Protein AF-0000000073372234 (afdb_homodimer)

Sequence (832 aa):
MKIIIKSAKIIDSKSPFHNQTVDLLIADGLIEKIGVSLPDDGAEIVRFDDLYVSQGWFDSSVSLGEPGYEDRETIANGLNVAAKSGFTAIGLQPNSLPVIDNQSQVSFVKNKANGFATEIFPIGALTKASEGKDMAELFDMKNAGAIAFGDYNKSIDNANILKIALQYVQDFDGLVIAYSQDPNIKGNGVANEGIVSTRLGLKGIPNLAEELQISRNLFLLEYTGGKLHIPTISTAKSVELIREAKAKGLNVTASASVHHLVLTDEKLDGFDTRFKVTPPLRTEVDRQALLNGIADGTIDMITSDHNPIDIEFKKMEFDTAKNGTIGLESAFGALLTVLPVETIVAKLTAARTVFGLENHTIQEGAKANITLFTTEGKSTFTKENILSKSKNSAFLGTELKGSVYGILNQNQLVTKMKIIIKSAKIIDSKSPFHNQTVDLLIADGLIEKIGVSLPDDGAEIVRFDDLYVSQGWFDSSVSLGEPGYEDRETIANGLNVAAKSGFTAIGLQPNSLPVIDNQSQVSFVKNKANGFATEIFPIGALTKASEGKDMAELFDMKNAGAIAFGDYNKSIDNANILKIALQYVQDFDGLVIAYSQDPNIKGNGVANEGIVSTRLGLKGIPNLAEELQISRNLFLLEYTGGKLHIPTISTAKSVELIREAKAKGLNVTASASVHHLVLTDEKLDGFDTRFKVTPPLRTEVDRQALLNGIADGTIDMITSDHNPIDIEFKKMEFDTAKNGTIGLESAFGALLTVLPVETIVAKLTAARTVFGLENHTIQEGAKANITLFTTEGKSTFTKENILSKSKNSAFLGTELKGSVYGILNQNQLVTK

Secondary structure (DSSP, 8-state):
-EEEEEEEEEE-TTSTTTT-EEEEEEETTEEEEEESS---TTPEEE--TT-EEEEPEEEEEE---TTT-TTT--HHHHHHHHHHTTEEEEEE-S-SSS-S-SHHHHHHHHHHTTT-SSEEEEEEPSBGGG-SSSB--HHHHHHHT--EEE-TT-----HHHHHHHHHHGGGGT--EE-----HHHHTT--EETTHHHHHHTPPEE-THHHHHHHHHHHHHHHHH-S-EEE-S---HHHHHHHHHHHHTT--EEEEEEHHHHH--GGGGGG--GGG--SSPP--HHHHHHHHHHHHHTSS-EEE--B----GGGTSS-TTTSPP----TTTHHHHHTTTS-HHHHHHHHHTHHHHTTPPP--SSTTSB--EEEEEEEEEEE--GGG--SS----TTTT-EEEEEEEEEEETTEEEE-/-EEEEEEEEEE-TTSTTTT-EEEEEEETTEEEEEESS---TTPEEE--TT-EEEEPEEEEEE---TTT-TTT--HHHHHHHHHHTTEEEEEE-S-SSS-S-SHHHHHHHHHHTTT-SSEEEEEEPSBGGG-SSSB--HHHHHHHT--EEE-TT-----HHHHHHHHHHHGGGT--EE-----HHHHTT--EETTHHHHHHTPPEE-THHHHHHHHHHHHHHHHH-S-EEE-S---HHHHHHHHHHHHTT--EEEEEEHHHHH--GGGGGG--GGG--SSPP--HHHHHHHHHHHHTTSS-EEE--B----HHHHSS-TTTSPP----TTTHHHHHTTTS-HHHHHHHHHTHHHHTTPPP--SSTTSB--EEEEEEEEEEE--GGG--SS----TTTT-EEEEEEEEEEETTEEEE-

Foldseek 3Di:
DWEKEAQAQEQFPPFPRHRHGWIFIDDPQFGADIGHPDDCVVHHYDYDPQKYKYFAFEFEAAEAQPPAPCLLHDLVLVLLLLQQLRHQEYEYEQPYVQGQQALVSLLVSQVVCPPGSRHYAYEHAQAHSLPLPHGGPVVRNVVSGHLAYHRPLDANPPLVSLLVSQQVCVVVQHEYEGEFFACVQQPLAQAAPDDLCVVVVGRHRYLCRRLVRLLSSLVSCVVRPHAYEYEARQFLNSLVSLVVSVVVVGRYAYEHELCSLQDARNLCNVVQLLQRAPVHGHHPNRNVSVVVSLVVCSHQAYHNNADGDDPVQRPDGNSRHDHHAGGSLQRQFSCLVRDPPSSNSRRRQRVCVSSVHDTFGDDRGTRFRMWMWRQADKDADAQVSDSGSGSSHPRHRHMTGIHTQGTQGPNDTRGD/DWEKEAQAQEQFPVFPRHRHGWIFIDDPQFGADIGHPDDCVVHHYHYDPQKYKYFAFEFEAAEAQPPAPCLLHDLVLVLLLLQQLRHQEYEYEQPYVQGQQALVSLLVSQVVCPPGSRHYAYEHAQAHSLPLPHGGPVVRNVVSGHLAYHRPLDANPPLVSLLVSQQVCVVVQHEYEGEFFACVQQPLAQAAPDDLCVVVVGRHRYLCRRLVRLLSSLVSCVVRPHAYEYEARQFLNSLVSLVVSVVVVGRYAYEHELCSLQDARNLCNVVQLLQRAPVHGHHPNRNVSVVVSLVVCSHQAYHNNADGDDPVQRPDGNSRHDHHAGGSLQRQQSCLVRDPPSSNSRRRQRVCVSSVHDTFGDDRGTRFRMWMWRQADKDADAQVSDSGSGSSHPRHRPMTGIHTQGTGGPNDTRGD

Organism: Flavobacterium johnsoniae (strain ATCC 17061 / DSM 2064 / JCM 8514 / BCRC 14874 / CCUG 350202 / NBRC 14942 / NCIMB 11054 / UW101) (NCBI:txid376686)

Solvent-accessible surface area (backbone atoms only — not comparable to full-atom values): 40544 Å² total; per-residue (Å²): 105,46,37,30,41,48,59,26,30,27,56,34,92,83,20,94,50,46,74,36,70,26,20,39,34,31,45,77,38,21,24,65,42,69,39,72,84,62,82,55,92,87,30,47,77,44,79,60,82,74,27,31,34,29,49,29,21,28,32,64,34,31,37,40,20,54,53,72,33,53,82,20,19,34,61,65,58,44,37,50,38,30,19,35,36,20,22,37,28,34,23,33,47,30,58,32,44,72,44,27,29,39,35,65,49,39,40,48,54,50,58,65,39,62,91,50,46,21,44,70,38,38,27,27,17,39,13,44,75,52,68,54,81,44,72,29,49,56,68,54,18,40,75,47,53,28,53,31,28,24,30,73,92,37,44,67,79,43,58,38,58,55,44,50,48,34,46,57,30,49,81,72,72,40,38,39,38,49,32,46,46,34,63,58,51,26,60,86,35,66,32,32,50,52,70,59,21,58,74,70,69,45,48,37,26,44,68,57,14,33,39,54,33,45,52,50,50,50,52,45,37,70,72,55,40,49,38,40,34,35,54,46,57,58,43,38,63,44,47,50,55,48,41,53,40,44,74,73,64,48,54,63,46,29,26,32,29,46,62,46,60,70,43,40,38,73,70,42,83,73,60,44,29,37,58,30,34,80,67,42,34,33,50,66,67,19,24,49,36,49,50,51,24,47,73,71,54,51,31,48,26,43,20,40,50,21,25,50,42,50,63,78,44,38,69,50,58,57,86,75,29,50,68,34,21,43,20,52,70,50,37,64,20,46,44,50,73,78,43,57,68,70,58,52,52,52,23,22,42,32,38,32,63,76,55,71,43,84,78,45,60,62,45,69,72,26,57,42,34,30,17,33,28,28,80,62,62,73,47,65,37,46,74,87,64,53,74,54,75,28,82,39,36,58,52,63,74,35,76,26,27,26,45,52,44,5,25,35,17,80,71,33,80,43,62,109,104,46,36,29,40,48,60,26,30,26,56,34,92,83,19,94,48,44,76,36,69,26,20,40,34,31,45,76,37,20,23,65,42,70,39,72,84,62,81,56,91,87,30,48,76,44,80,60,82,74,27,31,33,28,49,30,22,26,33,62,36,31,38,40,21,55,53,73,34,53,83,20,18,34,59,65,57,46,37,50,39,31,18,36,37,21,22,37,28,35,22,34,46,29,60,32,45,72,44,25,29,38,33,67,48,37,40,50,54,50,58,66,39,62,90,48,46,20,42,69,37,38,27,26,18,39,13,45,75,53,68,54,81,44,72,27,49,56,67,53,19,40,75,45,54,27,52,33,26,24,27,73,93,37,46,66,78,43,59,40,57,54,44,50,49,32,46,58,30,49,80,73,72,40,37,39,39,48,30,47,46,33,62,60,51,26,59,85,35,66,32,33,50,50,73,60,21,57,75,70,71,44,50,36,26,43,67,58,16,33,39,53,34,45,52,50,52,51,53,47,38,68,73,56,40,49,38,41,32,35,56,45,58,60,44,40,64,44,46,50,55,49,40,51,42,44,74,72,64,47,53,62,45,27,26,31,30,45,63,45,61,71,44,38,38,72,70,43,83,74,60,45,28,38,59,30,34,81,68,41,33,32,51,66,68,19,23,50,37,46,52,51,24,48,75,72,54,51,31,48,27,43,20,38,49,21,23,49,43,49,64,78,44,40,70,49,58,56,85,73,27,50,69,33,22,42,21,51,69,49,36,65,18,46,45,51,72,78,41,57,68,70,58,50,52,51,22,22,41,31,39,32,62,77,54,71,43,84,79,44,59,62,45,69,72,26,56,42,35,30,18,33,30,26,79,63,61,73,46,65,39,47,75,86,64,53,75,52,74,29,82,40,35,59,50,62,73,34,76,27,28,25,46,52,42,6,25,36,16,79,71,34,79,42,64,110

Radius of gyration: 33.68 Å; Cα contacts (8 Å, |Δi|>4): 2206; chains: 2; bounding box: 56×112×73 Å

pLDDT: mean 97.23, std 2.45, range [78.75, 98.94]

Structure (mmCIF, N/CA/C/O backbone):
data_AF-0000000073372234-model_v1
#
loop_
_entity.id
_entity.type
_entity.pdbx_description
1 polymer Amidohydrolase
#
loop_
_atom_site.group_PDB
_atom_site.id
_atom_site.type_symbol
_atom_site.label_atom_id
_atom_site.label_alt_id
_atom_site.label_comp_id
_atom_site.label_asym_id
_atom_site.label_entity_id
_atom_site.label_seq_id
_atom_site.pdbx_PDB_ins_code
_atom_site.Cartn_x
_atom_site.Cartn_y
_atom_site.Cartn_z
_atom_site.occupancy
_atom_site.B_iso_or_equiv
_atom_site.auth_seq_id
_atom_site.auth_comp_id
_atom_site.auth_asym_id
_atom_site.auth_atom_id
_atom_site.pdbx_PDB_model_num
ATOM 1 N N . MET A 1 1 ? -13.875 48.5 21.188 1 79.12 1 MET A N 1
ATOM 2 C CA . MET A 1 1 ? -12.539 48.906 20.75 1 79.12 1 MET A CA 1
ATOM 3 C C . MET A 1 1 ? -12.578 49.469 19.328 1 79.12 1 MET A C 1
ATOM 5 O O . MET A 1 1 ? -13.258 48.938 18.469 1 79.12 1 MET A O 1
ATOM 9 N N . LYS A 1 2 ? -12.234 50.75 19.141 1 92.38 2 LYS A N 1
ATOM 10 C CA . LYS A 1 2 ? -12.141 51.344 17.797 1 92.38 2 LYS A CA 1
ATOM 11 C C . LYS A 1 2 ? -10.68 51.531 17.406 1 92.38 2 LYS A C 1
ATOM 13 O O . LYS A 1 2 ? -9.914 52.188 18.125 1 92.38 2 LYS A O 1
ATOM 18 N N . ILE A 1 3 ? -10.297 50.844 16.359 1 95.5 3 ILE A N 1
ATOM 19 C CA . ILE A 1 3 ? -8.914 50.844 15.883 1 95.5 3 ILE A CA 1
ATOM 20 C C . ILE A 1 3 ? -8.875 51.281 14.414 1 95.5 3 ILE A C 1
ATOM 22 O O . ILE A 1 3 ? -9.75 50.906 13.633 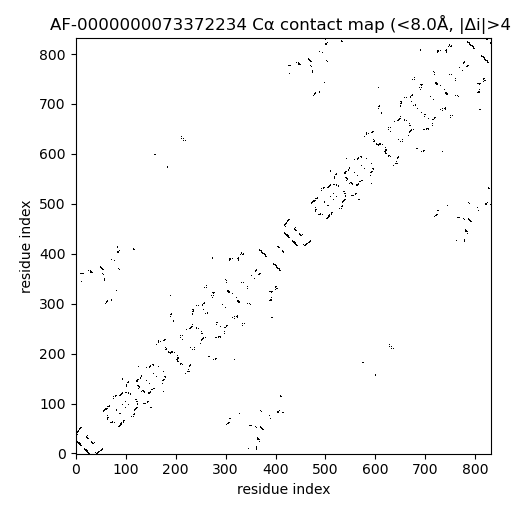1 95.5 3 ILE A O 1
ATOM 26 N N . ILE A 1 4 ? -7.965 52.188 14.117 1 97 4 ILE A N 1
ATOM 27 C CA . ILE A 1 4 ? -7.742 52.5 12.711 1 97 4 ILE A CA 1
ATOM 28 C C . ILE A 1 4 ? -6.332 52.094 12.305 1 97 4 ILE A C 1
ATOM 30 O O . ILE A 1 4 ? -5.348 52.531 12.891 1 97 4 ILE A O 1
ATOM 34 N N . ILE A 1 5 ? -6.168 51.156 11.367 1 97.31 5 ILE A N 1
ATOM 35 C CA . ILE A 1 5 ? -4.902 50.75 10.773 1 97.31 5 ILE A CA 1
ATOM 36 C C . ILE A 1 5 ? -4.586 51.625 9.57 1 97.31 5 ILE A C 1
ATOM 38 O O . ILE A 1 5 ? -5.344 51.656 8.594 1 97.31 5 ILE A O 1
ATOM 42 N N . LYS A 1 6 ? -3.523 52.281 9.656 1 97 6 LYS A N 1
ATOM 43 C CA . LYS A 1 6 ? -3.246 53.312 8.664 1 97 6 LYS A CA 1
ATOM 44 C C . LYS A 1 6 ? -2.316 52.781 7.57 1 97 6 LYS A C 1
ATOM 46 O O . LYS A 1 6 ? -1.344 52.094 7.859 1 97 6 LYS A O 1
ATOM 51 N N . SER A 1 7 ? -2.637 53.125 6.324 1 97.31 7 SER A N 1
ATOM 52 C CA . SER A 1 7 ? -1.773 53 5.156 1 97.31 7 SER A CA 1
ATOM 53 C C . SER A 1 7 ? -1.272 51.562 5.016 1 97.31 7 SER A C 1
ATOM 55 O O . SER A 1 7 ? -0.065 51.312 4.938 1 97.31 7 SER A O 1
ATOM 57 N N . ALA A 1 8 ? -2.129 50.625 5.055 1 98.12 8 ALA A N 1
ATOM 58 C CA . ALA A 1 8 ? -1.785 49.219 4.918 1 98.12 8 ALA A CA 1
ATOM 59 C C . ALA A 1 8 ? -2.023 48.719 3.494 1 98.12 8 ALA A C 1
ATOM 61 O O . ALA A 1 8 ? -3.053 49.031 2.889 1 98.12 8 ALA A O 1
ATOM 62 N N . LYS A 1 9 ? -1.051 48.031 2.885 1 98.38 9 LYS A N 1
ATOM 63 C CA . LYS A 1 9 ? -1.269 47.344 1.616 1 98.38 9 LYS A CA 1
ATOM 64 C C . LYS A 1 9 ? -1.995 46.031 1.827 1 98.38 9 LYS A C 1
ATOM 66 O O . LYS A 1 9 ? -1.514 45.156 2.559 1 98.38 9 LYS A O 1
ATOM 71 N N . ILE A 1 10 ? -3.125 45.812 1.19 1 98.38 10 ILE A N 1
ATOM 72 C CA . ILE A 1 10 ? -3.961 44.625 1.405 1 98.38 10 ILE A CA 1
ATOM 73 C C . ILE A 1 10 ? -3.504 43.5 0.487 1 98.38 10 ILE A C 1
ATOM 75 O O . ILE A 1 10 ? -3.4 43.688 -0.729 1 98.38 10 ILE A O 1
ATOM 79 N N . ILE A 1 11 ? -3.172 42.375 1.035 1 98.25 11 ILE A N 1
ATOM 80 C CA . ILE A 1 11 ? -2.926 41.125 0.286 1 98.25 11 ILE A CA 1
ATOM 81 C C . ILE A 1 11 ? -4.039 40.125 0.565 1 98.25 11 ILE A C 1
ATOM 83 O O . ILE A 1 11 ? -3.955 39.344 1.518 1 98.25 11 ILE A O 1
ATOM 87 N N . ASP A 1 12 ? -5.059 40.094 -0.198 1 97.69 12 ASP A N 1
ATOM 88 C CA . ASP A 1 12 ? -6.234 39.219 -0.18 1 97.69 12 ASP A CA 1
ATOM 89 C C . ASP A 1 12 ? -6.898 39.188 -1.553 1 97.69 12 ASP A C 1
ATOM 91 O O . ASP A 1 12 ? -7.648 40.094 -1.923 1 97.69 12 ASP A O 1
ATOM 95 N N . SER A 1 13 ? -6.641 38.094 -2.25 1 95.25 13 SER A N 1
ATOM 96 C CA . SER A 1 13 ? -7.066 38 -3.643 1 95.25 13 SER A CA 1
ATOM 97 C C . SER A 1 13 ? -8.586 38.062 -3.762 1 95.25 13 SER A C 1
ATOM 99 O O . SER A 1 13 ? -9.117 38.375 -4.824 1 95.25 13 SER A O 1
ATOM 101 N N . LYS A 1 14 ? -9.289 37.781 -2.713 1 94.94 14 LYS A N 1
ATOM 102 C CA . LYS A 1 14 ? -10.75 37.812 -2.752 1 94.94 14 LYS A CA 1
ATOM 103 C C . LYS A 1 14 ? -11.297 39.156 -2.332 1 94.94 14 LYS A C 1
ATOM 105 O O . LYS A 1 14 ? -12.492 39.406 -2.463 1 94.94 14 LYS A O 1
ATOM 110 N N . SER A 1 15 ? -10.453 40 -1.793 1 97.38 15 SER A N 1
ATOM 111 C CA . SER A 1 15 ? -10.852 41.312 -1.348 1 97.38 15 SER A CA 1
ATOM 112 C C . SER A 1 15 ? -10.961 42.281 -2.521 1 97.38 15 SER A C 1
ATOM 114 O O . SER A 1 15 ? -10.141 42.25 -3.438 1 97.38 15 SER A O 1
ATOM 116 N N . PRO A 1 16 ? -11.961 43.188 -2.525 1 96.75 16 PRO A N 1
ATOM 117 C CA . PRO A 1 16 ? -12.008 44.25 -3.531 1 96.75 16 PRO A CA 1
ATOM 118 C C . PRO A 1 16 ? -10.852 45.25 -3.396 1 96.75 16 PRO A C 1
ATOM 120 O O . PRO A 1 16 ? -10.625 46.062 -4.293 1 96.75 16 PRO A O 1
ATOM 123 N N . PHE A 1 17 ? -10.102 45.156 -2.35 1 97.38 17 PHE A N 1
ATOM 124 C CA . PHE A 1 17 ? -9.023 46.094 -2.084 1 97.38 17 PHE A CA 1
ATOM 125 C C . PHE A 1 17 ? -7.664 45.438 -2.234 1 97.38 17 PHE A C 1
ATOM 127 O O . PHE A 1 17 ? -6.652 45.969 -1.786 1 97.38 17 PHE A O 1
ATOM 134 N N . HIS A 1 18 ? -7.613 44.312 -2.895 1 97.5 18 HIS A N 1
ATOM 135 C CA . HIS A 1 18 ? -6.375 43.562 -3.094 1 97.5 18 HIS A CA 1
ATOM 136 C C . HIS A 1 18 ? -5.301 44.469 -3.725 1 97.5 18 HIS A C 1
ATOM 138 O O . HIS A 1 18 ? -5.551 45.125 -4.723 1 97.5 18 HIS A O 1
ATOM 144 N N . ASN A 1 19 ? -4.18 44.531 -3.129 1 97.44 19 ASN A N 1
ATOM 145 C CA . ASN A 1 19 ? -2.979 45.219 -3.588 1 97.44 19 ASN A CA 1
ATOM 146 C C . ASN A 1 19 ? -3.139 46.75 -3.516 1 97.44 19 ASN A C 1
ATOM 148 O O . ASN A 1 19 ? -2.344 47.5 -4.098 1 97.44 19 ASN A O 1
ATOM 152 N N . GLN A 1 20 ? -4.105 47.25 -2.814 1 97.69 20 GLN A N 1
ATOM 153 C CA . GLN A 1 20 ? -4.262 48.656 -2.564 1 97.69 20 GLN A CA 1
ATOM 154 C C . GLN A 1 20 ? -3.736 49.031 -1.183 1 97.69 20 GLN A C 1
ATOM 156 O O . GLN A 1 20 ? -3.754 48.219 -0.262 1 97.69 20 GLN A O 1
ATOM 161 N N . THR A 1 21 ? -3.25 50.281 -1.106 1 98.19 21 THR A N 1
ATOM 162 C CA . THR A 1 21 ? -2.854 50.812 0.183 1 98.19 21 THR A CA 1
ATOM 163 C C . THR A 1 21 ? -3.957 51.719 0.757 1 98.19 21 THR A C 1
ATOM 165 O O . THR A 1 21 ? -4.309 52.75 0.169 1 98.19 21 THR A O 1
ATOM 168 N N . VAL A 1 22 ? -4.516 51.25 1.877 1 98.12 22 VAL A N 1
ATOM 169 C CA . VAL A 1 22 ? -5.695 51.906 2.412 1 98.12 22 VAL A CA 1
ATOM 170 C C . VAL A 1 22 ? -5.652 51.906 3.938 1 98.12 22 VAL A C 1
ATOM 172 O O . VAL A 1 22 ? -4.77 51.281 4.535 1 98.12 22 VAL A O 1
ATOM 175 N N . ASP A 1 23 ? -6.512 52.688 4.52 1 97.81 23 ASP A N 1
ATOM 176 C CA . ASP A 1 23 ? -6.789 52.625 5.953 1 97.81 23 ASP A CA 1
ATOM 177 C C . ASP A 1 23 ? -7.949 51.688 6.25 1 97.81 23 ASP A C 1
ATOM 179 O O . ASP A 1 23 ? -8.875 51.562 5.445 1 97.81 23 ASP A O 1
ATOM 183 N N . LEU A 1 24 ? -7.895 51 7.32 1 97.75 24 LEU A N 1
ATOM 184 C CA . LEU A 1 24 ? -8.984 50.156 7.801 1 97.75 24 LEU A CA 1
ATOM 185 C C . LEU A 1 24 ? -9.484 50.625 9.156 1 97.75 24 LEU A C 1
ATOM 187 O O . LEU A 1 24 ? -8.719 50.719 10.117 1 97.75 24 LEU A O 1
ATOM 191 N N . LEU A 1 25 ? -10.672 51 9.211 1 97.19 25 LEU A N 1
ATOM 192 C CA . LEU A 1 25 ? -11.32 51.344 10.477 1 97.19 25 LEU A CA 1
ATOM 193 C C . LEU A 1 25 ? -12.07 50.125 11.039 1 97.19 25 LEU A C 1
ATOM 195 O O . LEU A 1 25 ? -12.969 49.594 10.383 1 97.19 25 LEU A O 1
ATOM 199 N N . ILE A 1 26 ? -11.625 49.656 12.188 1 96.56 26 ILE A N 1
ATOM 200 C CA . ILE A 1 26 ? -12.234 48.5 12.844 1 96.56 26 ILE A CA 1
ATOM 201 C C . ILE A 1 26 ? -13.008 48.969 14.07 1 96.56 26 ILE A C 1
ATOM 203 O O . ILE A 1 26 ? -12.469 49.688 14.93 1 96.56 26 ILE A O 1
ATOM 207 N N . ALA A 1 27 ? -14.227 48.594 14.172 1 94.5 27 ALA A N 1
ATOM 208 C CA . ALA A 1 27 ? -15.07 48.906 15.312 1 94.5 27 ALA A CA 1
ATOM 209 C C . ALA A 1 27 ? -15.812 47.656 15.797 1 94.5 27 ALA A C 1
ATOM 211 O O . ALA A 1 27 ? -16.5 47 15.008 1 94.5 27 ALA A O 1
ATOM 212 N N . ASP A 1 28 ? -15.664 47.312 17.109 1 93.31 28 ASP A N 1
ATOM 213 C CA . ASP A 1 28 ? -16.344 46.219 17.75 1 93.31 28 ASP A CA 1
ATOM 214 C C . ASP A 1 28 ? -16.109 44.906 17 1 93.31 28 ASP A C 1
ATOM 216 O O . ASP A 1 28 ? -17.047 44.156 16.719 1 93.31 28 ASP A O 1
ATOM 220 N N . GLY A 1 29 ? -14.875 44.781 16.5 1 94.19 29 GLY A N 1
ATOM 221 C CA . GLY A 1 29 ? -14.453 43.531 15.898 1 94.19 29 GLY A CA 1
ATOM 222 C C . GLY A 1 29 ? -14.789 43.438 14.422 1 94.19 29 GLY A C 1
ATOM 223 O O . GLY A 1 29 ? -14.453 42.438 13.773 1 94.19 29 GLY A O 1
ATOM 224 N N . LEU A 1 30 ? -15.367 44.469 13.812 1 96.75 30 LEU A N 1
ATOM 225 C CA . LEU A 1 30 ? -15.75 44.469 12.406 1 96.75 30 LEU A CA 1
ATOM 226 C C . LEU A 1 30 ? -14.977 45.562 11.641 1 96.75 30 LEU A C 1
ATOM 228 O O . LEU A 1 30 ? -14.688 46.625 12.18 1 96.75 30 LEU A O 1
ATOM 232 N N . ILE A 1 31 ? -14.695 45.156 10.422 1 97.31 31 ILE A N 1
ATOM 233 C CA . ILE A 1 31 ? -14.133 46.188 9.531 1 97.31 31 ILE A CA 1
ATOM 234 C C . ILE A 1 31 ? -15.227 47.156 9.094 1 97.31 31 ILE A C 1
ATOM 236 O O . ILE A 1 31 ? -15.984 46.844 8.164 1 97.31 31 ILE A O 1
ATOM 240 N N . GLU A 1 32 ? -15.242 48.281 9.664 1 96.38 32 GLU A N 1
ATOM 241 C CA . GLU A 1 32 ? -16.328 49.219 9.438 1 96.38 32 GLU A CA 1
ATOM 242 C C . GLU A 1 32 ? -16.156 49.938 8.109 1 96.38 32 GLU A C 1
ATOM 244 O O . GLU A 1 32 ? -17.125 50.125 7.363 1 96.38 32 GLU A O 1
ATOM 249 N N . LYS A 1 33 ? -14.953 50.406 7.941 1 96.38 33 LYS A N 1
ATOM 250 C CA . LYS A 1 33 ? -14.68 51.219 6.742 1 96.38 33 LYS A CA 1
ATOM 251 C C . LYS A 1 33 ? -13.266 50.969 6.23 1 96.38 33 LYS A C 1
ATOM 253 O O . LYS A 1 33 ? -12.328 50.781 7.02 1 96.38 33 LYS A O 1
ATOM 258 N N . ILE A 1 34 ? -13.156 50.906 4.941 1 97.56 34 ILE A N 1
ATOM 259 C CA . ILE A 1 34 ? -11.875 50.844 4.258 1 97.56 34 ILE A CA 1
ATOM 260 C C . ILE A 1 34 ? -11.766 52 3.268 1 97.56 34 ILE A C 1
ATOM 262 O O . ILE A 1 34 ? -12.688 52.25 2.484 1 97.56 34 ILE A O 1
ATOM 266 N N . GLY A 1 35 ? -10.719 52.75 3.328 1 95.81 35 GLY A N 1
ATOM 267 C CA . GLY A 1 35 ? -10.578 53.875 2.414 1 95.81 35 GLY A CA 1
ATOM 268 C C . GLY A 1 35 ? -9.266 54.594 2.568 1 95.81 35 GLY A C 1
ATOM 269 O O . GLY A 1 35 ? -8.422 54.219 3.375 1 95.81 35 GLY A O 1
ATOM 270 N N . VAL A 1 36 ? -9.102 55.531 1.728 1 95.12 36 VAL A N 1
ATOM 271 C CA . VAL A 1 36 ? -7.887 56.344 1.739 1 95.12 36 VAL A CA 1
ATOM 272 C C . VAL A 1 36 ? -8.047 57.5 2.717 1 95.12 36 VAL A C 1
ATOM 274 O O . VAL A 1 36 ? -9.078 58.188 2.715 1 95.12 36 VAL A O 1
ATOM 277 N N . SER A 1 37 ? -7.121 57.719 3.604 1 93.19 37 SER A N 1
ATOM 278 C CA . SER A 1 37 ? -7.043 58.844 4.523 1 93.19 37 SER A CA 1
ATOM 279 C C . SER A 1 37 ? -8.305 58.969 5.375 1 93.19 37 SER A C 1
ATOM 281 O O . SER A 1 37 ? -8.922 60.031 5.438 1 93.19 37 SER A O 1
ATOM 283 N N . LEU A 1 38 ? -8.641 57.875 5.984 1 94.19 38 LEU A N 1
ATOM 284 C CA . LEU A 1 38 ? -9.805 57.875 6.855 1 94.19 38 LEU A CA 1
ATOM 285 C C . LEU A 1 38 ? -9.562 58.719 8.109 1 94.19 38 LEU A C 1
ATOM 287 O O . LEU A 1 38 ? -8.453 58.719 8.648 1 94.19 38 LEU A O 1
ATOM 291 N N . PRO A 1 39 ? -10.562 59.375 8.594 1 90.75 39 PRO A N 1
ATOM 292 C CA . PRO A 1 39 ? -10.406 60.094 9.859 1 90.75 39 PRO A CA 1
ATOM 293 C C . PRO A 1 39 ? -10.234 59.156 11.055 1 90.75 39 PRO A C 1
ATOM 295 O O . PRO A 1 39 ? -10.727 58.031 11.039 1 90.75 39 PRO A O 1
ATOM 298 N N . ASP A 1 40 ? -9.461 59.531 12.109 1 83.62 40 ASP A N 1
ATOM 299 C CA . ASP A 1 40 ? -9.172 58.719 13.281 1 83.62 40 ASP A CA 1
ATOM 300 C C . ASP A 1 40 ? -10.289 58.812 14.32 1 83.62 40 ASP A C 1
ATOM 302 O O . ASP A 1 40 ? -10.375 58 15.234 1 83.62 40 ASP A O 1
ATOM 306 N N . ASP A 1 41 ? -11.273 59.594 14.125 1 78.88 41 ASP A N 1
ATOM 307 C CA . ASP A 1 41 ? -12.43 59.875 14.977 1 78.88 41 ASP A CA 1
ATOM 308 C C . ASP A 1 41 ? -12.281 59.188 16.344 1 78.88 41 ASP A C 1
ATOM 310 O O . ASP A 1 41 ? -13.164 58.438 16.766 1 78.88 41 ASP A O 1
ATOM 314 N N . GLY A 1 42 ? -11.125 59.344 17.094 1 87.81 42 GLY A N 1
ATOM 315 C CA . GLY A 1 42 ? -10.906 58.812 18.438 1 87.81 42 GLY A CA 1
ATOM 316 C C . GLY A 1 42 ? -10.469 57.375 18.469 1 87.81 42 GLY A C 1
ATOM 317 O O . GLY A 1 42 ? -10.312 56.781 19.547 1 87.81 42 GLY A O 1
ATOM 318 N N . ALA A 1 43 ? -10.258 56.875 17.297 1 92.19 43 ALA A N 1
ATOM 319 C CA . ALA A 1 43 ? -9.828 55.469 17.234 1 92.19 43 ALA A CA 1
ATOM 320 C C . ALA A 1 43 ? -8.344 55.344 17.578 1 92.19 43 ALA A C 1
ATOM 322 O O . ALA A 1 43 ? -7.578 56.312 17.438 1 92.19 43 ALA A O 1
ATOM 323 N N . GLU A 1 44 ? -8.039 54.219 18.234 1 94.06 44 GLU A N 1
ATOM 324 C CA . GLU A 1 44 ? -6.625 53.906 18.422 1 94.06 44 GLU A CA 1
ATOM 325 C C . GLU A 1 44 ? -5.914 53.781 17.078 1 94.06 44 GLU A C 1
ATOM 327 O O . GLU A 1 44 ? -6.359 53.031 16.203 1 94.06 44 GLU A O 1
ATOM 332 N N . ILE A 1 45 ? -4.871 54.562 16.953 1 95.62 45 ILE A N 1
ATOM 333 C CA . ILE A 1 45 ? -4.176 54.594 15.664 1 95.62 45 ILE A CA 1
ATOM 334 C C . ILE A 1 45 ? -3.062 53.531 15.656 1 95.62 45 ILE A C 1
ATOM 336 O O . ILE A 1 45 ? -2.234 53.5 16.578 1 95.62 45 ILE A O 1
ATOM 340 N N . VAL A 1 46 ? -3.045 52.688 14.688 1 95.75 46 VAL A N 1
ATOM 341 C CA . VAL A 1 46 ? -2.014 51.688 14.469 1 95.75 46 VAL A CA 1
ATOM 342 C C . VAL A 1 46 ? -1.245 52 13.188 1 95.75 46 VAL A C 1
ATOM 344 O O . VAL A 1 46 ? -1.833 52.062 12.102 1 95.75 46 VAL A O 1
ATOM 347 N N . ARG A 1 47 ? 0.081 52.219 13.344 1 95.75 47 ARG A N 1
ATOM 348 C CA . ARG A 1 47 ? 0.964 52.531 12.227 1 95.75 47 ARG A CA 1
ATOM 349 C C . ARG A 1 47 ? 2.221 51.656 12.273 1 95.75 47 ARG A C 1
ATOM 351 O O . ARG A 1 47 ? 2.812 51.469 13.336 1 95.75 47 ARG A O 1
ATOM 358 N N . PHE A 1 48 ? 2.516 51.062 11.203 1 97.12 48 PHE A N 1
ATOM 359 C CA . PHE A 1 48 ? 3.766 50.344 11.023 1 97.12 48 PHE A CA 1
ATOM 360 C C . PHE A 1 48 ? 4.406 50.688 9.68 1 97.12 48 PHE A C 1
ATOM 362 O O . PHE A 1 48 ? 3.721 51.125 8.75 1 97.12 48 PHE A O 1
ATOM 369 N N . ASP A 1 49 ? 5.715 50.625 9.594 1 96.5 49 ASP A N 1
ATOM 370 C CA . ASP A 1 49 ? 6.426 50.906 8.344 1 96.5 49 ASP A CA 1
ATOM 371 C C . ASP A 1 49 ? 6.156 49.781 7.324 1 96.5 49 ASP A C 1
ATOM 373 O O . ASP A 1 49 ? 6.207 48.594 7.652 1 96.5 49 ASP A O 1
ATOM 377 N N . ASP A 1 50 ? 5.895 50.188 6.066 1 97.56 50 ASP A N 1
ATOM 378 C CA . ASP A 1 50 ? 5.695 49.25 4.973 1 97.56 50 ASP A CA 1
ATOM 379 C C . ASP A 1 50 ? 4.719 48.125 5.375 1 97.56 50 ASP A C 1
ATOM 381 O O . ASP A 1 50 ? 5.008 46.938 5.207 1 97.56 50 ASP A O 1
ATOM 385 N N . LEU A 1 51 ? 3.582 48.562 5.895 1 98.31 51 LEU A N 1
ATOM 386 C CA . LEU A 1 51 ? 2.617 47.625 6.496 1 98.31 51 LEU A CA 1
ATOM 387 C C . LEU A 1 51 ? 1.805 46.938 5.422 1 98.31 51 LEU A C 1
ATOM 389 O O . LEU A 1 51 ? 1.242 47.562 4.531 1 98.31 51 LEU A O 1
ATOM 393 N N . TYR A 1 52 ? 1.802 45.562 5.473 1 98.62 52 TYR A N 1
ATOM 394 C CA . TYR A 1 52 ? 0.877 44.719 4.75 1 98.62 5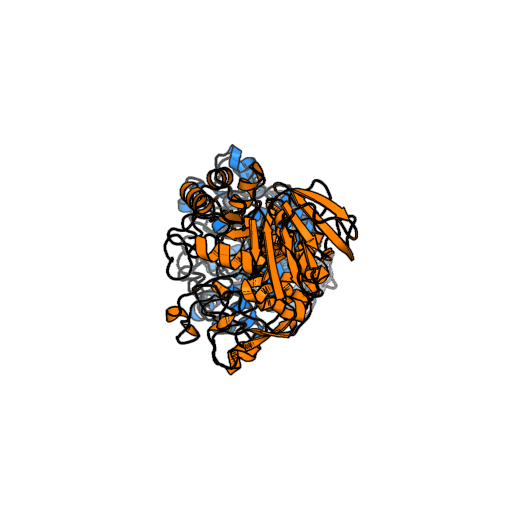2 TYR A CA 1
ATOM 395 C C . TYR A 1 52 ? -0.177 44.125 5.688 1 98.62 52 TYR A C 1
ATOM 397 O O . TYR A 1 52 ? 0.08 43.938 6.875 1 98.62 52 TYR A O 1
ATOM 405 N N . VAL A 1 53 ? -1.368 43.906 5.148 1 98.5 53 VAL A N 1
ATOM 406 C CA . VAL A 1 53 ? -2.443 43.25 5.879 1 98.5 53 VAL A CA 1
ATOM 407 C C . VAL A 1 53 ? -3.037 42.125 5.02 1 98.5 53 VAL A C 1
ATOM 409 O O . VAL A 1 53 ? -3.209 42.312 3.809 1 98.5 53 VAL A O 1
ATOM 412 N N . SER A 1 54 ? -3.273 41.031 5.562 1 98.56 54 SER A N 1
ATOM 413 C CA . SER A 1 54 ? -3.971 39.938 4.926 1 98.56 54 SER A CA 1
ATOM 414 C C . SER A 1 54 ? -5 39.312 5.863 1 98.56 54 SER A C 1
ATOM 416 O O . SER A 1 54 ? -5.16 39.75 7 1 98.56 54 SER A O 1
ATOM 418 N N . GLN A 1 55 ? -5.797 38.375 5.332 1 98.38 55 GLN A N 1
ATOM 419 C CA . GLN A 1 55 ? -6.582 37.531 6.23 1 98.38 55 GLN A CA 1
ATOM 420 C C . GLN A 1 55 ? -5.695 36.844 7.262 1 98.38 55 GLN A C 1
ATOM 422 O O . GLN A 1 55 ? -4.504 36.625 7.023 1 98.38 55 GLN A O 1
ATOM 427 N N . GLY A 1 56 ? -6.281 36.594 8.414 1 98.69 56 GLY A N 1
ATOM 428 C CA . GLY A 1 56 ? -5.52 35.938 9.461 1 98.69 56 GLY A CA 1
ATOM 429 C C . GLY A 1 56 ? -4.98 34.562 9.047 1 98.69 56 GLY A C 1
ATOM 430 O O . GLY A 1 56 ? -5.676 33.812 8.391 1 98.69 56 GLY A O 1
ATOM 431 N N . TRP A 1 57 ? -3.668 34.312 9.367 1 98.88 57 TRP A N 1
ATOM 432 C CA . TRP A 1 57 ? -3.018 33.062 8.977 1 98.88 57 TRP A CA 1
ATOM 433 C C . TRP A 1 57 ? -3.449 31.922 9.891 1 98.88 57 TRP A C 1
ATOM 435 O O . TRP A 1 57 ? -3.76 32.156 11.07 1 98.88 57 TRP A O 1
ATOM 445 N N . PHE A 1 58 ? -3.568 30.75 9.352 1 98.81 58 PHE A N 1
ATOM 446 C CA . PHE A 1 58 ? -3.928 29.531 10.07 1 98.81 58 PHE A CA 1
ATOM 447 C C . PHE A 1 58 ? -2.83 28.484 9.945 1 98.81 58 PHE A C 1
ATOM 449 O O . PHE A 1 58 ? -2.635 27.906 8.867 1 98.81 58 PHE A O 1
ATOM 456 N N . ASP A 1 59 ? -2.062 28.203 10.992 1 98.88 59 ASP A N 1
ATOM 457 C CA . ASP A 1 59 ? -1.12 27.094 11 1 98.88 59 ASP A CA 1
ATOM 458 C C . ASP A 1 59 ? -1.832 25.781 11.289 1 98.88 59 ASP A C 1
ATOM 460 O O . ASP A 1 59 ? -2.279 25.547 12.414 1 98.88 59 ASP A O 1
ATOM 464 N N . SER A 1 60 ? -1.791 24.891 10.359 1 98.62 60 SER A N 1
ATOM 465 C CA . SER A 1 60 ? -2.641 23.703 10.391 1 98.62 60 SER A CA 1
ATOM 466 C C . SER A 1 60 ? -2.02 22.609 11.242 1 98.62 60 SER A C 1
ATOM 468 O O . SER A 1 60 ? -2.639 21.562 11.469 1 98.62 60 SER A O 1
ATOM 470 N N . SER A 1 61 ? -0.834 22.766 11.75 1 98.75 61 SER A N 1
ATOM 471 C CA . SER A 1 61 ? -0.168 21.719 12.516 1 98.75 61 SER A CA 1
ATOM 472 C C . SER A 1 61 ? 0.74 22.297 13.586 1 98.75 61 SER A C 1
ATOM 474 O O . SER A 1 61 ? 1.892 22.641 13.312 1 98.75 61 SER A O 1
ATOM 476 N N . VAL A 1 62 ? 0.211 22.375 14.781 1 98.81 62 VAL A N 1
ATOM 477 C CA . VAL A 1 62 ? 0.949 22.938 15.906 1 98.81 62 VAL A CA 1
ATOM 478 C C . VAL A 1 62 ? 0.816 22.031 17.125 1 98.81 62 VAL A C 1
ATOM 480 O O . VAL A 1 62 ? -0.276 21.547 17.422 1 98.81 62 VAL A O 1
ATOM 483 N N . SER A 1 63 ? 1.955 21.75 17.781 1 98.5 63 SER A N 1
ATOM 484 C CA . SER A 1 63 ? 1.983 21.047 19.062 1 98.5 63 SER A CA 1
ATOM 485 C C . SER A 1 63 ? 2.377 21.984 20.203 1 98.5 63 SER A C 1
ATOM 487 O O . SER A 1 63 ? 3.32 22.766 20.062 1 98.5 63 SER A O 1
ATOM 489 N N . LEU A 1 64 ? 1.68 21.969 21.312 1 97.44 64 LEU A N 1
ATOM 490 C CA . LEU A 1 64 ? 2.008 22.844 22.453 1 97.44 64 LEU A CA 1
ATOM 491 C C . LEU A 1 64 ? 2.334 22.016 23.688 1 97.44 64 LEU A C 1
ATOM 493 O O . LEU A 1 64 ? 2.965 22.516 24.625 1 97.44 64 LEU A O 1
ATOM 497 N N . GLY A 1 65 ? 1.89 20.734 23.766 1 93.06 65 GLY A N 1
ATOM 498 C CA . GLY A 1 65 ? 2.285 19.828 24.828 1 93.06 65 GLY A CA 1
ATOM 499 C C . GLY A 1 65 ? 1.389 19.906 26.047 1 93.06 65 GLY A C 1
ATOM 500 O O . GLY A 1 65 ? 1.622 19.219 27.047 1 93.06 65 GLY A O 1
ATOM 501 N N . GLU A 1 66 ? 0.466 20.844 26.094 1 95.31 66 GLU A N 1
ATOM 502 C CA . GLU A 1 66 ? -0.509 20.938 27.188 1 95.31 66 GLU A CA 1
ATOM 503 C C . GLU A 1 66 ? -1.859 20.359 26.766 1 95.31 66 GLU A C 1
ATOM 505 O O . GLU A 1 66 ? -2.436 20.797 25.766 1 95.31 66 GLU A O 1
ATOM 510 N N . PRO A 1 67 ? -2.285 19.375 27.625 1 95.19 67 PRO A N 1
ATOM 511 C CA . PRO A 1 67 ? -1.827 18.969 28.953 1 95.19 67 PRO A CA 1
ATOM 512 C C . PRO A 1 67 ? -0.653 18 28.906 1 95.19 67 PRO A C 1
ATOM 514 O O . PRO A 1 67 ? -0.436 17.344 27.875 1 95.19 67 PRO A O 1
ATOM 517 N N . GLY A 1 68 ? 0.184 17.828 30.016 1 95.62 68 GLY A N 1
ATOM 518 C CA . GLY A 1 68 ? 1.112 16.734 30.25 1 95.62 68 GLY A CA 1
ATOM 519 C C . GLY A 1 68 ? 2.562 17.125 30.031 1 95.62 68 GLY A C 1
ATOM 520 O O . GLY A 1 68 ? 3.463 16.547 30.641 1 95.62 68 GLY A O 1
ATOM 521 N N . TYR A 1 69 ? 2.844 18.016 29.094 1 95.69 69 TYR A N 1
ATOM 522 C CA . TYR A 1 69 ? 4.199 18.469 28.797 1 95.69 69 TYR A CA 1
ATOM 523 C C . TYR A 1 69 ? 4.309 19.984 28.891 1 95.69 69 TYR A C 1
ATOM 525 O O . TYR A 1 69 ? 4.832 20.625 27.984 1 95.69 69 TYR A O 1
ATOM 533 N N . GLU A 1 70 ? 3.809 20.562 29.891 1 95.25 70 GLU A N 1
ATOM 534 C CA . GLU A 1 70 ? 3.754 22.016 30.078 1 95.25 70 GLU A CA 1
ATOM 535 C C . GLU A 1 70 ? 5.152 22.625 30.094 1 95.25 70 GLU A C 1
ATOM 537 O O . GLU A 1 70 ? 5.316 23.812 29.828 1 95.25 70 GLU A O 1
ATOM 542 N N . ASP A 1 71 ? 6.164 21.781 30.344 1 94.56 71 ASP A N 1
ATOM 543 C CA . ASP A 1 71 ? 7.543 22.25 30.297 1 94.56 71 ASP A CA 1
ATOM 544 C C . ASP A 1 71 ? 7.961 22.594 28.875 1 94.56 71 ASP A C 1
ATOM 546 O O . ASP A 1 71 ? 8.828 23.438 28.656 1 94.56 71 ASP A O 1
ATOM 550 N N . ARG A 1 72 ? 7.387 21.953 27.922 1 95.69 72 ARG A N 1
ATOM 551 C CA . ARG A 1 72 ? 7.664 22.219 26.516 1 95.69 72 ARG A CA 1
ATOM 552 C C . ARG A 1 72 ? 7.004 23.531 26.062 1 95.69 72 ARG A C 1
ATOM 554 O O . ARG A 1 72 ? 7.641 24.359 25.422 1 95.69 72 ARG A O 1
ATOM 561 N N . GLU A 1 73 ? 5.754 23.594 26.391 1 97 73 GLU A N 1
ATOM 562 C CA . GLU A 1 73 ? 4.938 24.766 26.062 1 97 73 GLU A CA 1
ATOM 563 C C . GLU A 1 73 ? 3.576 24.688 26.75 1 97 73 GLU A C 1
ATOM 565 O O . GLU A 1 73 ? 3.08 23.609 27.047 1 97 73 GLU A O 1
ATOM 570 N N . THR A 1 74 ? 2.994 25.797 27.078 1 97.5 74 THR A N 1
ATOM 571 C CA . THR A 1 74 ? 1.622 25.875 27.578 1 97.5 74 THR A CA 1
ATOM 572 C C . THR A 1 74 ? 0.696 26.438 26.5 1 97.5 74 THR A C 1
ATOM 574 O O . THR A 1 74 ? 1.156 27.047 25.531 1 97.5 74 THR A O 1
ATOM 577 N N . ILE A 1 75 ? -0.563 26.188 26.625 1 98.25 75 ILE A N 1
ATOM 578 C CA . ILE A 1 75 ? -1.54 26.719 25.688 1 98.25 75 ILE A CA 1
ATOM 579 C C . ILE A 1 75 ? -1.514 28.234 25.703 1 98.25 75 ILE A C 1
ATOM 581 O O . ILE A 1 75 ? -1.478 28.891 24.656 1 98.25 75 ILE A O 1
ATOM 585 N N . ALA A 1 76 ? -1.46 28.766 26.859 1 98.06 76 ALA A N 1
ATOM 586 C CA . ALA A 1 76 ? -1.454 30.219 27.031 1 98.06 76 ALA A CA 1
ATOM 587 C C . ALA A 1 76 ? -0.275 30.844 26.281 1 98.06 76 ALA A C 1
ATOM 589 O O . ALA A 1 76 ? -0.458 31.75 25.469 1 98.06 76 ALA A O 1
ATOM 590 N N . ASN A 1 77 ? 0.891 30.406 26.609 1 98.31 77 ASN A N 1
ATOM 591 C CA . ASN A 1 77 ? 2.07 30.969 25.953 1 98.31 77 ASN A CA 1
ATOM 592 C C . ASN A 1 77 ? 2.088 30.672 24.469 1 98.31 77 ASN A C 1
ATOM 594 O O . ASN A 1 77 ? 2.475 31.531 23.656 1 98.31 77 ASN A O 1
ATOM 598 N N . GLY A 1 78 ? 1.736 29.438 24.109 1 98.56 78 GLY A N 1
ATOM 599 C CA . GLY A 1 78 ? 1.694 29.062 22.703 1 98.56 78 GLY A CA 1
ATOM 600 C C . GLY A 1 78 ? 0.791 29.953 21.875 1 98.56 78 GLY A C 1
ATOM 601 O O . GLY A 1 78 ? 1.132 30.312 20.75 1 98.56 78 GLY A O 1
ATOM 602 N N . LEU A 1 79 ? -0.376 30.281 22.406 1 98.75 79 LEU A N 1
ATOM 603 C CA . LEU A 1 79 ? -1.31 31.156 21.703 1 98.75 79 LEU A CA 1
ATOM 604 C C . LEU A 1 79 ? -0.748 32.562 21.578 1 98.75 79 LEU A C 1
ATOM 606 O O . LEU A 1 79 ? -0.949 33.219 20.562 1 98.75 79 LEU A O 1
ATOM 610 N N . ASN A 1 80 ? -0.054 33 22.578 1 98.5 80 ASN A N 1
ATOM 611 C CA . ASN A 1 80 ? 0.609 34.281 22.5 1 98.5 80 ASN A CA 1
ATOM 612 C C . ASN A 1 80 ? 1.702 34.281 21.438 1 98.5 80 ASN A C 1
ATOM 614 O O . ASN A 1 80 ? 1.834 35.25 20.688 1 98.5 80 ASN A O 1
ATOM 618 N N . VAL A 1 81 ? 2.498 33.219 21.453 1 98.69 81 VAL A N 1
ATOM 619 C CA . VAL A 1 81 ? 3.555 33.062 20.453 1 98.69 81 VAL A CA 1
ATOM 620 C C . VAL A 1 81 ? 2.949 33.094 19.047 1 98.69 81 VAL A C 1
ATOM 622 O O . VAL A 1 81 ? 3.451 33.781 18.156 1 98.69 81 VAL A O 1
ATOM 625 N N . ALA A 1 82 ? 1.858 32.344 18.891 1 98.88 82 ALA A N 1
ATOM 626 C CA . ALA A 1 82 ? 1.19 32.281 17.594 1 98.88 82 ALA A CA 1
ATOM 627 C C . ALA A 1 82 ? 0.713 33.688 17.156 1 98.88 82 ALA A C 1
ATOM 629 O O . ALA A 1 82 ? 0.932 34.094 16.016 1 98.88 82 ALA A O 1
ATOM 630 N N . ALA A 1 83 ? 0.106 34.406 18.062 1 98.81 83 ALA A N 1
ATOM 631 C CA . ALA A 1 83 ? -0.406 35.719 17.766 1 98.81 83 ALA A CA 1
ATOM 632 C C . ALA A 1 83 ? 0.716 36.656 17.312 1 98.81 83 ALA A C 1
ATOM 634 O O . ALA A 1 83 ? 0.595 37.344 16.281 1 98.81 83 ALA A O 1
ATOM 635 N N . LYS A 1 84 ? 1.767 36.625 18.016 1 98.69 84 LYS A N 1
ATOM 636 C CA . LYS A 1 84 ? 2.889 37.5 17.734 1 98.69 84 LYS A CA 1
ATOM 637 C C . LYS A 1 84 ? 3.633 37.062 16.469 1 98.69 84 LYS A C 1
ATOM 639 O O . LYS A 1 84 ? 4.434 37.812 15.922 1 98.69 84 LYS A O 1
ATOM 644 N N . SER A 1 85 ? 3.375 35.812 16.078 1 98.81 85 SER A N 1
ATOM 645 C CA . SER A 1 85 ? 3.998 35.281 14.883 1 98.81 85 SER A CA 1
ATOM 646 C C . SER A 1 85 ? 3.082 35.438 13.672 1 98.81 85 SER A C 1
ATOM 648 O O . SER A 1 85 ? 3.402 34.938 12.586 1 98.81 85 SER A O 1
ATOM 650 N N . GLY A 1 86 ? 1.927 36.031 13.844 1 98.81 86 GLY A N 1
ATOM 651 C CA . GLY A 1 86 ? 1.064 36.375 12.727 1 98.81 86 GLY A CA 1
ATOM 652 C C . GLY A 1 86 ? -0.101 35.406 12.555 1 98.81 86 GLY A C 1
ATOM 653 O O . GLY A 1 86 ? -0.919 35.594 11.648 1 98.81 86 GLY A O 1
ATOM 654 N N . PHE A 1 87 ? -0.243 34.406 13.422 1 98.94 87 PHE A N 1
ATOM 655 C CA . PHE A 1 87 ? -1.271 33.406 13.266 1 98.94 87 PHE A CA 1
ATOM 656 C C . PHE A 1 87 ? -2.498 33.719 14.102 1 98.94 87 PHE A C 1
ATOM 658 O O . PHE A 1 87 ? -2.406 33.812 15.328 1 98.94 87 PHE A O 1
ATOM 665 N N . THR A 1 88 ? -3.654 33.906 13.445 1 98.75 88 THR A N 1
ATOM 666 C CA . THR A 1 88 ? -4.91 34.156 14.141 1 98.75 88 THR A CA 1
ATOM 667 C C . THR A 1 88 ? -5.57 32.844 14.555 1 98.75 88 THR A C 1
ATOM 669 O O . THR A 1 88 ? -6.5 32.844 15.367 1 98.75 88 THR A O 1
ATOM 672 N N . ALA A 1 89 ? -5.07 31.75 14.008 1 98.75 89 ALA A N 1
ATOM 673 C CA . ALA A 1 89 ? -5.602 30.422 14.328 1 98.75 89 ALA A CA 1
ATOM 674 C C . ALA A 1 89 ? -4.512 29.359 14.234 1 98.75 89 ALA A C 1
ATOM 676 O O . ALA A 1 89 ? -3.57 29.484 13.453 1 98.75 89 ALA A O 1
ATOM 677 N N . ILE A 1 90 ? -4.633 28.359 15.039 1 98.81 90 ILE A N 1
ATOM 678 C CA . ILE A 1 90 ? -3.74 27.203 14.938 1 98.81 90 ILE A CA 1
ATOM 679 C C . ILE A 1 90 ? -4.547 25.906 15.039 1 98.81 90 ILE A C 1
ATOM 681 O O . ILE A 1 90 ? -5.535 25.844 15.773 1 98.81 90 ILE A O 1
ATOM 685 N N . GLY A 1 91 ? -4.184 24.953 14.211 1 98.75 91 GLY A N 1
ATOM 686 C CA . GLY A 1 91 ? -4.617 23.578 14.422 1 98.75 91 GLY A CA 1
ATOM 687 C C . GLY A 1 91 ? -3.76 22.828 15.422 1 98.75 91 GLY A C 1
ATOM 688 O O . GLY A 1 91 ? -2.574 22.594 15.172 1 98.75 91 GLY A O 1
ATOM 689 N N . LEU A 1 92 ? -4.359 22.484 16.531 1 98.81 92 LEU A N 1
ATOM 690 C CA . LEU A 1 92 ? -3.602 21.844 17.609 1 98.81 92 LEU A CA 1
ATOM 691 C C . LEU A 1 92 ? -3.568 20.328 17.422 1 98.81 92 LEU A C 1
ATOM 693 O O . LEU A 1 92 ? -4.609 19.672 17.469 1 98.81 92 LEU A O 1
ATOM 697 N N . GLN A 1 93 ? -2.398 19.781 17.25 1 98.69 93 GLN A N 1
ATOM 698 C CA . GLN A 1 93 ? -2.217 18.344 17.109 1 98.69 93 GLN A CA 1
ATOM 699 C C . GLN A 1 93 ? -2.441 17.625 18.422 1 98.69 93 GLN A C 1
ATOM 701 O O . GLN A 1 93 ? -2.188 18.188 19.5 1 98.69 93 GLN A O 1
ATOM 706 N N . PRO A 1 94 ? -2.869 16.422 18.359 1 98.5 94 PRO A N 1
ATOM 707 C CA . PRO A 1 94 ? -3.064 15.633 19.578 1 98.5 94 PRO A CA 1
ATOM 708 C C . PRO A 1 94 ? -1.766 15.023 20.094 1 98.5 94 PRO A C 1
ATOM 710 O O . PRO A 1 94 ? -1.656 13.797 20.219 1 98.5 94 PRO A O 1
ATOM 713 N N . ASN A 1 95 ? -0.826 15.852 20.375 1 97.06 95 ASN A N 1
ATOM 714 C CA . ASN A 1 95 ? 0.513 15.469 20.812 1 97.06 95 ASN A CA 1
ATOM 715 C C . ASN A 1 95 ? 0.773 15.898 22.25 1 97.06 95 ASN A C 1
ATOM 717 O O . ASN A 1 95 ? 1.782 16.547 22.547 1 97.06 95 ASN A O 1
ATOM 721 N N . SER A 1 96 ? -0.239 15.633 23.109 1 96.5 96 SER A N 1
ATOM 722 C CA . SER A 1 96 ? -0.169 15.914 24.547 1 96.5 96 SER A CA 1
ATOM 723 C C . SER A 1 96 ? -0.197 14.633 25.359 1 96.5 96 SER A C 1
ATOM 725 O O . SER A 1 96 ? -0.169 13.531 24.797 1 96.5 96 SER A O 1
ATOM 727 N N . LEU A 1 97 ? -0.099 14.852 26.641 1 96.31 97 LEU A N 1
ATOM 728 C CA . LEU A 1 97 ? -0.229 13.742 27.578 1 96.31 97 LEU A CA 1
ATOM 729 C C . LEU A 1 97 ? -1.248 14.062 28.656 1 96.31 97 LEU A C 1
ATOM 731 O O . LEU A 1 97 ? -0.991 14.891 29.531 1 96.31 97 LEU A O 1
ATOM 735 N N . PRO A 1 98 ? -2.443 13.406 28.719 1 97 98 PRO A N 1
ATOM 736 C CA . PRO A 1 98 ? -2.861 12.375 27.781 1 97 98 PRO A CA 1
ATOM 737 C C . PRO A 1 98 ? -3.09 12.93 26.375 1 97 98 PRO A C 1
ATOM 739 O O . PRO A 1 98 ? -3.246 14.141 26.188 1 97 98 PRO A O 1
ATOM 742 N N . VAL A 1 99 ? -3.105 11.992 25.391 1 97.75 99 VAL A N 1
ATOM 743 C CA . VAL A 1 99 ? -3.408 12.312 24 1 97.75 99 VAL A CA 1
ATOM 744 C C . VAL A 1 99 ? -4.844 12.812 23.891 1 97.75 99 VAL A C 1
ATOM 746 O O . VAL A 1 99 ? -5.73 12.359 24.609 1 97.75 99 VAL A O 1
ATOM 749 N N . ILE A 1 100 ? -5.102 13.742 23 1 98.5 100 ILE A N 1
ATOM 750 C CA . ILE A 1 100 ? -6.441 14.266 22.781 1 98.5 100 ILE A CA 1
ATOM 751 C C . ILE A 1 100 ? -7.254 13.289 21.938 1 98.5 100 ILE A C 1
ATOM 753 O O . ILE A 1 100 ? -7.355 13.453 20.719 1 98.5 100 ILE A O 1
ATOM 757 N N . ASP A 1 101 ? -7.875 12.25 22.609 1 98.62 101 ASP A N 1
ATOM 758 C CA . ASP A 1 101 ? -8.562 11.211 21.859 1 98.62 101 ASP A CA 1
ATOM 759 C C . ASP A 1 101 ? -10.016 11.078 22.297 1 98.62 101 ASP A C 1
ATOM 761 O O . ASP A 1 101 ? -10.656 10.047 22.062 1 98.62 101 ASP A O 1
ATOM 765 N N . ASN A 1 102 ? -10.516 12.109 23.016 1 98.38 102 ASN A N 1
ATOM 766 C CA . ASN A 1 102 ? -11.914 12.109 23.422 1 98.38 102 ASN A CA 1
ATOM 767 C C . ASN A 1 102 ? -12.453 13.523 23.594 1 98.38 102 ASN A C 1
ATOM 769 O O . ASN A 1 102 ? -11.695 14.492 23.531 1 98.38 102 ASN A O 1
ATOM 773 N N . GLN A 1 103 ? -13.742 13.641 23.797 1 98.38 103 GLN A N 1
ATOM 774 C CA . GLN A 1 103 ? -14.438 14.922 23.828 1 98.38 103 GLN A CA 1
ATOM 775 C C . GLN A 1 103 ? -13.969 15.781 25 1 98.38 103 GLN A C 1
ATOM 777 O O . GLN A 1 103 ? -13.875 17 24.891 1 98.38 103 GLN A O 1
ATOM 782 N N . SER A 1 104 ? -13.656 15.156 26.109 1 98.31 104 SER A N 1
ATOM 783 C CA . SER A 1 104 ? -13.25 15.898 27.297 1 98.31 104 SER A CA 1
ATOM 784 C C . SER A 1 104 ? -11.945 16.656 27.062 1 98.31 104 SER A C 1
ATOM 786 O O . SER A 1 104 ? -11.812 17.812 27.469 1 98.31 104 SER A O 1
ATOM 788 N N . GLN A 1 105 ? -11.031 15.992 26.438 1 97.94 105 GLN A N 1
ATOM 789 C CA . GLN A 1 105 ? -9.742 16.609 26.141 1 97.94 105 GLN A CA 1
ATOM 790 C C . GLN A 1 105 ? -9.898 17.734 25.125 1 97.94 105 GLN A C 1
ATOM 792 O O . GLN A 1 105 ? -9.227 18.766 25.219 1 97.94 105 GLN A O 1
ATOM 797 N N . VAL A 1 106 ? -10.766 17.547 24.109 1 98.56 106 VAL A N 1
ATOM 798 C CA . VAL A 1 106 ? -11.047 18.594 23.125 1 98.56 106 VAL A CA 1
ATOM 799 C C . VAL A 1 106 ? -11.625 19.812 23.812 1 98.56 106 VAL A C 1
ATOM 801 O O . VAL A 1 106 ? -11.164 20.938 23.594 1 98.56 106 VAL A O 1
ATOM 804 N N . SER A 1 107 ? -12.539 19.594 24.688 1 98.31 107 SER A N 1
ATOM 805 C CA . SER A 1 107 ? -13.18 20.688 25.438 1 98.31 107 SER A CA 1
ATOM 806 C C . SER A 1 107 ? -12.188 21.391 26.344 1 98.31 107 SER A C 1
ATOM 808 O O . SER A 1 107 ? -12.234 22.625 26.484 1 98.31 107 SER A O 1
ATOM 810 N N . PHE A 1 108 ? -11.352 20.609 26.922 1 97.5 108 PHE A N 1
ATOM 811 C CA . PHE A 1 108 ? -10.344 21.172 27.812 1 97.5 108 PHE A CA 1
ATOM 812 C C . PHE A 1 108 ? -9.484 22.188 27.078 1 97.5 108 PHE A C 1
ATOM 814 O O . PHE A 1 108 ? -9.312 23.312 27.562 1 97.5 108 PHE A O 1
ATOM 821 N N . VAL A 1 109 ? -8.969 21.828 25.906 1 97.56 109 VAL A N 1
ATOM 822 C CA . VAL A 1 109 ? -8.047 22.703 25.188 1 97.56 109 VAL A CA 1
ATOM 823 C C . VAL A 1 109 ? -8.797 23.922 24.656 1 97.56 109 VAL A C 1
ATOM 825 O O . VAL A 1 109 ? -8.25 25.031 24.625 1 97.56 109 VAL A O 1
ATOM 828 N N . LYS A 1 110 ? -9.992 23.766 24.203 1 97.62 110 LYS A N 1
ATOM 829 C CA . LYS A 1 110 ? -10.789 24.891 23.719 1 97.62 110 LYS A CA 1
ATOM 830 C C . LYS A 1 110 ? -11.055 25.891 24.844 1 97.62 110 LYS A C 1
ATOM 832 O O . LYS A 1 110 ? -10.953 27.109 24.625 1 97.62 110 LYS A O 1
ATOM 837 N N . ASN A 1 111 ? -11.367 25.328 26 1 97.56 111 ASN A N 1
ATOM 838 C CA . ASN A 1 111 ? -11.656 26.188 27.141 1 97.56 111 ASN A CA 1
ATOM 839 C C . ASN A 1 111 ? -10.414 26.969 27.562 1 97.56 111 ASN A C 1
ATOM 841 O O . ASN A 1 111 ? -10.516 28.141 27.953 1 97.56 111 ASN A O 1
ATOM 845 N N . LYS A 1 112 ? -9.336 26.328 27.547 1 96.56 112 LYS A N 1
ATOM 846 C CA . LYS A 1 112 ? -8.078 26.969 27.938 1 96.56 112 LYS A CA 1
ATOM 847 C C . LYS A 1 112 ? -7.73 28.109 26.984 1 96.56 112 LYS A C 1
ATOM 849 O O . LYS A 1 112 ? -6.988 29.016 27.359 1 96.56 112 LYS A O 1
ATOM 854 N N . ALA A 1 113 ? -8.25 28.062 25.781 1 96.75 113 ALA A N 1
ATOM 855 C CA . ALA A 1 113 ? -7.898 29.031 24.75 1 96.75 113 ALA A CA 1
ATOM 856 C C . ALA A 1 113 ? -8.812 30.25 24.797 1 96.75 113 ALA A C 1
ATOM 858 O O . ALA A 1 113 ? -8.578 31.234 24.094 1 96.75 113 ALA A O 1
ATOM 859 N N . ASN A 1 114 ? -9.828 30.188 25.672 1 96.69 114 ASN A N 1
ATOM 860 C CA . ASN A 1 114 ? -10.766 31.297 25.766 1 96.69 114 ASN A CA 1
ATOM 861 C C . ASN A 1 114 ? -10.07 32.594 26.156 1 96.69 114 ASN A C 1
ATOM 863 O O . ASN A 1 114 ? -9.188 32.594 27.031 1 96.69 114 ASN A O 1
ATOM 867 N N . GLY A 1 115 ? -10.414 33.625 25.422 1 96.94 115 GLY A N 1
ATOM 868 C CA . GLY A 1 115 ? -9.922 34.938 25.781 1 96.94 115 GLY A CA 1
ATOM 869 C C . GLY A 1 115 ? -8.656 35.312 25.047 1 96.94 115 GLY A C 1
ATOM 870 O O . GLY A 1 115 ? -8.164 36.438 25.188 1 96.94 115 GLY A O 1
ATOM 871 N N . PHE A 1 116 ? -8.125 34.469 24.344 1 98.19 116 PHE A N 1
ATOM 872 C CA . PHE A 1 116 ? -6.926 34.781 23.578 1 98.19 116 PHE A CA 1
ATOM 873 C C . PHE A 1 116 ? -7.281 35.281 22.188 1 98.19 116 PHE A C 1
ATOM 875 O O . PHE A 1 116 ? -8.359 34.969 21.672 1 98.19 116 PHE A O 1
ATOM 882 N N . ALA A 1 117 ? -6.391 36.062 21.578 1 98.25 117 ALA A N 1
ATOM 883 C CA . ALA A 1 117 ? -6.59 36.594 20.234 1 98.25 117 ALA A CA 1
ATOM 884 C C . ALA A 1 117 ? -6.523 35.5 19.188 1 98.25 117 ALA A C 1
ATOM 886 O O . ALA A 1 117 ? -7.281 35.5 18.219 1 98.25 117 ALA A O 1
ATOM 887 N N . THR A 1 118 ? -5.562 34.562 19.375 1 98.75 118 THR A N 1
ATOM 888 C CA . THR A 1 118 ? -5.426 33.438 18.469 1 98.75 118 THR A CA 1
ATOM 889 C C . THR A 1 118 ? -6.414 32.312 18.828 1 98.75 118 THR A C 1
ATOM 891 O O . THR A 1 118 ? -6.539 31.953 19.984 1 98.75 118 THR A O 1
ATOM 894 N N . GLU A 1 119 ? -7.109 31.828 17.828 1 98.25 119 GLU A N 1
ATOM 895 C CA . GLU A 1 119 ? -8.047 30.734 18.016 1 98.25 119 GLU A CA 1
ATOM 896 C C . GLU A 1 119 ? -7.332 29.391 17.969 1 98.25 119 GLU A C 1
ATOM 898 O O . GLU A 1 119 ? -6.363 29.219 17.219 1 98.25 119 GLU A O 1
ATOM 903 N N . ILE A 1 120 ? -7.828 28.516 18.797 1 98.44 120 ILE A N 1
ATOM 904 C CA . ILE A 1 120 ? -7.301 27.156 18.781 1 98.44 120 ILE A CA 1
ATOM 905 C C . ILE A 1 120 ? -8.344 26.203 18.188 1 98.44 120 ILE A C 1
ATOM 907 O O . ILE A 1 120 ? -9.531 26.297 18.516 1 98.44 120 ILE A O 1
ATOM 911 N N . PHE A 1 121 ? -7.98 25.422 17.25 1 98.69 121 PHE A N 1
ATOM 912 C CA . PHE A 1 121 ? -8.812 24.375 16.656 1 98.69 121 PHE A CA 1
ATOM 913 C C . PHE A 1 121 ? -8.188 23 16.875 1 98.69 121 PHE A C 1
ATOM 915 O O . PHE A 1 121 ? -7.242 22.625 16.172 1 98.69 121 PHE A O 1
ATOM 922 N N . PRO A 1 122 ? -8.766 22.203 17.766 1 98.69 122 PRO A N 1
ATOM 923 C CA . PRO A 1 122 ? -8.148 20.922 18.094 1 98.69 122 PRO A CA 1
ATOM 924 C C . PRO A 1 122 ? -8.32 19.891 16.969 1 98.69 122 PRO A C 1
ATOM 926 O O . PRO A 1 122 ? -9.383 19.828 16.344 1 98.69 122 PRO A O 1
ATOM 929 N N . ILE A 1 123 ? -7.277 19.172 16.688 1 98.88 123 ILE A N 1
ATOM 930 C CA . ILE A 1 123 ? -7.312 17.938 15.922 1 98.88 123 ILE A CA 1
ATOM 931 C C . ILE A 1 123 ? -7.355 16.734 16.859 1 98.88 123 ILE A C 1
ATOM 933 O O . ILE A 1 123 ? -6.512 16.609 17.766 1 98.88 123 ILE A O 1
ATOM 937 N N . GLY A 1 124 ? -8.367 15.961 16.734 1 98.88 124 GLY A N 1
ATOM 938 C CA . GLY A 1 124 ? -8.461 14.781 17.562 1 98.88 124 GLY A CA 1
ATOM 939 C C . GLY A 1 124 ? -7.625 13.617 17.062 1 98.88 124 GLY A C 1
ATOM 940 O O . GLY A 1 124 ? -7.414 13.484 15.852 1 98.88 124 GLY A O 1
ATOM 941 N N . ALA A 1 125 ? -7.172 12.789 18 1 98.88 125 ALA A N 1
ATOM 942 C CA . ALA A 1 125 ? -6.516 11.555 17.594 1 98.88 125 ALA A CA 1
ATOM 943 C C . ALA A 1 125 ? -7.48 10.641 16.844 1 98.88 125 ALA A C 1
ATOM 945 O O . ALA A 1 125 ? -8.648 10.523 17.219 1 98.88 125 ALA A O 1
ATOM 946 N N . LEU A 1 126 ? -6.992 10.086 15.766 1 98.81 126 LEU A N 1
ATOM 947 C CA . LEU A 1 126 ? -7.816 9.156 15 1 98.81 126 LEU A CA 1
ATOM 948 C C . LEU A 1 126 ? -8.047 7.867 15.789 1 98.81 126 LEU A C 1
ATOM 950 O O . LEU A 1 126 ? -9.125 7.273 15.711 1 98.81 126 LEU A O 1
ATOM 954 N N . THR A 1 127 ? -7.016 7.418 16.469 1 98.75 127 THR A N 1
ATOM 955 C CA . THR A 1 127 ? -7.109 6.176 17.234 1 98.75 127 THR A CA 1
ATOM 956 C C . THR A 1 127 ? -6.918 6.438 18.719 1 98.75 127 THR A C 1
ATOM 958 O O . THR A 1 127 ? -6.328 7.449 19.109 1 98.75 127 THR A O 1
ATOM 961 N N . LYS A 1 128 ? -7.418 5.582 19.578 1 98.44 128 LYS A N 1
ATOM 962 C CA . LYS A 1 128 ? -7.262 5.695 21.031 1 98.44 128 LYS A CA 1
ATOM 963 C C . LYS A 1 128 ? -5.785 5.762 21.406 1 98.44 128 LYS A C 1
ATOM 965 O O . LYS A 1 128 ? -5 4.895 21.031 1 98.44 128 LYS A O 1
ATOM 970 N N . ALA A 1 129 ? -5.41 6.848 22.109 1 97.88 129 ALA A N 1
ATOM 971 C CA . ALA A 1 129 ? -4.051 7.074 22.578 1 97.88 129 ALA A CA 1
ATOM 972 C C . ALA A 1 129 ? -3.064 7.164 21.422 1 97.88 129 ALA A C 1
ATOM 974 O O . ALA A 1 129 ? -1.851 7.086 21.625 1 97.88 129 ALA A O 1
ATOM 975 N N . SER A 1 130 ? -3.598 7.242 20.172 1 97.81 130 SER A N 1
ATOM 976 C CA . SER A 1 130 ? -2.791 7.301 18.969 1 97.81 130 SER A CA 1
ATOM 977 C C . SER A 1 130 ? -1.972 6.023 18.781 1 97.81 130 SER A C 1
ATOM 979 O O . SER A 1 130 ? -0.814 6.078 18.359 1 97.81 130 SER A O 1
ATOM 981 N N . GLU A 1 131 ? -2.566 4.898 19.125 1 97.19 131 GLU A N 1
ATOM 982 C CA . GLU A 1 131 ? -1.841 3.633 19.109 1 97.19 131 GLU A CA 1
ATOM 983 C C . GLU A 1 131 ? -2.062 2.881 17.797 1 97.19 131 GLU A C 1
ATOM 985 O O . GLU A 1 131 ? -1.413 1.866 17.547 1 97.19 131 GLU A O 1
ATOM 990 N N . GLY A 1 132 ? -3.012 3.365 16.984 1 96.44 132 GLY A N 1
ATOM 991 C CA . GLY A 1 132 ? -3.238 2.771 15.672 1 96.44 132 GLY A CA 1
ATOM 992 C C . GLY A 1 132 ? -4.008 1.466 15.734 1 96.44 132 GLY A C 1
ATOM 993 O O . GLY A 1 132 ? -4.059 0.721 14.75 1 96.44 132 GLY A O 1
ATOM 994 N N . LYS A 1 133 ? -4.723 1.13 16.859 1 94.75 133 LYS A N 1
ATOM 995 C CA . LYS A 1 133 ? -5.367 -0.167 17.047 1 94.75 133 LYS A CA 1
ATOM 996 C C . LYS A 1 133 ? -6.887 -0.044 16.969 1 94.75 133 LYS A C 1
ATOM 998 O O . LYS A 1 133 ? -7.547 -0.862 16.328 1 94.75 133 LYS A O 1
ATOM 1003 N N . ASP A 1 134 ? -7.383 1.035 17.656 1 96.69 134 ASP A N 1
ATOM 1004 C CA . ASP A 1 134 ? -8.82 1.271 17.703 1 96.69 134 ASP A CA 1
ATOM 1005 C C . ASP A 1 134 ? -9.148 2.736 17.422 1 96.69 134 ASP A C 1
ATOM 1007 O O . ASP A 1 134 ? -8.422 3.633 17.875 1 96.69 134 ASP A O 1
ATOM 1011 N N . MET A 1 135 ? -10.211 2.881 16.766 1 97.75 135 MET A N 1
ATOM 1012 C CA . MET A 1 135 ? -10.648 4.246 16.5 1 97.75 135 MET A CA 1
ATOM 1013 C C . MET A 1 135 ? -11.039 4.961 17.781 1 97.75 135 MET A C 1
ATOM 1015 O O . MET A 1 135 ? -11.625 4.355 18.688 1 97.75 135 MET A O 1
ATOM 1019 N N . ALA A 1 136 ? -10.758 6.215 17.891 1 98.5 136 ALA A N 1
ATOM 1020 C CA . ALA A 1 136 ? -11.242 7.051 18.984 1 98.5 136 ALA A CA 1
ATOM 1021 C C . ALA A 1 136 ? -12.703 7.441 18.781 1 98.5 136 ALA A C 1
ATOM 1023 O O . ALA A 1 136 ? -13.375 6.906 17.891 1 98.5 136 ALA A O 1
ATOM 1024 N N . GLU A 1 137 ? -13.25 8.234 19.734 1 98 137 GLU A N 1
ATOM 1025 C CA . GLU A 1 137 ? -14.633 8.695 19.641 1 98 137 GLU A CA 1
ATOM 1026 C C . GLU A 1 137 ? -14.734 9.93 18.75 1 98 137 GLU A C 1
ATOM 1028 O O . GLU A 1 137 ? -15.031 11.023 19.25 1 98 137 GLU A O 1
ATOM 1033 N N . LEU A 1 138 ? -14.68 9.719 17.469 1 98.75 138 LEU A N 1
ATOM 1034 C CA . LEU A 1 138 ? -14.477 10.797 16.516 1 98.75 138 LEU A CA 1
ATOM 1035 C C . LEU A 1 138 ? -15.688 11.734 16.484 1 98.75 138 LEU A C 1
ATOM 1037 O O . LEU A 1 138 ? -15.531 12.961 16.484 1 98.75 138 LEU A O 1
ATOM 1041 N N . PHE A 1 139 ? -16.859 11.188 16.469 1 98.5 139 PHE A N 1
ATOM 1042 C CA . PHE A 1 139 ? -18.062 12.008 16.375 1 98.5 139 PHE A CA 1
ATOM 1043 C C . PHE A 1 139 ? -18.219 12.875 17.625 1 98.5 139 PHE A C 1
ATOM 1045 O O . PHE A 1 139 ? -18.578 14.055 17.516 1 98.5 139 PHE A O 1
ATOM 1052 N N . ASP A 1 140 ? -17.953 12.266 18.766 1 98.56 140 ASP A N 1
ATOM 1053 C CA . ASP A 1 140 ? -18 13.023 20.016 1 98.56 140 ASP A CA 1
ATOM 1054 C C . ASP A 1 140 ? -16.984 14.156 20.016 1 98.56 140 ASP A C 1
ATOM 1056 O O . ASP A 1 140 ? -17.281 15.258 20.484 1 98.56 140 ASP A O 1
ATOM 1060 N N . MET A 1 141 ? -15.875 13.875 19.516 1 98.81 141 MET A N 1
ATOM 1061 C CA . MET A 1 141 ? -14.844 14.906 19.453 1 98.81 141 MET A CA 1
ATOM 1062 C C . MET A 1 141 ? -15.242 16.016 18.484 1 98.81 141 MET A C 1
ATOM 1064 O O . MET A 1 141 ? -15 17.188 18.75 1 98.81 141 MET A O 1
ATOM 1068 N N . LYS A 1 142 ? -15.805 15.609 17.359 1 98.44 142 LYS A N 1
ATOM 1069 C CA . LYS A 1 142 ? -16.297 16.594 16.406 1 98.44 142 LYS A CA 1
ATOM 1070 C C . LYS A 1 142 ? -17.297 17.547 17.047 1 98.44 142 LYS A C 1
ATOM 1072 O O . LYS A 1 142 ? -17.203 18.766 16.891 1 98.44 142 LYS A O 1
ATOM 1077 N N . ASN A 1 143 ? -18.188 16.969 17.828 1 98.25 143 ASN A N 1
ATOM 1078 C CA . ASN A 1 143 ? -19.203 17.75 18.5 1 98.25 143 ASN A CA 1
ATOM 1079 C C . ASN A 1 143 ? -18.594 18.703 19.531 1 98.25 143 ASN A C 1
ATOM 1081 O O . ASN A 1 143 ? -19.156 19.766 19.812 1 98.25 143 ASN A O 1
ATOM 1085 N N . ALA A 1 144 ? -17.484 18.234 20.016 1 98.38 144 ALA A N 1
ATOM 1086 C CA . ALA A 1 144 ? -16.812 19.047 21.016 1 98.38 144 ALA A CA 1
ATOM 1087 C C . ALA A 1 144 ? -15.961 20.141 20.359 1 98.38 144 ALA A C 1
ATOM 1089 O O . ALA A 1 144 ? -15.523 21.078 21.031 1 98.38 144 ALA A O 1
ATOM 1090 N N . GLY A 1 145 ? -15.703 20.031 19.062 1 98.12 145 GLY A N 1
ATOM 1091 C CA . GLY A 1 145 ? -15.031 21.125 18.391 1 98.12 145 GLY A CA 1
ATOM 1092 C C . GLY A 1 145 ? -13.805 20.688 17.594 1 98.12 145 GLY A C 1
ATOM 1093 O O . GLY A 1 145 ? -13.125 21.516 17 1 98.12 145 GLY A O 1
ATOM 1094 N N . ALA A 1 146 ? -13.492 19.375 17.578 1 98.75 146 ALA A N 1
ATOM 1095 C CA . ALA A 1 146 ? -12.383 18.891 16.75 1 98.75 146 ALA A CA 1
ATOM 1096 C C . ALA A 1 146 ? -12.664 19.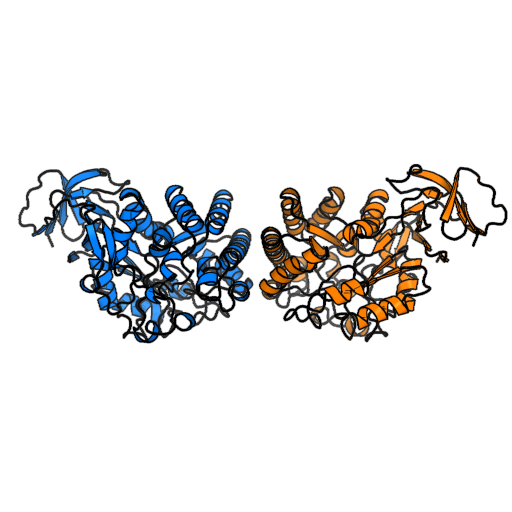109 15.266 1 98.75 146 ALA A C 1
ATOM 1098 O O . ALA A 1 146 ? -13.781 18.875 14.797 1 98.75 146 ALA A O 1
ATOM 1099 N N . ILE A 1 147 ? -11.633 19.469 14.523 1 98.69 147 ILE A N 1
ATOM 1100 C CA . ILE A 1 147 ? -11.891 19.875 13.141 1 98.69 147 ILE A CA 1
ATOM 1101 C C . ILE A 1 147 ? -11.391 18.781 12.188 1 98.69 147 ILE A C 1
ATOM 1103 O O . ILE A 1 147 ? -11.695 18.812 10.992 1 98.69 147 ILE A O 1
ATOM 1107 N N . ALA A 1 148 ? -10.641 17.859 12.695 1 98.88 148 ALA A N 1
ATOM 1108 C CA . ALA A 1 148 ? -10.094 16.734 11.938 1 98.88 148 ALA A CA 1
ATOM 1109 C C . ALA A 1 148 ? -9.562 15.648 12.875 1 98.88 148 ALA A C 1
ATOM 1111 O O . ALA A 1 148 ? -9.547 15.828 14.094 1 98.88 148 ALA A O 1
ATOM 1112 N N . PHE A 1 149 ? -9.148 14.516 12.328 1 98.88 149 PHE A N 1
ATOM 1113 C CA . PHE A 1 149 ? -8.719 13.383 13.141 1 98.88 149 PHE A CA 1
ATOM 1114 C C . PHE A 1 149 ? -7.465 12.742 12.555 1 98.88 149 PHE A C 1
ATOM 1116 O O . PHE A 1 149 ? -7.445 12.367 11.383 1 98.88 149 PHE A O 1
ATOM 1123 N N . GLY A 1 150 ? -6.438 12.688 13.297 1 98.69 150 GLY A N 1
ATOM 1124 C CA . GLY A 1 150 ? -5.188 12.078 12.867 1 98.69 150 GLY A CA 1
ATOM 1125 C C . GLY A 1 150 ? -4.246 11.781 14.023 1 98.69 150 GLY A C 1
ATOM 1126 O O . GLY A 1 150 ? -4.34 12.398 15.086 1 98.69 150 GLY A O 1
ATOM 1127 N N . ASP A 1 151 ? -3.348 10.852 13.828 1 98.5 151 ASP A N 1
ATOM 1128 C CA . ASP A 1 151 ? -2.297 10.531 14.797 1 98.5 151 ASP A CA 1
ATOM 1129 C C . ASP A 1 151 ? -0.987 11.227 14.43 1 98.5 151 ASP A C 1
ATOM 1131 O O . ASP A 1 151 ? -0.304 10.82 13.484 1 98.5 151 ASP A O 1
ATOM 1135 N N . TYR A 1 152 ? -0.683 12.227 15.164 1 98.19 152 TYR A N 1
ATOM 1136 C CA . TYR A 1 152 ? 0.433 13.109 14.836 1 98.19 152 TYR A CA 1
ATOM 1137 C C . TYR A 1 152 ? 1.738 12.328 14.758 1 98.19 152 TYR A C 1
ATOM 1139 O O . TYR A 1 152 ? 2.109 11.625 15.703 1 98.19 152 TYR A O 1
ATOM 1147 N N . ASN A 1 153 ? 2.414 12.328 13.609 1 97.06 153 ASN A N 1
ATOM 1148 C CA . ASN A 1 153 ? 3.721 11.758 13.305 1 97.06 153 ASN A CA 1
ATOM 1149 C C . ASN A 1 153 ? 3.703 10.234 13.406 1 97.06 153 ASN A C 1
ATOM 1151 O O . ASN A 1 153 ? 4.742 9.609 13.625 1 97.06 153 ASN A O 1
ATOM 1155 N N . LYS A 1 154 ? 2.553 9.695 13.367 1 97.19 154 LYS A N 1
ATOM 1156 C CA . LYS A 1 154 ? 2.396 8.242 13.367 1 97.19 154 LYS A CA 1
ATOM 1157 C C . LYS A 1 154 ? 1.544 7.777 12.188 1 97.19 154 LYS A C 1
ATOM 1159 O O . LYS A 1 154 ? 0.409 8.227 12.023 1 97.19 154 LYS A O 1
ATOM 1164 N N . SER A 1 155 ? 2.086 6.926 11.438 1 96.5 155 SER A N 1
ATOM 1165 C CA . SER A 1 155 ? 1.321 6.363 10.328 1 96.5 155 SER A CA 1
ATOM 1166 C C . SER A 1 155 ? 0.288 5.355 10.82 1 96.5 155 SER A C 1
ATOM 1168 O O . SER A 1 155 ? 0.448 4.77 11.898 1 96.5 155 SER A O 1
ATOM 1170 N N . ILE A 1 156 ? -0.761 5.223 10.102 1 95.44 156 ILE A N 1
ATOM 1171 C CA . ILE A 1 156 ? -1.761 4.195 10.375 1 95.44 156 ILE A CA 1
ATOM 1172 C C . ILE A 1 156 ? -1.4 2.914 9.625 1 95.44 156 ILE A C 1
ATOM 1174 O O . ILE A 1 156 ? -1.789 2.734 8.469 1 95.44 156 ILE A O 1
ATOM 1178 N N . ASP A 1 157 ? -0.83 1.987 1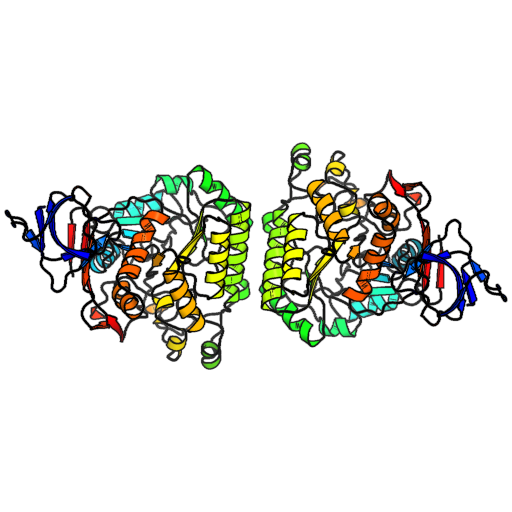0.281 1 92.94 157 ASP A N 1
ATOM 1179 C CA . ASP A 1 157 ? -0.281 0.804 9.625 1 92.94 157 ASP A CA 1
ATOM 1180 C C . ASP A 1 157 ? -1.386 -0.188 9.266 1 92.94 157 ASP A C 1
ATOM 1182 O O . ASP A 1 157 ? -1.31 -0.867 8.242 1 92.94 157 ASP A O 1
ATOM 1186 N N . ASN A 1 158 ? -2.381 -0.278 10.148 1 95.94 158 ASN A N 1
ATOM 1187 C CA . ASN A 1 158 ? -3.529 -1.135 9.875 1 95.94 158 ASN A CA 1
ATOM 1188 C C . ASN A 1 158 ? -4.441 -0.527 8.812 1 95.94 158 ASN A C 1
ATOM 1190 O O . ASN A 1 158 ? -5.223 0.382 9.102 1 95.94 158 ASN A O 1
ATOM 1194 N N . ALA A 1 159 ? -4.422 -1.068 7.648 1 97 159 ALA A N 1
ATOM 1195 C CA . ALA A 1 159 ? -5.172 -0.521 6.52 1 97 159 ALA A CA 1
ATOM 1196 C C . ALA A 1 159 ? -6.668 -0.52 6.805 1 97 159 ALA A C 1
ATOM 1198 O O . ALA A 1 159 ? -7.395 0.361 6.336 1 97 159 ALA A O 1
ATOM 1199 N N . ASN A 1 160 ? -7.141 -1.515 7.543 1 97.69 160 ASN A N 1
ATOM 1200 C CA . ASN A 1 160 ? -8.562 -1.612 7.836 1 97.69 160 ASN A CA 1
ATOM 1201 C C . ASN A 1 160 ? -9.039 -0.453 8.711 1 97.69 160 ASN A C 1
ATOM 1203 O O . ASN A 1 160 ? -10.172 0.002 8.586 1 97.69 160 ASN A O 1
ATOM 1207 N N . ILE A 1 161 ? -8.188 0.048 9.57 1 98.12 161 ILE A N 1
ATOM 1208 C CA . ILE A 1 161 ? -8.531 1.17 10.438 1 98.12 161 ILE A CA 1
ATOM 1209 C C . ILE A 1 161 ? -8.727 2.43 9.594 1 98.12 161 ILE A C 1
ATOM 1211 O O . ILE A 1 161 ? -9.703 3.156 9.773 1 98.12 161 ILE A O 1
ATOM 1215 N N . LEU A 1 162 ? -7.82 2.693 8.703 1 98.38 162 LEU A N 1
ATOM 1216 C CA . LEU A 1 162 ? -7.953 3.861 7.836 1 98.38 162 LEU A CA 1
ATOM 1217 C C . LEU A 1 162 ? -9.188 3.75 6.953 1 98.38 162 LEU A C 1
ATOM 1219 O O . LEU A 1 162 ? -9.906 4.73 6.758 1 98.38 162 LEU A O 1
ATOM 1223 N N . LYS A 1 163 ? -9.398 2.508 6.438 1 98.38 163 LYS A N 1
ATOM 1224 C CA . LYS A 1 163 ? -10.586 2.254 5.621 1 98.38 163 LYS A CA 1
ATOM 1225 C C . LYS A 1 163 ? -11.859 2.609 6.379 1 98.38 163 LYS A C 1
ATOM 1227 O O . LYS A 1 163 ? -12.688 3.375 5.887 1 98.38 163 LYS A O 1
ATOM 1232 N N . ILE A 1 164 ? -11.977 2.102 7.574 1 98.12 164 ILE A N 1
ATOM 1233 C CA . ILE A 1 164 ? -13.172 2.305 8.391 1 98.12 164 ILE A CA 1
ATOM 1234 C C . ILE A 1 164 ? -13.289 3.781 8.766 1 98.12 164 ILE A C 1
ATOM 1236 O O . ILE A 1 164 ? -14.391 4.344 8.734 1 98.12 164 ILE A O 1
ATOM 1240 N N . ALA A 1 165 ? -12.219 4.406 9.102 1 98.69 165 ALA A N 1
ATOM 1241 C CA . ALA A 1 165 ? -12.211 5.816 9.484 1 98.69 165 ALA A CA 1
ATOM 1242 C C . ALA A 1 165 ? -12.727 6.699 8.352 1 98.69 165 ALA A C 1
ATOM 1244 O O . ALA A 1 165 ? -13.594 7.555 8.562 1 98.69 165 ALA A O 1
ATOM 1245 N N . LEU A 1 166 ? -12.195 6.496 7.148 1 98.75 166 LEU A N 1
ATOM 1246 C CA . LEU A 1 166 ? -12.602 7.277 5.98 1 98.75 166 LEU A CA 1
ATOM 1247 C C . LEU A 1 166 ? -14.094 7.125 5.715 1 98.75 166 LEU A C 1
ATOM 1249 O O . LEU A 1 166 ? -14.766 8.094 5.355 1 98.75 166 LEU A O 1
ATOM 1253 N N . GLN A 1 167 ? -14.578 5.934 5.895 1 98.38 167 GLN A N 1
ATOM 1254 C CA . GLN A 1 167 ? -16 5.684 5.68 1 98.38 167 GLN A CA 1
ATOM 1255 C C . GLN A 1 167 ? -16.844 6.305 6.789 1 98.38 167 GLN A C 1
ATOM 1257 O O . GLN A 1 167 ? -17.875 6.926 6.52 1 98.38 167 GLN A O 1
ATOM 1262 N N . TYR A 1 168 ? -16.422 6.156 8.016 1 98.38 168 TYR A N 1
ATOM 1263 C CA . TYR A 1 168 ? -17.156 6.594 9.203 1 98.38 168 TYR A CA 1
ATOM 1264 C C . TYR A 1 168 ? -17.328 8.109 9.203 1 98.38 168 TYR A C 1
ATOM 1266 O O . TYR A 1 168 ? -18.422 8.609 9.484 1 98.38 168 TYR A O 1
ATOM 1274 N N . VAL A 1 169 ? -16.359 8.852 8.859 1 98.44 169 VAL A N 1
ATOM 1275 C CA . VAL A 1 169 ? -16.359 10.305 9.016 1 98.44 169 VAL A CA 1
ATOM 1276 C C . VAL A 1 169 ? -17.266 10.93 7.949 1 98.44 169 VAL A C 1
ATOM 1278 O O . VAL A 1 169 ? -17.641 12.102 8.062 1 98.44 169 VAL A O 1
ATOM 1281 N N . GLN A 1 170 ? -17.516 10.227 6.906 1 98.06 170 GLN A N 1
ATOM 1282 C CA . GLN A 1 170 ? -18.375 10.742 5.848 1 98.06 170 GLN A CA 1
ATOM 1283 C C . GLN A 1 170 ? -19.75 11.125 6.395 1 98.06 170 GLN A C 1
ATOM 1285 O O . GLN A 1 170 ? -20.391 12.055 5.895 1 98.06 170 GLN A O 1
ATOM 1290 N N . ASP A 1 171 ? -20.188 10.391 7.375 1 97.38 171 ASP A N 1
ATOM 1291 C CA . ASP A 1 171 ? -21.516 10.594 7.945 1 97.38 171 ASP A CA 1
ATOM 1292 C C . ASP A 1 171 ? -21.641 11.984 8.562 1 97.38 171 ASP A C 1
ATOM 1294 O O . ASP A 1 171 ? -22.75 12.484 8.758 1 97.38 171 ASP A O 1
ATOM 1298 N N . PHE A 1 172 ? -20.531 12.602 8.914 1 97.69 172 PHE A N 1
ATOM 1299 C CA . PHE A 1 172 ? -20.609 13.93 9.516 1 97.69 172 PHE A CA 1
ATOM 1300 C C . PHE A 1 172 ? -19.609 14.875 8.859 1 97.69 172 PHE A C 1
ATOM 1302 O O . PHE A 1 172 ? -19.078 15.781 9.516 1 97.69 172 PHE A O 1
ATOM 1309 N N . ASP A 1 173 ? -19.156 14.531 7.648 1 97.5 173 ASP A N 1
ATOM 1310 C CA . ASP A 1 173 ? -18.312 15.352 6.797 1 97.5 173 ASP A CA 1
ATOM 1311 C C . ASP A 1 173 ? -16.969 15.625 7.461 1 97.5 173 ASP A C 1
ATOM 1313 O O . ASP A 1 173 ? -16.453 16.75 7.406 1 97.5 173 ASP A O 1
ATOM 1317 N N . GLY A 1 174 ? -16.438 14.617 8.109 1 98.25 174 GLY A N 1
ATOM 1318 C CA . GLY A 1 174 ? -15.18 14.742 8.812 1 98.25 174 GLY A CA 1
ATOM 1319 C C . GLY A 1 174 ? -13.977 14.586 7.902 1 98.25 174 GLY A C 1
ATOM 1320 O O . GLY A 1 174 ? -14.102 14.109 6.773 1 98.25 174 GLY A O 1
ATOM 1321 N N . LEU A 1 175 ? -12.828 15.031 8.383 1 98.81 175 LEU A N 1
ATOM 1322 C CA . LEU A 1 175 ? -11.555 14.992 7.664 1 98.81 175 LEU A CA 1
ATOM 1323 C C . LEU A 1 175 ? -10.555 14.094 8.383 1 98.81 175 LEU A C 1
ATOM 1325 O O . LEU A 1 175 ? -10.297 14.273 9.578 1 98.81 175 LEU A O 1
ATOM 1329 N N . VAL A 1 176 ? -10.008 13.102 7.656 1 98.88 176 VAL A N 1
ATOM 1330 C CA . VAL A 1 176 ? -8.977 12.227 8.195 1 98.88 176 VAL A CA 1
ATOM 1331 C C . VAL A 1 176 ? -7.598 12.742 7.801 1 98.88 176 VAL A C 1
ATOM 1333 O O . VAL A 1 176 ? -7.371 13.102 6.645 1 98.88 176 VAL A O 1
ATOM 1336 N N . ILE A 1 177 ? -6.707 12.891 8.758 1 98.88 177 ILE A N 1
ATOM 1337 C CA . ILE A 1 177 ? -5.309 13.227 8.516 1 98.88 177 ILE A CA 1
ATOM 1338 C C . ILE A 1 177 ? -4.449 11.977 8.625 1 98.88 177 ILE A C 1
ATOM 1340 O O . ILE A 1 177 ? -4.457 11.297 9.648 1 98.88 177 ILE A O 1
ATOM 1344 N N . ALA A 1 178 ? -3.725 11.672 7.582 1 98.56 178 ALA A N 1
ATOM 1345 C CA . ALA A 1 178 ? -2.922 10.453 7.594 1 98.56 178 ALA A CA 1
ATOM 1346 C C . ALA A 1 178 ? -1.447 10.766 7.359 1 98.56 178 ALA A C 1
ATOM 1348 O O . ALA A 1 178 ? -1.004 10.867 6.211 1 98.56 178 ALA A O 1
ATOM 1349 N N . TYR A 1 179 ? -0.717 10.883 8.461 1 98.5 179 TYR A N 1
ATOM 1350 C CA . TYR A 1 179 ? 0.736 10.93 8.344 1 98.5 179 TYR A CA 1
ATOM 1351 C C . TYR A 1 179 ? 1.266 9.68 7.648 1 98.5 179 TYR A C 1
ATOM 1353 O O . TYR A 1 179 ? 0.792 8.57 7.906 1 98.5 179 TYR A O 1
ATOM 1361 N N . SER A 1 180 ? 2.221 9.844 6.727 1 98.12 180 SER A N 1
ATOM 1362 C CA . SER A 1 180 ? 2.562 8.734 5.844 1 98.12 180 SER A CA 1
ATOM 1363 C C . SER A 1 180 ? 4.051 8.406 5.914 1 98.12 180 SER A C 1
ATOM 1365 O O . SER A 1 180 ? 4.875 9.109 5.324 1 98.12 180 SER A O 1
ATOM 1367 N N . GLN A 1 181 ? 4.402 7.355 6.527 1 98.06 181 GLN A N 1
ATOM 1368 C CA . GLN A 1 181 ? 5.75 6.809 6.621 1 98.06 181 GLN A CA 1
ATOM 1369 C C . GLN A 1 181 ? 5.723 5.328 6.992 1 98.06 181 GLN A C 1
ATOM 1371 O O . GLN A 1 181 ? 5.465 4.977 8.148 1 98.06 181 GLN A O 1
ATOM 1376 N N . ASP A 1 182 ? 6.02 4.484 6.031 1 97.69 182 ASP A N 1
ATOM 1377 C CA . ASP A 1 182 ? 6.016 3.047 6.297 1 97.69 182 ASP A CA 1
ATOM 1378 C C . ASP A 1 182 ? 7.062 2.682 7.348 1 97.69 182 ASP A C 1
ATOM 1380 O O . ASP A 1 182 ? 8.258 2.92 7.152 1 97.69 182 ASP A O 1
ATOM 1384 N N . PRO A 1 183 ? 6.633 2.09 8.453 1 96.31 183 PRO A N 1
ATOM 1385 C CA . PRO A 1 183 ? 7.57 1.859 9.555 1 96.31 183 PRO A CA 1
ATOM 1386 C C . PRO A 1 183 ? 8.641 0.827 9.211 1 96.31 183 PRO A C 1
ATOM 1388 O O . PRO A 1 183 ? 9.758 0.891 9.742 1 96.31 183 PRO A O 1
ATOM 1391 N N . ASN A 1 184 ? 8.312 -0.101 8.359 1 95.69 184 ASN A N 1
ATOM 1392 C CA . ASN A 1 184 ? 9.266 -1.146 8.008 1 95.69 184 ASN A CA 1
ATOM 1393 C C . ASN A 1 184 ? 10.352 -0.621 7.074 1 95.69 184 ASN A C 1
ATOM 1395 O O . ASN A 1 184 ? 11.508 -1.032 7.168 1 95.69 184 ASN A O 1
ATOM 1399 N N . ILE A 1 185 ? 9.992 0.251 6.191 1 97.38 185 ILE A N 1
ATOM 1400 C CA . ILE A 1 185 ? 10.953 0.846 5.27 1 97.38 185 ILE A CA 1
ATOM 1401 C C . ILE A 1 185 ? 11.812 1.865 6.012 1 97.38 185 ILE A C 1
ATOM 1403 O O . ILE A 1 185 ? 13.023 1.96 5.773 1 97.38 185 ILE A O 1
ATOM 1407 N N . LYS A 1 186 ? 11.18 2.666 6.898 1 97.31 186 LYS A N 1
ATOM 1408 C CA . LYS A 1 186 ? 11.914 3.625 7.715 1 97.31 186 LYS A CA 1
ATOM 1409 C C . LYS A 1 186 ? 12.961 2.926 8.578 1 97.31 186 LYS A C 1
ATOM 1411 O O . LYS A 1 186 ? 14.086 3.4 8.703 1 97.31 186 LYS A O 1
ATOM 1416 N N . GLY A 1 187 ? 12.484 1.808 9.25 1 94.88 187 GLY A N 1
ATOM 1417 C CA . GLY A 1 187 ? 13.344 1.112 10.195 1 94.88 187 GLY A CA 1
ATOM 1418 C C . GLY A 1 187 ? 13.891 2.018 11.289 1 94.88 187 GLY A C 1
ATOM 1419 O O . GLY A 1 187 ? 13.133 2.74 11.938 1 94.88 187 GLY A O 1
ATOM 1420 N N . ASN A 1 188 ? 15.219 1.977 11.477 1 95.5 188 ASN A N 1
ATOM 1421 C CA . ASN A 1 188 ? 15.883 2.781 12.492 1 95.5 188 ASN A CA 1
ATOM 1422 C C . ASN A 1 188 ? 16.469 4.062 11.906 1 95.5 188 ASN A C 1
ATOM 1424 O O . ASN A 1 188 ? 17.344 4.68 12.508 1 95.5 188 ASN A O 1
ATOM 1428 N N . GLY A 1 189 ? 15.906 4.449 10.773 1 96.94 189 GLY A N 1
ATOM 1429 C CA . GLY A 1 189 ? 16.422 5.641 10.125 1 96.94 189 GLY A CA 1
ATOM 1430 C C . GLY A 1 189 ? 16.188 6.91 10.922 1 96.94 189 GLY A C 1
ATOM 1431 O O . GLY A 1 189 ? 15.156 7.043 11.594 1 96.94 189 GLY A O 1
ATOM 1432 N N . VAL A 1 190 ? 17.141 7.848 10.781 1 96.5 190 VAL A N 1
ATOM 1433 C CA . VAL A 1 190 ? 17.031 9.07 11.57 1 96.5 190 VAL A CA 1
ATOM 1434 C C . VAL A 1 190 ? 17.266 10.281 10.672 1 96.5 190 VAL A C 1
ATOM 1436 O O . VAL A 1 190 ? 17.094 11.43 11.109 1 96.5 190 VAL A O 1
ATOM 1439 N N . ALA A 1 191 ? 17.641 10.055 9.445 1 97.44 191 ALA A N 1
ATOM 1440 C CA . ALA A 1 191 ? 17.906 11.102 8.453 1 97.44 191 ALA A CA 1
ATOM 1441 C C . ALA A 1 191 ? 17.516 10.641 7.055 1 97.44 191 ALA A C 1
ATOM 1443 O O . ALA A 1 191 ? 17.219 9.461 6.844 1 97.44 191 ALA A O 1
ATOM 1444 N N . ASN A 1 192 ? 17.469 11.555 6.156 1 98.06 192 ASN A N 1
ATOM 1445 C CA . ASN A 1 192 ? 17.203 11.203 4.762 1 98.06 192 ASN A CA 1
ATOM 1446 C C . ASN A 1 192 ? 18.266 10.242 4.223 1 98.06 192 ASN A C 1
ATOM 1448 O O . ASN A 1 192 ? 19.453 10.445 4.422 1 98.06 192 ASN A O 1
ATOM 1452 N N . GLU A 1 193 ? 17.828 9.203 3.576 1 97.38 193 GLU A N 1
ATOM 1453 C CA . GLU A 1 193 ? 18.766 8.305 2.916 1 97.38 193 GLU A CA 1
ATOM 1454 C C . GLU A 1 193 ? 19.375 8.961 1.678 1 97.38 193 GLU A C 1
ATOM 1456 O O . GLU A 1 193 ? 18.656 9.367 0.766 1 97.38 193 GLU A O 1
ATOM 1461 N N . GLY A 1 194 ? 20.672 9.086 1.665 1 95.69 194 GLY A N 1
ATOM 1462 C CA . GLY A 1 194 ? 21.375 9.695 0.553 1 95.69 194 GLY A CA 1
ATOM 1463 C C . GLY A 1 194 ? 22.844 9.969 0.86 1 95.69 194 GLY A C 1
ATOM 1464 O O . GLY A 1 194 ? 23.422 9.352 1.761 1 95.69 194 GLY A O 1
ATOM 1465 N N . ILE A 1 195 ? 23.422 10.812 0.123 1 96.12 195 ILE A N 1
ATOM 1466 C CA . ILE A 1 195 ? 24.844 11.102 0.198 1 96.12 195 ILE A CA 1
ATOM 1467 C C . ILE A 1 195 ? 25.188 11.664 1.577 1 96.12 195 ILE A C 1
ATOM 1469 O O . ILE A 1 195 ? 26.172 11.25 2.195 1 96.12 195 ILE A O 1
ATOM 1473 N N . VAL A 1 196 ? 24.344 12.516 2.141 1 95.94 196 VAL A N 1
ATOM 1474 C CA . VAL A 1 196 ? 24.625 13.219 3.383 1 95.94 196 VAL A CA 1
ATOM 1475 C C . VAL A 1 196 ? 24.609 12.242 4.555 1 95.94 196 VAL A C 1
ATOM 1477 O O . VAL A 1 196 ? 25.547 12.203 5.352 1 95.94 196 VAL A O 1
ATOM 1480 N N . SER A 1 197 ? 23.531 11.461 4.676 1 95.75 197 SER A N 1
ATOM 1481 C CA . SER A 1 197 ? 23.453 10.5 5.773 1 95.75 197 SER A CA 1
ATOM 1482 C C . SER A 1 197 ? 24.609 9.492 5.711 1 95.75 197 SER A C 1
ATOM 1484 O O . SER A 1 197 ? 25.172 9.117 6.742 1 95.75 197 SER A O 1
ATOM 1486 N N . THR A 1 198 ? 24.953 9.086 4.492 1 94.56 198 THR A N 1
ATOM 1487 C CA . THR A 1 198 ? 26.062 8.164 4.312 1 94.56 198 THR A CA 1
ATOM 1488 C C . THR A 1 198 ? 27.359 8.789 4.797 1 94.56 198 THR A C 1
ATOM 1490 O O . THR A 1 198 ? 28.125 8.156 5.535 1 94.56 198 THR A O 1
ATOM 1493 N N . ARG A 1 199 ? 27.594 9.961 4.363 1 95.62 199 ARG A N 1
ATOM 1494 C CA . ARG A 1 199 ? 28.797 10.688 4.746 1 95.62 199 ARG A CA 1
ATOM 1495 C C . ARG A 1 199 ? 28.875 10.852 6.262 1 95.62 199 ARG A C 1
ATOM 1497 O O . ARG A 1 199 ? 29.953 10.766 6.84 1 95.62 199 ARG A O 1
ATOM 1504 N N . LEU A 1 200 ? 27.766 11 6.926 1 94.56 200 LEU A N 1
ATOM 1505 C CA . LEU A 1 200 ? 27.719 11.273 8.359 1 94.56 200 LEU A CA 1
ATOM 1506 C C . LEU A 1 200 ? 27.609 9.977 9.156 1 94.56 200 LEU A C 1
ATOM 1508 O O . LEU A 1 200 ? 27.656 9.992 10.383 1 94.56 200 LEU A O 1
ATOM 1512 N N . GLY A 1 201 ? 27.406 8.859 8.453 1 94.5 201 GLY A N 1
ATOM 1513 C CA . GLY A 1 201 ? 27.266 7.57 9.117 1 94.5 201 GLY A CA 1
ATOM 1514 C C . GLY A 1 201 ? 25.922 7.406 9.812 1 94.5 201 GLY A C 1
ATOM 1515 O O . GLY A 1 201 ? 25.812 6.656 10.781 1 94.5 201 GLY A O 1
ATOM 1516 N N . LEU A 1 202 ? 24.984 8.156 9.422 1 95.56 202 LEU A N 1
ATOM 1517 C CA . LEU A 1 202 ? 23.641 8.078 9.992 1 95.56 202 LEU A CA 1
ATOM 1518 C C . LEU A 1 202 ? 22.781 7.082 9.227 1 95.56 202 LEU A C 1
ATOM 1520 O O . LEU A 1 202 ? 22.891 6.969 8 1 95.56 202 LEU A O 1
ATOM 1524 N N . LYS A 1 203 ? 21.922 6.387 9.938 1 96.44 203 LYS A N 1
ATOM 1525 C CA . LYS A 1 203 ? 20.938 5.523 9.273 1 96.44 203 LYS A CA 1
ATOM 1526 C C . LYS A 1 203 ? 19.906 6.352 8.516 1 96.44 203 LYS A C 1
ATOM 1528 O O . LYS A 1 203 ? 19.328 7.289 9.062 1 96.44 203 LYS A O 1
ATOM 1533 N N . GLY A 1 204 ? 19.656 5.996 7.27 1 97.5 204 GLY A N 1
ATOM 1534 C CA . GLY A 1 204 ? 18.828 6.805 6.402 1 97.5 204 GLY A CA 1
ATOM 1535 C C . GLY A 1 204 ? 17.391 6.305 6.316 1 97.5 204 GLY A C 1
ATOM 1536 O O . GLY A 1 204 ? 17.141 5.105 6.434 1 97.5 204 GLY A O 1
ATOM 1537 N N . ILE A 1 205 ? 16.469 7.152 6.133 1 98.25 205 ILE A N 1
ATOM 1538 C CA . ILE A 1 205 ? 15.078 6.871 5.785 1 98.25 205 ILE A CA 1
ATOM 1539 C C . ILE A 1 205 ? 14.875 7.062 4.281 1 98.25 205 ILE A C 1
ATOM 1541 O O . ILE A 1 205 ? 14.961 8.188 3.775 1 98.25 205 ILE A O 1
ATOM 1545 N N . PRO A 1 206 ? 14.609 6.027 3.566 1 97.81 206 PRO A N 1
ATOM 1546 C CA . PRO A 1 206 ? 14.375 6.176 2.129 1 97.81 206 PRO A CA 1
ATOM 1547 C C . PRO A 1 206 ? 13.117 6.988 1.818 1 97.81 206 PRO A C 1
ATOM 1549 O O . PRO A 1 206 ? 12.125 6.891 2.541 1 97.81 206 PRO A O 1
ATOM 1552 N N . ASN A 1 207 ? 13.141 7.754 0.644 1 98.44 207 ASN A N 1
ATOM 1553 C CA . ASN A 1 207 ? 11.93 8.422 0.17 1 98.44 207 ASN A CA 1
ATOM 1554 C C . ASN A 1 207 ? 10.758 7.453 0.079 1 98.44 207 ASN A C 1
ATOM 1556 O O . ASN A 1 207 ? 9.609 7.84 0.304 1 98.44 207 ASN A O 1
ATOM 1560 N N . LEU A 1 208 ? 11.133 6.219 -0.163 1 98.44 208 LEU A N 1
ATOM 1561 C CA . LEU A 1 208 ? 10.156 5.156 -0.373 1 98.44 208 LEU A CA 1
ATOM 1562 C C . LEU A 1 208 ? 9.242 5.012 0.837 1 98.44 208 LEU A C 1
ATOM 1564 O O . LEU A 1 208 ? 8.062 4.684 0.691 1 98.44 208 LEU A O 1
ATOM 1568 N N . ALA A 1 209 ? 9.758 5.27 2.033 1 98.44 209 ALA A N 1
ATOM 1569 C CA . ALA A 1 209 ? 8.977 5.125 3.256 1 98.44 209 ALA A CA 1
ATOM 1570 C C . ALA A 1 209 ? 7.73 6.012 3.217 1 98.44 209 ALA A C 1
ATOM 1572 O O . ALA A 1 209 ? 6.656 5.602 3.664 1 98.44 209 ALA A O 1
ATOM 1573 N N . GLU A 1 210 ? 7.84 7.207 2.725 1 98.75 210 GLU A N 1
ATOM 1574 C CA . GLU A 1 210 ? 6.727 8.141 2.59 1 98.75 210 GLU A CA 1
ATOM 1575 C C . GLU A 1 210 ? 5.863 7.805 1.379 1 98.75 210 GLU A C 1
ATOM 1577 O O . GLU A 1 210 ? 4.641 7.707 1.491 1 98.75 210 GLU A O 1
ATOM 1582 N N . GLU A 1 211 ? 6.516 7.578 0.25 1 98.75 211 GLU A N 1
ATOM 1583 C CA . GLU A 1 211 ? 5.844 7.434 -1.038 1 98.75 211 GLU A CA 1
ATOM 1584 C C . GLU A 1 211 ? 4.957 6.191 -1.061 1 98.75 211 GLU A C 1
ATOM 1586 O O . GLU A 1 211 ? 3.83 6.238 -1.559 1 98.75 211 GLU A O 1
ATOM 1591 N N . LEU A 1 212 ? 5.48 5.109 -0.5 1 98.44 212 LEU A N 1
ATOM 1592 C CA . LEU A 1 212 ? 4.734 3.859 -0.44 1 98.44 212 LEU A CA 1
ATOM 1593 C C . LEU A 1 212 ? 3.473 4.02 0.404 1 98.44 212 LEU A C 1
ATOM 1595 O O . LEU A 1 212 ? 2.398 3.555 0.016 1 98.44 212 LEU A O 1
ATOM 1599 N N . GLN A 1 213 ? 3.596 4.66 1.562 1 98.19 213 GLN A N 1
ATOM 1600 C CA . GLN A 1 213 ? 2.469 4.879 2.463 1 98.19 213 GLN A CA 1
ATOM 1601 C C . GLN A 1 213 ? 1.424 5.789 1.828 1 98.19 213 GLN A C 1
ATOM 1603 O O . GLN A 1 213 ? 0.221 5.57 1.989 1 98.19 213 GLN A O 1
ATOM 1608 N N . ILE A 1 214 ? 1.867 6.797 1.136 1 98.75 214 ILE A N 1
ATOM 1609 C CA . ILE A 1 214 ? 0.947 7.707 0.46 1 98.75 214 ILE A CA 1
ATOM 1610 C C . ILE A 1 214 ? 0.19 6.953 -0.633 1 98.75 214 ILE A C 1
ATOM 1612 O O . ILE A 1 214 ? -1.029 7.09 -0.758 1 98.75 214 ILE A O 1
ATOM 1616 N N . SER A 1 215 ? 0.893 6.16 -1.411 1 98.38 215 SER A N 1
ATOM 1617 C CA . SER A 1 215 ? 0.251 5.367 -2.455 1 98.38 215 SER A CA 1
ATOM 1618 C C . SER A 1 215 ? -0.844 4.477 -1.879 1 98.38 215 SER A C 1
ATOM 1620 O O . SER A 1 215 ? -1.953 4.422 -2.414 1 98.38 215 SER A O 1
ATOM 1622 N N . ARG A 1 216 ? -0.502 3.785 -0.84 1 97.69 216 ARG A N 1
ATOM 1623 C CA . ARG A 1 216 ? -1.448 2.91 -0.157 1 97.69 216 ARG A CA 1
ATOM 1624 C C . ARG A 1 216 ? -2.656 3.693 0.345 1 97.69 216 ARG A C 1
ATOM 1626 O O . ARG A 1 216 ? -3.799 3.264 0.171 1 97.69 216 ARG A O 1
ATOM 1633 N N . ASN A 1 217 ? -2.43 4.824 0.982 1 98.69 217 ASN A N 1
ATOM 1634 C CA . ASN A 1 217 ? -3.506 5.637 1.543 1 98.69 217 ASN A CA 1
ATOM 1635 C C . ASN A 1 217 ? -4.414 6.199 0.452 1 98.69 217 ASN A C 1
ATOM 1637 O O . ASN A 1 217 ? -5.629 6.273 0.627 1 98.69 217 ASN A O 1
ATOM 1641 N N . LEU A 1 218 ? -3.82 6.617 -0.642 1 98.75 218 LEU A N 1
ATOM 1642 C CA . LEU A 1 218 ? -4.605 7.141 -1.755 1 98.75 218 LEU A CA 1
ATOM 1643 C C . LEU A 1 218 ? -5.469 6.047 -2.375 1 98.75 218 LEU A C 1
ATOM 1645 O O . LEU A 1 218 ? -6.59 6.309 -2.811 1 98.75 218 LEU A O 1
ATOM 1649 N N . PHE A 1 219 ? -4.926 4.793 -2.416 1 98.44 219 PHE A N 1
ATOM 1650 C CA . PHE A 1 219 ? -5.703 3.666 -2.914 1 98.44 219 PHE A CA 1
ATOM 1651 C C . PHE A 1 219 ? -6.93 3.428 -2.041 1 98.44 219 PHE A C 1
ATOM 1653 O O . PHE A 1 219 ? -8.031 3.203 -2.553 1 98.44 219 PHE A O 1
ATOM 1660 N N . LEU A 1 220 ? -6.781 3.48 -0.777 1 98.56 220 LEU A N 1
ATOM 1661 C CA . LEU A 1 220 ? -7.883 3.324 0.166 1 98.56 220 LEU A CA 1
ATOM 1662 C C . LEU A 1 220 ? -8.906 4.438 -0.008 1 98.56 220 LEU A C 1
ATOM 1664 O O . LEU A 1 220 ? -10.117 4.191 0.048 1 98.56 220 LEU A O 1
ATOM 1668 N N . LEU A 1 221 ? -8.391 5.688 -0.183 1 98.75 221 LEU A N 1
ATOM 1669 C CA . LEU A 1 221 ? -9.281 6.82 -0.4 1 98.75 221 LEU A CA 1
ATOM 1670 C C . LEU A 1 221 ? -10.141 6.609 -1.645 1 98.75 221 LEU A C 1
ATOM 1672 O O . LEU A 1 221 ? -11.336 6.883 -1.631 1 98.75 221 LEU A O 1
ATOM 1676 N N . GLU A 1 222 ? -9.516 6.18 -2.664 1 98.12 222 GLU A N 1
ATOM 1677 C CA . GLU A 1 222 ? -10.242 5.922 -3.904 1 98.12 222 GLU A CA 1
ATOM 1678 C C . GLU A 1 222 ? -11.352 4.898 -3.691 1 98.12 222 GLU A C 1
ATOM 1680 O O . GLU A 1 222 ? -12.438 5.023 -4.262 1 98.12 222 GLU A O 1
ATOM 1685 N N . TYR A 1 223 ? -11.117 3.912 -2.883 1 97 223 TYR A N 1
ATOM 1686 C CA . TYR A 1 223 ? -12.047 2.826 -2.604 1 97 223 TYR A CA 1
ATOM 1687 C C . TYR A 1 223 ? -13.195 3.307 -1.728 1 97 223 TYR A C 1
ATOM 1689 O O . TYR A 1 223 ? -14.359 2.959 -1.968 1 97 223 TYR A O 1
ATOM 1697 N N . THR A 1 224 ? -12.938 4.121 -0.724 1 97.94 224 THR A N 1
ATOM 1698 C CA . THR A 1 224 ? -13.898 4.414 0.33 1 97.94 224 THR A CA 1
ATOM 1699 C C . THR A 1 224 ? -14.609 5.738 0.056 1 97.94 224 THR A C 1
ATOM 1701 O O . THR A 1 224 ? -15.711 5.973 0.564 1 97.94 224 THR A O 1
ATOM 1704 N N . GLY A 1 225 ? -13.906 6.57 -0.672 1 98.06 225 GLY A N 1
ATOM 1705 C CA . GLY A 1 225 ? -14.312 7.965 -0.641 1 98.06 225 GLY A CA 1
ATOM 1706 C C . GLY A 1 225 ? -13.945 8.664 0.652 1 98.06 225 GLY A C 1
ATOM 1707 O O . GLY A 1 225 ? -13.109 8.172 1.413 1 98.06 225 GLY A O 1
ATOM 1708 N N . GLY A 1 226 ? -14.508 9.82 0.815 1 98.12 226 GLY A N 1
ATOM 1709 C CA . GLY A 1 226 ? -14.203 10.641 1.98 1 98.12 226 GLY A CA 1
ATOM 1710 C C . GLY A 1 226 ? -13.188 11.727 1.694 1 98.12 226 GLY A C 1
ATOM 1711 O O . GLY A 1 226 ? -12.938 12.062 0.534 1 98.12 226 GLY A O 1
ATOM 1712 N N . LYS A 1 227 ? -12.719 12.297 2.811 1 98.75 227 LYS A N 1
ATOM 1713 C CA . LYS A 1 227 ? -11.742 13.383 2.719 1 98.75 227 LYS A CA 1
ATOM 1714 C C . LYS A 1 227 ? -10.453 13.016 3.443 1 98.75 227 LYS A C 1
ATOM 1716 O O . LYS A 1 227 ? -10.477 12.602 4.605 1 98.75 227 LYS A O 1
ATOM 1721 N N . LEU A 1 228 ? -9.352 13.125 2.736 1 98.88 228 LEU A N 1
ATOM 1722 C CA . LEU A 1 228 ? -8.055 12.766 3.283 1 98.88 228 LEU A CA 1
ATOM 1723 C C . LEU A 1 228 ? -7.078 13.938 3.186 1 98.88 228 LEU A C 1
ATOM 1725 O O . LEU A 1 228 ? -6.996 14.594 2.148 1 98.88 228 LEU A O 1
ATOM 1729 N N . HIS A 1 229 ? -6.469 14.266 4.25 1 98.94 229 HIS A N 1
ATOM 1730 C CA . HIS A 1 229 ? -5.352 15.203 4.254 1 98.94 229 HIS A CA 1
ATOM 1731 C C . HIS A 1 229 ? -4.035 14.492 4.559 1 98.94 229 HIS A C 1
ATOM 1733 O O . HIS A 1 229 ? -3.945 13.742 5.531 1 98.94 229 HIS A O 1
ATOM 1739 N N . ILE A 1 230 ? -3.037 14.656 3.766 1 98.88 230 ILE A N 1
ATOM 1740 C CA . ILE A 1 230 ? -1.698 14.117 3.977 1 98.88 230 ILE A CA 1
ATOM 1741 C C . ILE A 1 230 ? -0.749 15.234 4.395 1 98.88 230 ILE A C 1
ATOM 1743 O O . ILE A 1 230 ? -0.358 16.062 3.574 1 98.88 230 ILE A O 1
ATOM 1747 N N . PRO A 1 231 ? -0.391 15.234 5.629 1 98.69 231 PRO A N 1
ATOM 1748 C CA . PRO A 1 231 ? 0.38 16.359 6.156 1 98.69 231 PRO A CA 1
ATOM 1749 C C . PRO A 1 231 ? 1.876 16.234 5.871 1 98.69 231 PRO A C 1
ATOM 1751 O O . PRO A 1 231 ? 2.406 15.125 5.812 1 98.69 231 PRO A O 1
ATOM 1754 N N . THR A 1 232 ? 2.572 17.281 5.703 1 98.75 232 THR A N 1
ATOM 1755 C CA . THR A 1 232 ? 4.016 17.469 5.77 1 98.75 232 THR A CA 1
ATOM 1756 C C . THR A 1 232 ? 4.734 16.531 4.805 1 98.75 232 THR A C 1
ATOM 1758 O O . THR A 1 232 ? 5.684 15.844 5.188 1 98.75 232 THR A O 1
ATOM 1761 N N . ILE A 1 233 ? 4.211 16.469 3.584 1 98.81 233 ILE A N 1
ATOM 1762 C CA . ILE A 1 233 ? 4.902 15.641 2.6 1 98.81 233 ILE A CA 1
ATOM 1763 C C . ILE A 1 233 ? 6.285 16.219 2.32 1 98.81 233 ILE A C 1
ATOM 1765 O O . ILE A 1 233 ? 6.492 17.438 2.436 1 98.81 233 ILE A O 1
ATOM 1769 N N . SER A 1 234 ? 7.23 15.375 1.92 1 98.81 234 SER A N 1
ATOM 1770 C CA . SER A 1 234 ? 8.617 15.836 1.875 1 98.81 234 SER A CA 1
ATOM 1771 C C . SER A 1 234 ? 9.32 15.344 0.62 1 98.81 234 SER A C 1
ATOM 1773 O O . SER A 1 234 ? 10.484 15.68 0.379 1 98.81 234 SER A O 1
ATOM 1775 N N . THR A 1 235 ? 8.703 14.461 -0.25 1 98.81 235 THR A N 1
ATOM 1776 C CA . THR A 1 235 ? 9.406 13.867 -1.379 1 98.81 235 THR A CA 1
ATOM 1777 C C . THR A 1 235 ? 8.797 14.32 -2.701 1 98.81 235 THR A C 1
ATOM 1779 O O . THR A 1 235 ? 7.605 14.625 -2.768 1 98.81 235 THR A O 1
ATOM 1782 N N . ALA A 1 236 ? 9.609 14.367 -3.74 1 98.81 236 ALA A N 1
ATOM 1783 C CA . ALA A 1 236 ? 9.156 14.734 -5.082 1 98.81 236 ALA A CA 1
ATOM 1784 C C . ALA A 1 236 ? 8.062 13.789 -5.57 1 98.81 236 ALA A C 1
ATOM 1786 O O . ALA A 1 236 ? 7.043 14.227 -6.102 1 98.81 236 ALA A O 1
ATOM 1787 N N . LYS A 1 237 ? 8.234 12.531 -5.355 1 98.75 237 LYS A N 1
ATOM 1788 C CA . LYS A 1 237 ? 7.266 11.547 -5.824 1 98.75 237 LYS A CA 1
ATOM 1789 C C . LYS A 1 237 ? 5.938 11.68 -5.082 1 98.75 237 LYS A C 1
ATOM 1791 O O . LYS A 1 237 ? 4.875 11.445 -5.656 1 98.75 237 LYS A O 1
ATOM 1796 N N . SER A 1 238 ? 5.98 12.016 -3.811 1 98.88 238 SER A N 1
ATOM 1797 C CA . SER A 1 238 ? 4.746 12.266 -3.074 1 98.88 238 SER A CA 1
ATOM 1798 C C . SER A 1 238 ? 3.924 13.367 -3.729 1 98.88 238 SER A C 1
ATOM 1800 O O . SER A 1 238 ? 2.699 13.266 -3.828 1 98.88 238 SER A O 1
ATOM 1802 N N . VAL A 1 239 ? 4.586 14.445 -4.16 1 98.94 239 VAL A N 1
ATOM 1803 C CA . VAL A 1 239 ? 3.904 15.539 -4.852 1 98.94 239 VAL A CA 1
ATOM 1804 C C . VAL A 1 239 ? 3.225 15 -6.113 1 98.94 239 VAL A C 1
ATOM 1806 O O . VAL A 1 239 ? 2.064 15.32 -6.379 1 98.94 239 VAL A O 1
ATOM 1809 N N . GLU A 1 240 ? 3.939 14.18 -6.809 1 98.81 240 GLU A N 1
ATOM 1810 C CA . GLU A 1 240 ? 3.41 13.594 -8.039 1 98.81 240 GLU A CA 1
ATOM 1811 C C . GLU A 1 240 ? 2.191 12.727 -7.758 1 98.81 240 GLU A C 1
ATOM 1813 O O . GLU A 1 240 ? 1.181 12.812 -8.461 1 98.81 240 GLU A O 1
ATOM 1818 N N . LEU A 1 241 ? 2.301 11.859 -6.773 1 98.75 241 LEU A N 1
ATOM 1819 C CA . LEU A 1 241 ? 1.207 10.961 -6.41 1 98.75 241 LEU A CA 1
ATOM 1820 C C . LEU A 1 241 ? -0.048 11.758 -6.055 1 98.75 241 LEU A C 1
ATOM 1822 O O . LEU A 1 241 ? -1.152 11.391 -6.469 1 98.75 241 LEU A O 1
ATOM 1826 N N . ILE A 1 242 ? 0.097 12.805 -5.312 1 98.88 242 ILE A N 1
ATOM 1827 C CA . ILE A 1 242 ? -1.032 13.625 -4.883 1 98.88 242 ILE A CA 1
ATOM 1828 C C . ILE A 1 242 ? -1.629 14.352 -6.086 1 98.88 242 ILE A C 1
ATOM 1830 O O . ILE A 1 242 ? -2.852 14.445 -6.219 1 98.88 242 ILE A O 1
ATOM 1834 N N . ARG A 1 243 ? -0.757 14.891 -6.938 1 98.81 243 ARG A N 1
ATOM 1835 C CA . ARG A 1 243 ? -1.214 15.539 -8.164 1 98.81 243 ARG A CA 1
ATOM 1836 C C . ARG A 1 243 ? -2.092 14.602 -8.984 1 98.81 243 ARG A C 1
ATOM 1838 O O . ARG A 1 243 ? -3.166 14.992 -9.445 1 98.81 243 ARG A O 1
ATOM 1845 N N . GLU A 1 244 ? -1.624 13.391 -9.148 1 98.31 244 GLU A N 1
ATOM 1846 C CA . GLU A 1 244 ? -2.367 12.383 -9.906 1 98.31 244 GLU A CA 1
ATOM 1847 C C . GLU A 1 244 ? -3.697 12.055 -9.234 1 98.31 244 GLU A C 1
ATOM 1849 O O . GLU A 1 244 ? -4.711 11.875 -9.906 1 98.31 244 GLU A O 1
ATOM 1854 N N . ALA A 1 245 ? -3.699 11.914 -7.93 1 98.75 245 ALA A N 1
ATOM 1855 C CA . ALA A 1 245 ? -4.918 11.609 -7.18 1 98.75 245 ALA A CA 1
ATOM 1856 C C . ALA A 1 245 ? -5.953 12.719 -7.352 1 98.75 245 ALA A C 1
ATOM 1858 O O . ALA A 1 245 ? -7.141 12.445 -7.527 1 98.75 245 ALA A O 1
ATOM 1859 N N . LYS A 1 246 ? -5.504 13.969 -7.297 1 98.75 246 LYS A N 1
ATOM 1860 C CA . LYS A 1 246 ? -6.395 15.102 -7.508 1 98.75 246 LYS A CA 1
ATOM 1861 C C . LYS A 1 246 ? -6.965 15.102 -8.922 1 98.75 246 LYS A C 1
ATOM 1863 O O . LYS A 1 246 ? -8.141 15.398 -9.125 1 98.75 246 LYS A O 1
ATOM 1868 N N . ALA A 1 247 ? -6.121 14.789 -9.859 1 98.38 247 ALA A N 1
ATOM 1869 C CA . ALA A 1 247 ? -6.562 14.719 -11.25 1 98.38 247 ALA A CA 1
ATOM 1870 C C . ALA A 1 247 ? -7.648 13.664 -11.43 1 98.38 247 ALA A C 1
ATOM 1872 O O . ALA A 1 247 ? -8.539 13.812 -12.273 1 98.38 247 ALA A O 1
ATOM 1873 N N . LYS A 1 248 ? -7.594 12.617 -10.609 1 97.44 248 LYS A N 1
ATOM 1874 C CA . LYS A 1 248 ? -8.586 11.555 -10.656 1 97.44 248 LYS A CA 1
ATOM 1875 C C . LYS A 1 248 ? -9.867 11.961 -9.922 1 97.44 248 LYS A C 1
ATOM 1877 O O . LYS A 1 248 ? -10.844 11.211 -9.906 1 97.44 248 LYS A O 1
ATOM 1882 N N . GLY A 1 249 ? -9.852 13.062 -9.258 1 98.44 249 GLY A N 1
ATOM 1883 C CA . GLY A 1 249 ? -11.039 13.586 -8.602 1 98.44 249 GLY A CA 1
ATOM 1884 C C . GLY A 1 249 ? -11.125 13.195 -7.137 1 98.44 249 GLY A C 1
ATOM 1885 O O . GLY A 1 249 ? -12.164 13.391 -6.496 1 98.44 249 GLY A O 1
ATOM 1886 N N . LEU A 1 250 ? -10.07 12.586 -6.609 1 98.62 250 LEU A N 1
ATOM 1887 C CA . LEU A 1 250 ? -10.086 12.211 -5.199 1 98.62 250 LEU A CA 1
ATOM 1888 C C . LEU A 1 250 ? -10.07 13.445 -4.309 1 98.62 250 LEU A C 1
ATOM 1890 O O . LEU A 1 250 ? -9.406 14.438 -4.625 1 98.62 250 LEU A O 1
ATOM 1894 N N . ASN A 1 251 ? -10.789 13.414 -3.205 1 98.56 251 ASN A N 1
ATOM 1895 C CA . ASN A 1 251 ? -10.805 14.492 -2.227 1 98.56 251 ASN A CA 1
ATOM 1896 C C . ASN A 1 251 ? -9.609 14.406 -1.281 1 98.56 251 ASN A C 1
ATOM 1898 O O . ASN A 1 251 ? -9.758 14.031 -0.117 1 98.56 251 ASN A O 1
ATOM 1902 N N . VAL A 1 252 ? -8.43 14.773 -1.771 1 98.81 252 VAL A N 1
ATOM 1903 C CA . VAL A 1 252 ? -7.191 14.703 -1.004 1 98.81 252 VAL A CA 1
ATOM 1904 C C . VAL A 1 2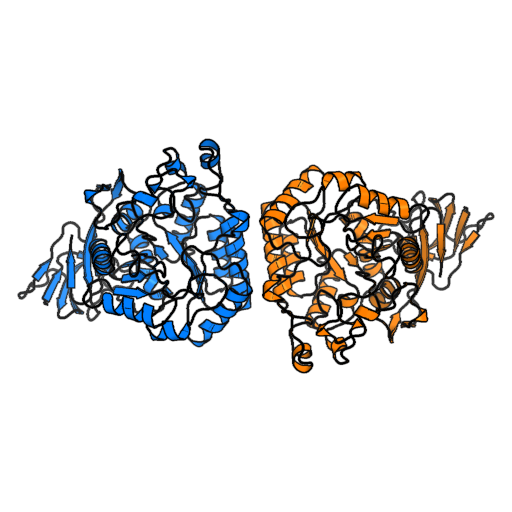52 ? -6.523 16.078 -0.983 1 98.81 252 VAL A C 1
ATOM 1906 O O . VAL A 1 252 ? -6.539 16.797 -1.985 1 98.81 252 VAL A O 1
ATOM 1909 N N . THR A 1 253 ? -6.094 16.5 0.129 1 98.88 253 THR A N 1
ATOM 1910 C CA . THR A 1 253 ? -5.273 17.703 0.292 1 98.88 253 THR A CA 1
ATOM 1911 C C . THR A 1 253 ? -3.926 17.344 0.92 1 98.88 253 THR A C 1
ATOM 1913 O O . THR A 1 253 ? -3.762 16.25 1.479 1 98.88 253 THR A O 1
ATOM 1916 N N . ALA A 1 254 ? -2.957 18.203 0.779 1 98.88 254 ALA A N 1
ATOM 1917 C CA . ALA A 1 254 ? -1.631 17.984 1.35 1 98.88 254 ALA A CA 1
ATOM 1918 C C . ALA A 1 254 ? -1.034 19.281 1.871 1 98.88 254 ALA A C 1
ATOM 1920 O O . ALA A 1 254 ? -1.454 20.375 1.468 1 98.88 254 ALA A O 1
ATOM 1921 N N . SER A 1 255 ? -0.155 19.141 2.762 1 98.88 255 SER A N 1
ATOM 1922 C CA . SER A 1 255 ? 0.608 20.281 3.262 1 98.88 255 SER A CA 1
ATOM 1923 C C . SER A 1 255 ? 2.104 19.984 3.279 1 98.88 255 SER A C 1
ATOM 1925 O O . SER A 1 255 ? 2.508 18.828 3.217 1 98.88 255 SER A O 1
ATOM 1927 N N . ALA A 1 256 ? 2.885 20.969 3.271 1 98.88 256 ALA A N 1
ATOM 1928 C CA . ALA A 1 256 ? 4.332 20.922 3.475 1 98.88 256 ALA A CA 1
ATOM 1929 C C . ALA A 1 256 ? 4.758 21.828 4.617 1 98.88 256 ALA A C 1
ATOM 1931 O O . ALA A 1 256 ? 4.098 22.828 4.902 1 98.88 256 ALA A O 1
ATOM 1932 N N . SER A 1 257 ? 5.801 21.469 5.242 1 98.88 257 SER A N 1
ATOM 1933 C CA . SER A 1 257 ? 6.273 22.297 6.344 1 98.88 257 SER A CA 1
ATOM 1934 C C . SER A 1 257 ? 7.293 23.328 5.863 1 98.88 257 SER A C 1
ATOM 1936 O O . SER A 1 257 ? 7.996 23.094 4.879 1 98.88 257 SER A O 1
ATOM 1938 N N . VAL A 1 258 ? 7.398 24.375 6.578 1 98.88 258 VAL A N 1
ATOM 1939 C CA . VAL A 1 258 ? 8.281 25.484 6.25 1 98.88 258 VAL A CA 1
ATOM 1940 C C . VAL A 1 258 ? 9.719 24.984 6.129 1 98.88 258 VAL A C 1
ATOM 1942 O O . VAL A 1 258 ? 10.422 25.312 5.168 1 98.88 258 VAL A O 1
ATOM 1945 N N . HIS A 1 259 ? 10.172 24.203 7.082 1 98.81 259 HIS A N 1
ATOM 1946 C CA . HIS A 1 259 ? 11.562 23.766 7.082 1 98.81 259 HIS A CA 1
ATOM 1947 C C . HIS A 1 259 ? 11.844 22.828 5.918 1 98.81 259 HIS A C 1
ATOM 1949 O O . HIS A 1 259 ? 12.969 22.766 5.418 1 98.81 259 HIS A O 1
ATOM 1955 N N . HIS A 1 260 ? 10.867 22.109 5.398 1 98.81 260 HIS A N 1
ATOM 1956 C CA . HIS A 1 260 ? 11.078 21.266 4.23 1 98.81 260 HIS A CA 1
ATOM 1957 C C . HIS A 1 260 ? 11.102 22.094 2.947 1 98.81 260 HIS A C 1
ATOM 1959 O O . HIS A 1 260 ? 11.594 21.641 1.915 1 98.81 260 HIS A O 1
ATOM 1965 N N . LEU A 1 261 ? 10.484 23.266 2.992 1 98.88 261 LEU A N 1
ATOM 1966 C CA . LEU A 1 261 ? 10.461 24.156 1.836 1 98.88 261 LEU A CA 1
ATOM 1967 C C . LEU A 1 261 ? 11.734 24.984 1.761 1 98.88 261 LEU A C 1
ATOM 1969 O O . LEU A 1 261 ? 12.102 25.469 0.69 1 98.88 261 LEU A O 1
ATOM 1973 N N . VAL A 1 262 ? 12.453 25.141 2.885 1 98.75 262 VAL A N 1
ATOM 1974 C CA . VAL A 1 262 ? 13.531 26.109 2.953 1 98.75 262 VAL A CA 1
ATOM 1975 C C . VAL A 1 262 ? 14.867 25.391 3.102 1 98.75 262 VAL A C 1
ATOM 1977 O O . VAL A 1 262 ? 15.891 25.844 2.574 1 98.75 262 VAL A O 1
ATOM 1980 N N . LEU A 1 263 ? 14.883 24.266 3.846 1 98.5 263 LEU A N 1
ATOM 1981 C CA . LEU A 1 263 ? 16.125 23.594 4.211 1 98.5 263 LEU A CA 1
ATOM 1982 C C . LEU A 1 263 ? 16.25 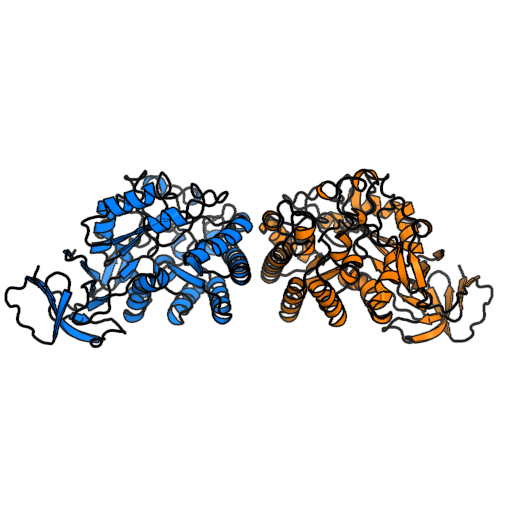22.266 3.484 1 98.5 263 LEU A C 1
ATOM 1984 O O . LEU A 1 263 ? 15.258 21.703 3.023 1 98.5 263 LEU A O 1
ATOM 1988 N N . THR A 1 264 ? 17.453 21.797 3.332 1 98.25 264 THR A N 1
ATOM 1989 C CA . THR A 1 264 ? 17.766 20.469 2.791 1 98.25 264 THR A CA 1
ATOM 1990 C C . THR A 1 264 ? 18.578 19.656 3.791 1 98.25 264 THR A C 1
ATOM 1992 O O . THR A 1 264 ? 18.953 20.156 4.852 1 98.25 264 THR A O 1
ATOM 1995 N N . ASP A 1 265 ? 18.781 18.422 3.451 1 97.75 265 ASP A N 1
ATOM 1996 C CA . ASP A 1 265 ? 19.5 17.516 4.348 1 97.75 265 ASP A CA 1
ATOM 1997 C C . ASP A 1 265 ? 20.953 17.938 4.488 1 97.75 265 ASP A C 1
ATOM 1999 O O . ASP A 1 265 ? 21.656 17.469 5.387 1 97.75 265 ASP A O 1
ATOM 2003 N N . GLU A 1 266 ? 21.438 18.891 3.717 1 96.88 266 GLU A N 1
ATOM 2004 C CA . GLU A 1 266 ? 22.797 19.406 3.832 1 96.88 266 GLU A CA 1
ATOM 2005 C C . GLU A 1 266 ? 23.016 20.078 5.184 1 96.88 266 GLU A C 1
ATOM 2007 O O . GLU A 1 266 ? 24.156 20.188 5.645 1 96.88 266 GLU A O 1
ATOM 2012 N N . LYS A 1 267 ? 21.969 20.5 5.793 1 96.44 267 LYS A N 1
ATOM 2013 C CA . LYS A 1 267 ? 22.062 21.203 7.074 1 96.44 267 LYS A CA 1
ATOM 2014 C C . LYS A 1 267 ? 22.484 20.234 8.188 1 96.44 267 LYS A C 1
ATOM 2016 O O . LYS A 1 267 ? 22.891 20.672 9.266 1 96.44 267 LYS A O 1
ATOM 2021 N N . LEU A 1 268 ? 22.516 18.938 7.887 1 95.44 268 LEU A N 1
ATOM 2022 C CA . LEU A 1 268 ? 22.828 17.938 8.906 1 95.44 268 LEU A CA 1
ATOM 2023 C C . LEU A 1 268 ? 24.328 17.859 9.148 1 95.44 268 LEU A C 1
ATOM 2025 O O . LEU A 1 268 ? 24.766 17.266 10.133 1 95.44 268 LEU A O 1
ATOM 2029 N N . ASP A 1 269 ? 25.266 18.281 8.305 1 90.25 269 ASP A N 1
ATOM 2030 C CA . ASP A 1 269 ? 26.719 18.141 8.336 1 90.25 269 ASP A CA 1
ATOM 2031 C C . ASP A 1 269 ? 27.281 18.469 9.711 1 90.25 269 ASP A C 1
ATOM 2033 O O . ASP A 1 269 ? 28.234 17.844 10.172 1 90.25 269 ASP A O 1
ATOM 2037 N N . GLY A 1 270 ? 26.734 19.094 10.664 1 86.62 270 GLY A N 1
ATOM 2038 C CA . GLY A 1 270 ? 27.203 19.469 11.992 1 86.62 270 GLY A CA 1
ATOM 2039 C C . GLY A 1 270 ? 26.5 18.703 13.102 1 86.62 270 GLY A C 1
ATOM 2040 O O . GLY A 1 270 ? 26.75 18.969 14.281 1 86.62 270 GLY A O 1
ATOM 2041 N N . PHE A 1 271 ? 25.797 17.688 12.742 1 90.12 271 PHE A N 1
ATOM 2042 C CA . PHE A 1 271 ? 25.062 16.844 13.672 1 90.12 271 PHE A CA 1
ATOM 2043 C C . PHE A 1 271 ? 24.219 17.672 14.617 1 90.12 271 PHE A C 1
ATOM 2045 O O . PHE A 1 271 ? 24.047 17.328 15.789 1 90.12 271 PHE A O 1
ATOM 2052 N N . ASP A 1 272 ? 23.969 18.828 14.094 1 92.75 272 ASP A N 1
ATOM 2053 C CA . ASP A 1 272 ? 23.078 19.672 14.883 1 92.75 272 ASP A CA 1
ATOM 2054 C C . ASP A 1 272 ? 21.672 19.062 14.977 1 92.75 272 ASP A C 1
ATOM 2056 O O . ASP A 1 272 ? 20.969 18.984 13.977 1 92.75 272 ASP A O 1
ATOM 2060 N N . THR A 1 273 ? 21.25 18.688 16.156 1 95.31 273 THR A N 1
ATOM 2061 C CA . THR A 1 273 ? 20.016 17.953 16.375 1 95.31 273 THR A CA 1
ATOM 2062 C C . THR A 1 273 ? 18.797 18.844 16.156 1 95.31 273 THR A C 1
ATOM 2064 O O . THR A 1 273 ? 17.672 18.359 16.078 1 95.31 273 THR A O 1
ATOM 2067 N N . ARG A 1 274 ? 19.047 20.141 15.984 1 94.94 274 ARG A N 1
ATOM 2068 C CA . ARG A 1 274 ? 17.938 21.047 15.672 1 94.94 274 ARG A CA 1
ATOM 2069 C C . ARG A 1 274 ? 17.344 20.719 14.312 1 94.94 274 ARG A C 1
ATOM 2071 O O . ARG A 1 274 ? 16.172 21.047 14.047 1 94.94 274 ARG A O 1
ATOM 2078 N N . PHE A 1 275 ? 18.109 20.047 13.547 1 97.12 275 PHE A N 1
ATOM 2079 C CA . PHE A 1 275 ? 17.672 19.734 12.188 1 97.12 275 PHE A CA 1
ATOM 2080 C C . PHE A 1 275 ? 17.047 18.344 12.125 1 97.12 275 PHE A C 1
ATOM 2082 O O . PHE A 1 275 ? 16.672 17.875 11.055 1 97.12 275 PHE A O 1
ATOM 2089 N N . LYS A 1 276 ? 17.016 17.641 13.258 1 96.94 276 LYS A N 1
ATOM 2090 C CA . LYS A 1 276 ? 16.328 16.359 13.297 1 96.94 276 LYS A CA 1
ATOM 2091 C C . LYS A 1 276 ? 14.812 16.562 13.391 1 96.94 276 LYS A C 1
ATOM 2093 O O . LYS A 1 276 ? 14.273 16.797 14.469 1 96.94 276 LYS A O 1
ATOM 2098 N N . VAL A 1 277 ? 14.18 16.406 12.266 1 97.69 277 VAL A N 1
ATOM 2099 C CA . VAL A 1 277 ? 12.734 16.578 12.133 1 97.69 277 VAL A CA 1
ATOM 2100 C C . VAL A 1 277 ? 12.133 15.383 11.406 1 97.69 277 VAL A C 1
ATOM 2102 O O . VAL A 1 277 ? 12.859 14.531 10.883 1 97.69 277 VAL A O 1
ATOM 2105 N N . THR A 1 278 ? 10.844 15.258 11.461 1 97 278 THR A N 1
ATOM 2106 C CA . THR A 1 278 ? 10.109 14.211 10.766 1 97 278 THR A CA 1
ATOM 2107 C C . THR A 1 278 ? 8.945 14.797 9.977 1 97 278 THR A C 1
ATOM 2109 O O . THR A 1 278 ? 8.188 15.617 10.5 1 97 278 THR A O 1
ATOM 2112 N N . PRO A 1 279 ? 8.875 14.359 8.633 1 98.12 279 PRO A N 1
ATOM 2113 C CA . PRO A 1 279 ? 9.875 13.633 7.848 1 98.12 279 PRO A CA 1
ATOM 2114 C C . PRO A 1 279 ? 11.234 14.32 7.824 1 98.12 279 PRO A C 1
ATOM 2116 O O . PRO A 1 279 ? 11.328 15.508 8.156 1 98.12 279 PRO A O 1
ATOM 2119 N N . PRO A 1 280 ? 12.281 13.562 7.547 1 98.44 280 PRO A N 1
ATOM 2120 C CA . PRO A 1 280 ? 13.602 14.203 7.566 1 98.44 280 PRO A CA 1
ATOM 2121 C C . PRO A 1 280 ? 13.781 15.227 6.449 1 98.44 280 PRO A C 1
ATOM 2123 O O . PRO A 1 280 ? 13.055 15.195 5.453 1 98.44 280 PRO A O 1
ATOM 2126 N N . LEU A 1 281 ? 14.672 16.156 6.691 1 98.56 281 LEU A N 1
ATOM 2127 C CA . LEU A 1 281 ? 15.047 17.047 5.598 1 98.56 281 LEU A CA 1
ATOM 2128 C C . LEU A 1 281 ? 15.578 16.25 4.41 1 98.56 281 LEU A C 1
ATOM 2130 O O . LEU A 1 281 ? 16.328 15.297 4.586 1 98.56 281 LEU A O 1
ATOM 2134 N N . ARG A 1 282 ? 15.148 16.641 3.24 1 98.5 282 ARG A N 1
ATOM 2135 C CA . ARG A 1 282 ? 15.469 15.859 2.047 1 98.5 282 ARG A CA 1
ATOM 2136 C C . ARG A 1 282 ? 16.422 16.625 1.135 1 98.5 282 ARG A C 1
ATOM 2138 O O . ARG A 1 282 ? 17.078 17.578 1.57 1 98.5 282 ARG A O 1
ATOM 2145 N N . THR A 1 283 ? 16.578 16.125 -0.123 1 98.31 283 THR A N 1
ATOM 2146 C CA . THR A 1 283 ? 17.531 16.703 -1.073 1 98.31 283 THR A CA 1
ATOM 2147 C C . THR A 1 283 ? 16.922 17.938 -1.744 1 98.31 283 THR A C 1
ATOM 2149 O O . THR A 1 283 ? 15.734 18.219 -1.598 1 98.31 283 THR A O 1
ATOM 2152 N N . GLU A 1 284 ? 17.766 18.641 -2.43 1 98.62 284 GLU A N 1
ATOM 2153 C CA . GLU A 1 284 ? 17.344 19.812 -3.189 1 98.62 284 GLU A CA 1
ATOM 2154 C C . GLU A 1 284 ? 16.281 19.453 -4.227 1 98.62 284 GLU A C 1
ATOM 2156 O O . GLU A 1 284 ? 15.383 20.234 -4.504 1 98.62 284 GLU A O 1
ATOM 2161 N N . VAL A 1 285 ? 16.391 18.266 -4.793 1 98.56 285 VAL A N 1
ATOM 2162 C CA . VAL A 1 285 ? 15.406 17.797 -5.766 1 98.56 285 VAL A CA 1
ATOM 2163 C C . VAL A 1 285 ? 14.031 17.734 -5.117 1 98.56 285 VAL A C 1
ATOM 2165 O O . VAL A 1 285 ? 13.039 18.188 -5.699 1 98.56 285 VAL A O 1
ATOM 2168 N N . ASP A 1 286 ? 13.984 17.219 -3.949 1 98.75 286 ASP A N 1
ATOM 2169 C CA . ASP A 1 286 ? 12.727 17.125 -3.211 1 98.75 286 ASP A CA 1
ATOM 2170 C C . ASP A 1 286 ? 12.211 18.5 -2.826 1 98.75 286 ASP A C 1
ATOM 2172 O O . ASP A 1 286 ? 11.023 18.797 -2.965 1 98.75 286 ASP A O 1
ATOM 2176 N N . ARG A 1 287 ? 13.102 19.328 -2.322 1 98.81 287 ARG A N 1
ATOM 2177 C CA . ARG A 1 287 ? 12.719 20.688 -1.92 1 98.81 287 ARG A CA 1
ATOM 2178 C C . ARG A 1 287 ? 12.109 21.453 -3.09 1 98.81 287 ARG A C 1
ATOM 2180 O O . ARG A 1 287 ? 11.078 22.109 -2.943 1 98.81 287 ARG A O 1
ATOM 2187 N N . GLN A 1 288 ? 12.727 21.344 -4.227 1 98.88 288 GLN A N 1
ATOM 2188 C CA . GLN A 1 288 ? 12.234 22.031 -5.414 1 98.88 288 GLN A CA 1
ATOM 2189 C C . GLN A 1 288 ? 10.875 21.484 -5.844 1 98.88 288 GLN A C 1
ATOM 2191 O O . GLN A 1 288 ? 10.008 22.234 -6.289 1 98.88 288 GLN A O 1
ATOM 2196 N N . ALA A 1 289 ? 10.719 20.172 -5.742 1 98.88 289 ALA A N 1
ATOM 2197 C CA . ALA A 1 289 ? 9.438 19.547 -6.066 1 98.88 289 ALA A CA 1
ATOM 2198 C C . ALA A 1 289 ? 8.328 20.078 -5.16 1 98.88 289 ALA A C 1
ATOM 2200 O O . ALA A 1 289 ? 7.199 20.297 -5.609 1 98.88 289 ALA A O 1
ATOM 2201 N N . LEU A 1 290 ? 8.648 20.281 -3.938 1 98.94 290 LEU A N 1
ATOM 2202 C CA . LEU A 1 290 ? 7.676 20.844 -3.002 1 98.94 290 LEU A CA 1
ATOM 2203 C C . LEU A 1 290 ? 7.309 22.281 -3.391 1 98.94 290 LEU A C 1
ATOM 2205 O O . LEU A 1 290 ? 6.129 22.641 -3.396 1 98.94 290 LEU A O 1
ATOM 2209 N N . LEU A 1 291 ? 8.32 23.062 -3.67 1 98.94 291 LEU A N 1
ATOM 2210 C CA . LEU A 1 291 ? 8.07 24.453 -4.07 1 98.94 291 LEU A CA 1
ATOM 2211 C C . LEU A 1 291 ? 7.207 24.5 -5.324 1 98.94 291 LEU A C 1
ATOM 2213 O O . LEU A 1 291 ? 6.273 25.312 -5.406 1 98.94 291 LEU A O 1
ATOM 2217 N N . ASN A 1 292 ? 7.516 23.641 -6.273 1 98.81 292 ASN A N 1
ATOM 2218 C CA . ASN A 1 292 ? 6.703 23.562 -7.48 1 98.81 292 ASN A CA 1
ATOM 2219 C C . ASN A 1 292 ? 5.281 23.109 -7.172 1 98.81 292 ASN A C 1
ATOM 2221 O O . ASN A 1 292 ? 4.324 23.578 -7.789 1 98.81 292 ASN A O 1
ATOM 2225 N N . GLY A 1 293 ? 5.16 22.125 -6.211 1 98.88 293 GLY A N 1
ATOM 2226 C CA . GLY A 1 293 ? 3.846 21.672 -5.789 1 98.88 293 GLY A CA 1
ATOM 2227 C C . GLY A 1 293 ? 3.014 22.766 -5.141 1 98.88 293 GLY A C 1
ATOM 2228 O O . GLY A 1 293 ? 1.792 22.797 -5.301 1 98.88 293 GLY A O 1
ATOM 2229 N N . ILE A 1 294 ? 3.654 23.656 -4.434 1 98.81 294 ILE A N 1
ATOM 2230 C CA . ILE A 1 294 ? 2.992 24.828 -3.863 1 98.81 294 ILE A CA 1
ATOM 2231 C C . ILE A 1 294 ? 2.502 25.734 -4.984 1 98.81 294 ILE A C 1
ATOM 2233 O O . ILE A 1 294 ? 1.35 26.172 -4.98 1 98.81 294 ILE A O 1
ATOM 2237 N N . ALA A 1 295 ? 3.322 25.953 -5.898 1 98.19 295 ALA A N 1
ATOM 2238 C CA . ALA A 1 295 ? 3.049 26.906 -6.98 1 98.19 295 ALA A CA 1
ATOM 2239 C C . ALA A 1 295 ? 1.903 26.406 -7.859 1 98.19 295 ALA A C 1
ATOM 2241 O O . ALA A 1 295 ? 1.086 27.203 -8.328 1 98.19 295 ALA A O 1
ATOM 2242 N N . ASP A 1 296 ? 1.812 25.078 -8.062 1 98.12 296 ASP A N 1
ATOM 2243 C CA . ASP A 1 296 ? 0.824 24.578 -9.016 1 98.12 296 ASP A CA 1
ATOM 2244 C C . ASP A 1 296 ? -0.445 24.109 -8.305 1 98.12 296 ASP A C 1
ATOM 2246 O O . ASP A 1 296 ? -1.372 23.609 -8.938 1 98.12 296 ASP A O 1
ATOM 2250 N N . GLY A 1 297 ? -0.45 24.234 -7.004 1 98.06 297 GLY A N 1
ATOM 2251 C CA . GLY A 1 297 ? -1.671 23.969 -6.258 1 98.06 297 GLY A CA 1
ATOM 2252 C C . GLY A 1 297 ? -1.782 22.531 -5.773 1 98.06 297 GLY A C 1
ATOM 2253 O O . GLY A 1 297 ? -2.729 22.188 -5.066 1 98.06 297 GLY A O 1
ATOM 2254 N N . THR A 1 298 ? -0.815 21.656 -6.121 1 98.81 298 THR A N 1
ATOM 2255 C CA . THR A 1 298 ? -0.816 20.281 -5.621 1 98.81 298 THR A CA 1
ATOM 2256 C C . THR A 1 298 ? -0.779 20.266 -4.098 1 98.81 298 THR A C 1
ATOM 2258 O O . THR A 1 298 ? -1.482 19.469 -3.465 1 98.81 298 THR A O 1
ATOM 2261 N N . ILE A 1 299 ? 0.024 21.109 -3.551 1 98.88 299 ILE A N 1
ATOM 2262 C CA . ILE A 1 299 ? 0.086 21.281 -2.104 1 98.88 299 ILE A CA 1
ATOM 2263 C C . ILE A 1 299 ? -0.836 22.422 -1.673 1 98.88 299 ILE A C 1
ATOM 2265 O O . ILE A 1 299 ? -0.707 23.547 -2.152 1 98.88 299 ILE A O 1
ATOM 2269 N N . ASP A 1 300 ? -1.694 22.141 -0.767 1 98.81 300 ASP A N 1
ATOM 2270 C CA . ASP A 1 300 ? -2.828 23.016 -0.481 1 98.81 300 ASP A CA 1
ATOM 2271 C C . ASP A 1 300 ? -2.465 24.062 0.57 1 98.81 300 ASP A C 1
ATOM 2273 O O . ASP A 1 300 ? -2.994 25.172 0.555 1 98.81 300 ASP A O 1
ATOM 2277 N N . MET A 1 301 ? -1.585 23.688 1.471 1 98.56 301 MET A N 1
ATOM 2278 C CA . MET A 1 301 ? -1.292 24.609 2.559 1 98.56 301 MET A CA 1
ATOM 2279 C C . MET A 1 301 ? 0.125 24.406 3.082 1 98.56 301 MET A C 1
ATOM 2281 O O . MET A 1 301 ? 0.769 23.406 2.768 1 98.56 301 MET A O 1
ATOM 2285 N N . ILE A 1 302 ? 0.621 25.391 3.779 1 98.88 302 ILE A N 1
ATOM 2286 C CA . ILE A 1 302 ? 1.931 25.375 4.422 1 98.88 302 ILE A CA 1
ATOM 2287 C C . ILE A 1 302 ? 1.765 25.453 5.938 1 98.88 302 ILE A C 1
ATOM 2289 O O . ILE A 1 302 ? 0.9 26.188 6.434 1 98.88 302 ILE A O 1
ATOM 2293 N N . THR A 1 303 ? 2.533 24.672 6.648 1 98.88 303 THR A N 1
ATOM 2294 C CA . THR A 1 303 ? 2.494 24.688 8.109 1 98.88 303 THR A CA 1
ATOM 2295 C C . THR A 1 303 ? 3.9 24.828 8.68 1 98.88 303 THR A C 1
ATOM 2297 O O . THR A 1 303 ? 4.883 24.453 8.039 1 98.88 303 THR A O 1
ATOM 2300 N N . SER A 1 304 ? 3.965 25.406 9.812 1 98.69 304 SER A N 1
ATOM 2301 C CA . SER A 1 304 ? 5.246 25.453 10.516 1 98.69 304 SER A CA 1
ATOM 2302 C C . SER A 1 304 ? 5.582 24.109 11.141 1 98.69 304 SER A C 1
ATOM 2304 O O . SER A 1 304 ? 6.746 23.828 11.43 1 98.69 304 SER A O 1
ATOM 2306 N N . ASP A 1 305 ? 4.57 23.297 11.336 1 98.62 305 ASP A N 1
ATOM 2307 C CA . ASP A 1 305 ? 4.688 22.062 12.102 1 98.62 305 ASP A CA 1
ATOM 2308 C C . ASP A 1 305 ? 5.414 22.297 13.422 1 98.62 305 ASP A C 1
ATOM 2310 O O . ASP A 1 305 ? 6.32 21.531 13.781 1 98.62 305 ASP A O 1
ATOM 2314 N N . HIS A 1 306 ? 5.004 23.344 14.117 1 98.81 306 HIS A N 1
ATOM 2315 C CA . HIS A 1 306 ? 5.586 23.797 15.375 1 98.81 306 HIS A CA 1
ATOM 2316 C C . HIS A 1 306 ? 5.523 22.703 16.438 1 98.81 306 HIS A C 1
ATOM 2318 O O . HIS A 1 306 ? 4.438 22.234 16.797 1 98.81 306 HIS A O 1
ATOM 2324 N N . ASN A 1 307 ? 6.688 22.25 16.891 1 98.38 307 ASN A N 1
ATOM 2325 C CA . ASN A 1 307 ? 6.781 21.172 17.891 1 98.38 307 ASN A CA 1
ATOM 2326 C C . ASN A 1 307 ? 7.883 21.453 18.906 1 98.38 307 ASN A C 1
ATOM 2328 O O . ASN A 1 307 ? 9.023 21.031 18.734 1 98.38 307 ASN A O 1
ATOM 2332 N N . PRO A 1 308 ? 7.508 22.109 20 1 97.88 308 PRO A N 1
ATOM 2333 C CA . PRO A 1 308 ? 8.484 22.375 21.062 1 97.88 308 PRO A CA 1
ATOM 2334 C C . PRO A 1 308 ? 8.969 21.109 21.75 1 97.88 308 PRO A C 1
ATOM 2336 O O . PRO A 1 308 ? 8.156 20.25 22.109 1 97.88 308 PRO A O 1
ATOM 2339 N N . ILE A 1 309 ? 10.234 20.969 21.906 1 96.5 309 ILE A N 1
ATOM 2340 C CA . ILE A 1 309 ? 10.875 19.828 22.562 1 96.5 309 ILE A CA 1
ATOM 2341 C C . ILE A 1 309 ? 11.812 20.328 23.672 1 96.5 309 ILE A C 1
ATOM 2343 O O . ILE A 1 309 ? 12.516 21.328 23.484 1 96.5 309 ILE A O 1
ATOM 2347 N N . ASP A 1 310 ? 11.828 19.656 24.734 1 92.88 310 ASP A N 1
ATOM 2348 C CA . ASP A 1 310 ? 12.734 20.016 25.828 1 92.88 310 ASP A CA 1
ATOM 2349 C C . ASP A 1 310 ? 14.195 19.891 25.375 1 92.88 310 ASP A C 1
ATOM 2351 O O . ASP A 1 310 ? 14.547 18.969 24.641 1 92.88 310 ASP A O 1
ATOM 2355 N N . ILE A 1 311 ? 14.93 20.734 25.953 1 88.5 311 ILE A N 1
ATOM 2356 C CA . ILE A 1 311 ? 16.328 20.844 25.562 1 88.5 311 ILE A CA 1
ATOM 2357 C C . ILE A 1 311 ? 17.047 19.516 25.828 1 88.5 311 ILE A C 1
ATOM 2359 O O . ILE A 1 311 ? 17.938 19.141 25.078 1 88.5 311 ILE A O 1
ATOM 2363 N N . GLU A 1 312 ? 16.641 18.812 26.844 1 91 312 GLU A N 1
ATOM 2364 C CA . GLU A 1 312 ? 17.281 17.562 27.234 1 91 312 GLU A CA 1
ATOM 2365 C C . GLU A 1 312 ? 17.125 16.5 26.156 1 91 312 GLU A C 1
ATOM 2367 O O . GLU A 1 312 ? 17.969 15.602 26.031 1 91 312 GLU A O 1
ATOM 2372 N N . PHE A 1 313 ? 16.109 16.688 25.359 1 91.88 313 PHE A N 1
ATOM 2373 C CA . PHE A 1 313 ? 15.836 15.688 24.328 1 91.88 313 PHE A CA 1
ATOM 2374 C C . PHE A 1 313 ? 16.453 16.109 23 1 91.88 313 PHE A C 1
ATOM 2376 O O . PHE A 1 313 ? 16.422 15.336 22.031 1 91.88 313 PHE A O 1
ATOM 2383 N N . LYS A 1 314 ? 17.031 17.297 22.969 1 92 314 LYS A N 1
ATOM 2384 C CA . LYS A 1 314 ? 17.672 17.766 21.75 1 92 314 LYS A CA 1
ATOM 2385 C C . LYS A 1 314 ? 19.188 17.875 21.938 1 92 314 LYS A C 1
ATOM 2387 O O . LYS A 1 314 ? 19.938 17.859 20.953 1 92 314 LYS A O 1
ATOM 2392 N N . LYS A 1 315 ? 19.578 18.016 23.156 1 89.69 315 LYS A N 1
ATOM 2393 C CA . LYS A 1 315 ? 21 18.078 23.469 1 89.69 315 LYS A CA 1
ATOM 2394 C C . LYS A 1 315 ? 21.578 16.688 23.719 1 89.69 315 LYS A C 1
ATOM 2396 O O . LYS A 1 315 ? 21.953 16.359 24.828 1 89.69 315 LYS A O 1
ATOM 2401 N N . MET A 1 316 ? 21.625 15.961 22.75 1 91.44 316 MET A N 1
ATOM 2402 C CA . MET A 1 316 ? 22.156 14.594 22.781 1 91.44 316 MET A CA 1
ATOM 2403 C C . MET A 1 316 ? 22.609 14.156 21.391 1 91.44 316 MET A C 1
ATOM 2405 O O . MET A 1 316 ? 22.625 14.953 20.453 1 91.44 316 MET A O 1
ATOM 2409 N N . GLU A 1 317 ? 23.047 12.906 21.344 1 90.75 317 GLU A N 1
ATOM 2410 C CA . GLU A 1 317 ? 23.469 12.375 20.047 1 90.75 317 GLU A CA 1
ATOM 2411 C C . GLU A 1 317 ? 22.312 12.383 19.047 1 90.75 317 GLU A C 1
ATOM 2413 O O . GLU A 1 317 ? 21.156 12.172 19.422 1 90.75 317 GLU A O 1
ATOM 2418 N N . PHE A 1 318 ? 22.625 12.703 17.844 1 91.56 318 PHE A N 1
ATOM 2419 C CA . PHE A 1 318 ? 21.641 12.867 16.797 1 91.56 318 PHE A CA 1
ATOM 2420 C C . PHE A 1 318 ? 20.703 11.664 16.734 1 91.56 318 PHE A C 1
ATOM 2422 O O . PHE A 1 318 ? 19.484 11.828 16.594 1 91.56 318 PHE A O 1
ATOM 2429 N N . ASP A 1 319 ? 21.203 10.492 16.953 1 88.88 319 ASP A N 1
ATOM 2430 C CA . ASP A 1 319 ? 20.438 9.258 16.812 1 88.88 319 ASP A CA 1
ATOM 2431 C C . ASP A 1 319 ? 19.391 9.148 17.922 1 88.88 319 ASP A C 1
ATOM 2433 O O . ASP A 1 319 ? 18.328 8.562 17.719 1 88.88 319 ASP A O 1
ATOM 2437 N N . THR A 1 320 ? 19.656 9.75 19 1 91.25 320 THR A N 1
ATOM 2438 C CA . THR A 1 320 ? 18.781 9.555 20.156 1 91.25 320 THR A CA 1
ATOM 2439 C C . THR A 1 320 ? 17.906 10.789 20.391 1 91.25 320 THR A C 1
ATOM 2441 O O . THR A 1 320 ? 16.938 10.742 21.141 1 91.25 320 THR A O 1
ATOM 2444 N N . ALA A 1 321 ? 18.281 11.836 19.719 1 94.31 321 ALA A N 1
ATOM 2445 C CA . ALA A 1 321 ? 17.516 13.07 19.891 1 94.31 321 ALA A CA 1
ATOM 2446 C C . ALA A 1 321 ? 16.094 12.914 19.359 1 94.31 321 ALA A C 1
ATOM 2448 O O . ALA A 1 321 ? 15.844 12.109 18.453 1 94.31 321 ALA A O 1
ATOM 2449 N N . LYS A 1 322 ? 15.172 13.625 19.922 1 95.31 322 LYS A N 1
ATOM 2450 C CA . LYS A 1 322 ? 13.781 13.609 19.484 1 95.31 322 LYS A CA 1
ATOM 2451 C C . LYS A 1 322 ? 13.602 14.453 18.219 1 95.31 322 LYS A C 1
ATOM 2453 O O . LYS A 1 322 ? 14.352 15.406 18 1 95.31 322 LYS A O 1
ATOM 2458 N N . ASN A 1 323 ? 12.641 14.062 17.484 1 96.06 323 ASN A N 1
ATOM 2459 C CA . ASN A 1 323 ? 12.25 14.859 16.328 1 96.06 323 ASN A CA 1
ATOM 2460 C C . ASN A 1 323 ? 11.43 16.078 16.75 1 96.06 323 ASN A C 1
ATOM 2462 O O . ASN A 1 323 ? 10.602 15.992 17.656 1 96.06 323 ASN A O 1
ATOM 2466 N N . GLY A 1 324 ? 11.695 17.219 16.078 1 96.75 324 GLY A N 1
ATOM 2467 C CA . GLY A 1 324 ? 10.828 18.375 16.297 1 96.75 324 GLY A CA 1
ATOM 2468 C C . GLY A 1 324 ? 11.555 19.688 16.172 1 96.75 324 GLY A C 1
ATOM 2469 O O . GLY A 1 324 ? 12.758 19.781 16.438 1 96.75 324 GLY A O 1
ATOM 2470 N N . THR A 1 325 ? 10.93 20.688 15.812 1 98 325 THR A N 1
ATOM 2471 C CA . THR A 1 325 ? 11.414 22.062 15.742 1 98 325 THR A CA 1
ATOM 2472 C C . THR A 1 325 ? 10.273 23.047 15.984 1 98 325 THR A C 1
ATOM 2474 O O . THR A 1 325 ? 9.117 22.75 15.695 1 98 325 THR A O 1
ATOM 2477 N N . ILE A 1 326 ? 10.562 24.109 16.641 1 98.38 326 ILE A N 1
ATOM 2478 C CA . ILE A 1 326 ? 9.586 25.188 16.688 1 98.38 326 ILE A CA 1
ATOM 2479 C C . ILE A 1 326 ? 9.656 25.984 15.383 1 98.38 326 ILE A C 1
ATOM 2481 O O . ILE A 1 326 ? 10.703 26.047 14.734 1 98.38 326 ILE A O 1
ATOM 2485 N N . GLY A 1 327 ? 8.484 26.484 14.977 1 98.5 327 GLY A N 1
ATOM 2486 C CA . GLY A 1 327 ? 8.516 27.094 13.656 1 98.5 327 GLY A CA 1
ATOM 2487 C C . GLY A 1 327 ? 7.582 28.281 13.531 1 98.5 327 GLY A C 1
ATOM 2488 O O . GLY A 1 327 ? 7.586 28.969 12.508 1 98.5 327 GLY A O 1
ATOM 2489 N N . LEU A 1 328 ? 6.789 28.656 14.562 1 98.75 328 LEU A N 1
ATOM 2490 C CA . LEU A 1 328 ? 5.828 29.75 14.477 1 98.75 328 LEU A CA 1
ATOM 2491 C C . LEU A 1 328 ? 6.531 31.078 14.211 1 98.75 328 LEU A C 1
ATOM 2493 O O . LEU A 1 328 ? 6.199 31.781 13.258 1 98.75 328 LEU A O 1
ATOM 2497 N N . GLU A 1 329 ? 7.578 31.344 14.945 1 98.56 329 GLU A N 1
ATOM 2498 C CA . GLU A 1 329 ? 8.227 32.656 14.953 1 98.56 329 GLU A CA 1
ATOM 2499 C C . GLU A 1 329 ? 9.023 32.875 13.672 1 98.56 329 GLU A C 1
ATOM 2501 O O . GLU A 1 329 ? 9.164 34.031 13.219 1 98.56 329 GLU A O 1
ATOM 2506 N N . SER A 1 330 ? 9.5 31.797 13.094 1 98.5 330 SER A N 1
ATOM 2507 C CA . SER A 1 330 ? 10.383 31.922 11.938 1 98.5 330 SER A CA 1
ATOM 2508 C C . SER A 1 330 ? 9.633 31.703 10.633 1 98.5 330 SER A C 1
ATOM 2510 O O . SER A 1 330 ? 10.148 32 9.555 1 98.5 330 SER A O 1
ATOM 2512 N N . ALA A 1 331 ? 8.375 31.297 10.648 1 98.81 331 ALA A N 1
ATOM 2513 C CA . ALA A 1 331 ? 7.66 30.75 9.5 1 98.81 331 ALA A CA 1
ATOM 2514 C C . ALA A 1 331 ? 7.613 31.766 8.352 1 98.81 331 ALA A C 1
ATOM 2516 O O . ALA A 1 331 ? 8.078 31.484 7.246 1 98.81 331 ALA A O 1
ATOM 2517 N N . PHE A 1 332 ? 7.102 33 8.562 1 98.75 332 PHE A N 1
ATOM 2518 C CA . PHE A 1 332 ? 6.879 33.969 7.516 1 98.75 332 PHE A CA 1
ATOM 2519 C C . PHE A 1 332 ? 8.203 34.406 6.898 1 98.75 332 PHE A C 1
ATOM 2521 O O . PHE A 1 332 ? 8.367 34.375 5.676 1 98.75 332 PHE A O 1
ATOM 2528 N N . GLY A 1 333 ? 9.148 34.781 7.746 1 98.75 333 GLY A N 1
ATOM 2529 C CA . GLY A 1 333 ? 10.438 35.25 7.258 1 98.75 333 GLY A CA 1
ATOM 2530 C C . GLY A 1 333 ? 11.188 34.219 6.449 1 98.75 333 GLY A C 1
ATOM 2531 O O . GLY A 1 333 ? 11.82 34.531 5.445 1 98.75 333 GLY A O 1
ATOM 2532 N N . ALA A 1 334 ? 11.125 32.969 6.941 1 98.81 334 ALA A N 1
ATOM 2533 C CA . ALA A 1 334 ? 11.773 31.875 6.215 1 98.81 334 ALA A CA 1
ATOM 2534 C C . ALA A 1 334 ? 11.117 31.656 4.852 1 98.81 334 ALA A C 1
ATOM 2536 O O . ALA A 1 334 ? 11.812 31.484 3.846 1 98.81 334 ALA A O 1
ATOM 2537 N N . LEU A 1 335 ? 9.805 31.703 4.801 1 98.88 335 LEU A N 1
ATOM 2538 C CA . LEU A 1 335 ? 9.062 31.469 3.568 1 98.88 335 LEU A CA 1
ATOM 2539 C C . LEU A 1 335 ? 9.359 32.562 2.539 1 98.88 335 LEU A C 1
ATOM 2541 O O . LEU A 1 335 ? 9.43 32.281 1.339 1 98.88 335 LEU A O 1
ATOM 2545 N N . LEU A 1 336 ? 9.547 33.812 2.975 1 98.75 336 LEU A N 1
ATOM 2546 C CA . LEU A 1 336 ? 9.773 34.938 2.066 1 98.75 336 LEU A CA 1
ATOM 2547 C C . LEU A 1 336 ? 11.086 34.75 1.309 1 98.75 336 LEU A C 1
ATOM 2549 O O . LEU A 1 336 ? 11.305 35.406 0.283 1 98.75 336 LEU A O 1
ATOM 2553 N N . THR A 1 337 ? 11.945 33.906 1.824 1 98.5 337 THR A N 1
ATOM 2554 C CA . THR A 1 337 ? 13.219 33.688 1.141 1 98.5 337 THR A CA 1
ATOM 2555 C C . THR A 1 337 ? 13.023 32.781 -0.076 1 98.5 337 THR A C 1
ATOM 2557 O O . THR A 1 337 ? 13.891 32.719 -0.951 1 98.5 337 THR A O 1
ATOM 2560 N N . VAL A 1 338 ? 11.844 32.094 -0.179 1 98.44 338 VAL A N 1
ATOM 2561 C CA . VAL A 1 338 ? 11.758 31.078 -1.225 1 98.44 338 VAL A CA 1
ATOM 2562 C C . VAL A 1 338 ? 10.445 31.219 -1.987 1 98.44 338 VAL A C 1
ATOM 2564 O O . VAL A 1 338 ? 10.266 30.625 -3.055 1 98.44 338 VAL A O 1
ATOM 2567 N N . LEU A 1 339 ? 9.508 32 -1.468 1 98.69 339 LEU A N 1
ATOM 2568 C CA . LEU A 1 339 ? 8.195 32.156 -2.092 1 98.69 339 LEU A CA 1
ATOM 2569 C C . LEU A 1 339 ? 7.781 33.625 -2.141 1 98.69 339 LEU A C 1
ATOM 2571 O O . LEU A 1 339 ? 8.148 34.406 -1.261 1 98.69 339 LEU A O 1
ATOM 2575 N N . PRO A 1 340 ? 6.965 34 -3.121 1 98.12 340 PRO A N 1
ATOM 2576 C CA . PRO A 1 340 ? 6.387 35.344 -3.107 1 98.12 340 PRO A CA 1
ATOM 2577 C C . PRO A 1 340 ? 5.324 35.531 -2.025 1 98.12 340 PRO A C 1
ATOM 2579 O O . PRO A 1 340 ? 4.664 34.562 -1.642 1 98.12 340 PRO A O 1
ATOM 2582 N N . VAL A 1 341 ? 5.125 36.719 -1.595 1 98.25 341 VAL A N 1
ATOM 2583 C CA . VAL A 1 341 ? 4.277 37.031 -0.448 1 98.25 341 VAL A CA 1
ATOM 2584 C C . VAL A 1 341 ? 2.84 36.594 -0.74 1 98.25 341 VAL A C 1
ATOM 2586 O O . VAL A 1 341 ? 2.141 36.094 0.146 1 98.25 341 VAL A O 1
ATOM 2589 N N . GLU A 1 342 ? 2.385 36.719 -1.96 1 98.12 342 GLU A N 1
ATOM 2590 C CA . GLU A 1 342 ? 1.013 36.375 -2.303 1 98.12 342 GLU A CA 1
ATOM 2591 C C . GLU A 1 342 ? 0.776 34.875 -2.137 1 98.12 342 GLU A C 1
ATOM 2593 O O . GLU A 1 342 ? -0.276 34.438 -1.646 1 98.12 342 GLU A O 1
ATOM 2598 N N . THR A 1 343 ? 1.79 34.062 -2.545 1 98.56 343 THR A N 1
ATOM 2599 C CA . THR A 1 343 ? 1.704 32.625 -2.395 1 98.56 343 THR A CA 1
ATOM 2600 C C . THR A 1 343 ? 1.706 32.219 -0.919 1 98.56 343 THR A C 1
ATOM 2602 O O . THR A 1 343 ? 0.938 31.359 -0.502 1 98.56 343 THR A O 1
ATOM 2605 N N . ILE A 1 344 ? 2.529 32.875 -0.181 1 98.75 344 ILE A N 1
ATOM 2606 C CA . ILE A 1 344 ? 2.643 32.594 1.245 1 98.75 344 ILE A CA 1
ATOM 2607 C C . ILE A 1 344 ? 1.302 32.875 1.93 1 98.75 344 ILE A C 1
ATOM 2609 O O . ILE A 1 344 ? 0.787 32 2.646 1 98.75 344 ILE A O 1
ATOM 2613 N N . VAL A 1 345 ? 0.731 34.031 1.673 1 98.56 345 VAL A N 1
ATOM 2614 C CA . VAL A 1 345 ? -0.535 34.406 2.295 1 98.56 345 VAL A CA 1
ATOM 2615 C C . VAL A 1 345 ? -1.628 33.406 1.874 1 98.56 345 VAL A C 1
ATOM 2617 O O . VAL A 1 345 ? -2.406 32.938 2.709 1 98.56 345 VAL A O 1
ATOM 2620 N N . ALA A 1 346 ? -1.648 33.062 0.621 1 98.38 346 ALA A N 1
ATOM 2621 C CA . ALA A 1 346 ? -2.656 32.125 0.114 1 98.38 346 ALA A CA 1
ATOM 2622 C C . ALA A 1 346 ? -2.562 30.781 0.818 1 98.38 346 ALA A C 1
ATOM 2624 O O . ALA A 1 346 ? -3.58 30.203 1.194 1 98.38 346 ALA A O 1
ATOM 2625 N N . LYS A 1 347 ? -1.381 30.281 1 1 98.69 347 LYS A N 1
ATOM 2626 C CA . LYS A 1 347 ? -1.185 28.938 1.548 1 98.69 347 LYS A CA 1
ATOM 2627 C C . LYS A 1 347 ? -1.333 28.938 3.066 1 98.69 347 LYS A C 1
ATOM 2629 O O . LYS A 1 347 ? -1.735 27.938 3.658 1 98.69 347 LYS A O 1
ATOM 2634 N N . LEU A 1 348 ? -1.105 30.109 3.721 1 98.62 348 LEU A N 1
ATOM 2635 C CA . LEU A 1 348 ? -1.243 30.203 5.168 1 98.62 348 LEU A CA 1
ATOM 2636 C C . LEU A 1 348 ? -2.684 30.516 5.559 1 98.62 348 LEU A C 1
ATOM 2638 O O . LEU A 1 348 ? -3.027 30.516 6.742 1 98.62 348 LEU A O 1
ATOM 2642 N N . THR A 1 349 ? -3.531 30.797 4.609 1 98.12 349 THR A N 1
ATOM 2643 C CA . THR A 1 349 ? -4.934 31.062 4.914 1 98.12 349 THR A CA 1
ATOM 2644 C C . THR A 1 349 ? -5.824 29.953 4.363 1 98.12 349 THR A C 1
ATOM 2646 O O . THR A 1 349 ? -7.023 29.922 4.629 1 98.12 349 THR A O 1
ATOM 2649 N N . ALA A 1 350 ? -5.219 28.969 3.676 1 97.5 350 ALA A N 1
ATOM 2650 C CA . ALA A 1 350 ? -5.957 27.938 2.959 1 97.5 350 ALA A CA 1
ATOM 2651 C C . ALA A 1 350 ? -6.562 26.922 3.928 1 97.5 350 ALA A C 1
ATOM 2653 O O . ALA A 1 350 ? -7.555 26.266 3.607 1 97.5 350 ALA A O 1
ATOM 2654 N N . ALA A 1 351 ? -5.977 26.812 5.105 1 97.44 351 ALA A N 1
ATOM 2655 C CA . ALA A 1 351 ? -6.387 25.797 6.059 1 97.44 351 ALA A CA 1
ATOM 2656 C C . ALA A 1 351 ? -7.855 25.953 6.441 1 97.44 351 ALA A C 1
ATOM 2658 O O . ALA A 1 351 ? -8.547 24.953 6.688 1 97.44 351 ALA A O 1
ATOM 2659 N N . ARG A 1 352 ? -8.352 27.203 6.523 1 96.88 352 ARG A N 1
ATOM 2660 C CA . ARG A 1 352 ? -9.75 27.438 6.887 1 96.88 352 ARG A CA 1
ATOM 2661 C C . ARG A 1 352 ? -10.688 26.719 5.922 1 96.88 352 ARG A C 1
ATOM 2663 O O . ARG A 1 352 ? -11.648 26.062 6.348 1 96.88 352 ARG A O 1
ATOM 2670 N N . THR A 1 353 ? -10.344 26.812 4.641 1 96.62 353 THR A N 1
ATOM 2671 C CA . THR A 1 353 ? -11.156 26.141 3.627 1 96.62 353 THR A CA 1
ATOM 2672 C C . THR A 1 353 ? -11.031 24.625 3.746 1 96.62 353 THR A C 1
ATOM 2674 O O . THR A 1 353 ? -12.039 23.906 3.693 1 96.62 353 THR A O 1
ATOM 2677 N N . VAL A 1 354 ? -9.852 24.109 3.945 1 97.31 354 VAL A N 1
ATOM 2678 C CA . VAL A 1 354 ? -9.594 22.688 4.004 1 97.31 354 VAL A CA 1
ATOM 2679 C C . VAL A 1 354 ? -10.32 22.078 5.195 1 97.31 354 VAL A C 1
ATOM 2681 O O . VAL A 1 354 ? -10.891 20.984 5.094 1 97.31 354 VAL A O 1
ATOM 2684 N N . PHE A 1 355 ? -10.375 22.797 6.328 1 97.81 355 PHE A N 1
ATOM 2685 C CA . PHE A 1 355 ? -10.961 22.266 7.555 1 97.81 355 PHE A CA 1
ATOM 2686 C C . PHE A 1 355 ? -12.43 22.656 7.668 1 97.81 355 PHE A C 1
ATOM 2688 O O . PHE A 1 355 ? -13.07 22.406 8.688 1 97.81 355 PHE A O 1
ATOM 2695 N N . GLY A 1 356 ? -12.992 23.344 6.66 1 95.88 356 GLY A N 1
ATOM 2696 C CA . GLY A 1 356 ? -14.398 23.688 6.629 1 95.88 356 GLY A CA 1
ATOM 2697 C C . GLY A 1 356 ? -14.758 24.844 7.547 1 95.88 356 GLY A C 1
ATOM 2698 O O . GLY A 1 356 ? -15.844 24.859 8.125 1 95.88 356 GLY A O 1
ATOM 2699 N N . LEU A 1 357 ? -13.867 25.719 7.73 1 96.69 357 LEU A N 1
ATOM 2700 C CA . LEU A 1 357 ? -14.078 26.859 8.602 1 96.69 357 LEU A CA 1
ATOM 2701 C C . LEU A 1 357 ? -14.383 28.109 7.781 1 96.69 357 LEU A C 1
ATOM 2703 O O . LEU A 1 357 ? -14.109 28.156 6.582 1 96.69 357 LEU A O 1
ATOM 2707 N N . GLU A 1 358 ? -14.891 29.062 8.422 1 95 358 GLU A N 1
ATOM 2708 C CA . GLU A 1 358 ? -15.266 30.312 7.766 1 95 358 GLU A CA 1
ATOM 2709 C C . GLU A 1 358 ? -14.039 31.141 7.406 1 95 358 GLU A C 1
ATOM 2711 O O . GLU A 1 358 ? -13.102 31.266 8.203 1 95 358 GLU A O 1
ATOM 2716 N N . ASN A 1 359 ? -14.055 31.656 6.211 1 94.69 359 ASN A N 1
ATOM 2717 C CA . ASN A 1 359 ? -13.039 32.625 5.797 1 94.69 359 ASN A CA 1
ATOM 2718 C C . ASN A 1 359 ? -13.461 34.031 6.098 1 94.69 359 ASN A C 1
ATOM 2720 O O . ASN A 1 359 ? -14.656 34.344 6.188 1 94.69 359 ASN A O 1
ATOM 2724 N N . HIS A 1 360 ? -12.484 34.906 6.254 1 94.31 360 HIS A N 1
ATOM 2725 C CA . HIS A 1 360 ? -12.758 36.281 6.59 1 94.31 360 HIS A CA 1
ATOM 2726 C C . HIS A 1 360 ? -12.086 37.25 5.598 1 94.31 360 HIS A C 1
ATOM 2728 O O . HIS A 1 360 ? -11.18 38 5.965 1 94.31 360 HIS A O 1
ATOM 2734 N N . THR A 1 361 ? -12.633 37.312 4.453 1 96.75 361 THR A N 1
ATOM 2735 C CA . THR A 1 361 ? -12.094 38.188 3.428 1 96.75 361 THR A CA 1
ATOM 2736 C C . THR A 1 361 ? -12.078 39.625 3.922 1 96.75 361 THR A C 1
ATOM 2738 O O . THR A 1 361 ? -13.016 40.062 4.598 1 96.75 361 THR A O 1
ATOM 2741 N N . ILE A 1 362 ? -11.062 40.375 3.561 1 98 362 ILE A N 1
ATOM 2742 C CA . ILE A 1 362 ? -10.938 41.75 3.979 1 98 362 ILE A CA 1
ATOM 2743 C C . ILE A 1 362 ? -11.898 42.625 3.164 1 98 362 ILE A C 1
ATOM 2745 O O . ILE A 1 362 ? -11.594 43 2.027 1 98 362 ILE A O 1
ATOM 2749 N N . GLN A 1 363 ? -12.922 42.969 3.793 1 97.81 363 GLN A N 1
ATOM 2750 C CA . GLN A 1 363 ? -13.945 43.844 3.197 1 97.81 363 GLN A CA 1
ATOM 2751 C C . GLN A 1 363 ? -14.797 44.5 4.273 1 97.81 363 GLN A C 1
ATOM 2753 O O . GLN A 1 363 ? -14.82 44.062 5.422 1 97.81 363 GLN A O 1
ATOM 2758 N N . GLU A 1 364 ? -15.398 45.531 3.857 1 97.62 364 GLU A N 1
ATOM 2759 C CA . GLU A 1 364 ? -16.266 46.25 4.801 1 97.62 364 GLU A CA 1
ATOM 2760 C C . GLU A 1 364 ? -17.406 45.344 5.281 1 97.62 364 GLU A C 1
ATOM 2762 O O . GLU A 1 364 ? -18 44.625 4.492 1 97.62 364 GLU A O 1
ATOM 2767 N N . GLY A 1 365 ? -17.609 45.406 6.582 1 96.81 365 GLY A N 1
ATOM 2768 C CA . GLY A 1 365 ? -18.672 44.594 7.18 1 96.81 365 GLY A CA 1
ATOM 2769 C C . GLY A 1 365 ? -18.188 43.25 7.684 1 96.81 365 GLY A C 1
ATOM 2770 O O . GLY A 1 365 ? -18.844 42.594 8.5 1 96.81 365 GLY A O 1
ATOM 2771 N N . ALA A 1 366 ? -17.031 42.812 7.285 1 97.25 366 ALA A N 1
ATOM 2772 C CA . ALA A 1 366 ? -16.5 41.531 7.664 1 97.25 366 ALA A CA 1
ATOM 2773 C C . ALA A 1 366 ? -15.875 41.562 9.055 1 97.25 366 ALA A C 1
ATOM 2775 O O . ALA A 1 366 ? -15.523 42.625 9.555 1 97.25 366 ALA A O 1
ATOM 2776 N N . LYS A 1 367 ? -15.836 40.375 9.719 1 97.31 367 LYS A N 1
ATOM 2777 C CA . LYS A 1 367 ? -15.094 40.25 10.969 1 97.31 367 LYS A CA 1
ATOM 2778 C C . LYS A 1 367 ? -13.609 40.531 10.758 1 97.31 367 LYS A C 1
ATOM 2780 O O . LYS A 1 367 ? -13.023 40.125 9.758 1 97.31 367 LYS A O 1
ATOM 2785 N N . ALA A 1 368 ? -13.078 41.312 11.672 1 97.56 368 ALA A N 1
ATOM 2786 C CA . ALA A 1 368 ? -11.648 41.594 11.594 1 97.56 368 ALA A CA 1
ATOM 2787 C C . ALA A 1 368 ? -10.836 40.375 12.047 1 97.56 368 ALA A C 1
ATOM 2789 O O . ALA A 1 368 ? -10.82 40.062 13.234 1 97.56 368 ALA A O 1
ATOM 2790 N N . ASN A 1 369 ? -10.328 39.656 11.242 1 98.38 369 ASN A N 1
ATOM 2791 C CA . ASN A 1 369 ? -9.367 38.562 11.391 1 98.38 369 ASN A CA 1
ATOM 2792 C C . ASN A 1 369 ? -8.172 38.75 10.461 1 98.38 369 ASN A C 1
ATOM 2794 O O . ASN A 1 369 ? -8.164 38.25 9.336 1 98.38 369 ASN A O 1
ATOM 2798 N N . ILE A 1 370 ? -7.117 39.469 10.984 1 97.88 370 ILE A N 1
ATOM 2799 C CA . ILE A 1 370 ? -6.109 40.031 10.078 1 97.88 370 ILE A CA 1
ATOM 2800 C C . ILE A 1 370 ? -4.715 39.781 10.641 1 97.88 370 ILE A C 1
ATOM 2802 O O . ILE A 1 370 ? -4.527 39.719 11.859 1 97.88 370 ILE A O 1
ATOM 2806 N N . THR A 1 371 ? -3.818 39.531 9.797 1 98.81 371 THR A N 1
ATOM 2807 C CA . THR A 1 371 ? -2.395 39.5 10.109 1 98.81 371 THR A CA 1
ATOM 2808 C C . THR A 1 371 ? -1.686 40.75 9.594 1 98.81 371 THR A C 1
ATOM 2810 O O . THR A 1 371 ? -1.955 41.188 8.477 1 98.81 371 THR A O 1
ATOM 2813 N N . LEU A 1 372 ? -0.838 41.375 10.43 1 98.81 372 LEU A N 1
ATOM 2814 C CA . LEU A 1 372 ? -0.045 42.562 10.102 1 98.81 372 LEU A CA 1
ATOM 2815 C C . LEU A 1 372 ? 1.426 42.219 9.93 1 98.81 372 LEU A C 1
ATOM 2817 O O . LEU A 1 372 ? 2.041 41.625 10.828 1 98.81 372 LEU A O 1
ATOM 2821 N N . PHE A 1 373 ? 2.012 42.531 8.773 1 98.81 373 PHE A N 1
ATOM 2822 C CA . PHE A 1 373 ? 3.381 42.125 8.508 1 98.81 373 PHE A CA 1
ATOM 2823 C C . PHE A 1 373 ? 4.039 43.031 7.484 1 98.81 373 PHE A C 1
ATOM 2825 O O . PHE A 1 373 ? 3.395 43.938 6.961 1 98.81 373 PHE A O 1
ATOM 2832 N N . THR A 1 374 ? 5.348 42.906 7.301 1 98.69 374 THR A N 1
ATOM 2833 C CA . THR A 1 374 ? 6.102 43.594 6.266 1 98.69 374 THR A CA 1
ATOM 2834 C C . THR A 1 374 ? 7.023 42.625 5.527 1 98.69 374 THR A C 1
ATOM 2836 O O . THR A 1 374 ? 7.473 41.625 6.098 1 98.69 374 THR A O 1
ATOM 2839 N N . THR A 1 375 ? 7.184 42.906 4.258 1 98.25 375 THR A N 1
ATOM 2840 C CA . THR A 1 375 ? 8.086 42.062 3.455 1 98.25 375 THR A CA 1
ATOM 2841 C C . THR A 1 375 ? 9.477 42.688 3.4 1 98.25 375 THR A C 1
ATOM 2843 O O . THR A 1 375 ? 10.391 42.156 2.775 1 98.25 375 THR A O 1
ATOM 2846 N N . GLU A 1 376 ? 9.633 43.781 4.094 1 97.69 376 GLU A N 1
ATOM 2847 C CA . GLU A 1 376 ? 10.883 44.531 4.016 1 97.69 376 GLU A CA 1
ATOM 2848 C C . GLU A 1 376 ? 11.82 44.156 5.16 1 97.69 376 GLU A C 1
ATOM 2850 O O . GLU A 1 376 ? 11.375 43.781 6.246 1 97.69 376 GLU A O 1
ATOM 2855 N N . GLY A 1 377 ? 13.102 44.188 4.77 1 96.75 377 GLY A N 1
ATOM 2856 C CA . GLY A 1 377 ? 14.125 43.938 5.777 1 96.75 377 GLY A CA 1
ATOM 2857 C C . GLY A 1 377 ? 14.664 42.531 5.754 1 96.75 377 GLY A C 1
ATOM 2858 O O . GLY A 1 377 ? 14.039 41.625 5.18 1 96.75 377 GLY A O 1
ATOM 2859 N N . LYS A 1 378 ? 15.859 42.469 6.312 1 97.31 378 LYS A N 1
ATOM 2860 C CA . LYS A 1 378 ? 16.531 41.188 6.523 1 97.31 378 LYS A CA 1
ATOM 2861 C C . LYS A 1 378 ? 17.109 41.094 7.934 1 97.31 378 LYS A C 1
ATOM 2863 O O . LYS A 1 378 ? 17.5 42.094 8.516 1 97.31 378 LYS A O 1
ATOM 2868 N N . SER A 1 379 ? 17 39.938 8.453 1 96.56 379 SER A N 1
ATOM 2869 C CA . SER A 1 379 ? 17.562 39.75 9.789 1 96.56 379 SER A CA 1
ATOM 2870 C C . SER A 1 379 ? 17.984 38.281 10 1 96.56 379 SER A C 1
ATOM 2872 O O . SER A 1 379 ? 17.547 37.406 9.273 1 96.56 379 SER A O 1
ATOM 2874 N N . THR A 1 380 ? 18.844 38.094 10.945 1 97.88 380 THR A N 1
ATOM 2875 C CA . THR A 1 380 ? 19.219 36.75 11.359 1 97.88 380 THR A CA 1
ATOM 2876 C C . THR A 1 380 ? 18.344 36.281 12.516 1 97.88 380 THR A C 1
ATOM 2878 O O . THR A 1 380 ? 18.188 37 13.508 1 97.88 380 THR A O 1
ATOM 2881 N N . PHE A 1 381 ? 17.812 35.156 12.352 1 98.19 381 PHE A N 1
ATOM 2882 C CA . PHE A 1 381 ? 16.969 34.594 13.398 1 98.19 381 PHE A CA 1
ATOM 2883 C C . PHE A 1 381 ? 17.812 34.094 14.57 1 98.19 381 PHE A C 1
ATOM 2885 O O . PHE A 1 381 ? 18.656 33.219 14.406 1 98.19 381 PHE A O 1
ATOM 2892 N N . THR A 1 382 ? 17.594 34.656 15.758 1 97.81 382 THR A N 1
ATOM 2893 C CA . THR A 1 382 ? 18.375 34.312 16.938 1 97.81 382 THR A CA 1
ATOM 2894 C C . THR A 1 382 ? 17.469 33.875 18.078 1 97.81 382 THR A C 1
ATOM 2896 O O . THR A 1 382 ? 16.25 33.875 17.953 1 97.81 382 THR A O 1
ATOM 2899 N N . LYS A 1 383 ? 18.047 33.5 19.188 1 97.06 383 LYS A N 1
ATOM 2900 C CA . LYS A 1 383 ? 17.312 33.062 20.375 1 97.06 383 LYS A CA 1
ATOM 2901 C C . LYS A 1 383 ? 16.422 34.156 20.922 1 97.06 383 LYS A C 1
ATOM 2903 O O . LYS A 1 383 ? 15.375 33.906 21.5 1 97.06 383 LYS A O 1
ATOM 2908 N N . GLU A 1 384 ? 16.812 35.344 20.641 1 96.88 384 GLU A N 1
ATOM 2909 C CA . GLU A 1 384 ? 16.047 36.5 21.125 1 96.88 384 GLU A CA 1
ATOM 2910 C C . GLU A 1 384 ? 14.703 36.625 20.406 1 96.88 384 GLU A C 1
ATOM 2912 O O . GLU A 1 384 ? 13.766 37.219 20.922 1 96.88 384 GLU A O 1
ATOM 2917 N N . ASN A 1 385 ? 14.648 36.031 19.234 1 97.25 385 ASN A N 1
ATOM 2918 C CA . ASN A 1 385 ? 13.422 36.062 18.453 1 97.25 385 ASN A CA 1
ATOM 2919 C C . ASN A 1 385 ? 12.438 34.969 18.906 1 97.25 385 ASN A C 1
ATOM 2921 O O . ASN A 1 385 ? 11.281 34.969 18.484 1 97.25 385 ASN A O 1
ATOM 2925 N N . ILE A 1 386 ? 12.898 34.125 19.781 1 98.06 386 ILE A N 1
ATOM 2926 C CA . ILE A 1 386 ? 12.094 32.969 20.172 1 98.06 386 ILE A CA 1
ATOM 2927 C C . ILE A 1 386 ? 11.297 33.281 21.438 1 98.06 386 ILE A C 1
ATOM 2929 O O . ILE A 1 386 ? 11.883 33.531 22.5 1 98.06 386 ILE A O 1
ATOM 2933 N N . LEU A 1 387 ? 10.031 33.344 21.281 1 97.94 387 LEU A N 1
ATOM 2934 C CA . LEU A 1 387 ? 9.109 33.562 22.391 1 97.94 387 LEU A CA 1
ATOM 2935 C C . LEU A 1 387 ? 8.641 32.25 23 1 97.94 387 LEU A C 1
ATOM 2937 O O . LEU A 1 387 ? 8.211 32.219 24.156 1 97.94 387 LEU A O 1
ATOM 2941 N N . SER A 1 388 ? 8.703 31.203 22.234 1 97.75 388 SER A N 1
ATOM 2942 C CA . SER A 1 388 ? 8.344 29.875 22.703 1 97.75 388 SER A CA 1
ATOM 2943 C C . SER A 1 388 ? 9.188 29.469 23.922 1 97.75 388 SER A C 1
ATOM 2945 O O . SER A 1 388 ? 10.312 29.953 24.078 1 97.75 388 SER A O 1
ATOM 2947 N N . LYS A 1 389 ? 8.602 28.656 24.719 1 96.38 389 LYS A N 1
ATOM 2948 C CA . LYS A 1 389 ? 9.352 28.156 25.875 1 96.38 389 LYS A CA 1
ATOM 2949 C C . LYS A 1 389 ? 10.57 27.344 25.438 1 96.38 389 LYS A C 1
ATOM 2951 O O . LYS A 1 389 ? 11.664 27.516 25.953 1 96.38 389 LYS A O 1
ATOM 2956 N N . SER A 1 390 ? 10.305 26.453 24.516 1 95.25 390 SER A N 1
ATOM 2957 C CA . SER A 1 390 ? 11.391 25.688 23.922 1 95.25 390 SER A CA 1
ATOM 2958 C C . SER A 1 390 ? 12.195 26.531 22.953 1 95.25 390 SER A C 1
ATOM 2960 O O . SER A 1 390 ? 11.664 27.453 22.328 1 95.25 390 SER A O 1
ATOM 2962 N N . LYS A 1 391 ? 13.523 26.219 22.75 1 94.81 391 LYS A N 1
ATOM 2963 C CA . LYS A 1 391 ? 14.391 26.984 21.859 1 94.81 391 LYS A CA 1
ATOM 2964 C C . LYS A 1 391 ? 14.93 26.125 20.734 1 94.81 391 LYS A C 1
ATOM 2966 O O . LYS A 1 391 ? 15.922 26.469 20.078 1 94.81 391 LYS A O 1
ATOM 2971 N N . ASN A 1 392 ? 14.297 24.969 20.469 1 95.25 392 ASN A N 1
ATOM 2972 C CA . ASN A 1 392 ? 14.766 23.984 19.516 1 95.25 392 ASN A CA 1
ATOM 2973 C C . ASN A 1 392 ? 14.406 24.359 18.078 1 95.25 392 ASN A C 1
ATOM 2975 O O . ASN A 1 392 ? 13.797 23.578 17.359 1 95.25 392 ASN A O 1
ATOM 2979 N N . SER A 1 393 ? 14.875 25.5 17.531 1 97.62 393 SER A N 1
ATOM 2980 C CA . SER A 1 393 ? 14.516 25.953 16.188 1 97.62 393 SER A CA 1
ATOM 2981 C C . SER A 1 393 ? 15.578 25.562 15.172 1 97.62 393 SER A C 1
ATOM 2983 O O . SER A 1 393 ? 16.75 25.906 15.336 1 97.62 393 SER A O 1
ATOM 2985 N N . ALA A 1 394 ? 15.156 24.984 14.102 1 97.56 394 ALA A N 1
ATOM 2986 C CA . ALA A 1 394 ? 16.031 24.641 12.984 1 97.56 394 ALA A CA 1
ATOM 2987 C C . ALA A 1 394 ? 16.484 25.891 12.234 1 97.56 394 ALA A C 1
ATOM 2989 O O . ALA A 1 394 ? 17.406 25.844 11.422 1 97.56 394 ALA A O 1
ATOM 2990 N N . PHE A 1 395 ? 15.938 27.078 12.555 1 98.12 395 PHE A N 1
ATOM 2991 C CA . PHE A 1 395 ? 16.219 28.281 11.766 1 98.12 395 PHE A CA 1
ATOM 2992 C C . PHE A 1 395 ? 17.172 29.203 12.5 1 98.12 395 PHE A C 1
ATOM 2994 O O . PHE A 1 395 ? 17.484 30.297 12.016 1 98.12 395 PHE A O 1
ATOM 3001 N N . LEU A 1 396 ? 17.594 28.781 13.703 1 97.5 396 LEU A N 1
ATOM 3002 C CA . LEU A 1 396 ? 18.562 29.594 14.422 1 97.5 396 LEU A CA 1
ATOM 3003 C C . LEU A 1 396 ? 19.797 29.859 13.562 1 97.5 396 LEU A C 1
ATOM 3005 O O . LEU A 1 396 ? 20.391 28.938 13 1 97.5 396 LEU A O 1
ATOM 3009 N N . GLY A 1 397 ? 20.094 31.125 13.438 1 96.81 397 GLY A N 1
ATOM 3010 C CA . GLY A 1 397 ? 21.266 31.531 12.688 1 96.81 397 GLY A CA 1
ATOM 3011 C C . GLY A 1 397 ? 20.984 31.75 11.211 1 96.81 397 GLY A C 1
ATOM 3012 O O . GLY A 1 397 ? 21.875 32.156 10.453 1 96.81 397 GLY A O 1
ATOM 3013 N N . THR A 1 398 ? 19.75 31.547 10.805 1 96.12 398 THR A N 1
ATOM 3014 C CA . THR A 1 398 ? 19.391 31.672 9.398 1 96.12 398 THR A CA 1
ATOM 3015 C C . THR A 1 398 ? 18.906 33.094 9.094 1 96.12 398 THR A C 1
ATOM 3017 O O . THR A 1 398 ? 18.312 33.75 9.945 1 96.12 398 THR A O 1
ATOM 3020 N N . GLU A 1 399 ? 19.219 33.5 7.953 1 96.88 399 GLU A N 1
ATOM 3021 C CA . GLU A 1 399 ? 18.734 34.781 7.504 1 96.88 399 GLU A CA 1
ATOM 3022 C C . GLU A 1 399 ? 17.266 34.719 7.082 1 96.88 399 GLU A C 1
ATOM 3024 O O . GLU A 1 399 ? 16.875 33.812 6.34 1 96.88 399 GLU A O 1
ATOM 3029 N N . LEU A 1 400 ? 16.438 35.625 7.586 1 98.12 400 LEU A N 1
ATOM 3030 C CA . LEU A 1 400 ? 15.023 35.719 7.254 1 98.12 400 LEU A CA 1
ATOM 3031 C C . LEU A 1 400 ? 14.734 37.062 6.551 1 98.12 400 LEU A C 1
ATOM 3033 O O . LEU A 1 400 ? 15.555 37.969 6.574 1 98.12 400 LEU A O 1
ATOM 3037 N N . LYS A 1 401 ? 13.703 37.094 5.859 1 98.5 401 LYS A N 1
ATOM 3038 C CA . LYS A 1 401 ? 13.203 38.312 5.215 1 98.5 401 LYS A CA 1
ATOM 3039 C C . LYS A 1 401 ? 11.859 38.75 5.805 1 98.5 401 LYS A C 1
ATOM 3041 O O . LYS A 1 401 ? 11.031 37.906 6.137 1 98.5 401 LYS A O 1
ATOM 3046 N N . GLY A 1 402 ? 11.688 40.094 5.883 1 98.25 402 GLY A N 1
ATOM 3047 C CA . GLY A 1 402 ? 10.43 40.594 6.391 1 98.25 402 GLY A CA 1
ATOM 3048 C C . GLY A 1 402 ? 10.219 40.312 7.867 1 98.25 402 GLY A C 1
ATOM 3049 O O . GLY A 1 402 ? 11.156 39.906 8.562 1 98.25 402 GLY A O 1
ATOM 3050 N N . SER A 1 403 ? 9.078 40.688 8.359 1 97.44 403 SER A N 1
ATOM 3051 C CA . SER A 1 403 ? 8.734 40.469 9.766 1 97.44 403 SER A CA 1
ATOM 3052 C C . SER A 1 403 ? 7.234 40.594 9.992 1 97.44 403 SER A C 1
ATOM 3054 O O . SER A 1 403 ? 6.52 41.188 9.188 1 97.44 403 SER A O 1
ATOM 3056 N N . VAL A 1 404 ? 6.824 39.969 11.023 1 98.56 404 VAL A N 1
ATOM 3057 C CA . VAL A 1 404 ? 5.43 40.031 11.445 1 98.56 404 VAL A CA 1
ATOM 3058 C C . VAL A 1 404 ? 5.27 41.094 12.539 1 98.56 404 VAL A C 1
ATOM 3060 O O . VAL A 1 404 ? 6.07 41.125 13.477 1 98.56 404 VAL A O 1
ATOM 3063 N N . TYR A 1 405 ? 4.262 41.938 12.391 1 98.56 405 TYR A N 1
ATOM 3064 C CA . TYR A 1 405 ? 3.973 42.906 13.43 1 98.56 405 TYR A CA 1
ATOM 3065 C C . TYR A 1 405 ? 3 42.344 14.461 1 98.56 405 TYR A C 1
ATOM 3067 O O . TYR A 1 405 ? 3.066 42.688 15.641 1 98.56 405 TYR A O 1
ATOM 3075 N N . GLY A 1 406 ? 2.102 41.531 14.016 1 98.31 406 GLY A N 1
ATOM 3076 C CA . GLY A 1 406 ? 1.111 40.969 14.906 1 98.31 406 GLY A CA 1
ATOM 3077 C C . GLY A 1 406 ? -0.203 40.656 14.219 1 98.31 406 GLY A C 1
ATOM 3078 O O . GLY A 1 406 ? -0.232 40.375 13.016 1 98.31 406 GLY A O 1
ATOM 3079 N N . ILE A 1 407 ? -1.264 40.562 15.07 1 98.75 407 ILE A N 1
ATOM 3080 C CA . ILE A 1 407 ? -2.568 40.219 14.516 1 98.75 407 ILE A CA 1
ATOM 3081 C C . ILE A 1 407 ? -3.652 41.062 15.18 1 98.75 407 ILE A C 1
ATOM 3083 O O . ILE A 1 407 ? -3.426 41.656 16.234 1 98.75 407 ILE A O 1
ATOM 3087 N N . LEU A 1 408 ? -4.711 41.188 14.492 1 98.19 408 LEU A N 1
ATOM 3088 C CA . LEU A 1 408 ? -5.98 41.656 15.047 1 98.19 408 LEU A CA 1
ATOM 3089 C C . LEU A 1 408 ? -7.066 40.594 14.859 1 98.19 408 LEU A C 1
ATOM 3091 O O . LEU A 1 408 ? -7.422 40.25 13.727 1 98.19 408 LEU A O 1
ATOM 3095 N N . ASN A 1 409 ? -7.531 40.062 15.938 1 97.94 409 ASN A N 1
ATOM 3096 C CA . ASN A 1 409 ? -8.523 39 15.945 1 97.94 409 ASN A CA 1
ATOM 3097 C C . ASN A 1 409 ? -9.258 38.906 17.281 1 97.94 409 ASN A C 1
ATOM 3099 O O . ASN A 1 409 ? -8.703 39.281 18.328 1 97.94 409 ASN A O 1
ATOM 3103 N N . GLN A 1 410 ? -10.5 38.562 17.219 1 96.56 410 GLN A N 1
ATOM 3104 C CA . GLN A 1 410 ? -11.32 38.438 18.422 1 96.56 410 GLN A CA 1
ATOM 3105 C C . GLN A 1 410 ? -11.297 39.75 19.219 1 96.56 410 GLN A C 1
ATOM 3107 O O . GLN A 1 410 ? -11.164 39.719 20.453 1 96.56 410 GLN A O 1
ATOM 3112 N N . ASN A 1 411 ? -11.312 40.781 18.516 1 95.5 411 ASN A N 1
ATOM 3113 C CA . ASN A 1 411 ? -11.359 42.125 19.062 1 95.5 411 ASN A CA 1
ATOM 3114 C C . ASN A 1 411 ? -10.141 42.406 19.922 1 95.5 411 ASN A C 1
ATOM 3116 O O . ASN A 1 411 ? -10.227 43.188 20.891 1 95.5 411 ASN A O 1
ATOM 3120 N N . GLN A 1 412 ? -9.055 41.781 19.625 1 96.81 412 GLN A N 1
ATOM 3121 C CA . GLN A 1 412 ? -7.797 42.031 20.312 1 96.81 412 GLN A CA 1
ATOM 3122 C C . GLN A 1 412 ? -6.668 42.312 19.328 1 96.81 412 GLN A C 1
ATOM 3124 O O . GLN A 1 412 ? -6.504 41.625 18.328 1 96.81 412 GLN A O 1
ATOM 3129 N N . LEU A 1 413 ? -5.98 43.375 19.531 1 97.12 413 LEU A N 1
ATOM 3130 C CA . LEU A 1 413 ? -4.75 43.688 18.812 1 97.12 413 LEU A CA 1
ATOM 3131 C C . LEU A 1 413 ? -3.531 43.188 19.578 1 97.12 413 LEU A C 1
ATOM 3133 O O . LEU A 1 413 ? -3.32 43.562 20.734 1 97.12 413 LEU A O 1
ATOM 3137 N N . VAL A 1 414 ? -2.836 42.25 19.047 1 97.81 414 VAL A N 1
ATOM 3138 C CA . VAL A 1 414 ? -1.605 41.719 19.625 1 97.81 414 VAL A CA 1
ATOM 3139 C C . VAL A 1 414 ? -0.423 42.031 18.719 1 97.81 414 VAL A C 1
ATOM 3141 O O . VAL A 1 414 ? -0.416 41.656 17.547 1 97.81 414 VAL A O 1
ATOM 3144 N N . THR A 1 415 ? 0.57 42.75 19.219 1 96.25 415 THR A N 1
ATOM 3145 C CA . THR A 1 415 ? 1.744 43.125 18.438 1 96.25 415 THR A CA 1
ATOM 3146 C C . THR A 1 415 ? 3.025 42.719 19.156 1 96.25 415 THR A C 1
ATOM 3148 O O . THR A 1 415 ? 2.996 42.375 20.344 1 96.25 415 THR A O 1
ATOM 3151 N N . LYS A 1 416 ? 4.152 42.656 18.422 1 90.5 416 LYS A N 1
ATOM 3152 C CA . LYS A 1 416 ? 5.457 42.312 19 1 90.5 416 LYS A CA 1
ATOM 3153 C C . LYS A 1 416 ? 5.98 43.469 19.859 1 90.5 416 LYS A C 1
ATOM 3155 O O . LYS A 1 416 ? 5.703 44.625 19.594 1 90.5 416 LYS A O 1
ATOM 3160 N N . MET B 1 1 ? 13.523 -46.188 -26.812 1 78.75 1 MET B N 1
ATOM 3161 C CA . MET B 1 1 ? 12.086 -46.312 -27.031 1 78.75 1 MET B CA 1
ATOM 3162 C C . MET B 1 1 ? 11.656 -45.656 -28.328 1 78.75 1 MET B C 1
ATOM 3164 O O . MET B 1 1 ? 12.133 -44.562 -28.641 1 78.75 1 MET B O 1
ATOM 3168 N N . LYS B 1 2 ? 11.133 -46.375 -29.281 1 92.38 2 LYS B N 1
ATOM 3169 C CA . LYS B 1 2 ? 10.602 -45.812 -30.516 1 92.38 2 LYS B CA 1
ATOM 3170 C C . LYS B 1 2 ? 9.078 -45.844 -30.531 1 92.38 2 LYS B C 1
ATOM 3172 O O . LYS B 1 2 ? 8.469 -46.906 -30.344 1 92.38 2 LYS B O 1
ATOM 3177 N N . ILE B 1 3 ? 8.508 -44.656 -30.531 1 95.44 3 ILE B N 1
ATOM 3178 C CA . ILE B 1 3 ? 7.059 -44.469 -30.469 1 95.44 3 ILE B CA 1
ATOM 3179 C C . ILE B 1 3 ? 6.566 -43.688 -31.672 1 95.44 3 ILE B C 1
ATOM 3181 O O . ILE B 1 3 ? 7.234 -42.75 -32.125 1 95.44 3 ILE B O 1
ATOM 3185 N N . ILE B 1 4 ? 5.504 -44.156 -32.25 1 96.94 4 ILE B N 1
ATOM 3186 C CA . ILE B 1 4 ? 4.863 -43.375 -33.281 1 96.94 4 ILE B CA 1
ATOM 3187 C C . ILE B 1 4 ? 3.459 -42.969 -32.844 1 96.94 4 ILE B C 1
ATOM 3189 O O . ILE B 1 4 ? 2.629 -43.844 -32.562 1 96.94 4 ILE B O 1
ATOM 3193 N N . ILE B 1 5 ? 3.16 -41.688 -32.688 1 97.25 5 ILE B N 1
ATOM 3194 C CA . ILE B 1 5 ? 1.841 -41.156 -32.406 1 97.25 5 ILE B CA 1
ATOM 3195 C C . ILE B 1 5 ? 1.1 -40.875 -33.719 1 97.25 5 ILE B C 1
ATOM 3197 O O . ILE B 1 5 ? 1.549 -40.062 -34.531 1 97.25 5 ILE B O 1
ATOM 3201 N N . LYS B 1 6 ? 0.034 -41.5 -33.844 1 97 6 LYS B N 1
ATOM 3202 C CA . LYS B 1 6 ? -0.633 -41.5 -35.156 1 97 6 LYS B CA 1
ATOM 3203 C C . LYS B 1 6 ? -1.753 -40.438 -35.188 1 97 6 LYS B C 1
ATOM 3205 O O . LYS B 1 6 ? -2.51 -40.312 -34.219 1 97 6 LYS B O 1
ATOM 3210 N N . SER B 1 7 ? -1.831 -39.719 -36.312 1 97.25 7 SER B N 1
ATOM 3211 C CA . SER B 1 7 ? -2.955 -38.875 -36.656 1 97.25 7 SER B CA 1
ATOM 3212 C C . SER B 1 7 ? -3.291 -37.906 -35.562 1 97.25 7 SER B C 1
ATOM 3214 O O . SER B 1 7 ? -4.434 -37.844 -35.094 1 97.25 7 SER B O 1
ATOM 3216 N N . ALA B 1 8 ? -2.352 -37.188 -35.094 1 98.06 8 ALA B N 1
ATOM 3217 C CA . ALA B 1 8 ? -2.537 -36.188 -34.031 1 98.06 8 ALA B CA 1
ATOM 3218 C C . ALA B 1 8 ? -2.641 -34.781 -34.625 1 98.06 8 ALA B C 1
ATOM 3220 O O . ALA B 1 8 ? -1.863 -34.406 -35.5 1 98.06 8 ALA B O 1
ATOM 3221 N N . LYS B 1 9 ? -3.65 -34 -34.188 1 98.38 9 LYS B N 1
ATOM 3222 C CA . LYS B 1 9 ? -3.705 -32.594 -34.531 1 98.38 9 LYS B CA 1
ATOM 3223 C C . LYS B 1 9 ? -2.789 -31.781 -33.625 1 98.38 9 LYS B C 1
ATOM 3225 O O . LYS B 1 9 ? -2.941 -31.797 -32.406 1 98.38 9 LYS B O 1
ATOM 3230 N N . ILE B 1 10 ? -1.855 -31.031 -34.156 1 98.38 10 ILE B N 1
ATOM 3231 C CA . ILE B 1 10 ? -0.854 -30.297 -33.406 1 98.38 10 ILE B CA 1
ATOM 3232 C C . ILE B 1 10 ? -1.397 -28.938 -33 1 98.38 10 ILE B C 1
ATOM 3234 O O . ILE B 1 10 ? -1.85 -28.172 -33.844 1 98.38 10 ILE B O 1
ATOM 3238 N N . ILE B 1 11 ? -1.427 -28.625 -31.719 1 98.25 11 ILE B N 1
ATOM 3239 C CA . ILE B 1 11 ? -1.715 -27.297 -31.219 1 98.25 11 ILE B CA 1
ATOM 3240 C C . ILE B 1 11 ? -0.452 -26.688 -30.594 1 98.25 11 ILE B C 1
ATOM 3242 O O . ILE B 1 11 ? -0.177 -26.875 -29.406 1 98.25 11 ILE B O 1
ATOM 3246 N N . ASP B 1 12 ? 0.31 -25.984 -31.344 1 97.69 12 ASP B N 1
ATOM 3247 C CA . ASP B 1 12 ? 1.54 -25.266 -31.016 1 97.69 12 ASP B CA 1
ATOM 3248 C C . ASP B 1 12 ? 1.8 -24.141 -32 1 97.69 12 ASP B C 1
ATOM 3250 O O . ASP B 1 12 ? 2.297 -24.375 -33.094 1 97.69 12 ASP B O 1
ATOM 3254 N N . SER B 1 13 ? 1.491 -22.938 -31.547 1 95.25 13 SER B N 1
ATOM 3255 C CA . SER B 1 13 ? 1.523 -21.797 -32.469 1 95.25 13 SER B CA 1
ATOM 3256 C C . SER B 1 13 ? 2.932 -21.547 -33 1 95.25 13 SER B C 1
ATOM 3258 O O . SER B 1 13 ? 3.104 -20.906 -34.031 1 95.25 13 SER B O 1
ATOM 3260 N N . LYS B 1 14 ? 3.906 -22.062 -32.312 1 95.31 14 LYS B N 1
ATOM 3261 C CA . LYS B 1 14 ? 5.285 -21.859 -32.75 1 95.31 14 LYS B CA 1
ATOM 3262 C C . LYS B 1 14 ? 5.762 -23 -33.656 1 95.31 14 LYS B C 1
ATOM 3264 O O . LYS B 1 14 ? 6.84 -22.922 -34.25 1 95.31 14 LYS B O 1
ATOM 3269 N N . SER B 1 15 ? 5.023 -24.047 -33.719 1 97.31 15 SER B N 1
ATOM 3270 C CA . SER B 1 15 ? 5.359 -25.203 -34.531 1 97.31 15 SER B CA 1
ATOM 3271 C C . SER B 1 15 ? 5.023 -24.969 -36 1 97.31 15 SER B C 1
ATOM 3273 O O . SER B 1 15 ? 3.988 -24.375 -36.312 1 97.31 15 SER B O 1
ATOM 3275 N N . PRO B 1 16 ? 5.859 -25.422 -36.938 1 96.69 16 PRO B N 1
ATOM 3276 C CA . PRO B 1 16 ? 5.492 -25.375 -38.375 1 96.69 16 PRO B CA 1
ATOM 3277 C C . PRO B 1 16 ? 4.309 -26.281 -38.688 1 96.69 16 PRO B C 1
ATOM 3279 O O . PRO B 1 16 ? 3.742 -26.188 -39.781 1 96.69 16 PRO B O 1
ATOM 3282 N N . PHE B 1 17 ? 3.898 -27.078 -37.75 1 97.31 17 PHE B N 1
ATOM 3283 C CA . PHE B 1 17 ? 2.828 -28.047 -38 1 97.31 17 PHE B CA 1
ATOM 3284 C C . PHE B 1 17 ? 1.571 -27.672 -37.25 1 97.31 17 PHE B C 1
ATOM 3286 O O . PHE B 1 17 ? 0.659 -28.484 -37.094 1 97.31 17 PHE B O 1
ATOM 3293 N N . HIS B 1 18 ? 1.488 -26.453 -36.812 1 97.44 18 HIS B N 1
ATOM 3294 C CA . HIS B 1 18 ? 0.345 -25.969 -36.062 1 97.44 18 HIS B CA 1
ATOM 3295 C C . HIS B 1 18 ? -0.962 -26.219 -36.781 1 97.44 18 HIS B C 1
ATOM 3297 O O . HIS B 1 18 ? -1.08 -25.906 -37.969 1 97.44 18 HIS B O 1
ATOM 3303 N N . ASN B 1 19 ? -1.885 -26.859 -36.188 1 97.44 19 ASN B N 1
ATOM 3304 C CA . ASN B 1 19 ? -3.242 -27.125 -36.625 1 97.44 19 ASN B CA 1
ATOM 3305 C C . ASN B 1 19 ? -3.258 -28.172 -37.75 1 97.44 19 ASN B C 1
ATOM 3307 O O . ASN B 1 19 ? -4.27 -28.328 -38.438 1 97.44 19 ASN B O 1
ATOM 3311 N N . GLN B 1 20 ? -2.203 -28.891 -37.969 1 97.69 20 GLN B N 1
ATOM 3312 C CA . GLN B 1 20 ? -2.164 -30 -38.906 1 97.69 20 GLN B CA 1
ATOM 3313 C C . GLN B 1 20 ? -2.328 -31.328 -38.188 1 97.69 20 GLN B C 1
ATOM 3315 O O . GLN B 1 20 ? -1.949 -31.469 -37.031 1 97.69 20 GLN B O 1
ATOM 3320 N N . THR B 1 21 ? -2.936 -32.281 -38.906 1 98.19 21 THR B N 1
ATOM 3321 C CA . THR B 1 21 ? -3.027 -33.656 -38.406 1 98.19 21 THR B CA 1
ATOM 3322 C C . THR B 1 21 ? -1.923 -34.5 -39.031 1 98.19 21 THR B C 1
ATOM 3324 O O . THR B 1 21 ? -1.875 -34.719 -40.25 1 98.19 21 THR B O 1
ATOM 3327 N N . VAL B 1 22 ? -1.029 -34.938 -38.156 1 98.12 22 VAL B N 1
ATOM 3328 C CA . VAL B 1 22 ? 0.163 -35.625 -38.625 1 98.12 22 VAL B CA 1
ATOM 3329 C C . VAL B 1 22 ? 0.54 -36.75 -37.688 1 98.12 22 VAL B C 1
ATOM 3331 O O . VAL B 1 22 ? -0.055 -36.906 -36.594 1 98.12 22 VAL B O 1
ATOM 3334 N N . ASP B 1 23 ? 1.419 -37.625 -38.156 1 97.81 23 ASP B N 1
ATOM 3335 C CA . ASP B 1 23 ? 2.084 -38.594 -37.281 1 97.81 23 ASP B CA 1
ATOM 3336 C C . ASP B 1 23 ? 3.389 -38.031 -36.719 1 97.81 23 ASP B C 1
ATOM 3338 O O . ASP B 1 23 ? 4.07 -37.25 -37.375 1 97.81 23 ASP B O 1
ATOM 3342 N N . LEU B 1 24 ? 3.713 -38.375 -35.562 1 97.75 24 LEU B N 1
ATOM 3343 C CA . LEU B 1 24 ? 4.988 -38.031 -34.938 1 97.75 24 LEU B CA 1
ATOM 3344 C C . LEU B 1 24 ? 5.781 -39.312 -34.594 1 97.75 24 LEU B C 1
ATOM 3346 O O . LEU B 1 24 ? 5.309 -40.156 -33.844 1 97.75 24 LEU B O 1
ATOM 3350 N N . LEU B 1 25 ? 6.891 -39.438 -35.156 1 97.19 25 LEU B N 1
ATOM 3351 C CA . LEU B 1 25 ? 7.812 -40.5 -34.781 1 97.19 25 LEU B CA 1
ATOM 3352 C C . LEU B 1 25 ? 8.836 -40.031 -33.781 1 97.19 25 LEU B C 1
ATOM 3354 O O . LEU B 1 25 ? 9.57 -39.062 -34.031 1 97.19 25 LEU B O 1
ATOM 3358 N N . ILE B 1 26 ? 8.773 -40.625 -32.594 1 96.56 26 ILE B N 1
ATOM 3359 C CA . ILE B 1 26 ? 9.68 -40.25 -31.516 1 96.56 26 ILE B CA 1
ATOM 3360 C C . ILE B 1 26 ? 10.703 -41.375 -31.312 1 96.56 26 ILE B C 1
ATOM 3362 O O . ILE B 1 26 ? 10.336 -42.562 -31.156 1 96.56 26 ILE B O 1
ATOM 3366 N N . ALA B 1 27 ? 11.938 -41.062 -31.297 1 94.44 27 ALA B N 1
ATOM 3367 C CA . ALA B 1 27 ? 13.023 -42 -31.047 1 94.44 27 ALA B CA 1
ATOM 3368 C C . ALA B 1 27 ? 14.023 -41.438 -30.047 1 94.44 27 ALA B C 1
ATOM 3370 O O . ALA B 1 27 ? 14.531 -40.312 -30.219 1 94.44 27 ALA B O 1
ATOM 3371 N N . ASP B 1 28 ? 14.273 -42.188 -28.938 1 93.19 28 ASP B N 1
ATOM 3372 C CA . ASP B 1 28 ? 15.242 -41.844 -27.906 1 93.19 28 ASP B CA 1
ATOM 3373 C C . ASP B 1 28 ? 14.969 -40.469 -27.344 1 93.19 28 ASP B C 1
ATOM 3375 O O . ASP B 1 28 ? 15.883 -39.625 -27.219 1 93.19 28 ASP B O 1
ATOM 3379 N N . GLY B 1 29 ? 13.672 -40.156 -27.234 1 94.06 29 GLY B N 1
ATOM 3380 C CA . GLY B 1 29 ? 13.266 -38.938 -26.547 1 94.06 29 GLY B CA 1
ATOM 3381 C C . GLY B 1 29 ? 13.195 -37.75 -27.469 1 94.06 29 GLY B C 1
ATOM 3382 O O . GLY B 1 29 ? 12.812 -36.656 -27.047 1 94.06 29 GLY B O 1
ATOM 3383 N N . LEU B 1 30 ? 13.438 -37.906 -28.781 1 96.75 30 LEU B N 1
ATOM 3384 C CA . LEU B 1 30 ? 13.414 -36.844 -29.766 1 96.75 30 LEU B CA 1
ATOM 3385 C C . LEU B 1 30 ? 12.336 -37.062 -30.812 1 96.75 30 LEU B C 1
ATOM 3387 O O . LEU B 1 30 ? 12.078 -38.219 -31.188 1 96.75 30 LEU B O 1
ATOM 3391 N N . ILE B 1 31 ? 11.781 -35.969 -31.188 1 97.25 31 ILE B N 1
ATOM 3392 C CA . ILE B 1 31 ? 10.875 -36.031 -32.344 1 97.25 31 ILE B CA 1
ATOM 3393 C C . ILE B 1 31 ? 11.68 -36.219 -33.625 1 97.25 31 ILE B C 1
ATOM 3395 O O . ILE B 1 31 ? 12.195 -35.25 -34.188 1 97.25 31 ILE B O 1
ATOM 3399 N N . GLU B 1 32 ? 11.711 -37.375 -34.094 1 96.38 32 GLU B N 1
ATOM 3400 C CA . GLU B 1 32 ? 12.57 -37.719 -35.25 1 96.38 32 GLU B CA 1
ATOM 3401 C C . GLU B 1 32 ? 11.945 -37.25 -36.562 1 96.38 32 GLU B C 1
ATOM 3403 O O . GLU B 1 32 ? 12.633 -36.688 -37.406 1 96.38 32 GLU B O 1
ATOM 3408 N N . LYS B 1 33 ? 10.68 -37.562 -36.688 1 96.38 33 LYS B N 1
ATOM 3409 C CA . LYS B 1 33 ? 9.992 -37.25 -37.906 1 96.38 33 LYS B CA 1
ATOM 3410 C C . LYS B 1 33 ? 8.531 -36.875 -37.656 1 96.38 33 LYS B C 1
ATOM 3412 O O . LYS B 1 33 ? 7.887 -37.469 -36.781 1 96.38 33 LYS B O 1
ATOM 3417 N N . ILE B 1 34 ? 8.094 -35.906 -38.375 1 97.56 34 ILE B N 1
ATOM 3418 C CA . ILE B 1 34 ? 6.688 -35.5 -38.406 1 97.56 34 ILE B CA 1
ATOM 3419 C C . ILE B 1 34 ? 6.168 -35.562 -39.844 1 97.56 34 ILE B C 1
ATOM 3421 O O . ILE B 1 34 ? 6.801 -35.031 -40.75 1 97.56 34 ILE B O 1
ATOM 3425 N N . GLY B 1 35 ? 5.086 -36.219 -40.062 1 95.81 35 GLY B N 1
ATOM 3426 C CA . GLY B 1 35 ? 4.562 -36.312 -41.406 1 95.81 35 GLY B CA 1
ATOM 3427 C C . GLY B 1 35 ? 3.262 -37.094 -41.5 1 95.81 35 GLY B C 1
ATOM 3428 O O . GLY B 1 35 ? 2.723 -37.531 -40.5 1 95.81 35 GLY B O 1
ATOM 3429 N N . VAL B 1 36 ? 2.752 -37.094 -42.688 1 95 36 VAL B N 1
ATOM 3430 C CA . VAL B 1 36 ? 1.497 -37.812 -42.938 1 95 36 VAL B CA 1
ATOM 3431 C C . VAL B 1 36 ? 1.776 -39.281 -43.25 1 95 36 VAL B C 1
ATOM 3433 O O . VAL B 1 36 ? 2.67 -39.594 -44.031 1 95 36 VAL B O 1
ATOM 3436 N N . SER B 1 37 ? 1.119 -40.188 -42.594 1 93.19 37 SER B N 1
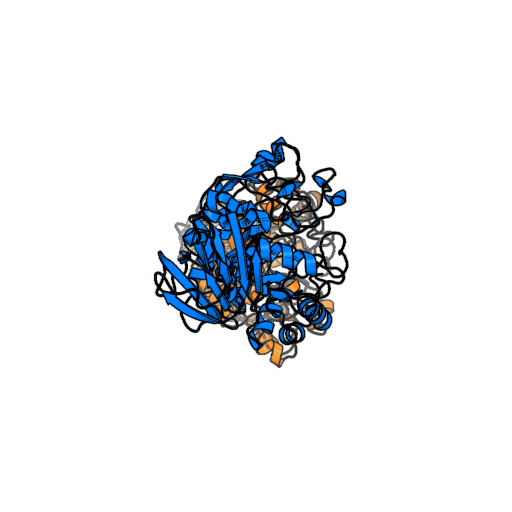ATOM 3437 C CA . SER B 1 37 ? 1.155 -41.625 -42.844 1 93.19 37 SER B CA 1
ATOM 3438 C C . SER B 1 37 ? 2.578 -42.156 -42.75 1 93.19 37 SER B C 1
ATOM 3440 O O . SER B 1 37 ? 3.057 -42.844 -43.656 1 93.19 37 SER B O 1
ATOM 3442 N N . LEU B 1 38 ? 3.195 -41.844 -41.656 1 94.25 38 LEU B N 1
ATOM 3443 C CA . LEU B 1 38 ? 4.551 -42.344 -41.438 1 94.25 38 LEU B CA 1
ATOM 3444 C C . LEU B 1 38 ? 4.559 -43.844 -41.219 1 94.25 38 LEU B C 1
ATOM 3446 O O . LEU B 1 38 ? 3.65 -44.375 -40.562 1 94.25 38 LEU B O 1
ATOM 3450 N N . PRO B 1 39 ? 5.566 -44.531 -41.688 1 90.69 39 PRO B N 1
ATOM 3451 C CA . PRO B 1 39 ? 5.672 -45.938 -41.406 1 90.69 39 PRO B CA 1
ATOM 3452 C C . PRO B 1 39 ? 5.953 -46.25 -39.938 1 90.69 39 PRO B C 1
ATOM 3454 O O . PRO B 1 39 ? 6.566 -45.406 -39.25 1 90.69 39 PRO B O 1
ATOM 3457 N N . ASP B 1 40 ? 5.465 -47.375 -39.344 1 83.69 40 ASP B N 1
ATOM 3458 C CA . ASP B 1 40 ? 5.617 -47.719 -37.938 1 83.69 40 ASP B CA 1
ATOM 3459 C C . ASP B 1 40 ? 6.961 -48.406 -37.688 1 83.69 40 ASP B C 1
ATOM 3461 O O . ASP B 1 40 ? 7.422 -48.5 -36.562 1 83.69 40 ASP B O 1
ATOM 3465 N N . ASP B 1 41 ? 7.738 -48.656 -38.656 1 79.06 41 ASP B N 1
ATOM 3466 C CA . ASP B 1 41 ? 9.031 -49.344 -38.656 1 79.06 41 ASP B CA 1
ATOM 3467 C C . ASP B 1 41 ? 9.359 -49.906 -37.281 1 79.06 41 ASP B C 1
ATOM 3469 O O . ASP B 1 41 ? 10.422 -49.625 -36.719 1 79.06 41 ASP B O 1
ATOM 3473 N N . GLY B 1 42 ? 8.461 -50.688 -36.594 1 88 42 GLY B N 1
ATOM 3474 C CA . GLY B 1 42 ? 8.703 -51.375 -35.312 1 88 42 GLY B CA 1
ATOM 3475 C C . GLY B 1 42 ? 8.469 -50.5 -34.125 1 88 42 GLY B C 1
ATOM 3476 O O . GLY B 1 42 ? 8.695 -50.938 -32.969 1 88 42 GLY B O 1
ATOM 3477 N N . ALA B 1 43 ? 7.996 -49.344 -34.406 1 92.19 43 ALA B N 1
ATOM 3478 C CA . ALA B 1 43 ? 7.734 -48.406 -33.312 1 92.19 43 ALA B CA 1
ATOM 3479 C C . ALA B 1 43 ? 6.438 -48.781 -32.594 1 92.19 43 ALA B C 1
ATOM 3481 O O . ALA B 1 43 ? 5.543 -49.406 -33.188 1 92.19 43 ALA B O 1
ATOM 3482 N N . GLU B 1 44 ? 6.453 -48.562 -31.266 1 94 44 GLU B N 1
ATOM 3483 C CA . GLU B 1 44 ? 5.199 -48.656 -30.531 1 94 44 GLU B CA 1
ATOM 3484 C C . GLU B 1 44 ? 4.164 -47.656 -31.047 1 94 44 GLU B C 1
ATOM 3486 O O . GLU B 1 44 ? 4.445 -46.469 -31.156 1 94 44 GLU B O 1
ATOM 3491 N N . ILE B 1 45 ? 3.037 -48.219 -31.438 1 95.62 45 ILE B N 1
ATOM 3492 C CA . ILE B 1 45 ? 2.016 -47.406 -32.062 1 95.62 45 ILE B CA 1
ATOM 3493 C C . ILE B 1 45 ? 1.087 -46.844 -30.984 1 95.62 45 ILE B C 1
ATOM 3495 O O . ILE B 1 45 ? 0.556 -47.594 -30.156 1 95.62 45 ILE B O 1
ATOM 3499 N N . VAL B 1 46 ? 0.909 -45.562 -30.938 1 95.75 46 VAL B N 1
ATOM 3500 C CA . VAL B 1 46 ? -0.009 -44.844 -30.047 1 95.75 46 VAL B CA 1
ATOM 3501 C C . VAL B 1 46 ? -1.131 -44.219 -30.859 1 95.75 46 VAL B C 1
ATOM 3503 O O . VAL B 1 46 ? -0.876 -43.375 -31.734 1 95.75 46 VAL B O 1
ATOM 3506 N N . ARG B 1 47 ? -2.379 -44.625 -30.547 1 95.75 47 ARG B N 1
ATOM 3507 C CA . ARG B 1 47 ? -3.566 -44.125 -31.219 1 95.75 47 ARG B CA 1
ATOM 3508 C C . ARG B 1 47 ? -4.645 -43.719 -30.219 1 95.75 47 ARG B C 1
ATOM 3510 O O . ARG B 1 47 ? -4.891 -44.469 -29.25 1 95.75 47 ARG B O 1
ATOM 3517 N N . PHE B 1 48 ? -5.164 -42.594 -30.359 1 97.12 48 PHE B N 1
ATOM 3518 C CA . PHE B 1 48 ? -6.312 -42.156 -29.594 1 97.12 48 PHE B CA 1
ATOM 3519 C C . PHE B 1 48 ? -7.332 -41.469 -30.484 1 97.12 48 PHE B C 1
ATOM 3521 O O . PHE B 1 48 ? -6.988 -40.969 -31.562 1 97.12 48 PHE B O 1
ATOM 3528 N N . ASP B 1 49 ? -8.586 -41.531 -30.141 1 96.56 49 ASP B N 1
ATOM 3529 C CA . ASP B 1 49 ? -9.641 -40.875 -30.906 1 96.56 49 ASP B CA 1
ATOM 3530 C C . ASP B 1 49 ? -9.523 -39.344 -30.797 1 96.56 49 ASP B C 1
ATOM 3532 O O . ASP B 1 49 ? -9.328 -38.812 -29.703 1 96.56 49 ASP B O 1
ATOM 3536 N N . ASP B 1 50 ? -9.672 -38.656 -31.938 1 97.62 50 ASP B N 1
ATOM 3537 C CA . ASP B 1 50 ? -9.656 -37.188 -31.969 1 97.62 50 ASP B CA 1
ATOM 3538 C C . ASP B 1 50 ? -8.484 -36.625 -31.172 1 97.62 50 ASP B C 1
ATOM 3540 O O . ASP B 1 50 ? -8.656 -35.75 -30.328 1 97.62 50 ASP B O 1
ATOM 3544 N N . LEU B 1 51 ? -7.316 -37.156 -31.469 1 98.31 51 LEU B N 1
ATOM 3545 C CA . LEU B 1 51 ? -6.117 -36.875 -30.688 1 98.31 51 LEU B CA 1
ATOM 3546 C C . LEU B 1 51 ? -5.547 -35.5 -31.047 1 98.31 51 LEU B C 1
ATOM 3548 O O . LEU B 1 51 ? -5.332 -35.188 -32.219 1 98.31 51 LEU B O 1
ATOM 3552 N N . TYR B 1 52 ? -5.367 -34.656 -30 1 98.62 52 TYR B N 1
ATOM 3553 C CA . TYR B 1 52 ? -4.574 -33.438 -30.062 1 98.62 52 TYR B CA 1
ATOM 3554 C C . TYR B 1 52 ? -3.238 -33.625 -29.359 1 98.62 52 TYR B C 1
ATOM 3556 O O . TYR B 1 52 ? -3.133 -34.406 -28.406 1 98.62 52 TYR B O 1
ATOM 3564 N N . VAL B 1 53 ? -2.211 -32.906 -29.844 1 98.5 53 VAL B N 1
ATOM 3565 C CA . VAL B 1 53 ? -0.901 -32.875 -29.203 1 98.5 53 VAL B CA 1
ATOM 3566 C C . VAL B 1 53 ? -0.431 -31.438 -29.078 1 98.5 53 VAL B C 1
ATOM 3568 O O . VAL B 1 53 ? -0.624 -30.625 -29.984 1 98.5 53 VAL B O 1
ATOM 3571 N N . SER B 1 54 ? 0.076 -31.094 -28 1 98.56 54 SER B N 1
ATOM 3572 C CA . SER B 1 54 ? 0.704 -29.797 -27.766 1 98.56 54 SER B CA 1
ATOM 3573 C C . SER B 1 54 ? 2.02 -29.938 -27.016 1 98.56 54 SER B C 1
ATOM 3575 O O . SER B 1 54 ? 2.424 -31.062 -26.672 1 98.56 54 SER B O 1
ATOM 3577 N N . GLN B 1 55 ? 2.75 -28.812 -26.859 1 98.31 55 GLN B N 1
ATOM 3578 C CA . GLN B 1 55 ? 3.852 -28.828 -25.891 1 98.31 55 GLN B CA 1
ATOM 3579 C C . GLN B 1 55 ? 3.371 -29.25 -24.516 1 98.31 55 GLN B C 1
ATOM 3581 O O . GLN B 1 55 ? 2.197 -29.078 -24.172 1 98.31 55 GLN B O 1
ATOM 3586 N N . GLY B 1 56 ? 4.285 -29.859 -23.781 1 98.69 56 GLY B N 1
ATOM 3587 C CA . GLY B 1 56 ? 3.928 -30.297 -22.453 1 98.69 56 GLY B CA 1
ATOM 3588 C C . GLY B 1 56 ? 3.463 -29.156 -21.547 1 98.69 56 GLY B C 1
ATOM 3589 O O . GLY B 1 56 ? 4.039 -28.062 -21.578 1 98.69 56 GLY B O 1
ATOM 3590 N N . TRP B 1 57 ? 2.332 -29.391 -20.812 1 98.88 57 TRP B N 1
ATOM 3591 C CA . TRP B 1 57 ? 1.763 -28.359 -19.938 1 98.88 57 TRP B CA 1
ATOM 3592 C C . TRP B 1 57 ? 2.568 -28.234 -18.656 1 98.88 57 TRP B C 1
ATOM 3594 O O . TRP B 1 57 ? 3.156 -29.203 -18.172 1 98.88 57 TRP B O 1
ATOM 3604 N N . PHE B 1 58 ? 2.676 -27.031 -18.141 1 98.81 58 PHE B N 1
ATOM 3605 C CA . PHE B 1 58 ? 3.369 -26.719 -16.906 1 98.81 58 PHE B CA 1
ATOM 3606 C C . PHE B 1 58 ? 2.42 -26.062 -15.898 1 98.81 58 PHE B C 1
ATOM 3608 O O . PHE B 1 58 ? 2.008 -24.922 -16.078 1 98.81 58 PHE B O 1
ATOM 3615 N N . ASP B 1 59 ? 2.01 -26.766 -14.844 1 98.88 59 ASP B N 1
ATOM 3616 C CA . ASP B 1 59 ? 1.252 -26.156 -13.758 1 98.88 59 ASP B CA 1
ATOM 3617 C C . ASP B 1 59 ? 2.176 -25.406 -12.805 1 98.88 59 ASP B C 1
ATOM 3619 O O . ASP B 1 59 ? 2.939 -26.016 -12.055 1 98.88 59 ASP B O 1
ATOM 3623 N N . SER B 1 60 ? 2 -24.141 -12.711 1 98.62 60 SER B N 1
ATOM 3624 C CA . SER B 1 60 ? 2.967 -23.266 -12.055 1 98.62 60 SER B CA 1
ATOM 3625 C C . SER B 1 60 ? 2.754 -23.234 -10.547 1 98.62 60 SER B C 1
ATOM 3627 O O . SER B 1 60 ? 3.543 -22.641 -9.812 1 98.62 60 SER B O 1
ATOM 3629 N N . SER B 1 61 ? 1.734 -23.859 -10.023 1 98.75 61 SER B N 1
ATOM 3630 C CA . SER B 1 61 ? 1.443 -23.812 -8.594 1 98.75 61 SER B CA 1
ATOM 3631 C C . SER B 1 61 ? 0.798 -25.109 -8.117 1 98.75 61 SER B C 1
ATOM 3633 O O . SER B 1 61 ? -0.417 -25.281 -8.234 1 98.75 61 SER B O 1
ATOM 3635 N N . VAL B 1 62 ? 1.623 -25.969 -7.566 1 98.81 62 VAL B N 1
ATOM 3636 C CA . VAL B 1 62 ? 1.157 -27.266 -7.09 1 98.81 62 VAL B CA 1
ATOM 3637 C C . VAL B 1 62 ? 1.729 -27.547 -5.699 1 98.81 62 VAL B C 1
ATOM 3639 O O . VAL B 1 62 ? 2.91 -27.297 -5.449 1 98.81 62 VAL B O 1
ATOM 3642 N N . SER B 1 63 ? 0.86 -27.984 -4.781 1 98.56 63 SER B N 1
ATOM 3643 C CA . SER B 1 63 ? 1.267 -28.469 -3.465 1 98.56 63 SER B CA 1
ATOM 3644 C C . SER B 1 63 ? 1.082 -29.984 -3.354 1 98.56 63 SER B C 1
ATOM 3646 O O . SER B 1 63 ? 0.054 -30.516 -3.77 1 98.56 63 SER B O 1
ATOM 3648 N N . LEU B 1 64 ? 2.051 -30.688 -2.828 1 97.5 64 LEU B N 1
ATOM 3649 C CA . LEU B 1 64 ? 1.94 -32.125 -2.691 1 97.5 64 LEU B CA 1
ATOM 3650 C C . LEU B 1 64 ? 2.051 -32.562 -1.229 1 97.5 64 LEU B C 1
ATOM 3652 O O . LEU B 1 64 ? 1.588 -33.625 -0.85 1 97.5 64 LEU B O 1
ATOM 3656 N N . GLY B 1 65 ? 2.691 -31.75 -0.37 1 93.56 65 GLY B N 1
ATOM 3657 C CA . GLY B 1 65 ? 2.713 -32 1.062 1 93.56 65 GLY B CA 1
ATOM 3658 C C . GLY B 1 65 ? 3.887 -32.875 1.499 1 93.56 65 GLY B C 1
ATOM 3659 O O . GLY B 1 65 ? 4.012 -33.188 2.678 1 93.56 65 GLY B O 1
ATOM 3660 N N . GLU B 1 66 ? 4.691 -33.375 0.598 1 95.44 66 GLU B N 1
ATOM 3661 C CA . GLU B 1 66 ? 5.91 -34.094 0.924 1 95.44 66 GLU B CA 1
ATOM 3662 C C . GLU B 1 66 ? 7.148 -33.219 0.712 1 95.44 66 GLU B C 1
ATOM 3664 O O . GLU B 1 66 ? 7.371 -32.719 -0.385 1 95.44 66 GLU B O 1
ATOM 3669 N N . PRO B 1 67 ? 7.918 -33.156 1.859 1 95.25 67 PRO B N 1
ATOM 3670 C CA . PRO B 1 67 ? 7.898 -33.906 3.105 1 95.25 67 PRO B CA 1
ATOM 3671 C C . PRO B 1 67 ? 6.883 -33.375 4.113 1 95.25 67 PRO B C 1
ATOM 3673 O O . PRO B 1 67 ? 6.465 -32.219 4.023 1 95.25 67 PRO B O 1
ATOM 3676 N N . GLY B 1 68 ? 6.41 -34.219 5.145 1 95.62 68 GLY B N 1
ATOM 3677 C CA . GLY B 1 68 ? 5.727 -33.781 6.355 1 95.62 68 GLY B CA 1
ATOM 3678 C C . GLY B 1 68 ? 4.238 -34.062 6.332 1 95.62 68 GLY B C 1
ATOM 3679 O O . GLY B 1 68 ? 3.619 -34.25 7.379 1 95.62 68 GLY B O 1
ATOM 3680 N N . TYR B 1 69 ? 3.596 -34 5.18 1 95.62 69 TYR B N 1
ATOM 3681 C CA . TYR B 1 69 ? 2.164 -34.219 5.035 1 95.62 69 TYR B CA 1
ATOM 3682 C C . TYR B 1 69 ? 1.894 -35.312 4.004 1 95.62 69 TYR B C 1
ATOM 3684 O O . TYR B 1 69 ? 1.063 -35.156 3.107 1 95.62 69 TYR B O 1
ATOM 3692 N N . GLU B 1 70 ? 2.568 -36.375 4.047 1 95.25 70 GLU B N 1
ATOM 3693 C CA . GLU B 1 70 ? 2.49 -37.469 3.072 1 95.25 70 GLU B CA 1
ATOM 3694 C C . GLU B 1 70 ? 1.079 -38.062 3 1 95.25 70 GLU B C 1
ATOM 3696 O O . GLU B 1 70 ? 0.703 -38.656 1.999 1 95.25 70 GLU B O 1
ATOM 3701 N N . ASP B 1 71 ? 0.296 -37.812 4.051 1 94.56 71 ASP B N 1
ATOM 3702 C CA . ASP B 1 71 ? -1.093 -38.281 4.047 1 94.56 71 ASP B CA 1
ATOM 3703 C C . ASP B 1 71 ? -1.923 -37.469 3.039 1 94.56 71 ASP B C 1
ATOM 3705 O O . ASP B 1 71 ? -2.914 -38 2.51 1 94.56 71 ASP B O 1
ATOM 3709 N N . ARG B 1 72 ? -1.552 -36.281 2.775 1 95.69 72 ARG B N 1
ATOM 3710 C CA . ARG B 1 72 ? -2.23 -35.469 1.783 1 95.69 72 ARG B CA 1
ATOM 3711 C C . ARG B 1 72 ? -1.888 -35.906 0.368 1 95.69 72 ARG B C 1
ATOM 3713 O O . ARG B 1 72 ? -2.779 -36.094 -0.464 1 95.69 72 ARG B O 1
ATOM 3720 N N . GLU B 1 73 ? -0.606 -36.031 0.17 1 97.06 73 GLU B N 1
ATOM 3721 C CA . GLU B 1 73 ? -0.074 -36.438 -1.121 1 97.06 73 GLU B CA 1
ATOM 3722 C C . GLU B 1 73 ? 1.426 -36.719 -1.039 1 97.06 73 GLU B C 1
ATOM 3724 O O . GLU B 1 73 ? 2.135 -36.062 -0.26 1 97.06 73 GLU B O 1
ATOM 3729 N N . THR B 1 74 ? 1.921 -37.688 -1.764 1 97.56 74 THR B N 1
ATOM 3730 C CA . THR B 1 74 ? 3.354 -37.906 -1.903 1 97.56 74 THR B CA 1
ATOM 3731 C C . THR B 1 74 ? 3.867 -37.375 -3.23 1 97.56 74 THR B C 1
ATOM 3733 O O . THR B 1 74 ? 3.084 -37.094 -4.145 1 97.56 74 THR B O 1
ATOM 3736 N N . ILE B 1 75 ? 5.141 -37.156 -3.311 1 98.31 75 ILE B N 1
ATOM 3737 C CA . ILE B 1 75 ? 5.746 -36.688 -4.551 1 98.31 75 ILE B CA 1
ATOM 3738 C C . ILE B 1 75 ? 5.535 -37.719 -5.656 1 98.31 75 ILE B C 1
ATOM 3740 O O . ILE B 1 75 ? 5.129 -37.375 -6.77 1 98.31 75 ILE B O 1
ATOM 3744 N N . ALA B 1 76 ? 5.734 -38.906 -5.328 1 98.06 76 ALA B N 1
ATOM 3745 C CA . ALA B 1 76 ? 5.59 -40 -6.301 1 98.06 76 ALA B CA 1
ATOM 3746 C C . ALA B 1 76 ? 4.184 -40 -6.895 1 98.06 76 ALA B C 1
ATOM 3748 O O . ALA B 1 76 ? 4.02 -40 -8.117 1 98.06 76 ALA B O 1
ATOM 3749 N N . ASN B 1 77 ? 3.219 -40.094 -6.055 1 98.38 77 ASN B N 1
ATOM 3750 C CA . ASN B 1 77 ? 1.846 -40.156 -6.547 1 98.38 77 ASN B CA 1
ATOM 3751 C C . ASN B 1 77 ? 1.456 -38.844 -7.242 1 98.38 77 ASN B C 1
ATOM 3753 O O . ASN B 1 77 ? 0.763 -38.875 -8.258 1 98.38 77 ASN B O 1
ATOM 3757 N N . GLY B 1 78 ? 1.85 -37.719 -6.633 1 98.62 78 GLY B N 1
ATOM 3758 C CA . GLY B 1 78 ? 1.551 -36.438 -7.23 1 98.62 78 GLY B CA 1
ATOM 3759 C C . GLY B 1 78 ? 2.072 -36.312 -8.648 1 98.62 78 GLY B C 1
ATOM 3760 O O . GLY B 1 78 ? 1.39 -35.75 -9.516 1 98.62 78 GLY B O 1
ATOM 3761 N N . LEU B 1 79 ? 3.287 -36.75 -8.891 1 98.75 79 LEU B N 1
ATOM 3762 C CA . LEU B 1 79 ? 3.873 -36.688 -10.227 1 98.75 79 LEU B CA 1
ATOM 3763 C C . LEU B 1 79 ? 3.123 -37.625 -11.188 1 98.75 79 LEU B C 1
ATOM 3765 O O . LEU B 1 79 ? 2.947 -37.281 -12.359 1 98.75 79 LEU B O 1
ATOM 3769 N N . ASN B 1 80 ? 2.684 -38.719 -10.695 1 98.56 80 ASN B N 1
ATOM 3770 C CA . ASN B 1 80 ? 1.867 -39.594 -11.516 1 98.56 80 ASN B CA 1
ATOM 3771 C C . ASN B 1 80 ? 0.531 -38.969 -11.875 1 98.56 80 ASN B C 1
ATOM 3773 O O . ASN B 1 80 ? 0.079 -39.062 -13.023 1 98.56 80 ASN B O 1
ATOM 3777 N N . VAL B 1 81 ? -0.086 -38.344 -10.867 1 98.75 81 VAL B N 1
ATOM 3778 C CA . VAL B 1 81 ? -1.35 -37.656 -11.086 1 98.75 81 VAL B CA 1
ATOM 3779 C C . VAL B 1 81 ? -1.159 -36.562 -12.125 1 98.75 81 VAL B C 1
ATOM 3781 O O . VAL B 1 81 ? -1.967 -36.438 -13.047 1 98.75 81 VAL B O 1
ATOM 3784 N N . ALA B 1 82 ? -0.069 -35.812 -11.969 1 98.88 82 ALA B N 1
ATOM 3785 C CA . ALA B 1 82 ? 0.217 -34.75 -12.914 1 98.88 82 ALA B CA 1
ATOM 3786 C C . ALA B 1 82 ? 0.381 -35.281 -14.328 1 98.88 82 ALA B C 1
ATOM 3788 O O . ALA B 1 82 ? -0.192 -34.75 -15.281 1 98.88 82 ALA B O 1
ATOM 3789 N N . ALA B 1 83 ? 1.108 -36.344 -14.477 1 98.81 83 ALA B N 1
ATOM 3790 C CA . ALA B 1 83 ? 1.349 -36.938 -15.789 1 98.81 83 ALA B CA 1
ATOM 3791 C C . ALA B 1 83 ? 0.038 -37.375 -16.438 1 98.81 83 ALA B C 1
ATOM 3793 O O . ALA B 1 83 ? -0.214 -37.031 -17.609 1 98.81 83 ALA B O 1
ATOM 3794 N N . LYS B 1 84 ? -0.763 -38 -15.688 1 98.75 84 LYS B N 1
ATOM 3795 C CA . LYS B 1 84 ? -2.025 -38.5 -16.219 1 98.75 84 LYS B CA 1
ATOM 3796 C C . LYS B 1 84 ? -3.02 -37.375 -16.453 1 98.75 84 LYS B C 1
ATOM 3798 O O . LYS B 1 84 ? -4.031 -37.562 -17.125 1 98.75 84 LYS B O 1
ATOM 3803 N N . SER B 1 85 ? -2.729 -36.25 -15.852 1 98.81 85 SER B N 1
ATOM 3804 C CA . SER B 1 85 ? -3.582 -35.062 -16.016 1 98.81 85 SER B CA 1
ATOM 3805 C C . SER B 1 85 ? -3.059 -34.156 -17.125 1 98.81 85 SER B C 1
ATOM 3807 O O . SER B 1 85 ? -3.602 -33.062 -17.344 1 98.81 85 SER B O 1
ATOM 3809 N N . GLY B 1 86 ? -1.98 -34.531 -17.781 1 98.81 86 GLY B N 1
ATOM 3810 C CA . GLY B 1 86 ? -1.509 -33.844 -18.953 1 98.81 86 GLY B CA 1
ATOM 3811 C C . GLY B 1 86 ? -0.322 -32.938 -18.672 1 98.81 86 GLY B C 1
ATOM 3812 O O . GLY B 1 86 ? 0.193 -32.281 -19.578 1 98.81 86 GLY B O 1
ATOM 3813 N N . PHE B 1 87 ? 0.166 -32.906 -17.438 1 98.94 87 PHE B N 1
ATOM 3814 C CA . PHE B 1 87 ? 1.231 -31.969 -17.062 1 98.94 87 PHE B CA 1
ATOM 3815 C C . PHE B 1 87 ? 2.59 -32.656 -17.125 1 98.94 87 PHE B C 1
ATOM 3817 O O . PHE B 1 87 ? 2.826 -33.656 -16.422 1 98.94 87 PHE B O 1
ATOM 3824 N N . THR B 1 88 ? 3.492 -32.125 -17.984 1 98.75 88 THR B N 1
ATOM 3825 C CA . THR B 1 88 ? 4.852 -32.656 -18.078 1 98.75 88 THR B CA 1
ATOM 3826 C C . THR B 1 88 ? 5.758 -32 -17.047 1 98.75 88 THR B C 1
ATOM 3828 O O . THR B 1 88 ? 6.871 -32.469 -16.797 1 98.75 88 THR B O 1
ATOM 3831 N N . ALA B 1 89 ? 5.266 -30.953 -16.422 1 98.75 89 ALA B N 1
ATOM 3832 C CA . ALA B 1 89 ? 6.027 -30.234 -15.398 1 98.75 89 ALA B CA 1
ATOM 3833 C C . ALA B 1 89 ? 5.098 -29.609 -14.367 1 98.75 89 ALA B C 1
ATOM 3835 O O . ALA B 1 89 ? 3.969 -29.234 -14.688 1 98.75 89 ALA B O 1
ATOM 3836 N N . ILE B 1 90 ? 5.562 -29.516 -13.156 1 98.81 90 ILE B N 1
ATOM 3837 C CA . ILE B 1 90 ? 4.824 -28.797 -12.133 1 98.81 90 ILE B CA 1
ATOM 3838 C C . ILE B 1 90 ? 5.785 -27.906 -11.328 1 98.81 90 ILE B C 1
ATOM 3840 O O . ILE B 1 90 ? 6.938 -28.281 -11.102 1 98.81 90 ILE B O 1
ATOM 3844 N N . GLY B 1 91 ? 5.328 -26.719 -11.031 1 98.75 91 GLY B N 1
ATOM 3845 C CA . GLY B 1 91 ? 5.973 -25.906 -10.016 1 98.75 91 GLY B CA 1
ATOM 3846 C C . GLY B 1 91 ? 5.527 -26.25 -8.609 1 98.75 91 GLY B C 1
ATOM 3847 O O . GLY B 1 91 ? 4.355 -26.062 -8.258 1 98.75 91 GLY B O 1
ATOM 3848 N N . LEU B 1 92 ? 6.441 -26.75 -7.82 1 98.81 92 LEU B N 1
ATOM 3849 C CA . LEU B 1 92 ? 6.098 -27.219 -6.48 1 98.81 92 LEU B CA 1
ATOM 3850 C C . LEU B 1 92 ? 6.203 -26.094 -5.465 1 98.81 92 LEU B C 1
ATOM 3852 O O . LEU B 1 92 ? 7.289 -25.547 -5.242 1 98.81 92 LEU B O 1
ATOM 3856 N N . GLN B 1 93 ? 5.098 -25.75 -4.863 1 98.75 93 GLN B N 1
ATOM 3857 C CA . GLN B 1 93 ? 5.062 -24.719 -3.84 1 98.75 93 GLN B CA 1
ATOM 3858 C C . GLN B 1 93 ? 5.727 -25.188 -2.549 1 98.75 93 GLN B C 1
ATOM 3860 O O . GLN B 1 93 ? 5.707 -26.375 -2.234 1 98.75 93 GLN B O 1
ATOM 3865 N N . PRO B 1 94 ? 6.277 -24.266 -1.812 1 98.5 94 PRO B N 1
ATOM 3866 C CA . PRO B 1 94 ? 6.895 -24.625 -0.533 1 98.5 94 PRO B CA 1
ATOM 3867 C C . PRO B 1 94 ? 5.875 -24.766 0.595 1 98.5 94 PRO B C 1
ATOM 3869 O O . PRO B 1 94 ? 5.945 -24.047 1.59 1 98.5 94 PRO B O 1
ATOM 3872 N N . ASN B 1 95 ? 4.965 -25.656 0.417 1 96.94 95 ASN B N 1
ATOM 3873 C CA . ASN B 1 95 ? 3.859 -25.891 1.34 1 96.94 95 ASN B CA 1
ATOM 3874 C C . ASN B 1 95 ? 3.953 -27.266 2.004 1 96.94 95 ASN B C 1
ATOM 3876 O O . ASN B 1 95 ? 2.963 -27.984 2.076 1 96.94 95 ASN B O 1
ATOM 3880 N N . SER B 1 96 ? 5.191 -27.625 2.377 1 96.44 96 SER B N 1
ATOM 3881 C CA . SER B 1 96 ? 5.473 -28.875 3.078 1 96.44 96 SER B CA 1
ATOM 3882 C C . SER B 1 96 ? 5.879 -28.609 4.523 1 96.44 96 SER B C 1
ATOM 3884 O O . SER B 1 96 ? 5.82 -27.484 5 1 96.44 96 SER B O 1
ATOM 3886 N N . LEU B 1 97 ? 6.109 -29.703 5.184 1 96.31 97 LEU B N 1
ATOM 3887 C CA . LEU B 1 97 ? 6.625 -29.641 6.547 1 96.31 97 LEU B CA 1
ATOM 3888 C C . LEU B 1 97 ? 7.852 -30.531 6.711 1 96.31 97 LEU B C 1
ATOM 3890 O O . LEU B 1 97 ? 7.738 -31.766 6.719 1 96.31 97 LEU B O 1
ATOM 3894 N N . PRO B 1 98 ? 9.094 -30 6.887 1 97.06 98 PRO B N 1
ATOM 3895 C CA . PRO B 1 98 ? 9.367 -28.562 6.949 1 97.06 98 PRO B CA 1
ATOM 3896 C C . PRO B 1 98 ? 9.133 -27.859 5.617 1 97.06 98 PRO B C 1
ATOM 3898 O O . PRO B 1 98 ? 9.078 -28.516 4.57 1 97.06 98 PRO B O 1
ATOM 3901 N N . VAL B 1 99 ? 8.992 -26.516 5.699 1 97.75 99 VAL B N 1
ATOM 3902 C CA . VAL B 1 99 ? 8.859 -25.672 4.523 1 97.75 99 VAL B CA 1
ATOM 3903 C C . VAL B 1 99 ? 10.133 -25.734 3.688 1 97.75 99 VAL B C 1
ATOM 3905 O O . VAL B 1 99 ? 11.234 -25.859 4.23 1 97.75 99 VAL B O 1
ATOM 3908 N N . ILE B 1 100 ? 10.023 -25.656 2.395 1 98.5 100 ILE B N 1
ATOM 3909 C CA . ILE B 1 100 ? 11.18 -25.672 1.503 1 98.5 100 ILE B CA 1
ATOM 3910 C C . ILE B 1 100 ? 11.836 -24.297 1.482 1 98.5 100 ILE B C 1
ATOM 3912 O O . ILE B 1 100 ? 11.578 -23.5 0.588 1 98.5 100 ILE B O 1
ATOM 3916 N N . ASP B 1 101 ? 12.75 -24.047 2.492 1 98.69 101 ASP B N 1
ATOM 3917 C CA . ASP B 1 101 ? 13.328 -22.703 2.607 1 98.69 101 ASP B CA 1
ATOM 3918 C C . ASP B 1 101 ? 14.852 -22.766 2.584 1 98.69 101 ASP B C 1
ATOM 3920 O O . ASP B 1 101 ? 15.531 -21.844 3.021 1 98.69 101 ASP B O 1
ATOM 3924 N N . ASN B 1 102 ? 15.398 -23.906 2.119 1 98.44 102 ASN B N 1
ATOM 3925 C CA . ASN B 1 102 ? 16.844 -24.047 1.997 1 98.44 102 ASN B CA 1
ATOM 3926 C C . ASN B 1 102 ? 17.234 -25.031 0.905 1 98.44 102 ASN B C 1
ATOM 3928 O O . ASN B 1 102 ? 16.375 -25.734 0.364 1 98.44 102 ASN B O 1
ATOM 3932 N N . GLN B 1 103 ? 18.484 -25.094 0.59 1 98.38 103 GLN B N 1
ATOM 3933 C CA . GLN B 1 103 ? 19 -25.875 -0.535 1 98.38 103 GLN B CA 1
ATOM 3934 C C . GLN B 1 103 ? 18.766 -27.375 -0.318 1 98.38 103 GLN B C 1
ATOM 3936 O O . GLN B 1 103 ? 18.5 -28.109 -1.269 1 98.38 103 GLN B O 1
ATOM 3941 N N . SER B 1 104 ? 18.859 -27.828 0.923 1 98.31 104 SER B N 1
ATOM 3942 C CA . SER B 1 104 ? 18.703 -29.234 1.221 1 98.31 104 SER B CA 1
ATOM 3943 C C . SER B 1 104 ? 17.297 -29.734 0.876 1 98.31 104 SER B C 1
ATOM 3945 O O . SER B 1 104 ? 17.141 -30.812 0.305 1 98.31 104 SER B O 1
ATOM 3947 N N . GLN B 1 105 ? 16.359 -28.953 1.226 1 97.94 105 GLN B N 1
ATOM 3948 C CA . GLN B 1 105 ? 14.969 -29.312 0.94 1 97.94 105 GLN B CA 1
ATOM 3949 C C . GLN B 1 105 ? 14.688 -29.281 -0.56 1 97.94 105 GLN B C 1
ATOM 3951 O O . GLN B 1 105 ? 13.953 -30.125 -1.076 1 97.94 105 GLN B O 1
ATOM 3956 N N . VAL B 1 106 ? 15.25 -28.297 -1.28 1 98.56 106 VAL B N 1
ATOM 3957 C CA . VAL B 1 106 ? 15.117 -28.219 -2.73 1 98.56 106 VAL B CA 1
ATOM 3958 C C . VAL B 1 106 ? 15.703 -29.469 -3.375 1 98.56 106 VAL B C 1
ATOM 3960 O O . VAL B 1 106 ? 15.062 -30.109 -4.211 1 98.56 106 VAL B O 1
ATOM 3963 N N . SER B 1 107 ? 16.844 -29.844 -2.924 1 98.31 107 SER B N 1
ATOM 3964 C CA . SER B 1 107 ? 17.531 -31.031 -3.453 1 98.31 107 SER B CA 1
ATOM 3965 C C . SER B 1 107 ? 16.734 -32.312 -3.148 1 98.31 107 SER B C 1
ATOM 3967 O O . SER B 1 107 ? 16.672 -33.219 -3.98 1 98.31 107 SER B O 1
ATOM 3969 N N . PHE B 1 108 ? 16.203 -32.312 -1.979 1 97.5 108 PHE B N 1
ATOM 3970 C CA . PHE B 1 108 ? 15.422 -33.469 -1.57 1 97.5 108 PHE B CA 1
ATOM 3971 C C . PHE B 1 108 ? 14.273 -33.719 -2.543 1 97.5 108 PHE B C 1
ATOM 3973 O O . PHE B 1 108 ? 14.102 -34.844 -3.039 1 97.5 108 PHE B O 1
ATOM 3980 N N . VAL B 1 109 ? 13.508 -32.656 -2.859 1 97.56 109 VAL B N 1
ATOM 3981 C CA . VAL B 1 109 ? 12.32 -32.812 -3.691 1 97.56 109 VAL B CA 1
ATOM 3982 C C . VAL B 1 109 ? 12.734 -33.156 -5.125 1 97.56 109 VAL B C 1
ATOM 3984 O O . VAL B 1 109 ? 12.07 -33.938 -5.805 1 97.56 109 VAL B O 1
ATOM 3987 N N . LYS B 1 110 ? 13.773 -32.562 -5.605 1 97.69 110 LYS B N 1
ATOM 3988 C CA . LYS B 1 110 ? 14.266 -32.844 -6.949 1 97.69 110 LYS B CA 1
ATOM 3989 C C . LYS B 1 110 ? 14.703 -34.312 -7.082 1 97.69 110 LYS B C 1
ATOM 3991 O O . LYS B 1 110 ? 14.391 -34.969 -8.078 1 97.69 110 LYS B O 1
ATOM 3996 N N . ASN B 1 111 ? 15.383 -34.75 -6.039 1 97.62 111 ASN B N 1
ATOM 3997 C CA . ASN B 1 111 ? 15.859 -36.125 -6.062 1 97.62 111 ASN B CA 1
ATOM 3998 C C . ASN B 1 111 ? 14.703 -37.125 -6.031 1 97.62 111 ASN B C 1
ATOM 4000 O O . ASN B 1 111 ? 14.75 -38.156 -6.691 1 97.62 111 ASN B O 1
ATOM 4004 N N . LYS B 1 112 ? 13.75 -36.812 -5.273 1 96.62 112 LYS B N 1
ATOM 4005 C CA . LYS B 1 112 ? 12.578 -37.688 -5.16 1 96.62 112 LYS B CA 1
ATOM 4006 C C . LYS B 1 112 ? 11.836 -37.781 -6.488 1 96.62 112 LYS B C 1
ATOM 4008 O O . LYS B 1 112 ? 11.117 -38.75 -6.734 1 96.62 112 LYS B O 1
ATOM 4013 N N . ALA B 1 113 ? 12 -36.812 -7.344 1 96.75 113 ALA B N 1
ATOM 4014 C CA . ALA B 1 113 ? 11.258 -36.719 -8.594 1 96.75 113 ALA B CA 1
ATOM 4015 C C . ALA B 1 113 ? 11.984 -37.438 -9.719 1 96.75 113 ALA B C 1
ATOM 4017 O O . ALA B 1 113 ? 11.445 -37.594 -10.82 1 96.75 113 ALA B O 1
ATOM 4018 N N . ASN B 1 114 ? 13.203 -37.938 -9.414 1 96.69 114 ASN B N 1
ATOM 4019 C CA . ASN B 1 114 ? 13.984 -38.625 -10.438 1 96.69 114 ASN B CA 1
ATOM 4020 C C . ASN B 1 114 ? 13.266 -39.844 -10.961 1 96.69 114 ASN B C 1
ATOM 4022 O O . ASN B 1 114 ? 12.664 -40.594 -10.188 1 96.69 114 ASN B O 1
ATOM 4026 N N . GLY B 1 115 ? 13.266 -39.938 -12.266 1 96.88 115 GLY B N 1
ATOM 4027 C CA . GLY B 1 115 ? 12.734 -41.125 -12.875 1 96.88 115 GLY B CA 1
ATOM 4028 C C . GLY B 1 115 ? 11.273 -41 -13.273 1 96.88 115 GLY B C 1
ATOM 4029 O O . GLY B 1 115 ? 10.703 -41.906 -13.867 1 96.88 115 GLY B O 1
ATOM 4030 N N . PHE B 1 116 ? 10.688 -40 -12.93 1 98.19 116 PHE B N 1
ATOM 4031 C CA . PHE B 1 116 ? 9.289 -39.781 -13.305 1 98.19 116 PHE B CA 1
ATOM 4032 C C . PHE B 1 116 ? 9.18 -39.062 -14.625 1 98.19 116 PHE B C 1
ATOM 4034 O O . PHE B 1 116 ? 10.102 -38.344 -15.016 1 98.19 116 PHE B O 1
ATOM 4041 N N . ALA B 1 117 ? 8.062 -39.219 -15.32 1 98.25 117 ALA B N 1
ATOM 4042 C CA . ALA B 1 117 ? 7.816 -38.562 -16.609 1 98.25 117 ALA B CA 1
ATOM 4043 C C . ALA B 1 117 ? 7.602 -37.062 -16.422 1 98.25 117 ALA B C 1
ATOM 4045 O O . ALA B 1 117 ? 8.047 -36.25 -17.234 1 98.25 117 ALA B O 1
ATOM 4046 N N . THR B 1 118 ? 6.855 -36.719 -15.352 1 98.75 118 THR B N 1
ATOM 4047 C CA . THR B 1 118 ? 6.621 -35.312 -15.031 1 98.75 118 THR B CA 1
ATOM 4048 C C . THR B 1 118 ? 7.801 -34.719 -14.266 1 98.75 118 THR B C 1
ATOM 4050 O O . THR B 1 118 ? 8.281 -35.312 -13.305 1 98.75 118 THR B O 1
ATOM 4053 N N . GLU B 1 119 ? 8.258 -33.562 -14.703 1 98.25 119 GLU B N 1
ATOM 4054 C CA . GLU B 1 119 ? 9.336 -32.875 -14.023 1 98.25 119 GLU B CA 1
ATOM 4055 C C . GLU B 1 119 ? 8.812 -32.031 -12.867 1 98.25 119 GLU B C 1
ATOM 4057 O O . GLU B 1 119 ? 7.699 -31.5 -12.938 1 98.25 119 GLU B O 1
ATOM 4062 N N . ILE B 1 120 ? 9.625 -32 -11.844 1 98.44 120 ILE B N 1
ATOM 4063 C CA . ILE B 1 120 ? 9.281 -31.156 -10.703 1 98.44 120 ILE B CA 1
ATOM 4064 C C . ILE B 1 120 ? 10.234 -29.953 -10.656 1 98.44 120 ILE B C 1
ATOM 4066 O O . ILE B 1 120 ? 11.438 -30.109 -10.844 1 98.44 120 ILE B O 1
ATOM 4070 N N . PHE B 1 121 ? 9.727 -28.781 -10.547 1 98.69 121 PHE B N 1
ATOM 4071 C CA . PHE B 1 121 ? 10.484 -27.547 -10.375 1 98.69 121 PHE B CA 1
ATOM 4072 C C . PHE B 1 121 ? 10.125 -26.875 -9.055 1 98.69 121 PHE B C 1
ATOM 4074 O O . PHE B 1 121 ? 9.07 -26.25 -8.938 1 98.69 121 PHE B O 1
ATOM 4081 N N . PRO B 1 122 ? 11.023 -26.938 -8.07 1 98.69 122 PRO B N 1
ATOM 4082 C CA . PRO B 1 122 ? 10.68 -26.406 -6.754 1 98.69 122 PRO B CA 1
ATOM 4083 C C . PRO B 1 122 ? 10.672 -24.875 -6.727 1 98.69 122 PRO B C 1
ATOM 4085 O O . PRO B 1 122 ? 11.508 -24.234 -7.363 1 98.69 122 PRO B O 1
ATOM 4088 N N . ILE B 1 123 ? 9.68 -24.328 -6.09 1 98.88 123 ILE B N 1
ATOM 4089 C CA . ILE B 1 123 ? 9.656 -22.938 -5.664 1 98.88 123 ILE B CA 1
ATOM 4090 C C . ILE B 1 123 ? 10.102 -22.828 -4.207 1 98.88 123 ILE B C 1
ATOM 4092 O O . ILE B 1 123 ? 9.562 -23.516 -3.334 1 98.88 123 ILE B O 1
ATOM 4096 N N . GLY B 1 124 ? 11.141 -22.094 -3.992 1 98.88 124 GLY B N 1
ATOM 4097 C CA . GLY B 1 124 ? 11.609 -21.906 -2.627 1 98.88 124 GLY B CA 1
ATOM 4098 C C . GLY B 1 124 ? 10.812 -20.875 -1.857 1 98.88 124 GLY B C 1
ATOM 4099 O O . GLY B 1 124 ? 10.305 -19.906 -2.441 1 98.88 124 GLY B O 1
ATOM 4100 N N . ALA B 1 125 ? 10.742 -21.094 -0.538 1 98.88 125 ALA B N 1
ATOM 4101 C CA . ALA B 1 125 ? 10.156 -20.047 0.304 1 98.88 125 ALA B CA 1
ATOM 4102 C C . ALA B 1 125 ? 10.984 -18.766 0.243 1 98.88 125 ALA B C 1
ATOM 4104 O O . ALA B 1 125 ? 12.219 -18.812 0.235 1 98.88 125 ALA B O 1
ATOM 4105 N N . LEU B 1 126 ? 10.297 -17.656 0.133 1 98.81 126 LEU B N 1
ATOM 4106 C CA . LEU B 1 126 ? 10.992 -16.375 0.127 1 98.81 126 LEU B CA 1
ATOM 4107 C C . LEU B 1 126 ? 11.586 -16.078 1.497 1 98.81 126 LEU B C 1
ATOM 4109 O O . LEU B 1 126 ? 12.672 -15.492 1.59 1 98.81 126 LEU B O 1
ATOM 4113 N N . THR B 1 127 ? 10.852 -16.406 2.527 1 98.75 127 THR B N 1
ATOM 4114 C CA . THR B 1 127 ? 11.305 -16.141 3.885 1 98.75 127 THR B CA 1
ATOM 4115 C C . THR B 1 127 ? 11.5 -17.438 4.664 1 98.75 127 THR B C 1
ATOM 4117 O O . THR B 1 127 ? 10.914 -18.469 4.32 1 98.75 127 THR B O 1
ATOM 4120 N N . LYS B 1 128 ? 12.32 -17.438 5.684 1 98.44 128 LYS B N 1
ATOM 4121 C CA . LYS B 1 128 ? 12.555 -18.609 6.535 1 98.44 128 LYS B CA 1
ATOM 4122 C C . LYS B 1 128 ? 11.25 -19.125 7.133 1 98.44 128 LYS B C 1
ATOM 4124 O O . LYS B 1 128 ? 10.5 -18.359 7.746 1 98.44 128 LYS B O 1
ATOM 4129 N N . ALA B 1 129 ? 10.945 -20.391 6.848 1 97.88 129 ALA B N 1
ATOM 4130 C CA . ALA B 1 129 ? 9.75 -21.078 7.352 1 97.88 129 ALA B CA 1
ATOM 4131 C C . ALA B 1 129 ? 8.484 -20.391 6.84 1 97.88 129 ALA B C 1
ATOM 4133 O O . ALA B 1 129 ? 7.387 -20.656 7.352 1 97.88 129 ALA B O 1
ATOM 4134 N N . SER B 1 130 ? 8.633 -19.469 5.879 1 97.75 130 SER B N 1
ATOM 4135 C CA . SER B 1 130 ? 7.52 -18.703 5.316 1 97.75 130 SER B CA 1
ATOM 4136 C C . SER B 1 130 ? 6.852 -17.844 6.375 1 97.75 130 SER B C 1
ATOM 4138 O O . SER B 1 130 ? 5.625 -17.703 6.398 1 97.75 130 SER B O 1
ATOM 4140 N N . GLU B 1 131 ? 7.652 -17.266 7.242 1 97.19 131 GLU B N 1
ATOM 4141 C CA . GLU B 1 131 ? 7.117 -16.5 8.375 1 97.19 131 GLU B CA 1
ATOM 4142 C C . GLU B 1 131 ? 7.062 -15.008 8.055 1 97.19 131 GLU B C 1
ATOM 4144 O O . GLU B 1 131 ? 6.504 -14.227 8.828 1 97.19 131 GLU B O 1
ATOM 4149 N N . GLY B 1 132 ? 7.672 -14.609 6.938 1 96.44 132 GLY B N 1
ATOM 4150 C CA . GLY B 1 132 ? 7.602 -13.227 6.508 1 96.44 132 GLY B CA 1
ATOM 4151 C C . GLY B 1 132 ? 8.516 -12.312 7.297 1 96.44 132 GLY B C 1
ATOM 4152 O O . GLY B 1 132 ? 8.391 -11.086 7.227 1 96.44 132 GLY B O 1
ATOM 4153 N N . LYS B 1 133 ? 9.555 -12.82 8.039 1 94.75 133 LYS B N 1
ATOM 4154 C CA . LYS B 1 133 ? 10.383 -12.023 8.938 1 94.75 133 LYS B CA 1
ATOM 4155 C C . LYS B 1 133 ? 11.789 -11.852 8.383 1 94.75 133 LYS B C 1
ATOM 4157 O O . LYS B 1 133 ? 12.344 -10.75 8.414 1 94.75 133 LYS B O 1
ATOM 4162 N N . ASP B 1 134 ? 12.32 -13.016 7.875 1 96.69 134 ASP B N 1
ATOM 4163 C CA . ASP B 1 134 ? 13.672 -13.023 7.332 1 96.69 134 ASP B CA 1
ATOM 4164 C C . ASP B 1 134 ? 13.727 -13.742 5.992 1 96.69 134 ASP B C 1
ATOM 4166 O O . ASP B 1 134 ? 13.047 -14.758 5.801 1 96.69 134 ASP B O 1
ATOM 4170 N N . MET B 1 135 ? 14.539 -13.234 5.188 1 97.75 135 MET B N 1
ATOM 4171 C CA . MET B 1 135 ? 14.711 -13.875 3.891 1 97.75 135 MET B CA 1
ATOM 4172 C C . MET B 1 135 ? 15.352 -15.25 4.043 1 97.75 135 MET B C 1
ATOM 4174 O O . MET B 1 135 ? 16.234 -15.438 4.887 1 97.75 135 MET B O 1
ATOM 4178 N N . ALA B 1 136 ? 14.953 -16.188 3.264 1 98.5 136 ALA B N 1
ATOM 4179 C CA . ALA B 1 136 ? 15.609 -17.484 3.188 1 98.5 136 ALA B CA 1
ATOM 4180 C C . ALA B 1 136 ? 16.891 -17.406 2.369 1 98.5 136 ALA B C 1
ATOM 4182 O O . ALA B 1 136 ? 17.359 -16.312 2.027 1 98.5 136 ALA B O 1
ATOM 4183 N N . GLU B 1 137 ? 17.578 -18.562 2.225 1 98 137 GLU B N 1
ATOM 4184 C CA . GLU B 1 137 ? 18.812 -18.625 1.442 1 98 137 GLU B CA 1
ATOM 4185 C C . GLU B 1 137 ? 18.516 -18.781 -0.046 1 98 137 GLU B C 1
ATOM 4187 O O . GLU B 1 137 ? 18.781 -19.844 -0.628 1 98 137 GLU B O 1
ATOM 4192 N N . LEU B 1 138 ? 18.141 -17.703 -0.665 1 98.75 138 LEU B N 1
ATOM 4193 C CA . LEU B 1 138 ? 17.547 -17.734 -1.998 1 98.75 138 LEU B CA 1
ATOM 4194 C C . LEU B 1 138 ? 18.578 -18.188 -3.035 1 98.75 138 LEU B C 1
ATOM 4196 O O . LEU B 1 138 ? 18.266 -19.016 -3.891 1 98.75 138 LEU B O 1
ATOM 4200 N N . PHE B 1 139 ? 19.75 -17.656 -2.965 1 98.44 139 PHE B N 1
ATOM 4201 C CA . PHE B 1 139 ? 20.766 -17.984 -3.961 1 98.44 139 PHE B CA 1
ATOM 4202 C C . PHE B 1 139 ? 21.156 -19.469 -3.875 1 98.44 139 PHE B C 1
ATOM 4204 O O . PHE B 1 139 ? 21.312 -20.125 -4.902 1 98.44 139 PHE B O 1
ATOM 4211 N N . ASP B 1 140 ? 21.297 -19.938 -2.641 1 98.56 140 ASP B N 1
ATOM 4212 C CA . ASP B 1 140 ? 21.594 -21.359 -2.443 1 98.56 140 ASP B CA 1
ATOM 4213 C C . ASP B 1 140 ? 20.484 -22.234 -3.008 1 98.56 140 ASP B C 1
ATOM 4215 O O . ASP B 1 140 ? 20.75 -23.266 -3.613 1 98.56 140 ASP B O 1
ATOM 4219 N N . MET B 1 141 ? 19.328 -21.828 -2.795 1 98.81 141 MET B N 1
ATOM 4220 C CA . MET B 1 141 ? 18.188 -22.578 -3.314 1 98.81 141 MET B CA 1
ATOM 4221 C C . MET B 1 141 ? 18.172 -22.547 -4.84 1 98.81 141 MET B C 1
ATOM 4223 O O . MET B 1 141 ? 17.859 -23.562 -5.48 1 98.81 141 MET B O 1
ATOM 4227 N N . LYS B 1 142 ? 18.438 -21.391 -5.391 1 98.44 142 LYS B N 1
ATOM 4228 C CA . LYS B 1 142 ? 18.516 -21.266 -6.84 1 98.44 142 LYS B CA 1
ATOM 4229 C C . LYS B 1 142 ? 19.531 -22.25 -7.414 1 98.44 142 LYS B C 1
ATOM 4231 O O . LYS B 1 142 ? 19.25 -22.953 -8.383 1 98.44 142 LYS B O 1
ATOM 4236 N N . ASN B 1 143 ? 20.656 -22.328 -6.75 1 98.25 143 ASN B N 1
ATOM 4237 C CA . ASN B 1 143 ? 21.734 -23.219 -7.195 1 98.25 143 ASN B CA 1
ATOM 4238 C C . ASN B 1 143 ? 21.312 -24.688 -7.09 1 98.25 143 ASN B C 1
ATOM 4240 O O . ASN B 1 143 ? 21.797 -25.516 -7.855 1 98.25 143 ASN B O 1
ATOM 4244 N N . ALA B 1 144 ? 20.453 -24.875 -6.16 1 98.38 144 ALA B N 1
ATOM 4245 C CA . ALA B 1 144 ? 19.969 -26.234 -5.961 1 98.38 144 ALA B CA 1
ATOM 4246 C C . ALA B 1 144 ? 18.844 -26.578 -6.93 1 98.38 144 ALA B C 1
ATOM 4248 O O . ALA B 1 144 ? 18.484 -27.75 -7.09 1 98.38 144 ALA B O 1
ATOM 4249 N N . GLY B 1 145 ? 18.25 -25.594 -7.578 1 98.12 145 GLY B N 1
ATOM 4250 C CA . GLY B 1 145 ? 17.297 -25.906 -8.625 1 98.12 145 GLY B CA 1
ATOM 4251 C C . GLY B 1 145 ? 15.969 -25.188 -8.445 1 98.12 145 GLY B C 1
ATOM 4252 O O . GLY B 1 145 ? 15.039 -25.375 -9.242 1 98.12 145 GLY B O 1
ATOM 4253 N N . ALA B 1 146 ? 15.82 -24.328 -7.402 1 98.75 146 ALA B N 1
ATOM 4254 C CA . ALA B 1 146 ? 14.602 -23.547 -7.25 1 98.75 146 ALA B CA 1
ATOM 4255 C C . ALA B 1 146 ? 14.43 -22.562 -8.406 1 98.75 146 ALA B C 1
ATOM 4257 O O . ALA B 1 146 ? 15.398 -21.938 -8.836 1 98.75 146 ALA B O 1
ATOM 4258 N N . ILE B 1 147 ? 13.203 -22.375 -8.836 1 98.69 147 ILE B N 1
ATOM 4259 C CA . ILE B 1 147 ? 13.008 -21.594 -10.055 1 98.69 147 ILE B CA 1
ATOM 4260 C C . ILE B 1 147 ? 12.414 -20.234 -9.703 1 98.69 147 ILE B C 1
ATOM 4262 O O . ILE B 1 147 ? 12.375 -19.328 -10.547 1 98.69 147 ILE B O 1
ATOM 4266 N N . ALA B 1 148 ? 11.945 -20.078 -8.5 1 98.88 148 ALA B N 1
ATOM 4267 C CA . ALA B 1 148 ? 11.359 -18.844 -7.984 1 98.88 148 ALA B CA 1
ATOM 4268 C C . ALA B 1 148 ? 11.25 -18.891 -6.461 1 98.88 148 ALA B C 1
ATOM 4270 O O . ALA B 1 148 ? 11.555 -19.906 -5.84 1 98.88 148 ALA B O 1
ATOM 4271 N N . PHE B 1 149 ? 10.859 -17.781 -5.852 1 98.94 149 PHE B N 1
ATOM 4272 C CA . PHE B 1 149 ? 10.805 -17.703 -4.395 1 98.94 149 PHE B CA 1
ATOM 4273 C C . PHE B 1 149 ? 9.531 -17 -3.939 1 98.94 149 PHE B C 1
ATOM 4275 O O . PHE B 1 149 ? 9.242 -15.883 -4.375 1 98.94 149 PHE B O 1
ATOM 4282 N N . GLY B 1 150 ? 8.758 -17.625 -3.158 1 98.69 150 GLY B N 1
ATOM 4283 C CA . GLY B 1 150 ? 7.527 -17.062 -2.625 1 98.69 150 GLY B CA 1
ATOM 4284 C C . GLY B 1 150 ? 6.984 -17.844 -1.439 1 98.69 150 GLY B C 1
ATOM 4285 O O . GLY B 1 150 ? 7.293 -19.016 -1.266 1 98.69 150 GLY B O 1
ATOM 4286 N N . ASP B 1 151 ? 6.188 -17.188 -0.628 1 98.5 151 ASP B N 1
ATOM 4287 C CA . ASP B 1 151 ? 5.492 -17.828 0.489 1 98.5 151 ASP B CA 1
ATOM 4288 C C . ASP B 1 151 ? 4.055 -18.172 0.112 1 98.5 151 ASP B C 1
ATOM 4290 O O . ASP B 1 151 ? 3.197 -17.297 0.023 1 98.5 151 ASP B O 1
ATOM 4294 N N . TYR B 1 152 ? 3.834 -19.422 -0.094 1 98.19 152 TYR B N 1
ATOM 4295 C CA . TYR B 1 152 ? 2.57 -19.906 -0.642 1 98.19 152 TYR B CA 1
ATOM 4296 C C . TYR B 1 152 ? 1.401 -19.5 0.248 1 98.19 152 TYR B C 1
ATOM 4298 O O . TYR B 1 152 ? 1.395 -19.781 1.446 1 98.19 152 TYR B O 1
ATOM 4306 N N . ASN B 1 153 ? 0.448 -18.719 -0.271 1 97.12 153 ASN B N 1
ATOM 4307 C CA . ASN B 1 153 ? -0.809 -18.281 0.321 1 97.12 153 ASN B CA 1
ATOM 4308 C C . ASN B 1 153 ? -0.572 -17.344 1.5 1 97.12 153 ASN B C 1
ATOM 4310 O O . ASN B 1 153 ? -1.43 -17.203 2.375 1 97.12 153 ASN B O 1
ATOM 4314 N N . LYS B 1 154 ? 0.584 -16.828 1.566 1 97.19 154 LYS B N 1
ATOM 4315 C CA . LYS B 1 154 ? 0.916 -15.836 2.594 1 97.19 154 LYS B CA 1
ATOM 4316 C C . LYS B 1 154 ? 1.466 -14.555 1.972 1 97.19 154 LYS B C 1
ATOM 4318 O O . LYS B 1 154 ? 2.439 -14.594 1.217 1 97.19 154 LYS B O 1
ATOM 4323 N N . SER B 1 155 ? 0.856 -13.508 2.295 1 96.5 155 SER B N 1
ATOM 4324 C CA . SER B 1 155 ? 1.352 -12.227 1.812 1 96.5 155 SER B CA 1
ATOM 4325 C C . SER B 1 155 ? 2.605 -11.797 2.568 1 96.5 155 SER B C 1
ATOM 4327 O O . SER B 1 155 ? 2.824 -12.219 3.705 1 96.5 155 SER B O 1
ATOM 4329 N N . ILE B 1 156 ? 3.416 -11.039 1.935 1 95.56 156 ILE B N 1
ATOM 4330 C CA . ILE B 1 156 ? 4.578 -10.438 2.578 1 95.56 156 ILE B CA 1
ATOM 4331 C C . ILE B 1 156 ? 4.195 -9.078 3.164 1 95.56 156 ILE B C 1
ATOM 4333 O O . ILE B 1 156 ? 4.277 -8.055 2.479 1 95.56 156 ILE B O 1
ATOM 4337 N N . ASP B 1 157 ? 3.943 -9.023 4.406 1 92.94 157 ASP B N 1
ATOM 4338 C CA . ASP B 1 157 ? 3.385 -7.824 5.027 1 92.94 157 ASP B CA 1
ATOM 4339 C C . ASP B 1 157 ? 4.461 -6.766 5.246 1 92.94 157 ASP B C 1
ATOM 4341 O O . ASP B 1 157 ? 4.191 -5.566 5.145 1 92.94 157 ASP B O 1
ATOM 4345 N N . ASN B 1 158 ? 5.664 -7.23 5.578 1 95.94 158 ASN B N 1
ATOM 4346 C CA . ASN B 1 158 ? 6.789 -6.316 5.73 1 95.94 158 ASN B CA 1
ATOM 4347 C C . ASN B 1 158 ? 7.293 -5.816 4.379 1 95.94 158 ASN B C 1
ATOM 4349 O O . ASN B 1 158 ? 8 -6.539 3.674 1 95.94 158 ASN B O 1
ATOM 4353 N N . ALA B 1 159 ? 7.027 -4.598 4.07 1 97 159 ALA B N 1
ATOM 4354 C CA . ALA B 1 159 ? 7.363 -4.031 2.766 1 97 159 ALA B CA 1
ATOM 4355 C C . ALA B 1 159 ? 8.867 -4.055 2.529 1 97 159 ALA B C 1
ATOM 4357 O O . ALA B 1 159 ? 9.32 -4.203 1.392 1 97 159 ALA B O 1
ATOM 4358 N N . ASN B 1 160 ? 9.648 -3.881 3.6 1 97.69 160 ASN B N 1
ATOM 4359 C CA . ASN B 1 160 ? 11.102 -3.857 3.463 1 97.69 160 ASN B CA 1
ATOM 4360 C C . ASN B 1 160 ? 11.641 -5.211 3.016 1 97.69 160 ASN B C 1
ATOM 4362 O O . ASN B 1 160 ? 12.633 -5.277 2.289 1 97.69 160 ASN B O 1
ATOM 4366 N N . ILE B 1 161 ? 11 -6.285 3.4 1 98.12 161 ILE B N 1
ATOM 4367 C CA . ILE B 1 161 ? 11.422 -7.625 3.008 1 98.12 161 ILE B CA 1
ATOM 4368 C C . ILE B 1 161 ? 11.219 -7.812 1.506 1 98.12 161 ILE B C 1
ATOM 4370 O O . ILE B 1 161 ? 12.109 -8.305 0.81 1 98.12 161 ILE B O 1
ATOM 4374 N N . LEU B 1 162 ? 10.086 -7.438 1.009 1 98.44 162 LEU B N 1
ATOM 4375 C CA . LEU B 1 162 ? 9.82 -7.555 -0.422 1 98.44 162 LEU B CA 1
ATOM 4376 C C . LEU B 1 162 ? 10.781 -6.676 -1.223 1 98.44 162 LEU B C 1
ATOM 4378 O O . LEU B 1 162 ? 11.289 -7.094 -2.262 1 98.44 162 LEU B O 1
ATOM 4382 N N . LYS B 1 163 ? 11 -5.445 -0.681 1 98.38 163 LYS B N 1
ATOM 4383 C CA . LYS B 1 163 ? 11.938 -4.527 -1.319 1 98.38 163 LYS B CA 1
ATOM 4384 C C . LYS B 1 163 ? 13.312 -5.168 -1.463 1 98.38 163 LYS B C 1
ATOM 4386 O O . LYS B 1 163 ? 13.875 -5.207 -2.561 1 98.38 163 LYS B O 1
ATOM 4391 N N . ILE B 1 164 ? 13.812 -5.703 -0.381 1 98.19 164 ILE B N 1
ATOM 4392 C CA . ILE B 1 164 ? 15.148 -6.293 -0.354 1 98.19 164 ILE B CA 1
ATOM 4393 C C . ILE B 1 164 ? 15.18 -7.531 -1.25 1 98.19 164 ILE B C 1
ATOM 4395 O O . ILE B 1 164 ? 16.156 -7.746 -1.982 1 98.19 164 ILE B O 1
ATOM 4399 N N . ALA B 1 165 ? 14.164 -8.328 -1.221 1 98.69 165 ALA B N 1
ATOM 4400 C CA . ALA B 1 165 ? 14.094 -9.547 -2.021 1 98.69 165 ALA B CA 1
ATOM 4401 C C . ALA B 1 165 ? 14.164 -9.227 -3.512 1 98.69 165 ALA B C 1
ATOM 4403 O O . ALA B 1 165 ? 14.938 -9.844 -4.25 1 98.69 165 ALA B O 1
ATOM 4404 N N . LEU B 1 166 ? 13.352 -8.266 -3.955 1 98.75 166 LEU B N 1
ATOM 4405 C CA . LEU B 1 166 ? 13.32 -7.875 -5.359 1 98.75 166 LEU B CA 1
ATOM 4406 C C . LEU B 1 166 ? 14.688 -7.391 -5.82 1 98.75 166 LEU B C 1
ATOM 4408 O O . LEU B 1 166 ? 15.109 -7.684 -6.941 1 98.75 166 LEU B O 1
ATOM 4412 N N . GLN B 1 167 ? 15.344 -6.672 -4.961 1 98.38 167 GLN B N 1
ATOM 4413 C CA . GLN B 1 167 ? 16.672 -6.168 -5.297 1 98.38 167 GLN B CA 1
ATOM 4414 C C . GLN B 1 167 ? 17.703 -7.297 -5.305 1 98.38 167 GLN B C 1
ATOM 4416 O O . GLN B 1 167 ? 18.531 -7.379 -6.211 1 98.38 167 GLN B O 1
ATOM 4421 N N . TYR B 1 168 ? 17.656 -8.156 -4.328 1 98.38 168 TYR B N 1
ATOM 4422 C CA . TYR B 1 168 ? 18.625 -9.234 -4.121 1 98.38 168 TYR B CA 1
ATOM 4423 C C . TYR B 1 168 ? 18.594 -10.219 -5.285 1 98.38 168 TYR B C 1
ATOM 4425 O O . TYR B 1 168 ? 19.641 -10.625 -5.785 1 98.38 168 TYR B O 1
ATOM 4433 N N . VAL B 1 169 ? 17.484 -10.57 -5.785 1 98.44 169 VAL B N 1
ATOM 4434 C CA . VAL B 1 169 ? 17.344 -11.648 -6.766 1 98.44 169 VAL B CA 1
ATOM 4435 C C . VAL B 1 169 ? 17.828 -11.164 -8.133 1 98.44 169 VAL B C 1
ATOM 4437 O O . VAL B 1 169 ? 18.078 -11.969 -9.031 1 98.44 169 VAL B O 1
ATOM 4440 N N . GLN B 1 170 ? 17.891 -9.898 -8.328 1 98.06 170 GLN B N 1
ATOM 4441 C CA . GLN B 1 170 ? 18.344 -9.352 -9.594 1 98.06 170 GLN B CA 1
ATOM 4442 C C . GLN B 1 170 ? 19.766 -9.836 -9.922 1 98.06 170 GLN B C 1
ATOM 4444 O O . GLN B 1 170 ? 20.109 -10.008 -11.094 1 98.06 170 GLN B O 1
ATOM 4449 N N . ASP B 1 171 ? 20.531 -10.016 -8.891 1 97.31 171 ASP B N 1
ATOM 4450 C CA . ASP B 1 171 ? 21.938 -10.406 -9.055 1 97.31 171 ASP B CA 1
ATOM 4451 C C . ASP B 1 171 ? 22.047 -11.766 -9.742 1 97.31 171 ASP B C 1
ATOM 4453 O O . ASP B 1 171 ? 23.094 -12.109 -10.289 1 97.31 171 ASP B O 1
ATOM 4457 N N . PHE B 1 172 ? 21.016 -12.57 -9.672 1 97.69 172 PHE B N 1
ATOM 4458 C CA . PHE B 1 172 ? 21.078 -13.891 -10.297 1 97.69 172 PHE B CA 1
ATOM 4459 C C . PHE B 1 172 ? 19.812 -14.156 -11.117 1 97.69 172 PHE B C 1
ATOM 4461 O O . PHE B 1 172 ? 19.375 -15.297 -11.242 1 97.69 172 PHE B O 1
ATOM 4468 N N . ASP B 1 173 ? 19.109 -13.086 -11.5 1 97.5 173 ASP B N 1
ATOM 4469 C CA . ASP B 1 173 ? 17.953 -13.109 -12.398 1 97.5 173 ASP B CA 1
ATOM 4470 C C . ASP B 1 173 ? 16.828 -13.945 -11.82 1 97.5 173 ASP B C 1
ATOM 4472 O O . ASP B 1 173 ? 16.172 -14.711 -12.539 1 97.5 173 ASP B O 1
ATOM 4476 N N . GLY B 1 174 ? 16.625 -13.82 -10.531 1 98.25 174 GLY B N 1
ATOM 4477 C CA . GLY B 1 174 ? 15.602 -14.578 -9.844 1 98.25 174 GLY B CA 1
ATOM 4478 C C . GLY B 1 174 ? 14.219 -13.953 -9.953 1 98.25 174 GLY B C 1
ATOM 4479 O O . GLY B 1 174 ? 14.094 -12.789 -10.336 1 98.25 174 GLY B O 1
ATOM 4480 N N . LEU B 1 175 ? 13.211 -14.75 -9.672 1 98.81 175 LEU B N 1
ATOM 4481 C CA . LEU B 1 175 ? 11.805 -14.344 -9.727 1 98.81 175 LEU B CA 1
ATOM 4482 C C . LEU B 1 175 ? 11.164 -14.414 -8.352 1 98.81 175 LEU B C 1
ATOM 4484 O O . LEU B 1 175 ? 11.227 -15.445 -7.68 1 98.81 175 LEU B O 1
ATOM 4488 N N . VAL B 1 176 ? 10.57 -13.289 -7.918 1 98.88 176 VAL B N 1
ATOM 4489 C CA . VAL B 1 176 ? 9.844 -13.242 -6.652 1 98.88 176 VAL B CA 1
ATOM 4490 C C . VAL B 1 176 ? 8.352 -13.469 -6.902 1 98.88 176 VAL B C 1
ATOM 4492 O O . VAL B 1 176 ? 7.777 -12.883 -7.82 1 98.88 176 VAL B O 1
ATOM 4495 N N . ILE B 1 177 ? 7.746 -14.375 -6.168 1 98.88 177 ILE B N 1
ATOM 4496 C CA . ILE B 1 177 ? 6.305 -14.602 -6.184 1 98.88 177 ILE B CA 1
ATOM 4497 C C . ILE B 1 177 ? 5.668 -13.953 -4.957 1 98.88 177 ILE B C 1
ATOM 4499 O O . ILE B 1 177 ? 6.035 -14.266 -3.822 1 98.88 177 ILE B O 1
ATOM 4503 N N . ALA B 1 178 ? 4.734 -13.078 -5.18 1 98.56 178 ALA B N 1
ATOM 4504 C CA . ALA B 1 178 ? 4.125 -12.383 -4.051 1 98.56 178 ALA B CA 1
ATOM 4505 C C . ALA B 1 178 ? 2.615 -12.594 -4.023 1 98.56 178 ALA B C 1
ATOM 4507 O O . ALA B 1 178 ? 1.866 -11.875 -4.688 1 98.56 178 ALA B O 1
ATOM 4508 N N . TYR B 1 179 ? 2.209 -13.578 -3.236 1 98.56 179 TYR B N 1
ATOM 4509 C CA . TYR B 1 179 ? 0.785 -13.703 -2.947 1 98.56 179 TYR B CA 1
ATOM 4510 C C . TYR B 1 179 ? 0.245 -12.43 -2.303 1 98.56 179 TYR B C 1
ATOM 4512 O O . TYR B 1 179 ? 0.908 -11.828 -1.457 1 98.56 179 TYR B O 1
ATOM 4520 N N . SER B 1 180 ? -0.936 -11.984 -2.717 1 98.19 180 SER B N 1
ATOM 4521 C CA . SER B 1 180 ? -1.366 -10.648 -2.34 1 98.19 180 SER B CA 1
ATOM 4522 C C . SER B 1 180 ? -2.725 -10.672 -1.647 1 98.19 180 SER B C 1
ATOM 4524 O O . SER B 1 180 ? -3.758 -10.82 -2.303 1 98.19 180 SER B O 1
ATOM 4526 N N . GLN B 1 181 ? -2.76 -10.461 -0.395 1 98.06 181 GLN B N 1
ATOM 4527 C CA . GLN B 1 181 ? -3.953 -10.344 0.436 1 98.06 181 GLN B CA 1
ATOM 4528 C C . GLN B 1 181 ? -3.641 -9.633 1.75 1 98.06 181 GLN B C 1
ATOM 4530 O O . GLN B 1 181 ? -3.045 -10.219 2.654 1 98.06 181 GLN B O 1
ATOM 4535 N N . ASP B 1 182 ? -4.074 -8.398 1.86 1 97.69 182 ASP B N 1
ATOM 4536 C CA . ASP B 1 182 ? -3.82 -7.645 3.082 1 97.69 182 ASP B CA 1
ATOM 4537 C C . ASP B 1 182 ? -4.48 -8.312 4.289 1 97.69 182 ASP B C 1
ATOM 4539 O O . ASP B 1 182 ? -5.703 -8.477 4.32 1 97.69 182 ASP B O 1
ATOM 4543 N N . PRO B 1 183 ? -3.695 -8.68 5.293 1 96.31 183 PRO B N 1
ATOM 4544 C CA . PRO B 1 183 ? -4.258 -9.461 6.395 1 96.31 183 PRO B CA 1
ATOM 4545 C C . PRO B 1 183 ? -5.242 -8.656 7.242 1 96.31 183 PRO B C 1
ATOM 4547 O O . PRO B 1 183 ? -6.168 -9.227 7.828 1 96.31 183 PRO B O 1
ATOM 4550 N N . ASN B 1 184 ? -5.047 -7.371 7.32 1 95.69 184 ASN B N 1
ATOM 4551 C CA . ASN B 1 184 ? -5.922 -6.543 8.141 1 95.69 184 ASN B CA 1
ATOM 4552 C C . ASN B 1 184 ? -7.281 -6.332 7.477 1 95.69 184 ASN B C 1
ATOM 4554 O O . ASN B 1 184 ? -8.305 -6.266 8.156 1 95.69 184 ASN B O 1
ATOM 4558 N N . ILE B 1 185 ? -7.285 -6.215 6.188 1 97.44 185 ILE B N 1
ATOM 4559 C CA . ILE B 1 185 ? -8.531 -6.047 5.445 1 97.44 185 ILE B CA 1
ATOM 4560 C C . ILE B 1 185 ? -9.273 -7.375 5.387 1 97.44 185 ILE B C 1
ATOM 4562 O O . ILE B 1 185 ? -10.508 -7.414 5.504 1 97.44 185 ILE B O 1
ATOM 4566 N N . LYS B 1 186 ? -8.523 -8.484 5.164 1 97.38 186 LYS B N 1
ATOM 4567 C CA . LYS B 1 186 ? -9.125 -9.812 5.156 1 97.38 186 LYS B CA 1
ATOM 4568 C C . LYS B 1 186 ? -9.789 -10.125 6.492 1 97.38 186 LYS B C 1
ATOM 4570 O O . LYS B 1 186 ? -10.898 -10.672 6.531 1 97.38 186 LYS B O 1
ATOM 4575 N N . GLY B 1 187 ? -9.016 -9.828 7.598 1 94.94 187 GLY B N 1
ATOM 4576 C CA . GLY B 1 187 ? -9.484 -10.172 8.93 1 94.94 187 GLY B CA 1
ATOM 4577 C C . GLY B 1 187 ? -9.82 -11.648 9.078 1 94.94 187 GLY B C 1
ATOM 4578 O O . GLY B 1 187 ? -9.016 -12.508 8.734 1 94.94 187 GLY B O 1
ATOM 4579 N N . ASN B 1 188 ? -11.039 -11.922 9.586 1 95.62 188 ASN B N 1
ATOM 4580 C CA . ASN B 1 188 ? -11.492 -13.289 9.797 1 95.62 188 ASN B CA 1
ATOM 4581 C C . ASN B 1 188 ? -12.375 -13.773 8.648 1 95.62 188 ASN B C 1
ATOM 4583 O O . ASN B 1 188 ? -13.133 -14.734 8.797 1 95.62 188 ASN B O 1
ATOM 4587 N N . GLY B 1 189 ? -12.203 -13.117 7.516 1 97 189 GLY B N 1
ATOM 4588 C CA . GLY B 1 189 ? -13.016 -13.492 6.375 1 97 189 GLY B CA 1
ATOM 4589 C C . GLY B 1 189 ? -12.727 -14.891 5.859 1 97 189 GLY B C 1
ATOM 4590 O O . GLY B 1 189 ? -11.586 -15.344 5.895 1 97 189 GLY B O 1
ATOM 4591 N N . VAL B 1 190 ? -13.797 -15.516 5.344 1 96.5 190 VAL B N 1
ATOM 4592 C CA . VAL B 1 190 ? -13.633 -16.891 4.898 1 96.5 190 VAL B CA 1
ATOM 4593 C C . VAL B 1 190 ? -14.25 -17.062 3.51 1 96.5 190 VAL B C 1
ATOM 4595 O O . VAL B 1 190 ? -14.109 -18.125 2.891 1 96.5 190 VAL B O 1
ATOM 4598 N N . ALA B 1 191 ? -14.922 -16.062 3.023 1 97.44 191 ALA B N 1
ATOM 4599 C CA . ALA B 1 191 ? -15.57 -16.047 1.717 1 97.44 191 ALA B CA 1
ATOM 4600 C C . ALA B 1 191 ? -15.531 -14.664 1.093 1 97.44 191 ALA B C 1
ATOM 4602 O O . ALA B 1 191 ? -15.148 -13.688 1.75 1 97.44 191 ALA B O 1
ATOM 4603 N N . ASN B 1 192 ? -15.836 -14.609 -0.156 1 98.06 192 ASN B N 1
ATOM 4604 C CA . ASN B 1 192 ? -15.922 -13.312 -0.825 1 98.06 192 ASN B CA 1
ATOM 4605 C C . ASN B 1 192 ? -16.953 -12.406 -0.156 1 98.06 192 ASN B C 1
ATOM 4607 O O . ASN B 1 192 ? -18.062 -12.836 0.141 1 98.06 192 ASN B O 1
ATOM 4611 N N . GLU B 1 193 ? -16.594 -11.18 0.096 1 97.44 193 GLU B N 1
ATOM 4612 C CA . GLU B 1 193 ? -17.547 -10.219 0.612 1 97.44 193 GLU B CA 1
ATOM 4613 C C . GLU B 1 193 ? -18.562 -9.812 -0.465 1 97.44 193 GLU B C 1
ATOM 4615 O O . GLU B 1 193 ? -18.172 -9.32 -1.526 1 97.44 193 GLU B O 1
ATOM 4620 N N . GLY B 1 194 ? -19.797 -10.047 -0.214 1 95.69 194 GLY B N 1
ATOM 4621 C CA . GLY B 1 194 ? -20.859 -9.719 -1.151 1 95.69 194 GLY B CA 1
ATOM 4622 C C . GLY B 1 194 ? -22.203 -10.305 -0.76 1 95.69 194 GLY B C 1
ATOM 4623 O O . GLY B 1 194 ? -22.438 -10.625 0.408 1 95.69 194 GLY B O 1
ATOM 4624 N N . ILE B 1 195 ? -23.078 -10.391 -1.679 1 96.12 195 ILE B N 1
ATOM 4625 C CA . ILE B 1 195 ? -24.453 -10.82 -1.452 1 96.12 195 ILE B CA 1
ATOM 4626 C C . ILE B 1 195 ? -24.469 -12.25 -0.927 1 96.12 195 ILE B C 1
ATOM 4628 O O . ILE B 1 195 ? -25.188 -12.562 0.028 1 96.12 195 ILE B O 1
ATOM 4632 N N . VAL B 1 196 ? -23.609 -13.125 -1.448 1 95.94 196 VAL B N 1
ATOM 4633 C CA . VAL B 1 196 ? -23.625 -14.547 -1.131 1 95.94 196 VAL B CA 1
ATOM 4634 C C . VAL B 1 196 ? -23.172 -14.758 0.309 1 95.94 196 VAL B C 1
ATOM 4636 O O . VAL B 1 196 ? -23.844 -15.438 1.087 1 95.94 196 VAL B O 1
ATOM 4639 N N . SER B 1 197 ? -22.016 -14.203 0.666 1 95.75 197 SER B N 1
ATOM 4640 C CA . SER B 1 197 ? -21.531 -14.375 2.029 1 95.75 197 SER B CA 1
ATOM 4641 C C . SER B 1 197 ? -22.516 -13.805 3.047 1 95.75 197 SER B C 1
ATOM 4643 O O . SER B 1 197 ? -22.719 -14.391 4.113 1 95.75 197 SER B O 1
ATOM 4645 N N . THR B 1 198 ? -23.109 -12.672 2.703 1 94.62 198 THR B N 1
ATOM 4646 C CA . THR B 1 198 ? -24.109 -12.062 3.58 1 94.62 198 THR B CA 1
ATOM 4647 C C . THR B 1 198 ? -25.297 -13 3.777 1 94.62 198 THR B C 1
ATOM 4649 O O . THR B 1 198 ? -25.75 -13.227 4.906 1 94.62 198 THR B O 1
ATOM 4652 N N . ARG B 1 199 ? -25.781 -13.492 2.699 1 95.56 199 ARG B N 1
ATOM 4653 C CA . ARG B 1 199 ? -26.922 -14.414 2.727 1 95.56 199 ARG B CA 1
ATOM 4654 C C . ARG B 1 199 ? -26.609 -15.648 3.561 1 95.56 199 ARG B C 1
ATOM 4656 O O . ARG B 1 199 ? -27.469 -16.156 4.277 1 95.56 199 ARG B O 1
ATOM 4663 N N . LEU B 1 200 ? -25.391 -16.094 3.553 1 94.62 200 LEU B N 1
ATOM 4664 C CA . LEU B 1 200 ? -24.984 -17.328 4.215 1 94.62 200 LEU B CA 1
ATOM 4665 C C . LEU B 1 200 ? -24.484 -17.047 5.633 1 94.62 200 LEU B C 1
ATOM 4667 O O . LEU B 1 200 ? -24.203 -17.984 6.387 1 94.62 200 LEU B O 1
ATOM 4671 N N . GLY B 1 201 ? -24.344 -15.773 5.969 1 94.56 201 GLY B N 1
ATOM 4672 C CA . GLY B 1 201 ? -23.859 -15.398 7.289 1 94.56 201 GLY B CA 1
ATOM 4673 C C . GLY B 1 201 ? -22.375 -15.641 7.469 1 94.56 201 GLY B C 1
ATOM 4674 O O . GLY B 1 201 ? -21.906 -15.852 8.586 1 94.56 201 GLY B O 1
ATOM 4675 N N . LEU B 1 202 ? -21.672 -15.727 6.414 1 95.62 202 LEU B N 1
ATOM 4676 C CA . LEU B 1 202 ? -20.234 -15.93 6.453 1 95.62 202 LEU B CA 1
ATOM 4677 C C . LEU B 1 202 ? -19.484 -14.594 6.484 1 95.62 202 LEU B C 1
ATOM 4679 O O . LEU B 1 202 ? -19.922 -13.633 5.848 1 95.62 202 LEU B O 1
ATOM 4683 N N . LYS B 1 203 ? -18.391 -14.555 7.211 1 96.44 203 LYS B N 1
ATOM 4684 C CA . LYS B 1 203 ? -17.547 -13.375 7.176 1 96.44 203 LYS B CA 1
ATOM 4685 C C . LYS B 1 203 ? -16.875 -13.219 5.812 1 96.44 203 LYS B C 1
ATOM 4687 O O . LYS B 1 203 ? -16.281 -14.172 5.301 1 96.44 203 LYS B O 1
ATOM 4692 N N . GLY B 1 204 ? -16.938 -12.031 5.246 1 97.5 204 GLY B N 1
ATOM 4693 C CA . GLY B 1 204 ? -16.469 -11.812 3.883 1 97.5 204 GLY B CA 1
ATOM 4694 C C . GLY B 1 204 ? -15.07 -11.242 3.812 1 97.5 204 GLY B C 1
ATOM 4695 O O . GLY B 1 204 ? -14.648 -10.508 4.707 1 97.5 204 GLY B O 1
ATOM 4696 N N . ILE B 1 205 ? -14.344 -11.555 2.818 1 98.25 205 ILE B N 1
ATOM 4697 C CA . ILE B 1 205 ? -13.086 -10.93 2.434 1 98.25 205 ILE B CA 1
ATOM 4698 C C . ILE B 1 205 ? -13.32 -9.922 1.312 1 98.25 205 ILE B C 1
ATOM 4700 O O . ILE B 1 205 ? -13.68 -10.297 0.195 1 98.25 205 ILE B O 1
ATOM 4704 N N . PRO B 1 206 ? -13.133 -8.68 1.562 1 97.81 206 PRO B N 1
ATOM 4705 C CA . PRO B 1 206 ? -13.32 -7.68 0.505 1 97.81 206 PRO B CA 1
ATOM 4706 C C . PRO B 1 206 ? -12.312 -7.832 -0.632 1 97.81 206 PRO B C 1
ATOM 4708 O O . PRO B 1 206 ? -11.156 -8.18 -0.392 1 97.81 206 PRO B O 1
ATOM 4711 N N . ASN B 1 207 ? -12.75 -7.469 -1.909 1 98.5 207 ASN B N 1
ATOM 4712 C CA . ASN B 1 207 ? -11.812 -7.406 -3.025 1 98.5 207 ASN B CA 1
ATOM 4713 C C . ASN B 1 207 ? -10.594 -6.551 -2.689 1 98.5 207 ASN B C 1
ATOM 4715 O O . ASN B 1 207 ? -9.484 -6.828 -3.154 1 98.5 207 ASN B O 1
ATOM 4719 N N . LEU B 1 208 ? -10.867 -5.605 -1.826 1 98.44 208 LEU B N 1
ATOM 4720 C CA . LEU B 1 208 ? -9.859 -4.625 -1.437 1 98.44 208 LEU B CA 1
ATOM 4721 C C . LEU B 1 208 ? -8.633 -5.312 -0.837 1 98.44 208 LEU B C 1
ATOM 4723 O O . LEU B 1 208 ? -7.508 -4.844 -1.008 1 98.44 208 LEU B O 1
ATOM 4727 N N . ALA B 1 209 ? -8.836 -6.426 -0.149 1 98.44 209 ALA B N 1
ATOM 4728 C CA . ALA B 1 209 ? -7.734 -7.137 0.494 1 98.44 209 ALA B CA 1
ATOM 4729 C C . ALA B 1 209 ? -6.672 -7.539 -0.524 1 98.44 209 ALA B C 1
ATOM 4731 O O . ALA B 1 209 ? -5.473 -7.469 -0.241 1 98.44 209 ALA B O 1
ATOM 4732 N N . GLU B 1 210 ? -7.059 -7.973 -1.688 1 98.75 210 GLU B N 1
ATOM 4733 C CA . GLU B 1 210 ? -6.156 -8.359 -2.77 1 98.75 210 GLU B CA 1
ATOM 4734 C C . GLU B 1 210 ? -5.617 -7.133 -3.5 1 98.75 210 GLU B C 1
ATOM 4736 O O . GLU B 1 210 ? -4.406 -7 -3.691 1 98.75 210 GLU B O 1
ATOM 4741 N N . GLU B 1 211 ? -6.516 -6.23 -3.848 1 98.75 211 GLU B N 1
ATOM 4742 C CA . GLU B 1 211 ? -6.211 -5.098 -4.715 1 98.75 211 GLU B CA 1
ATOM 4743 C C . GLU B 1 211 ? -5.211 -4.152 -4.055 1 98.75 211 GLU B C 1
ATOM 4745 O O . GLU B 1 211 ? -4.281 -3.67 -4.703 1 98.75 211 GLU B O 1
ATOM 4750 N N . LEU B 1 212 ? -5.418 -3.92 -2.766 1 98.44 212 LEU B N 1
ATOM 4751 C CA . LEU B 1 212 ? -4.535 -3.041 -2.008 1 98.44 212 LEU B CA 1
ATOM 4752 C C . LEU B 1 212 ? -3.119 -3.609 -1.955 1 98.44 212 LEU B C 1
ATOM 4754 O O . LEU B 1 212 ? -2.145 -2.881 -2.148 1 98.44 212 LEU B O 1
ATOM 4758 N N . GLN B 1 213 ? -3.002 -4.902 -1.688 1 98.19 213 GLN B N 1
ATOM 4759 C CA . GLN B 1 213 ? -1.708 -5.57 -1.604 1 98.19 213 GLN B CA 1
ATOM 4760 C C . GLN B 1 213 ? -1.002 -5.574 -2.957 1 98.19 213 GLN B C 1
ATOM 4762 O O . GLN B 1 213 ? 0.217 -5.398 -3.027 1 98.19 213 GLN B O 1
ATOM 4767 N N . ILE B 1 214 ? -1.742 -5.785 -4 1 98.75 214 ILE B N 1
ATOM 4768 C CA . ILE B 1 214 ? -1.168 -5.773 -5.34 1 98.75 214 ILE B CA 1
ATOM 4769 C C . ILE B 1 214 ? -0.65 -4.375 -5.668 1 98.75 214 ILE B C 1
ATOM 4771 O O . ILE B 1 214 ? 0.46 -4.223 -6.184 1 98.75 214 ILE B O 1
ATOM 4775 N N . SER B 1 215 ? -1.434 -3.363 -5.371 1 98.38 215 SER B N 1
ATOM 4776 C CA . SER B 1 215 ? -1.009 -1.986 -5.605 1 98.38 215 SER B CA 1
ATOM 4777 C C . SER B 1 215 ? 0.306 -1.685 -4.895 1 98.38 215 SER B C 1
ATOM 4779 O O . SER B 1 215 ? 1.223 -1.114 -5.488 1 98.38 215 SER B O 1
ATOM 4781 N N . ARG B 1 216 ? 0.35 -2.041 -3.641 1 97.69 216 ARG B N 1
ATOM 4782 C CA . ARG B 1 216 ? 1.551 -1.847 -2.834 1 97.69 216 ARG B CA 1
ATOM 4783 C C . ARG B 1 216 ? 2.74 -2.586 -3.438 1 97.69 216 ARG B C 1
ATOM 4785 O O . ARG B 1 216 ? 3.836 -2.031 -3.541 1 97.69 216 ARG B O 1
ATOM 4792 N N . ASN B 1 217 ? 2.559 -3.828 -3.82 1 98.62 217 ASN B N 1
ATOM 4793 C CA . ASN B 1 217 ? 3.635 -4.645 -4.371 1 98.62 217 ASN B CA 1
ATOM 4794 C C . ASN B 1 217 ? 4.125 -4.102 -5.707 1 98.62 217 ASN B C 1
ATOM 4796 O O . ASN B 1 217 ? 5.324 -4.129 -5.992 1 98.62 217 ASN B O 1
ATOM 4800 N N . LEU B 1 218 ? 3.205 -3.643 -6.531 1 98.75 218 LEU B N 1
ATOM 4801 C CA . LEU B 1 218 ? 3.578 -3.068 -7.82 1 98.75 218 LEU B CA 1
ATOM 4802 C C . LEU B 1 218 ? 4.371 -1.778 -7.633 1 98.75 218 LEU B C 1
ATOM 4804 O O . LEU B 1 218 ? 5.289 -1.491 -8.406 1 98.75 218 LEU B O 1
ATOM 4808 N N . PHE B 1 219 ? 4.008 -0.988 -6.582 1 98.44 219 PHE B N 1
ATOM 4809 C CA . PHE B 1 219 ? 4.758 0.223 -6.27 1 98.44 219 PHE B CA 1
ATOM 4810 C C . PHE B 1 219 ? 6.195 -0.111 -5.895 1 98.44 219 PHE B C 1
ATOM 4812 O O . PHE B 1 219 ? 7.129 0.553 -6.344 1 98.44 219 PHE B O 1
ATOM 4819 N N . LEU B 1 220 ? 6.383 -1.097 -5.113 1 98.56 220 LEU B N 1
ATOM 4820 C CA . LEU B 1 220 ? 7.715 -1.551 -4.723 1 98.56 220 LEU B CA 1
ATOM 4821 C C . LEU B 1 220 ? 8.5 -2.033 -5.934 1 98.56 220 LEU B C 1
ATOM 4823 O O . LEU B 1 220 ? 9.703 -1.761 -6.047 1 98.56 220 LEU B O 1
ATOM 4827 N N . LEU B 1 221 ? 7.805 -2.793 -6.82 1 98.75 221 LEU B N 1
ATOM 4828 C CA . LEU B 1 221 ? 8.453 -3.273 -8.039 1 98.75 221 LEU B CA 1
ATOM 4829 C C . LEU B 1 221 ? 8.953 -2.105 -8.883 1 98.75 221 LEU B C 1
ATOM 4831 O O . LEU B 1 221 ? 10.07 -2.146 -9.406 1 98.75 221 LEU B O 1
ATOM 4835 N N . GLU B 1 222 ? 8.133 -1.155 -9.023 1 98.12 222 GLU B N 1
ATOM 4836 C CA . GLU B 1 222 ? 8.516 0.021 -9.797 1 98.12 222 GLU B CA 1
ATOM 4837 C C . GLU B 1 222 ? 9.758 0.684 -9.211 1 98.12 222 GLU B C 1
ATOM 4839 O O . GLU B 1 222 ? 10.625 1.154 -9.953 1 98.12 222 GLU B O 1
ATOM 4844 N N . TYR B 1 223 ? 9.875 0.72 -7.918 1 97 223 TYR B N 1
ATOM 4845 C CA . TYR B 1 223 ? 10.977 1.351 -7.203 1 97 223 TYR B CA 1
ATOM 4846 C C . TYR B 1 223 ? 12.258 0.529 -7.332 1 97 223 TYR B C 1
ATOM 4848 O O . TYR B 1 223 ? 13.336 1.082 -7.547 1 97 223 TYR B O 1
ATOM 4856 N N . THR B 1 224 ? 12.188 -0.783 -7.246 1 97.94 224 THR B N 1
ATOM 4857 C CA . THR B 1 224 ? 13.359 -1.636 -7.082 1 97.94 224 THR B CA 1
ATOM 4858 C C . THR B 1 224 ? 13.797 -2.221 -8.422 1 97.94 224 THR B C 1
ATOM 4860 O O . THR B 1 224 ? 14.953 -2.613 -8.586 1 97.94 224 THR B O 1
ATOM 4863 N N . GLY B 1 225 ? 12.82 -2.322 -9.289 1 98.06 225 GLY B N 1
ATOM 4864 C CA . GLY B 1 225 ? 13.047 -3.221 -10.406 1 98.06 225 GLY B CA 1
ATOM 4865 C C . GLY B 1 225 ? 12.961 -4.688 -10.023 1 98.06 225 GLY B C 1
ATOM 4866 O O . GLY B 1 225 ? 12.445 -5.023 -8.961 1 98.06 225 GLY B O 1
ATOM 4867 N N . GLY B 1 226 ? 13.391 -5.512 -10.938 1 98.12 226 GLY B N 1
ATOM 4868 C CA . GLY B 1 226 ? 13.312 -6.949 -10.734 1 98.12 226 GLY B CA 1
ATOM 4869 C C . GLY B 1 226 ? 12.133 -7.59 -11.438 1 98.12 226 GLY B C 1
ATOM 4870 O O . GLY B 1 226 ? 11.539 -6.988 -12.344 1 98.12 226 GLY B O 1
ATOM 4871 N N . LYS B 1 227 ? 11.922 -8.844 -11.055 1 98.75 227 LYS B N 1
ATOM 4872 C CA . LYS B 1 227 ? 10.828 -9.617 -11.641 1 98.75 227 LYS B CA 1
ATOM 4873 C C . LYS B 1 227 ? 9.844 -10.07 -10.562 1 98.75 227 LYS B C 1
ATOM 4875 O O . LYS B 1 227 ? 10.242 -10.656 -9.555 1 98.75 227 LYS B O 1
ATOM 4880 N N . LEU B 1 228 ? 8.586 -9.758 -10.781 1 98.88 228 LEU B N 1
ATOM 4881 C CA . LEU B 1 228 ? 7.539 -10.078 -9.82 1 98.88 228 LEU B CA 1
ATOM 4882 C C . LEU B 1 228 ? 6.438 -10.906 -10.477 1 98.88 228 LEU B C 1
ATOM 4884 O O . LEU B 1 228 ? 5.996 -10.586 -11.586 1 98.88 228 LEU B O 1
ATOM 4888 N N . HIS B 1 229 ? 6.113 -11.992 -9.898 1 98.94 229 HIS B N 1
ATOM 4889 C CA . HIS B 1 229 ? 4.93 -12.75 -10.281 1 98.94 229 HIS B CA 1
ATOM 4890 C C . HIS B 1 229 ? 3.85 -12.672 -9.211 1 98.94 229 HIS B C 1
ATOM 4892 O O . HIS B 1 229 ? 4.121 -12.898 -8.031 1 98.94 229 HIS B O 1
ATOM 4898 N N . ILE B 1 230 ? 2.656 -12.312 -9.547 1 98.88 230 ILE B N 1
ATOM 4899 C CA . ILE B 1 230 ? 1.504 -12.273 -8.656 1 98.88 230 ILE B CA 1
ATOM 4900 C C . ILE B 1 230 ? 0.573 -13.445 -8.961 1 98.88 230 ILE B C 1
ATOM 4902 O O . ILE B 1 230 ? -0.123 -13.445 -9.977 1 98.88 230 ILE B O 1
ATOM 4906 N N . PRO B 1 231 ? 0.57 -14.398 -8.094 1 98.69 231 PRO B N 1
ATOM 4907 C CA . PRO B 1 231 ? -0.162 -15.633 -8.391 1 98.69 231 PRO B CA 1
ATOM 4908 C C . PRO B 1 231 ? -1.65 -15.531 -8.062 1 98.69 231 PRO B C 1
ATOM 4910 O O . PRO B 1 231 ? -2.035 -14.82 -7.133 1 98.69 231 PRO B O 1
ATOM 4913 N N . THR B 1 232 ? -2.484 -16.172 -8.75 1 98.75 232 THR B N 1
ATOM 4914 C CA . THR B 1 232 ? -3.869 -16.531 -8.453 1 98.75 232 THR B CA 1
ATOM 4915 C C . THR B 1 232 ? -4.699 -15.297 -8.156 1 98.75 232 THR B C 1
ATOM 4917 O O . THR B 1 232 ? -5.418 -15.25 -7.152 1 98.75 232 THR B O 1
ATOM 4920 N N . ILE B 1 233 ? -4.531 -14.289 -9 1 98.81 233 ILE B N 1
ATOM 4921 C CA . ILE B 1 233 ? -5.359 -13.102 -8.805 1 98.81 233 ILE B CA 1
ATOM 4922 C C . ILE B 1 233 ? -6.828 -13.453 -9.023 1 98.81 233 ILE B C 1
ATOM 4924 O O . ILE B 1 233 ? -7.145 -14.367 -9.789 1 98.81 233 ILE B O 1
ATOM 4928 N N . SER B 1 234 ? -7.73 -12.719 -8.383 1 98.81 234 SER B N 1
ATOM 4929 C CA . SER B 1 234 ? -9.125 -13.164 -8.375 1 98.81 234 SER B CA 1
ATOM 4930 C C . SER B 1 234 ? -10.078 -11.992 -8.586 1 98.81 234 SER B C 1
ATOM 4932 O O . SER B 1 234 ? -11.289 -12.18 -8.656 1 98.81 234 SER B O 1
ATOM 4934 N N . THR B 1 235 ? -9.609 -10.688 -8.648 1 98.81 235 THR B N 1
ATOM 4935 C CA . THR B 1 235 ? -10.516 -9.547 -8.711 1 98.81 235 THR B CA 1
ATOM 4936 C C . THR B 1 235 ? -10.359 -8.797 -10.031 1 98.81 235 THR B C 1
ATOM 4938 O O . THR B 1 235 ? -9.281 -8.805 -10.625 1 98.81 235 THR B O 1
ATOM 4941 N N . ALA B 1 236 ? -11.422 -8.164 -10.477 1 98.81 236 ALA B N 1
ATOM 4942 C CA . ALA B 1 236 ? -11.406 -7.355 -11.695 1 98.81 236 ALA B CA 1
ATOM 4943 C C . ALA B 1 236 ? -10.375 -6.23 -11.594 1 98.81 236 ALA B C 1
ATOM 4945 O O . ALA B 1 236 ? -9.602 -6.004 -12.531 1 98.81 236 ALA B O 1
ATOM 4946 N N . LYS B 1 237 ? -10.32 -5.582 -10.492 1 98.75 237 LYS B N 1
ATOM 4947 C CA . LYS B 1 237 ? -9.398 -4.461 -10.312 1 98.75 237 LYS B CA 1
ATOM 4948 C C . LYS B 1 237 ? -7.949 -4.934 -10.32 1 98.75 237 LYS B C 1
ATOM 4950 O O . LYS B 1 237 ? -7.062 -4.219 -10.797 1 98.75 237 LYS B O 1
ATOM 4955 N N . SER B 1 238 ? -7.68 -6.102 -9.773 1 98.88 238 SER B N 1
ATOM 4956 C CA . SER B 1 238 ? -6.332 -6.652 -9.844 1 98.88 238 SER B CA 1
ATOM 4957 C C . SER B 1 238 ? -5.867 -6.797 -11.289 1 98.88 238 SER B C 1
ATOM 4959 O O . SER B 1 238 ? -4.715 -6.496 -11.609 1 98.88 238 SER B O 1
ATOM 4961 N N . VAL B 1 239 ? -6.75 -7.273 -12.164 1 98.94 239 VAL B N 1
ATOM 4962 C CA . VAL B 1 239 ? -6.426 -7.395 -13.586 1 98.94 239 VAL B CA 1
ATOM 4963 C C . VAL B 1 239 ? -6.059 -6.027 -14.148 1 98.94 239 VAL B C 1
ATOM 4965 O O . VAL B 1 239 ? -5.066 -5.891 -14.867 1 98.94 239 VAL B O 1
ATOM 4968 N N . GLU B 1 240 ? -6.828 -5.059 -13.781 1 98.81 240 GLU B N 1
ATOM 4969 C CA . GLU B 1 240 ? -6.59 -3.699 -14.25 1 98.81 240 GLU B CA 1
ATOM 4970 C C . GLU B 1 240 ? -5.242 -3.172 -13.766 1 98.81 240 GLU B C 1
ATOM 4972 O O . GLU B 1 240 ? -4.484 -2.586 -14.547 1 98.81 240 GLU B O 1
ATOM 4977 N N . LEU B 1 241 ? -4.969 -3.342 -12.492 1 98.75 241 LEU B N 1
ATOM 4978 C CA . LEU B 1 241 ? -3.715 -2.881 -11.906 1 98.75 241 LEU B CA 1
ATOM 4979 C C . LEU B 1 241 ? -2.521 -3.506 -12.617 1 98.75 241 LEU B C 1
ATOM 4981 O O . LEU B 1 241 ? -1.537 -2.822 -12.906 1 98.75 241 LEU B O 1
ATOM 4985 N N . ILE B 1 242 ? -2.59 -4.77 -12.898 1 98.94 242 ILE B N 1
ATOM 4986 C CA . ILE B 1 242 ? -1.497 -5.484 -13.547 1 98.94 242 ILE B CA 1
ATOM 4987 C C . ILE B 1 242 ? -1.352 -5.008 -14.992 1 98.94 242 ILE B C 1
ATOM 4989 O O . ILE B 1 242 ? -0.235 -4.82 -15.477 1 98.94 242 ILE B O 1
ATOM 4993 N N . ARG B 1 243 ? -2.48 -4.84 -15.672 1 98.81 243 ARG B N 1
ATOM 4994 C CA . ARG B 1 243 ? -2.463 -4.309 -17.031 1 98.81 243 ARG B CA 1
ATOM 4995 C C . ARG B 1 243 ? -1.735 -2.971 -17.094 1 98.81 243 ARG B C 1
ATOM 4997 O O . ARG B 1 243 ? -0.887 -2.756 -17.953 1 98.81 243 ARG B O 1
ATOM 5004 N N . GLU B 1 244 ? -2.07 -2.113 -16.156 1 98.38 244 GLU B N 1
ATOM 5005 C CA . GLU B 1 244 ? -1.443 -0.796 -16.094 1 98.38 244 GLU B CA 1
ATOM 5006 C C . GLU B 1 244 ? 0.05 -0.911 -15.797 1 98.38 244 GLU B C 1
ATOM 5008 O O . GLU B 1 244 ? 0.857 -0.167 -16.359 1 98.38 244 GLU B O 1
ATOM 5013 N N . ALA B 1 245 ? 0.423 -1.772 -14.891 1 98.75 245 ALA B N 1
ATOM 5014 C CA . ALA B 1 245 ? 1.826 -1.977 -14.547 1 98.75 245 ALA B CA 1
ATOM 5015 C C . ALA B 1 245 ? 2.627 -2.453 -15.75 1 98.75 245 ALA B C 1
ATOM 5017 O O . ALA B 1 245 ? 3.746 -1.99 -15.984 1 98.75 245 ALA B O 1
ATOM 5018 N N . LYS B 1 246 ? 2.059 -3.371 -16.516 1 98.75 246 LYS B N 1
ATOM 5019 C CA . LYS B 1 246 ? 2.709 -3.857 -17.734 1 98.75 246 LYS B CA 1
ATOM 5020 C C . LYS B 1 246 ? 2.863 -2.738 -18.75 1 98.75 246 LYS B C 1
ATOM 5022 O O . LYS B 1 246 ? 3.893 -2.641 -19.422 1 98.75 246 LYS B O 1
ATOM 5027 N N . ALA B 1 247 ? 1.846 -1.954 -18.875 1 98.38 247 ALA B N 1
ATOM 5028 C CA . ALA B 1 247 ? 1.891 -0.826 -19.797 1 98.38 247 ALA B CA 1
ATOM 5029 C C . ALA B 1 247 ? 3.01 0.144 -19.438 1 98.38 247 ALA B C 1
ATOM 5031 O O . ALA B 1 247 ? 3.604 0.779 -20.312 1 98.38 247 ALA B O 1
ATOM 5032 N N . LYS B 1 248 ? 3.311 0.226 -18.141 1 97.44 248 LYS B N 1
ATOM 5033 C CA . LYS B 1 248 ? 4.383 1.088 -17.641 1 97.44 248 LYS B CA 1
ATOM 5034 C C . LYS B 1 248 ? 5.746 0.438 -17.859 1 97.44 248 LYS B C 1
ATOM 5036 O O . LYS B 1 248 ? 6.781 1.045 -17.562 1 97.44 248 LYS B O 1
ATOM 5041 N N . GLY B 1 249 ? 5.785 -0.778 -18.25 1 98.44 249 GLY B N 1
ATOM 5042 C CA . GLY B 1 249 ? 7.031 -1.465 -18.562 1 98.44 249 GLY B CA 1
ATOM 5043 C C . GLY B 1 249 ? 7.562 -2.275 -17.391 1 98.44 249 GLY B C 1
ATOM 5044 O O . GLY B 1 249 ? 8.695 -2.754 -17.422 1 98.44 249 GLY B O 1
ATOM 5045 N N . LEU B 1 250 ? 6.777 -2.393 -16.328 1 98.62 250 LEU B N 1
ATOM 5046 C CA . LEU B 1 250 ? 7.227 -3.182 -15.18 1 98.62 250 LEU B CA 1
ATOM 5047 C C . LEU B 1 250 ? 7.297 -4.664 -15.539 1 98.62 250 LEU B C 1
ATOM 5049 O O . LEU B 1 250 ? 6.457 -5.168 -16.281 1 98.62 250 LEU B O 1
ATOM 5053 N N . ASN B 1 251 ? 8.297 -5.363 -15.039 1 98.56 251 ASN B N 1
ATOM 5054 C CA . ASN B 1 251 ? 8.438 -6.801 -15.234 1 98.56 251 ASN B CA 1
ATOM 5055 C C . ASN B 1 251 ? 7.57 -7.59 -14.266 1 98.56 251 ASN B C 1
ATOM 5057 O O . ASN B 1 251 ? 8.078 -8.188 -13.312 1 98.56 251 ASN B O 1
ATOM 5061 N N . VAL B 1 252 ? 6.266 -7.625 -14.516 1 98.81 252 VAL B N 1
ATOM 5062 C CA . VAL B 1 252 ? 5.305 -8.305 -13.656 1 98.81 252 VAL B CA 1
ATOM 5063 C C . VAL B 1 252 ? 4.5 -9.312 -14.477 1 98.81 252 VAL B C 1
ATOM 5065 O O . VAL B 1 252 ? 4.145 -9.039 -15.625 1 98.81 252 VAL B O 1
ATOM 5068 N N . THR B 1 253 ? 4.352 -10.469 -13.992 1 98.88 253 THR B N 1
ATOM 5069 C CA . THR B 1 253 ? 3.461 -11.477 -14.547 1 98.88 253 THR B CA 1
ATOM 5070 C C . THR B 1 253 ? 2.396 -11.883 -13.531 1 98.88 253 THR B C 1
ATOM 5072 O O . THR B 1 253 ? 2.531 -11.594 -12.336 1 98.88 253 THR B O 1
ATOM 5075 N N . ALA B 1 254 ? 1.32 -12.477 -13.984 1 98.88 254 ALA B N 1
ATOM 5076 C CA . ALA B 1 254 ? 0.239 -12.914 -13.109 1 98.88 254 ALA B CA 1
ATOM 5077 C C . ALA B 1 254 ? -0.351 -14.242 -13.586 1 98.88 254 ALA B C 1
ATOM 5079 O O . ALA B 1 254 ? -0.197 -14.609 -14.75 1 98.88 254 ALA B O 1
ATOM 5080 N N . SER B 1 255 ? -0.924 -14.906 -12.688 1 98.88 255 SER B N 1
ATOM 5081 C CA . SER B 1 255 ? -1.657 -16.125 -13.008 1 98.88 255 SER B CA 1
ATOM 5082 C C . SER B 1 255 ? -3.039 -16.125 -12.367 1 98.88 255 SER B C 1
ATOM 5084 O O . SER B 1 255 ? -3.295 -15.367 -11.43 1 98.88 255 SER B O 1
ATOM 5086 N N . ALA B 1 256 ? -3.916 -16.875 -12.891 1 98.88 256 ALA B N 1
ATOM 5087 C CA . ALA B 1 256 ? -5.23 -17.172 -12.328 1 98.88 256 ALA B CA 1
ATOM 5088 C C . ALA B 1 256 ? -5.438 -18.672 -12.18 1 98.88 256 ALA B C 1
ATOM 5090 O O . ALA B 1 256 ? -4.852 -19.469 -12.93 1 98.88 256 ALA B O 1
ATOM 5091 N N . SER B 1 257 ? -6.207 -19.031 -11.234 1 98.88 257 SER B N 1
ATOM 5092 C CA . SER B 1 257 ? -6.461 -20.453 -11.039 1 98.88 257 SER B CA 1
ATOM 5093 C C . SER B 1 257 ? -7.691 -20.906 -11.82 1 98.88 257 SER B C 1
ATOM 5095 O O . SER B 1 257 ? -8.602 -20.109 -12.07 1 98.88 257 SER B O 1
ATOM 5097 N N . VAL B 1 258 ? -7.73 -22.141 -12.133 1 98.94 258 VAL B N 1
ATOM 5098 C CA . VAL B 1 258 ? -8.805 -22.75 -12.914 1 98.94 258 VAL B CA 1
ATOM 5099 C C . VAL B 1 258 ? -10.148 -22.5 -12.227 1 98.94 258 VAL B C 1
ATOM 5101 O O . VAL B 1 258 ? -11.117 -22.094 -12.867 1 98.94 258 VAL B O 1
ATOM 5104 N N . HIS B 1 259 ? -10.211 -22.75 -10.93 1 98.81 259 HIS B N 1
ATOM 5105 C CA . HIS B 1 259 ? -11.484 -22.625 -10.227 1 98.81 259 HIS B CA 1
ATOM 5106 C C . HIS B 1 259 ? -11.945 -21.172 -10.172 1 98.81 259 HIS B C 1
ATOM 5108 O O . HIS B 1 259 ? -13.148 -20.906 -10.133 1 98.81 259 HIS B O 1
ATOM 5114 N N . HIS B 1 260 ? -11.07 -20.203 -10.234 1 98.81 260 HIS B N 1
ATOM 5115 C CA . HIS B 1 260 ? -11.492 -18.812 -10.273 1 98.81 260 HIS B CA 1
ATOM 5116 C C . HIS B 1 260 ? -11.969 -18.406 -11.664 1 98.81 260 HIS B C 1
ATOM 5118 O O . HIS B 1 260 ? -12.672 -17.406 -11.828 1 98.81 260 HIS B O 1
ATOM 5124 N N . LEU B 1 261 ? -11.508 -19.141 -12.672 1 98.88 261 LEU B N 1
ATOM 5125 C CA . LEU B 1 261 ? -11.922 -18.875 -14.047 1 98.88 261 LEU B CA 1
ATOM 5126 C C . LEU B 1 261 ? -13.266 -19.531 -14.352 1 98.88 261 LEU B C 1
ATOM 5128 O O . LEU B 1 261 ? -13.969 -19.109 -15.266 1 98.88 261 LEU B O 1
ATOM 5132 N N . VAL B 1 262 ? -13.656 -20.547 -13.578 1 98.75 262 VAL B N 1
ATOM 5133 C CA . VAL B 1 262 ? -14.789 -21.375 -13.961 1 98.75 262 VAL B CA 1
ATOM 5134 C C . VAL B 1 262 ? -15.93 -21.188 -12.969 1 98.75 262 VAL B C 1
ATOM 5136 O O . VAL B 1 262 ? -17.109 -21.219 -13.352 1 98.75 262 VAL B O 1
ATOM 5139 N N . LEU B 1 263 ? -15.594 -20.984 -11.68 1 98.5 263 LEU B N 1
ATOM 5140 C CA . LEU B 1 263 ? -16.594 -20.969 -10.617 1 98.5 263 LEU B CA 1
ATOM 5141 C C . LEU B 1 263 ? -16.75 -19.562 -10.039 1 98.5 263 LEU B C 1
ATOM 5143 O O . LEU B 1 263 ? -15.859 -18.719 -10.18 1 98.5 263 LEU B O 1
ATOM 5147 N N . THR B 1 264 ? -17.891 -19.297 -9.453 1 98.25 264 THR B N 1
ATOM 5148 C CA . THR B 1 264 ? -18.172 -18.062 -8.727 1 98.25 264 THR B CA 1
ATOM 5149 C C . THR B 1 264 ? -18.562 -18.359 -7.285 1 98.25 264 THR B C 1
ATOM 5151 O O . THR B 1 264 ? -18.688 -19.516 -6.898 1 98.25 264 THR B O 1
ATOM 5154 N N . ASP B 1 265 ? -18.688 -17.312 -6.527 1 97.69 265 ASP B N 1
ATOM 5155 C CA . ASP B 1 265 ? -19.016 -17.469 -5.113 1 97.69 265 ASP B CA 1
ATOM 5156 C C . ASP B 1 265 ? -20.422 -18.047 -4.938 1 97.69 265 ASP B C 1
ATOM 5158 O O . ASP B 1 265 ? -20.797 -18.484 -3.844 1 97.69 265 ASP B O 1
ATOM 5162 N N . GLU B 1 266 ? -21.203 -18.156 -5.992 1 96.88 266 GLU B N 1
ATOM 5163 C CA . GLU B 1 266 ? -22.547 -18.75 -5.922 1 96.88 266 GLU B CA 1
ATOM 5164 C C . GLU B 1 266 ? -22.469 -20.219 -5.527 1 96.88 266 GLU B C 1
ATOM 5166 O O . GLU B 1 266 ? -23.438 -20.781 -5.008 1 96.88 266 GLU B O 1
ATOM 5171 N N . LYS B 1 267 ? -21.359 -20.812 -5.758 1 96.44 267 LYS B N 1
ATOM 5172 C CA . LYS B 1 267 ? -21.172 -22.234 -5.453 1 96.44 267 LYS B CA 1
ATOM 5173 C C . LYS B 1 267 ? -21.156 -22.484 -3.947 1 96.44 267 LYS B C 1
ATOM 5175 O O . LYS B 1 267 ? -21.281 -23.625 -3.494 1 96.44 267 LYS B O 1
ATOM 5180 N N . LEU B 1 268 ? -21.094 -21.406 -3.168 1 95.5 268 LEU B N 1
ATOM 5181 C CA . LEU B 1 268 ? -20.984 -21.531 -1.719 1 95.5 268 LEU B CA 1
ATOM 5182 C C . LEU B 1 268 ? -22.344 -21.844 -1.097 1 95.5 268 LEU B C 1
ATOM 5184 O O . LEU B 1 268 ? -22.422 -22.234 0.072 1 95.5 268 LEU B O 1
ATOM 5188 N N . ASP B 1 269 ? -23.516 -21.625 -1.676 1 90.31 269 ASP B N 1
ATOM 5189 C CA . ASP B 1 269 ? -24.875 -21.734 -1.166 1 90.31 269 ASP B CA 1
ATOM 5190 C C . ASP B 1 269 ? -25.078 -23.047 -0.41 1 90.31 269 ASP B C 1
ATOM 5192 O O . ASP B 1 269 ? -25.781 -23.094 0.593 1 90.31 269 ASP B O 1
ATOM 5196 N N . GLY B 1 270 ? -24.375 -24.094 -0.455 1 86.5 270 GLY B N 1
ATOM 5197 C CA . GLY B 1 270 ? -24.5 -25.375 0.218 1 86.5 270 GLY B CA 1
ATOM 5198 C C . GLY B 1 270 ? -23.453 -25.609 1.282 1 86.5 270 GLY B C 1
ATOM 5199 O O . GLY B 1 270 ? -23.391 -26.672 1.883 1 86.5 270 GLY B O 1
ATOM 5200 N N . PHE B 1 271 ? -22.75 -24.578 1.626 1 90.38 271 PHE B N 1
ATOM 5201 C CA . PHE B 1 271 ? -21.688 -24.609 2.629 1 90.38 271 PHE B CA 1
ATOM 5202 C C . PHE B 1 271 ? -20.734 -25.75 2.363 1 90.38 271 PHE B C 1
ATOM 5204 O O . PHE B 1 271 ? -20.203 -26.359 3.301 1 90.38 271 PHE B O 1
ATOM 5211 N N . ASP B 1 272 ? -20.766 -26.094 1.129 1 92.75 272 ASP B N 1
ATOM 5212 C CA . ASP B 1 272 ? -19.812 -27.125 0.744 1 92.75 272 ASP B CA 1
ATOM 5213 C C . ASP B 1 272 ? -18.375 -26.625 0.872 1 92.75 272 ASP B C 1
ATOM 5215 O O . ASP B 1 272 ? -17.969 -25.719 0.13 1 92.75 272 ASP B O 1
ATOM 5219 N N . THR B 1 273 ? -17.609 -27.203 1.756 1 95.25 273 THR B N 1
ATOM 5220 C CA . THR B 1 273 ? -16.266 -26.719 2.107 1 95.25 273 THR B CA 1
ATOM 5221 C C . THR B 1 273 ? -15.281 -26.984 0.978 1 95.25 273 THR B C 1
ATOM 5223 O O . THR B 1 273 ? -14.172 -26.453 0.976 1 95.25 273 THR B O 1
ATOM 5226 N N . ARG B 1 274 ? -15.719 -27.75 -0.019 1 95 274 ARG B N 1
ATOM 5227 C CA . ARG B 1 274 ? -14.867 -27.984 -1.185 1 95 274 ARG B CA 1
ATOM 5228 C C . ARG B 1 274 ? -14.625 -26.688 -1.948 1 95 274 ARG B C 1
ATOM 5230 O O . ARG B 1 274 ? -13.633 -26.562 -2.668 1 95 274 ARG B O 1
ATOM 5237 N N . PHE B 1 275 ? -15.477 -25.766 -1.717 1 97.12 275 PHE B N 1
ATOM 5238 C CA . PHE B 1 275 ? -15.391 -24.5 -2.441 1 97.12 275 PHE B CA 1
ATOM 5239 C C . PHE B 1 275 ? -14.648 -23.453 -1.62 1 97.12 275 PHE B C 1
ATOM 5241 O O . PHE B 1 275 ? -14.523 -22.312 -2.043 1 97.12 275 PHE B O 1
ATOM 5248 N N . LYS B 1 276 ? -14.227 -23.828 -0.412 1 97 276 LYS B N 1
ATOM 5249 C CA . LYS B 1 276 ? -13.398 -22.922 0.369 1 97 276 LYS B CA 1
ATOM 5250 C C . LYS B 1 276 ? -11.953 -22.922 -0.135 1 97 276 LYS B C 1
ATOM 5252 O O . LYS B 1 276 ? -11.18 -23.828 0.196 1 97 276 LYS B O 1
ATOM 5257 N N . VAL B 1 277 ? -11.625 -21.906 -0.882 1 97.69 277 VAL B N 1
ATOM 5258 C CA . VAL B 1 277 ? -10.312 -21.75 -1.493 1 97.69 277 VAL B CA 1
ATOM 5259 C C . VAL B 1 277 ? -9.781 -20.344 -1.214 1 97.69 277 VAL B C 1
ATOM 5261 O O . VAL B 1 277 ? -10.516 -19.484 -0.711 1 97.69 277 VAL B O 1
ATOM 5264 N N . THR B 1 278 ? -8.523 -20.141 -1.45 1 97.06 278 THR B N 1
ATOM 5265 C CA . THR B 1 278 ? -7.895 -18.844 -1.303 1 97.06 278 THR B CA 1
ATOM 5266 C C . THR B 1 278 ? -7.07 -18.484 -2.541 1 97.06 278 THR B C 1
ATOM 5268 O O . THR B 1 278 ? -6.305 -19.328 -3.033 1 97.06 278 THR B O 1
ATOM 5271 N N . PRO B 1 279 ? -7.316 -17.203 -3.053 1 98.12 279 PRO B N 1
ATOM 5272 C CA . PRO B 1 279 ? -8.391 -16.266 -2.721 1 98.12 279 PRO B CA 1
ATOM 5273 C C . PRO B 1 279 ? -9.781 -16.891 -2.877 1 98.12 279 PRO B C 1
ATOM 5275 O O . PRO B 1 279 ? -9.93 -17.922 -3.52 1 98.12 279 PRO B O 1
ATOM 5278 N N . PRO B 1 280 ? -10.758 -16.312 -2.211 1 98.44 280 PRO B N 1
ATOM 5279 C CA . PRO B 1 280 ? -12.094 -16.922 -2.309 1 98.44 280 PRO B CA 1
ATOM 5280 C C . PRO B 1 280 ? -12.695 -16.781 -3.705 1 98.44 280 PRO B C 1
ATOM 5282 O O . PRO B 1 280 ? -12.273 -15.938 -4.492 1 98.44 280 PRO B O 1
ATOM 5285 N N . LEU B 1 281 ? -13.602 -17.703 -3.998 1 98.56 281 LEU B N 1
ATOM 5286 C CA . LEU B 1 281 ? -14.375 -17.516 -5.219 1 98.56 281 LEU B CA 1
ATOM 5287 C C . LEU B 1 281 ? -15.102 -16.188 -5.211 1 98.56 281 LEU B C 1
ATOM 5289 O O . LEU B 1 281 ? -15.656 -15.773 -4.188 1 98.56 281 LEU B O 1
ATOM 5293 N N . ARG B 1 282 ? -15.07 -15.516 -6.336 1 98.5 282 ARG B N 1
ATOM 5294 C CA . ARG B 1 282 ? -15.609 -14.164 -6.406 1 98.5 282 ARG B CA 1
ATOM 5295 C C . ARG B 1 282 ? -16.859 -14.117 -7.277 1 98.5 282 ARG B C 1
ATOM 5297 O O . ARG B 1 282 ? -17.484 -15.148 -7.527 1 98.5 282 ARG B O 1
ATOM 5304 N N . THR B 1 283 ? -17.297 -12.875 -7.629 1 98.25 283 THR B N 1
ATOM 5305 C CA . THR B 1 283 ? -18.531 -12.68 -8.383 1 98.25 283 THR B CA 1
ATOM 5306 C C . THR B 1 283 ? -18.297 -12.922 -9.875 1 98.25 283 THR B C 1
ATOM 5308 O O . THR B 1 283 ? -17.156 -13.062 -10.312 1 98.25 283 THR B O 1
ATOM 5311 N N . GLU B 1 284 ? -19.359 -12.992 -10.586 1 98.62 284 GLU B N 1
ATOM 5312 C CA . GLU B 1 284 ? -19.312 -13.148 -12.039 1 98.62 284 GLU B CA 1
ATOM 5313 C C . GLU B 1 284 ? -18.547 -12.008 -12.695 1 98.62 284 GLU B C 1
ATOM 5315 O O . GLU B 1 284 ? -17.859 -12.211 -13.703 1 98.62 284 GLU B O 1
ATOM 5320 N N . VAL B 1 285 ? -18.656 -10.828 -12.141 1 98.56 285 VAL B N 1
ATOM 5321 C CA . VAL B 1 285 ? -17.938 -9.68 -12.664 1 98.56 285 VAL B CA 1
ATOM 5322 C C . VAL B 1 285 ? -16.438 -9.945 -12.594 1 98.56 285 VAL B C 1
ATOM 5324 O O . VAL B 1 285 ? -15.711 -9.688 -13.562 1 98.56 285 VAL B O 1
ATOM 5327 N N . ASP B 1 286 ? -16 -10.445 -11.5 1 98.75 286 ASP B N 1
ATOM 5328 C CA . ASP B 1 286 ? -14.594 -10.773 -11.32 1 98.75 286 ASP B CA 1
ATOM 5329 C C . ASP B 1 286 ? -14.172 -11.906 -12.25 1 98.75 286 ASP B C 1
ATOM 5331 O O . ASP B 1 286 ? -13.109 -11.844 -12.875 1 98.75 286 ASP B O 1
ATOM 5335 N N . ARG B 1 287 ? -14.977 -12.945 -12.312 1 98.81 287 ARG B N 1
ATOM 5336 C CA . ARG B 1 287 ? -14.664 -14.086 -13.164 1 98.81 287 ARG B CA 1
ATOM 5337 C C . ARG B 1 287 ? -14.508 -13.648 -14.617 1 98.81 287 ARG B C 1
ATOM 5339 O O . ARG B 1 287 ? -13.562 -14.055 -15.297 1 98.81 287 ARG B O 1
ATOM 5346 N N . GLN B 1 288 ? -15.383 -12.812 -15.062 1 98.88 288 GLN B N 1
ATOM 5347 C CA . GLN B 1 288 ? -15.328 -12.328 -16.438 1 98.88 288 GLN B CA 1
ATOM 5348 C C . GLN B 1 288 ? -14.086 -11.477 -16.672 1 98.88 288 GLN B C 1
ATOM 5350 O O . GLN B 1 288 ? -13.477 -11.539 -17.75 1 98.88 288 GLN B O 1
ATOM 5355 N N . ALA B 1 289 ? -13.75 -10.664 -15.68 1 98.88 289 ALA B N 1
ATOM 5356 C CA . ALA B 1 289 ? -12.539 -9.852 -15.781 1 98.88 289 ALA B CA 1
ATOM 5357 C C . ALA B 1 289 ? -11.305 -10.734 -15.922 1 98.88 289 ALA B C 1
ATOM 5359 O O . ALA B 1 289 ? -10.375 -10.406 -16.672 1 98.88 289 ALA B O 1
ATOM 5360 N N . LEU B 1 290 ? -11.289 -11.812 -15.227 1 98.94 290 LEU B N 1
ATOM 5361 C CA . LEU B 1 290 ? -10.18 -12.75 -15.336 1 98.94 290 LEU B CA 1
ATOM 5362 C C . LEU B 1 290 ? -10.109 -13.359 -16.734 1 98.94 290 LEU B C 1
ATOM 5364 O O . LEU B 1 290 ? -9.039 -13.445 -17.328 1 98.94 290 LEU B O 1
ATOM 5368 N N . LEU B 1 291 ? -11.25 -13.805 -17.203 1 98.94 291 LEU B N 1
ATOM 5369 C CA . LEU B 1 291 ? -11.297 -14.398 -18.547 1 98.94 291 LEU B CA 1
ATOM 5370 C C . LEU B 1 291 ? -10.828 -13.398 -19.594 1 98.94 291 LEU B C 1
ATOM 5372 O O . LEU B 1 291 ? -10.055 -13.75 -20.5 1 98.94 291 LEU B O 1
ATOM 5376 N N . ASN B 1 292 ? -11.273 -12.164 -19.453 1 98.81 292 ASN B N 1
ATOM 5377 C CA . ASN B 1 292 ? -10.82 -11.117 -20.359 1 98.81 292 ASN B CA 1
ATOM 5378 C C . ASN B 1 292 ? -9.32 -10.859 -20.219 1 98.81 292 ASN B C 1
ATOM 5380 O O . ASN B 1 292 ? -8.641 -10.602 -21.219 1 98.81 292 ASN B O 1
ATOM 5384 N N . GLY B 1 293 ? -8.82 -10.914 -18.953 1 98.88 293 GLY B N 1
ATOM 5385 C CA . GLY B 1 293 ? -7.395 -10.758 -18.703 1 98.88 293 GLY B CA 1
ATOM 5386 C C . GLY B 1 293 ? -6.559 -11.852 -19.344 1 98.88 293 GLY B C 1
ATOM 5387 O O . GLY B 1 293 ? -5.441 -11.602 -19.797 1 98.88 293 GLY B O 1
ATOM 5388 N N . ILE B 1 294 ? -7.082 -13.039 -19.391 1 98.75 294 ILE B N 1
ATOM 5389 C CA . ILE B 1 294 ? -6.441 -14.148 -20.094 1 98.75 294 ILE B CA 1
ATOM 5390 C C . ILE B 1 294 ? -6.398 -13.859 -21.594 1 98.75 294 ILE B C 1
ATOM 5392 O O . ILE B 1 294 ? -5.352 -14.008 -22.234 1 98.75 294 ILE B O 1
ATOM 5396 N N . ALA B 1 295 ? -7.457 -13.445 -22.094 1 98.19 295 ALA B N 1
ATOM 5397 C CA . ALA B 1 295 ? -7.613 -13.227 -23.531 1 98.19 295 ALA B CA 1
ATOM 5398 C C . ALA B 1 295 ? -6.703 -12.109 -24.016 1 98.19 295 ALA B C 1
ATOM 5400 O O . ALA B 1 295 ? -6.148 -12.18 -25.109 1 98.19 295 ALA B O 1
ATOM 5401 N N . ASP B 1 296 ? -6.512 -11.062 -23.188 1 98.12 296 ASP B N 1
ATOM 5402 C CA . ASP B 1 296 ? -5.77 -9.906 -23.672 1 98.12 296 ASP B CA 1
ATOM 5403 C C . ASP B 1 296 ? -4.305 -9.969 -23.234 1 98.12 296 ASP B C 1
ATOM 5405 O O . ASP B 1 296 ? -3.533 -9.047 -23.5 1 98.12 296 ASP B O 1
ATOM 5409 N N . GLY B 1 297 ? -3.951 -11.008 -22.531 1 98.06 297 GLY B N 1
ATOM 5410 C CA . GLY B 1 297 ? -2.549 -11.234 -22.203 1 98.06 297 GLY B CA 1
ATOM 5411 C C . GLY B 1 297 ? -2.133 -10.641 -20.875 1 98.06 297 GLY B C 1
ATOM 5412 O O . GLY B 1 297 ? -0.99 -10.805 -20.453 1 98.06 297 GLY B O 1
ATOM 5413 N N . THR B 1 298 ? -3.045 -9.922 -20.172 1 98.81 298 THR B N 1
ATOM 5414 C CA . THR B 1 298 ? -2.736 -9.383 -18.859 1 98.81 298 THR B CA 1
ATOM 5415 C C . THR B 1 298 ? -2.352 -10.5 -17.891 1 98.81 298 THR B C 1
ATOM 5417 O O . THR B 1 298 ? -1.409 -10.359 -17.109 1 98.81 298 THR B O 1
ATOM 5420 N N . ILE B 1 299 ? -3.074 -11.57 -17.969 1 98.88 299 ILE B N 1
ATOM 5421 C CA . ILE B 1 299 ? -2.758 -12.758 -17.188 1 98.88 299 ILE B CA 1
ATOM 5422 C C . ILE B 1 299 ? -1.905 -13.711 -18.016 1 98.88 299 ILE B C 1
ATOM 5424 O O . ILE B 1 299 ? -2.307 -14.125 -19.109 1 98.88 299 ILE B O 1
ATOM 5428 N N . ASP B 1 300 ? -0.797 -14.094 -17.484 1 98.81 300 ASP B N 1
ATOM 5429 C CA . ASP B 1 300 ? 0.25 -14.742 -18.266 1 98.81 300 ASP B CA 1
ATOM 5430 C C . ASP B 1 300 ? 0.057 -16.25 -18.297 1 98.81 300 ASP B C 1
ATOM 5432 O O . ASP B 1 300 ? 0.41 -16.906 -19.281 1 98.81 300 ASP B O 1
ATOM 5436 N N . MET B 1 301 ? -0.489 -16.781 -17.219 1 98.5 301 MET B N 1
ATOM 5437 C CA . MET B 1 301 ? -0.584 -18.234 -17.156 1 98.5 301 MET B CA 1
ATOM 5438 C C . MET B 1 301 ? -1.768 -18.672 -16.297 1 98.5 301 MET B C 1
ATOM 5440 O O . MET B 1 301 ? -2.342 -17.844 -15.57 1 98.5 301 MET B O 1
ATOM 5444 N N . ILE B 1 302 ? -2.172 -19.891 -16.453 1 98.88 302 ILE B N 1
ATOM 5445 C CA . ILE B 1 302 ? -3.242 -20.516 -15.695 1 98.88 302 ILE B CA 1
ATOM 5446 C C . ILE B 1 302 ? -2.678 -21.672 -14.875 1 98.88 302 ILE B C 1
ATOM 5448 O O . ILE B 1 302 ? -1.808 -22.406 -15.336 1 98.88 302 ILE B O 1
ATOM 5452 N N . THR B 1 303 ? -3.111 -21.781 -13.656 1 98.88 303 THR B N 1
ATOM 5453 C CA . THR B 1 303 ? -2.676 -22.859 -12.773 1 98.88 303 THR B CA 1
ATOM 5454 C C . THR B 1 303 ? -3.877 -23.562 -12.141 1 98.88 303 THR B C 1
ATOM 5456 O O . THR B 1 303 ? -4.941 -22.953 -11.984 1 98.88 303 THR B O 1
ATOM 5459 N N . SER B 1 304 ? -3.697 -24.781 -11.852 1 98.69 304 SER B N 1
ATOM 5460 C CA . SER B 1 304 ? -4.734 -25.5 -11.102 1 98.69 304 SER B CA 1
ATOM 5461 C C . SER B 1 304 ? -4.719 -25.109 -9.633 1 98.69 304 SER B C 1
ATOM 5463 O O . SER B 1 304 ? -5.715 -25.281 -8.93 1 98.69 304 SER B O 1
ATOM 5465 N N . ASP B 1 305 ? -3.598 -24.594 -9.195 1 98.62 305 ASP B N 1
ATOM 5466 C CA . ASP B 1 305 ? -3.348 -24.359 -7.781 1 98.62 305 ASP B CA 1
ATOM 5467 C C . ASP B 1 305 ? -3.707 -25.578 -6.938 1 98.62 305 ASP B C 1
ATOM 5469 O O . ASP B 1 305 ? -4.383 -25.453 -5.914 1 98.62 305 ASP B O 1
ATOM 5473 N N . HIS B 1 306 ? -3.25 -26.734 -7.391 1 98.81 306 HIS B N 1
ATOM 5474 C CA . HIS B 1 306 ? -3.514 -28.031 -6.785 1 98.81 306 HIS B CA 1
ATOM 5475 C C . HIS B 1 306 ? -3.027 -28.078 -5.34 1 98.81 306 HIS B C 1
ATOM 5477 O O . HIS B 1 306 ? -1.834 -27.906 -5.078 1 98.81 306 HIS B O 1
ATOM 5483 N N . ASN B 1 307 ? -3.959 -28.266 -4.41 1 98.44 307 ASN B N 1
ATOM 5484 C CA . ASN B 1 307 ? -3.646 -28.297 -2.986 1 98.44 307 ASN B CA 1
ATOM 5485 C C . ASN B 1 307 ? -4.445 -29.375 -2.26 1 98.44 307 ASN B C 1
ATOM 5487 O O . ASN B 1 307 ? -5.535 -29.109 -1.748 1 98.44 307 ASN B O 1
ATOM 5491 N N . PRO B 1 308 ? -3.865 -30.562 -2.172 1 97.94 308 PRO B N 1
ATOM 5492 C CA . PRO B 1 308 ? -4.539 -31.656 -1.448 1 97.94 308 PRO B CA 1
ATOM 5493 C C . PRO B 1 308 ? -4.645 -31.375 0.05 1 97.94 308 PRO B C 1
ATOM 5495 O O . PRO B 1 308 ? -3.664 -30.969 0.679 1 97.94 308 PRO B O 1
ATOM 5498 N N . ILE B 1 309 ? -5.801 -31.562 0.593 1 96.5 309 ILE B N 1
ATOM 5499 C CA . ILE B 1 309 ? -6.09 -31.375 2.012 1 96.5 309 ILE B CA 1
ATOM 5500 C C . ILE B 1 309 ? -6.73 -32.656 2.578 1 96.5 309 ILE B C 1
ATOM 5502 O O . ILE B 1 309 ? -7.57 -33.281 1.923 1 96.5 309 ILE B O 1
ATOM 5506 N N . ASP B 1 310 ? -6.367 -32.969 3.752 1 92.69 310 ASP B N 1
ATOM 5507 C CA . ASP B 1 310 ? -6.977 -34.125 4.414 1 92.69 310 ASP B CA 1
ATOM 5508 C C . ASP B 1 310 ? -8.469 -33.906 4.633 1 92.69 310 ASP B C 1
ATOM 5510 O O . ASP B 1 310 ? -8.898 -32.812 4.938 1 92.69 310 ASP B O 1
ATOM 5514 N N . ILE B 1 311 ? -9.125 -35 4.559 1 88.31 311 ILE B N 1
ATOM 5515 C CA . ILE B 1 311 ? -10.578 -34.969 4.625 1 88.31 311 ILE B CA 1
ATOM 5516 C C . ILE B 1 311 ? -11.023 -34.344 5.957 1 88.31 311 ILE B C 1
ATOM 5518 O O . ILE B 1 311 ? -12.039 -33.656 6.027 1 88.31 311 ILE B O 1
ATOM 5522 N N . GLU B 1 312 ? -10.266 -34.594 6.996 1 90.88 312 GLU B N 1
ATOM 5523 C CA . GLU B 1 312 ? -10.617 -34.125 8.336 1 90.88 312 GLU B CA 1
ATOM 5524 C C . GLU B 1 312 ? -10.641 -32.594 8.406 1 90.88 312 GLU B C 1
ATOM 5526 O O . GLU B 1 312 ? -11.367 -32.031 9.219 1 90.88 312 GLU B O 1
ATOM 5531 N N . PHE B 1 313 ? -9.914 -32.031 7.5 1 91.62 313 PHE B N 1
ATOM 5532 C CA . PHE B 1 313 ? -9.812 -30.562 7.531 1 91.62 313 PHE B CA 1
ATOM 5533 C C . PHE B 1 313 ? -10.812 -29.938 6.57 1 91.62 313 PHE B C 1
ATOM 5535 O O . PHE B 1 313 ? -10.969 -28.703 6.539 1 91.62 313 PHE B O 1
ATOM 5542 N N . LYS B 1 314 ? -11.516 -30.766 5.824 1 91.75 314 LYS B N 1
ATOM 5543 C CA . LYS B 1 314 ? -12.523 -30.25 4.906 1 91.75 314 LYS B CA 1
ATOM 5544 C C . LYS B 1 314 ? -13.93 -30.656 5.348 1 91.75 314 LYS B C 1
ATOM 5546 O O . LYS B 1 314 ? -14.914 -30.016 4.984 1 91.75 314 LYS B O 1
ATOM 5551 N N . LYS B 1 315 ? -13.984 -31.703 6.102 1 89.62 315 LYS B N 1
ATOM 5552 C CA . LYS B 1 315 ? -15.266 -32.156 6.633 1 89.62 315 LYS B CA 1
ATOM 5553 C C . LYS B 1 315 ? -15.578 -31.5 7.969 1 89.62 315 LYS B C 1
ATOM 5555 O O . LYS B 1 315 ? -15.602 -32.156 9.008 1 89.62 315 LYS B O 1
ATOM 5560 N N . MET B 1 316 ? -15.805 -30.297 7.941 1 91.44 316 MET B N 1
ATOM 5561 C CA . MET B 1 316 ? -16.125 -29.484 9.117 1 91.44 316 MET B CA 1
ATOM 5562 C C . MET B 1 316 ? -16.891 -28.234 8.711 1 91.44 316 MET B C 1
ATOM 5564 O O . MET B 1 316 ? -17.266 -28.078 7.547 1 91.44 316 MET B O 1
ATOM 5568 N N . GLU B 1 317 ? -17.156 -27.422 9.727 1 90.75 317 GLU B N 1
ATOM 5569 C CA . GLU B 1 317 ? -17.859 -26.172 9.438 1 90.75 317 GLU B CA 1
ATOM 5570 C C . GLU B 1 317 ? -17.031 -25.281 8.5 1 90.75 317 GLU B C 1
ATOM 5572 O O . GLU B 1 317 ? -15.805 -25.281 8.562 1 90.75 317 GLU B O 1
ATOM 5577 N N . PHE B 1 318 ? -17.703 -24.656 7.613 1 91.56 318 PHE B N 1
ATOM 5578 C CA . PHE B 1 318 ? -17.078 -23.859 6.566 1 91.56 318 PHE B CA 1
ATOM 5579 C C . PHE B 1 318 ? -16.047 -22.906 7.16 1 91.56 318 PHE B C 1
ATOM 5581 O O . PHE B 1 318 ? -14.945 -22.75 6.621 1 91.56 318 PHE B O 1
ATOM 5588 N N . ASP B 1 319 ? -16.312 -22.344 8.289 1 88.69 319 ASP B N 1
ATOM 5589 C CA . ASP B 1 319 ? -15.461 -21.328 8.906 1 88.69 319 ASP B CA 1
ATOM 5590 C C . ASP B 1 319 ? -14.148 -21.938 9.383 1 88.69 319 ASP B C 1
ATOM 5592 O O . ASP B 1 319 ? -13.109 -21.266 9.391 1 88.69 319 ASP B O 1
ATOM 5596 N N . THR B 1 320 ? -14.18 -23.156 9.672 1 91.25 320 THR B N 1
ATOM 5597 C CA . THR B 1 320 ? -13.008 -23.781 10.281 1 91.25 320 THR B CA 1
ATOM 5598 C C . THR B 1 320 ? -12.273 -24.656 9.273 1 91.25 320 THR B C 1
ATOM 5600 O O . THR B 1 320 ? -11.133 -25.062 9.516 1 91.25 320 THR B O 1
ATOM 5603 N N . ALA B 1 321 ? -12.945 -24.906 8.195 1 94.31 321 ALA B N 1
ATOM 5604 C CA . ALA B 1 321 ? -12.328 -25.75 7.176 1 94.31 321 ALA B CA 1
ATOM 5605 C C . ALA B 1 321 ? -11.094 -25.094 6.578 1 94.31 321 ALA B C 1
ATOM 5607 O O . ALA B 1 321 ? -11 -23.859 6.539 1 94.31 321 ALA B O 1
ATOM 5608 N N . LYS B 1 322 ? -10.141 -25.859 6.152 1 95.31 322 LYS B N 1
ATOM 5609 C CA . LYS B 1 322 ? -8.938 -25.344 5.508 1 95.31 322 LYS B CA 1
ATOM 5610 C C . LYS B 1 322 ? -9.211 -24.953 4.062 1 95.31 322 LYS B C 1
ATOM 5612 O O . LYS B 1 322 ? -10.109 -25.5 3.422 1 95.31 322 LYS B O 1
ATOM 5617 N N . ASN B 1 323 ? -8.453 -24.031 3.631 1 96.06 323 ASN B N 1
ATOM 5618 C CA . ASN B 1 323 ? -8.492 -23.656 2.223 1 96.06 323 ASN B CA 1
ATOM 5619 C C . ASN B 1 323 ? -7.75 -24.672 1.351 1 96.06 323 ASN B C 1
ATOM 5621 O O . ASN B 1 323 ? -6.703 -25.188 1.744 1 96.06 323 ASN B O 1
ATOM 5625 N N . GLY B 1 324 ? -8.32 -24.953 0.167 1 96.81 324 GLY B N 1
ATOM 5626 C CA . GLY B 1 324 ? -7.578 -25.766 -0.779 1 96.81 324 GLY B CA 1
ATOM 5627 C C . GLY B 1 324 ? -8.469 -26.641 -1.632 1 96.81 324 GLY B C 1
ATOM 5628 O O . GLY B 1 324 ? -9.547 -27.062 -1.194 1 96.81 324 GLY B O 1
ATOM 5629 N N . THR B 1 325 ? -8.102 -26.938 -2.764 1 98 325 THR B N 1
ATOM 5630 C CA . THR B 1 325 ? -8.758 -27.875 -3.682 1 98 325 THR B CA 1
ATOM 5631 C C . THR B 1 325 ? -7.73 -28.562 -4.574 1 98 325 THR B C 1
ATOM 5633 O O . THR B 1 325 ? -6.664 -28 -4.852 1 98 325 THR B O 1
ATOM 5636 N N . ILE B 1 326 ? -7.957 -29.797 -4.867 1 98.44 326 ILE B N 1
ATOM 5637 C CA . ILE B 1 326 ? -7.152 -30.406 -5.914 1 98.44 326 ILE B CA 1
ATOM 5638 C C . ILE B 1 326 ? -7.68 -30 -7.285 1 98.44 326 ILE B C 1
ATOM 5640 O O . ILE B 1 326 ? -8.859 -29.688 -7.438 1 98.44 326 ILE B O 1
ATOM 5644 N N . GLY B 1 327 ? -6.734 -29.875 -8.227 1 98.5 327 GLY B N 1
ATOM 5645 C CA . GLY B 1 327 ? -7.207 -29.312 -9.484 1 98.5 327 GLY B CA 1
ATOM 5646 C C . GLY B 1 327 ? -6.5 -29.891 -10.695 1 98.5 327 GLY B C 1
ATOM 5647 O O . GLY B 1 327 ? -6.871 -29.594 -11.836 1 98.5 327 GLY B O 1
ATOM 5648 N N . LEU B 1 328 ? -5.508 -30.797 -10.555 1 98.75 328 LEU B N 1
ATOM 5649 C CA . LEU B 1 328 ? -4.746 -31.344 -11.672 1 98.75 328 LEU B CA 1
ATOM 5650 C C . LEU B 1 328 ? -5.656 -32.094 -12.625 1 98.75 328 LEU B C 1
ATOM 5652 O O . LEU B 1 328 ? -5.691 -31.828 -13.828 1 98.75 328 LEU B O 1
ATOM 5656 N N . GLU B 1 329 ? -6.48 -32.969 -12.078 1 98.56 329 GLU B N 1
ATOM 5657 C CA . GLU B 1 329 ? -7.262 -33.906 -12.867 1 98.56 329 GLU B CA 1
ATOM 5658 C C . GLU B 1 329 ? -8.398 -33.219 -13.609 1 98.56 329 GLU B C 1
ATOM 5660 O O . GLU B 1 329 ? -8.805 -33.656 -14.688 1 98.56 329 GLU B O 1
ATOM 5665 N N . SER B 1 330 ? -8.883 -32.125 -13.039 1 98.5 330 SER B N 1
ATOM 5666 C CA . SER B 1 330 ? -10.055 -31.469 -13.602 1 98.5 330 SER B CA 1
ATOM 5667 C C . SER B 1 330 ? -9.664 -30.266 -14.445 1 98.5 330 SER B C 1
ATOM 5669 O O . SER B 1 330 ? -10.492 -29.719 -15.188 1 98.5 330 SER B O 1
ATOM 5671 N N . ALA B 1 331 ? -8.414 -29.859 -14.469 1 98.81 331 ALA B N 1
ATOM 5672 C CA . ALA B 1 331 ? -7.984 -28.547 -14.969 1 98.81 331 ALA B CA 1
ATOM 5673 C C . ALA B 1 331 ? -8.375 -28.375 -16.438 1 98.81 331 ALA B C 1
ATOM 5675 O O . ALA B 1 331 ? -9.086 -27.422 -16.781 1 98.81 331 ALA B O 1
ATOM 5676 N N . PHE B 1 332 ? -7.988 -29.266 -17.344 1 98.75 332 PHE B N 1
ATOM 5677 C CA . PHE B 1 332 ? -8.188 -29.125 -18.781 1 98.75 332 PHE B CA 1
ATOM 5678 C C . PHE B 1 332 ? -9.672 -29.125 -19.125 1 98.75 332 PHE B C 1
ATOM 5680 O O . PHE B 1 332 ? -10.156 -28.203 -19.797 1 98.75 332 PHE B O 1
ATOM 5687 N N . GLY B 1 333 ? -10.391 -30.109 -18.625 1 98.81 333 GLY B N 1
ATOM 5688 C CA . GLY B 1 333 ? -11.805 -30.219 -18.922 1 98.81 333 GLY B CA 1
ATOM 5689 C C . GLY B 1 333 ? -12.609 -29.031 -18.438 1 98.81 333 GLY B C 1
ATOM 5690 O O . GLY B 1 333 ? -13.531 -28.578 -19.125 1 98.81 333 GLY B O 1
ATOM 5691 N N . ALA B 1 334 ? -12.258 -28.562 -17.234 1 98.81 334 ALA B N 1
ATOM 5692 C CA . ALA B 1 334 ? -12.938 -27.375 -16.703 1 98.81 334 ALA B CA 1
ATOM 5693 C C . ALA B 1 334 ? -12.664 -26.156 -17.562 1 98.81 334 ALA B C 1
ATOM 5695 O O . ALA B 1 334 ? -13.578 -25.375 -17.859 1 98.81 334 ALA B O 1
ATOM 5696 N N . LEU B 1 335 ? -11.422 -25.969 -17.969 1 98.88 335 LEU B N 1
ATOM 5697 C CA . LEU B 1 335 ? -11.023 -24.812 -18.766 1 98.88 335 LEU B CA 1
ATOM 5698 C C . LEU B 1 335 ? -11.727 -24.812 -20.109 1 98.88 335 LEU B C 1
ATOM 5700 O O . LEU B 1 335 ? -12.086 -23.75 -20.641 1 98.88 335 LEU B O 1
ATOM 5704 N N . LEU B 1 336 ? -11.945 -25.984 -20.719 1 98.75 336 LEU B N 1
ATOM 5705 C CA . LEU B 1 336 ? -12.547 -26.078 -22.047 1 98.75 336 LEU B CA 1
ATOM 5706 C C . LEU B 1 336 ? -13.984 -25.578 -22.031 1 98.75 336 LEU B C 1
ATOM 5708 O O . LEU B 1 336 ? -14.555 -25.266 -23.094 1 98.75 336 LEU B O 1
ATOM 5712 N N . THR B 1 337 ? -14.562 -25.5 -20.859 1 98.5 337 THR B N 1
ATOM 5713 C CA . THR B 1 337 ? -15.93 -25.016 -20.766 1 98.5 337 THR B CA 1
ATOM 5714 C C . THR B 1 337 ? -15.969 -23.5 -20.906 1 98.5 337 THR B C 1
ATOM 5716 O O . THR B 1 337 ? -17.016 -22.906 -21.156 1 98.5 337 THR B O 1
ATOM 5719 N N . VAL B 1 338 ? -14.789 -22.812 -20.766 1 98.44 338 VAL B N 1
ATOM 5720 C CA . VAL B 1 338 ? -14.867 -21.359 -20.688 1 98.44 338 VAL B CA 1
ATOM 5721 C C . VAL B 1 338 ? -13.836 -20.719 -21.625 1 98.44 338 VAL B C 1
ATOM 5723 O O . VAL B 1 338 ? -13.883 -19.516 -21.891 1 98.44 338 VAL B O 1
ATOM 5726 N N . LEU B 1 339 ? -12.898 -21.516 -22.141 1 98.69 339 LEU B N 1
ATOM 5727 C CA . LEU B 1 339 ? -11.836 -20.984 -23 1 98.69 339 LEU B CA 1
ATOM 5728 C C . LEU B 1 339 ? -11.641 -21.875 -24.219 1 98.69 339 LEU B C 1
ATOM 5730 O O . LEU B 1 339 ? -11.844 -23.078 -24.156 1 98.69 339 LEU B O 1
ATOM 5734 N N . PRO B 1 340 ? -11.18 -21.281 -25.328 1 98.12 340 PRO B N 1
ATOM 5735 C CA . PRO B 1 340 ? -10.797 -22.109 -26.469 1 98.12 340 PRO B CA 1
ATOM 5736 C C . PRO B 1 340 ? -9.508 -22.891 -26.219 1 98.12 340 PRO B C 1
ATOM 5738 O O . PRO B 1 340 ? -8.648 -22.453 -25.453 1 98.12 340 PRO B O 1
ATOM 5741 N N . VAL B 1 341 ? -9.344 -23.969 -26.891 1 98.25 341 VAL B N 1
ATOM 5742 C CA . VAL B 1 341 ? -8.258 -24.922 -26.641 1 98.25 341 VAL B CA 1
ATOM 5743 C C . VAL B 1 341 ? -6.91 -24.234 -26.906 1 98.25 341 VAL B C 1
ATOM 5745 O O . VAL B 1 341 ? -5.941 -24.484 -26.188 1 98.25 341 VAL B O 1
ATOM 5748 N N . GLU B 1 342 ? -6.836 -23.375 -27.875 1 98.12 342 GLU B N 1
ATOM 5749 C CA . GLU B 1 342 ? -5.574 -22.703 -28.203 1 98.12 342 GLU B CA 1
ATOM 5750 C C . GLU B 1 342 ? -5.117 -21.812 -27.047 1 98.12 342 GLU B C 1
ATOM 5752 O O . GLU B 1 342 ? -3.928 -21.766 -26.734 1 98.12 342 GLU B O 1
ATOM 5757 N N . THR B 1 343 ? -6.098 -21.109 -26.438 1 98.56 343 THR B N 1
ATOM 5758 C CA . THR B 1 343 ? -5.797 -20.25 -25.297 1 98.56 343 THR B CA 1
ATOM 5759 C C . THR B 1 343 ? -5.344 -21.078 -24.094 1 98.56 343 THR B C 1
ATOM 5761 O O . THR B 1 343 ? -4.391 -20.719 -23.406 1 98.56 343 THR B O 1
ATOM 5764 N N . ILE B 1 344 ? -6.004 -22.172 -23.906 1 98.75 344 ILE B N 1
ATOM 5765 C CA . ILE B 1 344 ? -5.684 -23.047 -22.797 1 98.75 344 ILE B CA 1
ATOM 5766 C C . ILE B 1 344 ? -4.25 -23.562 -22.938 1 98.75 344 ILE B C 1
ATOM 5768 O O . ILE B 1 344 ? -3.455 -23.453 -22 1 98.75 344 ILE B O 1
ATOM 5772 N N . VAL B 1 345 ? -3.924 -24.062 -24.109 1 98.56 345 VAL B N 1
ATOM 5773 C CA . VAL B 1 345 ? -2.594 -24.609 -24.344 1 98.56 345 VAL B CA 1
ATOM 5774 C C . VAL B 1 345 ? -1.546 -23.516 -24.188 1 98.56 345 VAL B C 1
ATOM 5776 O O . VAL B 1 345 ? -0.519 -23.719 -23.531 1 98.56 345 VAL B O 1
ATOM 5779 N N . ALA B 1 346 ? -1.825 -22.344 -24.703 1 98.38 346 ALA B N 1
ATOM 5780 C CA . ALA B 1 346 ? -0.888 -21.234 -24.594 1 98.38 346 ALA B CA 1
ATOM 5781 C C . ALA B 1 346 ? -0.618 -20.875 -23.141 1 98.38 346 ALA B C 1
ATOM 5783 O O . ALA B 1 346 ? 0.529 -20.625 -22.75 1 98.38 346 ALA B O 1
ATOM 5784 N N . LYS B 1 347 ? -1.638 -20.828 -22.328 1 98.69 347 LYS B N 1
ATOM 5785 C CA . LYS B 1 347 ? -1.509 -20.375 -20.953 1 98.69 347 LYS B CA 1
ATOM 5786 C C . LYS B 1 347 ? -0.956 -21.469 -20.062 1 98.69 347 LYS B C 1
ATOM 5788 O O . LYS B 1 347 ? -0.296 -21.203 -19.047 1 98.69 347 LYS B O 1
ATOM 5793 N N . LEU B 1 348 ? -1.128 -22.75 -20.453 1 98.62 348 LEU B N 1
ATOM 5794 C CA . LEU B 1 348 ? -0.61 -23.875 -19.672 1 98.62 348 LEU B CA 1
ATOM 5795 C C . LEU B 1 348 ? 0.83 -24.188 -20.062 1 98.62 348 LEU B C 1
ATOM 5797 O O . LEU B 1 348 ? 1.485 -25.016 -19.422 1 98.62 348 LEU B O 1
ATOM 5801 N N . THR B 1 349 ? 1.344 -23.562 -21.094 1 98.12 349 THR B N 1
ATOM 5802 C CA . THR B 1 349 ? 2.73 -23.781 -21.484 1 98.12 349 THR B CA 1
ATOM 5803 C C . THR B 1 349 ? 3.566 -22.531 -21.234 1 98.12 349 THR B C 1
ATOM 5805 O O . THR B 1 349 ? 4.789 -22.547 -21.391 1 98.12 349 THR B O 1
ATOM 5808 N N . ALA B 1 350 ? 2.922 -21.453 -20.766 1 97.5 350 ALA B N 1
ATOM 5809 C CA . ALA B 1 350 ? 3.557 -20.141 -20.641 1 97.5 350 ALA B CA 1
ATOM 5810 C C . ALA B 1 350 ? 4.527 -20.109 -19.469 1 97.5 350 ALA B C 1
ATOM 5812 O O . ALA B 1 350 ? 5.469 -19.312 -19.453 1 97.5 350 ALA B O 1
ATOM 5813 N N . ALA B 1 351 ? 4.316 -21 -18.516 1 97.38 351 ALA B N 1
ATOM 5814 C CA . ALA B 1 351 ? 5.098 -20.969 -17.281 1 97.38 351 ALA B CA 1
ATOM 5815 C C . ALA B 1 351 ? 6.586 -21.172 -17.562 1 97.38 351 ALA B C 1
ATOM 5817 O O . ALA B 1 351 ? 7.438 -20.609 -16.875 1 97.38 351 ALA B O 1
ATOM 5818 N N . ARG B 1 352 ? 6.93 -21.984 -18.578 1 96.88 352 ARG B N 1
ATOM 5819 C CA . ARG B 1 352 ? 8.328 -22.234 -18.906 1 96.88 352 ARG B CA 1
ATOM 5820 C C . ARG B 1 352 ? 9.047 -20.922 -19.234 1 96.88 352 ARG B C 1
ATOM 5822 O O . ARG B 1 352 ? 10.156 -20.688 -18.75 1 96.88 352 ARG B O 1
ATOM 5829 N N . THR B 1 353 ? 8.344 -20.078 -20 1 96.62 353 THR B N 1
ATOM 5830 C CA . THR B 1 353 ? 8.922 -18.781 -20.344 1 96.62 353 THR B CA 1
ATOM 5831 C C . THR B 1 353 ? 9.023 -17.891 -19.109 1 96.62 353 THR B C 1
ATOM 5833 O O . THR B 1 353 ? 10.055 -17.25 -18.891 1 96.62 353 THR B O 1
ATOM 5836 N N . VAL B 1 354 ? 8.016 -17.859 -18.297 1 97.31 354 VAL B N 1
ATOM 5837 C CA . VAL B 1 354 ? 7.961 -17 -17.125 1 97.31 354 VAL B CA 1
ATOM 5838 C C . VAL B 1 354 ? 9.062 -17.375 -16.141 1 97.31 354 VAL B C 1
ATOM 5840 O O . VAL B 1 354 ? 9.711 -16.516 -15.547 1 97.31 354 VAL B O 1
ATOM 5843 N N . PHE B 1 355 ? 9.344 -18.688 -15.992 1 97.88 355 PHE B N 1
ATOM 5844 C CA . PHE B 1 355 ? 10.305 -19.172 -15.008 1 97.88 355 PHE B CA 1
ATOM 5845 C C . PHE B 1 355 ? 11.688 -19.312 -15.633 1 97.88 355 PHE B C 1
ATOM 5847 O O . PHE B 1 355 ? 12.609 -19.812 -14.992 1 97.88 355 PHE B O 1
ATOM 5854 N N . GLY B 1 356 ? 11.852 -18.953 -16.906 1 95.88 356 GLY B N 1
ATOM 5855 C CA . GLY B 1 356 ? 13.148 -18.969 -17.578 1 95.88 356 GLY B CA 1
ATOM 5856 C C . GLY B 1 356 ? 13.594 -20.375 -17.953 1 95.88 356 GLY B C 1
ATOM 5857 O O . GLY B 1 356 ? 14.789 -20.688 -17.922 1 95.88 356 GLY B O 1
ATOM 5858 N N . LEU B 1 357 ? 12.695 -21.203 -18.25 1 96.75 357 LEU B N 1
ATOM 5859 C CA . LEU B 1 357 ? 12.984 -22.578 -18.625 1 96.75 357 LEU B CA 1
ATOM 5860 C C . LEU B 1 357 ? 12.898 -22.766 -20.141 1 96.75 357 LEU B C 1
ATOM 5862 O O . LEU B 1 357 ? 12.289 -21.953 -20.828 1 96.75 357 LEU B O 1
ATOM 5866 N N . GLU B 1 358 ? 13.445 -23.812 -20.594 1 95 358 GLU B N 1
ATOM 5867 C CA . GLU B 1 358 ? 13.469 -24.109 -22.016 1 95 358 GLU B CA 1
ATOM 5868 C C . GLU B 1 358 ? 12.094 -24.547 -22.516 1 95 358 GLU B C 1
ATOM 5870 O O . GLU B 1 358 ? 11.414 -25.328 -21.859 1 95 358 GLU B O 1
ATOM 5875 N N . ASN B 1 359 ? 11.711 -23.984 -23.625 1 94.62 359 ASN B N 1
ATOM 5876 C CA . ASN B 1 359 ? 10.508 -24.438 -24.312 1 94.62 359 ASN B CA 1
ATOM 5877 C C . ASN B 1 359 ? 10.812 -25.562 -25.312 1 94.62 359 ASN B C 1
ATOM 5879 O O . ASN B 1 359 ? 11.938 -25.672 -25.797 1 94.62 359 ASN B O 1
ATOM 5883 N N . HIS B 1 360 ? 9.828 -26.359 -25.562 1 94.25 360 HIS B N 1
ATOM 5884 C CA . HIS B 1 360 ? 10 -27.5 -26.469 1 94.25 360 HIS B CA 1
ATOM 5885 C C . HIS B 1 360 ? 8.969 -27.469 -27.578 1 94.25 360 HIS B C 1
ATOM 5887 O O . HIS B 1 360 ? 8.102 -28.359 -27.656 1 94.25 360 HIS B O 1
ATOM 5893 N N . THR B 1 361 ? 9.164 -26.594 -28.484 1 96.75 361 THR B N 1
ATOM 5894 C CA . THR B 1 361 ? 8.25 -26.5 -29.625 1 96.75 361 THR B CA 1
ATOM 5895 C C . THR B 1 361 ? 8.195 -27.812 -30.391 1 96.75 361 THR B C 1
ATOM 5897 O O . THR B 1 361 ? 9.219 -28.484 -30.562 1 96.75 361 THR B O 1
ATOM 5900 N N . ILE B 1 362 ? 7.027 -28.172 -30.875 1 98 362 ILE B N 1
ATOM 5901 C CA . ILE B 1 362 ? 6.855 -29.422 -31.609 1 98 362 ILE B CA 1
ATOM 5902 C C . ILE B 1 362 ? 7.434 -29.281 -33 1 98 362 ILE B C 1
ATOM 5904 O O . ILE B 1 362 ? 6.789 -28.719 -33.906 1 98 362 ILE B O 1
ATOM 5908 N N . GLN B 1 363 ? 8.547 -29.812 -33.156 1 97.75 363 GLN B N 1
ATOM 5909 C CA . GLN B 1 363 ? 9.242 -29.828 -34.438 1 97.75 363 GLN B CA 1
ATOM 5910 C C . GLN B 1 363 ? 10.266 -30.953 -34.5 1 97.75 363 GLN B C 1
ATOM 5912 O O . GLN B 1 363 ? 10.664 -31.5 -33.469 1 97.75 363 GLN B O 1
ATOM 5917 N N . GLU B 1 364 ? 10.609 -31.266 -35.688 1 97.62 364 GLU B N 1
ATOM 5918 C CA . GLU B 1 364 ? 11.594 -32.312 -35.875 1 97.62 364 GLU B CA 1
ATOM 5919 C C . GLU B 1 364 ? 12.93 -31.938 -35.219 1 97.62 364 GLU B C 1
ATOM 5921 O O . GLU B 1 364 ? 13.375 -30.797 -35.344 1 97.62 364 GLU B O 1
ATOM 5926 N N . GLY B 1 365 ? 13.477 -32.906 -34.531 1 96.75 365 GLY B N 1
ATOM 5927 C CA . GLY B 1 365 ? 14.75 -32.688 -33.844 1 96.75 365 GLY B CA 1
ATOM 5928 C C . GLY B 1 365 ? 14.586 -32.219 -32.406 1 96.75 365 GLY B C 1
ATOM 5929 O O . GLY B 1 365 ? 15.531 -32.312 -31.625 1 96.75 365 GLY B O 1
ATOM 5930 N N . ALA B 1 366 ? 13.43 -31.781 -32.031 1 97.25 366 ALA B N 1
ATOM 5931 C CA . ALA B 1 366 ? 13.188 -31.266 -30.688 1 97.25 366 ALA B CA 1
ATOM 5932 C C . ALA B 1 366 ? 12.969 -32.406 -29.688 1 97.25 366 ALA B C 1
ATOM 5934 O O . ALA B 1 366 ? 12.641 -33.531 -30.078 1 97.25 366 ALA B O 1
ATOM 5935 N N . LYS B 1 367 ? 13.266 -32.125 -28.406 1 97.31 367 LYS B N 1
ATOM 5936 C CA . LYS B 1 367 ? 12.922 -33.062 -27.328 1 97.31 367 LYS B CA 1
ATOM 5937 C C . LYS B 1 367 ? 11.414 -33.281 -27.266 1 97.31 367 LYS B C 1
ATOM 5939 O O . LYS B 1 367 ? 10.633 -32.344 -27.406 1 97.31 367 LYS B O 1
ATOM 5944 N N . ALA B 1 368 ? 11.07 -34.531 -27.141 1 97.56 368 ALA B N 1
ATOM 5945 C CA . ALA B 1 368 ? 9.648 -34.844 -26.984 1 97.56 368 ALA B CA 1
ATOM 5946 C C . ALA B 1 368 ? 9.148 -34.469 -25.594 1 97.56 368 ALA B C 1
ATOM 5948 O O . ALA B 1 368 ? 9.516 -35.125 -24.609 1 97.56 368 ALA B O 1
ATOM 5949 N N . ASN B 1 369 ? 8.531 -33.469 -25.422 1 98.38 369 ASN B N 1
ATOM 5950 C CA . ASN B 1 369 ? 7.789 -32.969 -24.266 1 98.38 369 ASN B CA 1
ATOM 5951 C C . ASN B 1 369 ? 6.371 -32.562 -24.641 1 98.38 369 ASN B C 1
ATOM 5953 O O . ASN B 1 369 ? 6.121 -31.391 -24.969 1 98.38 369 ASN B O 1
ATOM 5957 N N . ILE B 1 370 ? 5.422 -33.562 -24.562 1 97.81 370 ILE B N 1
ATOM 5958 C CA . ILE B 1 370 ? 4.148 -33.375 -25.25 1 97.81 370 ILE B CA 1
ATOM 5959 C C . ILE B 1 370 ? 3.004 -33.812 -24.328 1 97.81 370 ILE B C 1
ATOM 5961 O O . ILE B 1 370 ? 3.168 -34.688 -23.5 1 97.81 370 ILE B O 1
ATOM 5965 N N . THR B 1 371 ? 1.939 -33.156 -24.438 1 98.81 371 THR B N 1
ATOM 5966 C CA . THR B 1 371 ? 0.675 -33.531 -23.828 1 98.81 371 THR B CA 1
ATOM 5967 C C . THR B 1 371 ? -0.302 -34.062 -24.875 1 98.81 371 THR B C 1
ATOM 5969 O O . THR B 1 371 ? -0.41 -33.5 -25.969 1 98.81 371 THR B O 1
ATOM 5972 N N . LEU B 1 372 ? -0.96 -35.219 -24.594 1 98.81 372 LEU B N 1
ATOM 5973 C CA . LEU B 1 372 ? -1.956 -35.844 -25.453 1 98.81 372 LEU B CA 1
ATOM 5974 C C . LEU B 1 372 ? -3.359 -35.656 -24.891 1 98.81 372 LEU B C 1
ATOM 5976 O O . LEU B 1 372 ? -3.623 -36.031 -23.734 1 98.81 372 LEU B O 1
ATOM 5980 N N . PHE B 1 373 ? -4.27 -35.094 -25.672 1 98.81 373 PHE B N 1
ATOM 5981 C CA . PHE B 1 373 ? -5.598 -34.812 -25.141 1 98.81 373 PHE B CA 1
ATOM 5982 C C . PHE B 1 373 ? -6.621 -34.719 -26.281 1 98.81 373 PHE B C 1
ATOM 5984 O O . PHE B 1 373 ? -6.266 -34.875 -27.453 1 98.81 373 PHE B O 1
ATOM 5991 N N . THR B 1 374 ? -7.895 -34.656 -25.922 1 98.69 374 THR B N 1
ATOM 5992 C CA . THR B 1 374 ? -8.984 -34.469 -26.875 1 98.69 374 THR B CA 1
ATOM 5993 C C . THR B 1 374 ? -9.953 -33.406 -26.359 1 98.69 374 THR B C 1
ATOM 5995 O O . THR B 1 374 ? -10.102 -33.219 -25.156 1 98.69 374 THR B O 1
ATOM 5998 N N . THR B 1 375 ? -10.492 -32.656 -27.297 1 98.25 375 THR B N 1
ATOM 5999 C CA . THR B 1 375 ? -11.469 -31.641 -26.938 1 98.25 375 THR B CA 1
ATOM 6000 C C . THR B 1 375 ? -12.891 -32.188 -27.047 1 98.25 375 THR B C 1
ATOM 6002 O O . THR B 1 375 ? -13.859 -31.484 -26.781 1 98.25 375 THR B O 1
ATOM 6005 N N . GLU B 1 376 ? -12.977 -33.438 -27.391 1 97.69 376 GLU B N 1
ATOM 6006 C CA . GLU B 1 376 ? -14.281 -34.031 -27.656 1 97.69 376 GLU B CA 1
ATOM 6007 C C . GLU B 1 376 ? -14.812 -34.75 -26.406 1 97.69 376 GLU B C 1
ATOM 6009 O O . GLU B 1 376 ? -14.039 -35.25 -25.594 1 97.69 376 GLU B O 1
ATOM 6014 N N . GLY B 1 377 ? -16.141 -34.625 -26.312 1 96.81 377 GLY B N 1
ATOM 6015 C CA . GLY B 1 377 ? -16.812 -35.344 -25.234 1 96.81 377 GLY B CA 1
ATOM 6016 C C . GLY B 1 377 ? -17.156 -34.438 -24.062 1 96.81 377 GLY B C 1
ATOM 6017 O O . GLY B 1 377 ? -16.609 -33.344 -23.922 1 96.81 377 GLY B O 1
ATOM 6018 N N . LYS B 1 378 ? -18.141 -34.969 -23.344 1 97.31 378 LYS B N 1
ATOM 6019 C CA . LYS B 1 378 ? -18.562 -34.375 -22.078 1 97.31 378 LYS B CA 1
ATOM 6020 C C . LYS B 1 378 ? -18.719 -35.406 -20.984 1 97.31 378 LYS B C 1
ATOM 6022 O O . LYS B 1 378 ? -19.062 -36.562 -21.266 1 97.31 378 LYS B O 1
ATOM 6027 N N . SER B 1 379 ? -18.328 -35.031 -19.844 1 96.5 379 SER B N 1
ATOM 6028 C CA . SER B 1 379 ? -18.453 -35.938 -18.719 1 96.5 379 SER B CA 1
ATOM 6029 C C . SER B 1 379 ? -18.625 -35.188 -17.391 1 96.5 379 SER B C 1
ATOM 6031 O O . SER B 1 379 ? -18.281 -34.031 -17.297 1 96.5 379 SER B O 1
ATOM 6033 N N . THR B 1 380 ? -19.172 -35.875 -16.438 1 97.88 380 THR B N 1
ATOM 6034 C CA . THR B 1 380 ? -19.234 -35.344 -15.094 1 97.88 380 THR B CA 1
ATOM 6035 C C . THR B 1 380 ? -18.031 -35.781 -14.273 1 97.88 380 THR B C 1
ATOM 6037 O O . 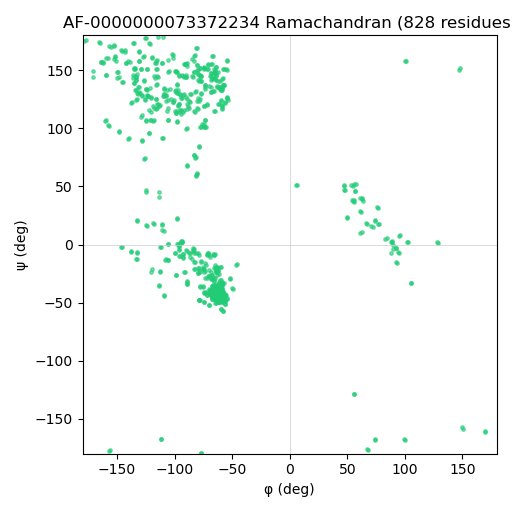THR B 1 380 ? -17.688 -36.969 -14.242 1 97.88 380 THR B O 1
ATOM 6040 N N . PHE B 1 381 ? -17.422 -34.844 -13.672 1 98.19 381 PHE B N 1
ATOM 6041 C CA . PHE B 1 381 ? -16.266 -35.125 -12.852 1 98.19 381 PHE B CA 1
ATOM 6042 C C . PHE B 1 381 ? -16.688 -35.781 -11.539 1 98.19 381 PHE B C 1
ATOM 6044 O O . PHE B 1 381 ? -17.438 -35.188 -10.758 1 98.19 381 PHE B O 1
ATOM 6051 N N . THR B 1 382 ? -16.219 -37 -11.289 1 97.81 382 THR B N 1
ATOM 6052 C CA . THR B 1 382 ? -16.609 -37.75 -10.094 1 97.81 382 THR B CA 1
ATOM 6053 C C . THR B 1 382 ? -15.367 -38.188 -9.32 1 97.81 382 THR B C 1
ATOM 6055 O O . THR B 1 382 ? -14.234 -37.938 -9.742 1 97.81 382 THR B O 1
ATOM 6058 N N . LYS B 1 383 ? -15.562 -38.844 -8.188 1 97.06 383 LYS B N 1
ATOM 6059 C CA . LYS B 1 383 ? -14.484 -39.312 -7.34 1 97.06 383 LYS B CA 1
ATOM 6060 C C . LYS B 1 383 ? -13.625 -40.344 -8.07 1 97.06 383 LYS B C 1
ATOM 6062 O O . LYS B 1 383 ? -12.43 -40.469 -7.797 1 97.06 383 LYS B O 1
ATOM 6067 N N . GLU B 1 384 ? -14.219 -41 -9.008 1 96.94 384 GLU B N 1
ATOM 6068 C CA . GLU B 1 384 ? -13.5 -42 -9.773 1 96.94 384 GLU B CA 1
ATOM 6069 C C . GLU B 1 384 ? -12.43 -41.375 -10.656 1 96.94 384 GLU B C 1
ATOM 6071 O O . GLU B 1 384 ? -11.477 -42.062 -11.055 1 96.94 384 GLU B O 1
ATOM 6076 N N . ASN B 1 385 ? -12.625 -40.125 -10.961 1 97.25 385 ASN B N 1
ATOM 6077 C CA . ASN B 1 385 ? -11.68 -39.406 -11.805 1 97.25 385 ASN B CA 1
ATOM 6078 C C . ASN B 1 385 ? -10.484 -38.906 -11 1 97.25 385 ASN B C 1
ATOM 6080 O O . ASN B 1 385 ? -9.492 -38.438 -11.57 1 97.25 385 ASN B O 1
ATOM 6084 N N . ILE B 1 386 ? -10.578 -39.062 -9.688 1 98.12 386 ILE B N 1
ATOM 6085 C CA . ILE B 1 386 ? -9.555 -38.469 -8.812 1 98.12 386 ILE B CA 1
ATOM 6086 C C . ILE B 1 386 ? -8.492 -39.531 -8.492 1 98.12 386 ILE B C 1
ATOM 6088 O O . ILE B 1 386 ? -8.789 -40.531 -7.863 1 98.12 386 ILE B O 1
ATOM 6092 N N . LEU B 1 387 ? -7.324 -39.281 -8.969 1 97.94 387 LEU B N 1
ATOM 6093 C CA . LEU B 1 387 ? -6.172 -40.125 -8.719 1 97.94 387 LEU B CA 1
ATOM 6094 C C . LEU B 1 387 ? -5.391 -39.656 -7.5 1 97.94 387 LEU B C 1
ATOM 6096 O O . LEU B 1 387 ? -4.66 -40.438 -6.879 1 97.94 387 LEU B O 1
ATOM 6100 N N . SER B 1 388 ? -5.535 -38.406 -7.184 1 97.81 388 SER B N 1
ATOM 6101 C CA . SER B 1 388 ? -4.898 -37.812 -6.004 1 97.81 388 SER B CA 1
ATOM 6102 C C . SER B 1 388 ? -5.312 -38.562 -4.734 1 97.81 388 SER B C 1
ATOM 6104 O O . SER B 1 388 ? -6.398 -39.125 -4.676 1 97.81 388 SER B O 1
ATOM 6106 N N . LYS B 1 389 ? -4.418 -38.531 -3.791 1 96.44 389 LYS B N 1
ATOM 6107 C CA . LYS B 1 389 ? -4.754 -39.125 -2.508 1 96.44 389 LYS B CA 1
ATOM 6108 C C . LYS B 1 389 ? -5.93 -38.438 -1.85 1 96.44 389 LYS B C 1
ATOM 6110 O O . LYS B 1 389 ? -6.855 -39.062 -1.355 1 96.44 389 LYS B O 1
ATOM 6115 N N . SER B 1 390 ? -5.824 -37.125 -1.825 1 95.31 390 SER B N 1
ATOM 6116 C CA . SER B 1 390 ? -6.93 -36.312 -1.322 1 95.31 390 SER B CA 1
ATOM 6117 C C . SER B 1 390 ? -8.07 -36.25 -2.328 1 95.31 390 SER B C 1
ATOM 6119 O O . SER B 1 390 ? -7.852 -36.344 -3.537 1 95.31 390 SER B O 1
ATOM 6121 N N . LYS B 1 391 ? -9.344 -36.094 -1.865 1 95 391 LYS B N 1
ATOM 6122 C CA . LYS B 1 391 ? -10.516 -36.062 -2.738 1 95 391 LYS B CA 1
ATOM 6123 C C . LYS B 1 391 ? -11.227 -34.719 -2.648 1 95 391 LYS B C 1
ATOM 6125 O O . LYS B 1 391 ? -12.391 -34.594 -3.033 1 95 391 LYS B O 1
ATOM 6130 N N . ASN B 1 392 ? -10.555 -33.688 -2.131 1 95.25 392 ASN B N 1
ATOM 6131 C CA . ASN B 1 392 ? -11.141 -32.375 -1.855 1 95.25 392 ASN B CA 1
ATOM 6132 C C . ASN B 1 392 ? -11.242 -31.516 -3.119 1 95.25 392 ASN B C 1
ATOM 6134 O O . ASN B 1 392 ? -10.742 -30.391 -3.154 1 95.25 392 ASN B O 1
ATOM 6138 N N . SER B 1 393 ? -11.992 -31.922 -4.156 1 97.69 393 SER B N 1
ATOM 6139 C CA . SER B 1 393 ? -12.07 -31.188 -5.414 1 97.69 393 SER B CA 1
ATOM 6140 C C . SER B 1 393 ? -13.32 -30.312 -5.465 1 97.69 393 SER B C 1
ATOM 6142 O O . SER B 1 393 ? -14.43 -30.797 -5.289 1 97.69 393 SER B O 1
ATOM 6144 N N . ALA B 1 394 ? -13.133 -29.078 -5.809 1 97.56 394 ALA B N 1
ATOM 6145 C CA . ALA B 1 394 ? -14.234 -28.141 -6.004 1 97.56 394 ALA B CA 1
ATOM 6146 C C . ALA B 1 394 ? -15.031 -28.469 -7.262 1 97.56 394 ALA B C 1
ATOM 6148 O O . ALA B 1 394 ? -16.125 -27.938 -7.473 1 97.56 394 ALA B O 1
ATOM 6149 N N . PHE B 1 395 ? -14.578 -29.422 -8.102 1 98.12 395 PHE B N 1
ATOM 6150 C CA . PHE B 1 395 ? -15.203 -29.656 -9.391 1 98.12 395 PHE B CA 1
ATOM 6151 C C . PHE B 1 395 ? -16.031 -30.938 -9.367 1 98.12 395 PHE B C 1
ATOM 6153 O O . PHE B 1 395 ? -16.609 -31.328 -10.383 1 98.12 395 PHE B O 1
ATOM 6160 N N . LEU B 1 396 ? -16.047 -31.594 -8.188 1 97.5 396 LEU B N 1
ATOM 6161 C CA . LEU B 1 396 ? -16.875 -32.781 -8.078 1 97.5 396 LEU B CA 1
ATOM 6162 C C . LEU B 1 396 ? -18.312 -32.469 -8.469 1 97.5 396 LEU B C 1
ATOM 6164 O O . LEU B 1 396 ? -18.922 -31.531 -7.969 1 97.5 396 LEU B O 1
ATOM 6168 N N . GLY B 1 397 ? -18.797 -33.25 -9.406 1 96.75 397 GLY B N 1
ATOM 6169 C CA . GLY B 1 397 ? -20.172 -33.125 -9.852 1 96.75 397 GLY B CA 1
ATOM 6170 C C . GLY B 1 397 ? -20.328 -32.125 -10.992 1 96.75 397 GLY B C 1
ATOM 6171 O O . GLY B 1 397 ? -21.438 -31.953 -11.516 1 96.75 397 GLY B O 1
ATOM 6172 N N . THR B 1 398 ? -19.25 -31.562 -11.43 1 96.12 398 THR B N 1
ATOM 6173 C CA . THR B 1 398 ? -19.312 -30.547 -12.492 1 96.12 398 THR B CA 1
ATOM 6174 C C . THR B 1 398 ? -19.109 -31.203 -13.859 1 96.12 398 THR B C 1
ATOM 6176 O O . THR B 1 398 ? -18.391 -32.188 -13.984 1 96.12 398 THR B O 1
ATOM 6179 N N . GLU B 1 399 ? -19.766 -30.672 -14.773 1 96.88 399 GLU B N 1
ATOM 6180 C CA . GLU B 1 399 ? -19.578 -31.141 -16.141 1 96.88 399 GLU B CA 1
ATOM 6181 C C . GLU B 1 399 ? -18.281 -30.594 -16.75 1 96.88 399 GLU B C 1
ATOM 6183 O O . GLU B 1 399 ? -18 -29.391 -16.641 1 96.88 399 GLU B O 1
ATOM 6188 N N . LEU B 1 400 ? -17.484 -31.453 -17.328 1 98.12 400 LEU B N 1
ATOM 6189 C CA . LEU B 1 400 ? -16.234 -31.109 -18 1 98.12 400 LEU B CA 1
ATOM 6190 C C . LEU B 1 400 ? -16.328 -31.422 -19.5 1 98.12 400 LEU B C 1
ATOM 6192 O O . LEU B 1 400 ? -17.219 -32.156 -19.938 1 98.12 400 LEU B O 1
ATOM 6196 N N . LYS B 1 401 ? -15.523 -30.828 -20.25 1 98.5 401 LYS B N 1
ATOM 6197 C CA . LYS B 1 401 ? -15.383 -31.078 -21.672 1 98.5 401 LYS B CA 1
ATOM 6198 C C . LYS B 1 401 ? -13.992 -31.641 -21.984 1 98.5 401 LYS B C 1
ATOM 6200 O O . LYS B 1 401 ? -13 -31.219 -21.391 1 98.5 401 LYS B O 1
ATOM 6205 N N . GLY B 1 402 ? -13.977 -32.562 -23 1 98.25 402 GLY B N 1
ATOM 6206 C CA . GLY B 1 402 ? -12.703 -33.125 -23.406 1 98.25 402 GLY B CA 1
ATOM 6207 C C . GLY B 1 402 ? -12.062 -34 -22.344 1 98.25 402 GLY B C 1
ATOM 6208 O O . GLY B 1 402 ? -12.711 -34.375 -21.359 1 98.25 402 GLY B O 1
ATOM 6209 N N . SER B 1 403 ? -10.883 -34.469 -22.625 1 97.5 403 SER B N 1
ATOM 6210 C CA . SER B 1 403 ? -10.148 -35.312 -21.688 1 97.5 403 SER B CA 1
ATOM 6211 C C . SER B 1 403 ? -8.672 -35.375 -22.047 1 97.5 403 SER B C 1
ATOM 6213 O O . SER B 1 403 ? -8.281 -35.094 -23.188 1 97.5 403 SER B O 1
ATOM 6215 N N . VAL B 1 404 ? -7.922 -35.688 -21.078 1 98.56 404 VAL B N 1
ATOM 6216 C CA . VAL B 1 404 ? -6.484 -35.844 -21.25 1 98.56 404 VAL B CA 1
ATOM 6217 C C . VAL B 1 404 ? -6.16 -37.344 -21.391 1 98.56 404 VAL B C 1
ATOM 6219 O O . VAL B 1 404 ? -6.668 -38.156 -20.641 1 98.56 404 VAL B O 1
ATOM 6222 N N . TYR B 1 405 ? -5.348 -37.656 -22.391 1 98.56 405 TYR B N 1
ATOM 6223 C CA . TYR B 1 405 ? -4.906 -39.031 -22.562 1 98.56 405 TYR B CA 1
ATOM 6224 C C . TYR B 1 405 ? -3.629 -39.312 -21.781 1 98.56 405 TYR B C 1
ATOM 6226 O O . TYR B 1 405 ? -3.408 -40.406 -21.297 1 98.56 405 TYR B O 1
ATOM 6234 N N . GLY B 1 406 ? -2.789 -38.312 -21.688 1 98.31 406 GLY B N 1
ATOM 6235 C CA . GLY B 1 406 ? -1.527 -38.469 -20.984 1 98.31 406 GLY B CA 1
ATOM 6236 C C . GLY B 1 406 ? -0.423 -37.594 -21.531 1 98.31 406 GLY B C 1
ATOM 6237 O O . GLY B 1 406 ? -0.693 -36.531 -22.094 1 98.31 406 GLY B O 1
ATOM 6238 N N . ILE B 1 407 ? 0.819 -38.031 -21.266 1 98.75 407 ILE B N 1
ATOM 6239 C CA . ILE B 1 407 ? 1.954 -37.25 -21.703 1 98.75 407 ILE B CA 1
ATOM 6240 C C . ILE B 1 407 ? 3.066 -38.156 -22.219 1 98.75 407 ILE B C 1
ATOM 6242 O O . ILE B 1 407 ? 3.068 -39.344 -21.938 1 98.75 407 ILE B O 1
ATOM 6246 N N . LEU B 1 408 ? 3.879 -37.594 -23 1 98.19 408 LEU B N 1
ATOM 6247 C CA . LEU B 1 408 ? 5.184 -38.156 -23.344 1 98.19 408 LEU B CA 1
ATOM 6248 C C . LEU B 1 408 ? 6.301 -37.156 -22.984 1 98.19 408 LEU B C 1
ATOM 6250 O O . LEU B 1 408 ? 6.371 -36.062 -23.531 1 98.19 408 LEU B O 1
ATOM 6254 N N . ASN B 1 409 ? 7.105 -37.562 -22.062 1 97.88 409 ASN B N 1
ATOM 6255 C CA . ASN B 1 409 ? 8.188 -36.719 -21.531 1 97.88 409 ASN B CA 1
ATOM 6256 C C . ASN B 1 409 ? 9.266 -37.562 -20.859 1 97.88 409 ASN B C 1
ATOM 6258 O O . ASN B 1 409 ? 8.977 -38.656 -20.344 1 97.88 409 ASN B O 1
ATOM 6262 N N . GLN B 1 410 ? 10.477 -37.125 -20.969 1 96.5 410 GLN B N 1
ATOM 6263 C CA . GLN B 1 410 ? 11.602 -37.844 -20.375 1 96.5 410 GLN B CA 1
ATOM 6264 C C . GLN B 1 410 ? 11.641 -39.312 -20.828 1 96.5 410 GLN B C 1
ATOM 6266 O O . GLN B 1 410 ? 11.852 -40.219 -20.031 1 96.5 410 GLN B O 1
ATOM 6271 N N . ASN B 1 411 ? 11.32 -39.469 -22.047 1 95.5 411 ASN B N 1
ATOM 6272 C CA . ASN B 1 411 ? 11.352 -40.75 -22.719 1 95.5 411 ASN B CA 1
ATOM 6273 C C . ASN B 1 411 ? 10.391 -41.75 -22.078 1 95.5 411 ASN B C 1
ATOM 6275 O O . ASN B 1 411 ? 10.641 -42.938 -22.062 1 95.5 411 ASN B O 1
ATOM 6279 N N . GLN B 1 412 ? 9.352 -41.219 -21.5 1 96.81 412 GLN B N 1
ATOM 6280 C CA . GLN B 1 412 ? 8.312 -42.062 -20.891 1 96.81 412 GLN B CA 1
ATOM 6281 C C . GLN B 1 412 ? 6.93 -41.656 -21.406 1 96.81 412 GLN B C 1
ATOM 6283 O O . GLN B 1 412 ? 6.586 -40.5 -21.453 1 96.81 412 GLN B O 1
ATOM 6288 N N . LEU B 1 413 ? 6.195 -42.625 -21.891 1 97.12 413 LEU B N 1
ATOM 6289 C CA . LEU B 1 413 ? 4.785 -42.438 -22.219 1 97.12 413 LEU B CA 1
ATOM 6290 C C . LEU B 1 413 ? 3.896 -42.812 -21.031 1 97.12 413 LEU B C 1
ATOM 6292 O O . LEU B 1 413 ? 3.969 -43.938 -20.547 1 97.12 413 LEU B O 1
ATOM 6296 N N . VAL B 1 414 ? 3.197 -41.906 -20.484 1 97.81 414 VAL B N 1
ATOM 6297 C CA . VAL B 1 414 ? 2.25 -42.125 -19.391 1 97.81 414 VAL B CA 1
ATOM 6298 C C . VAL B 1 414 ? 0.832 -41.812 -19.875 1 97.81 414 VAL B C 1
ATOM 6300 O O . VAL B 1 414 ? 0.549 -40.719 -20.312 1 97.81 414 VAL B O 1
ATOM 6303 N N . THR B 1 415 ? -0.065 -42.781 -19.812 1 96.19 415 THR B N 1
ATOM 6304 C CA . THR B 1 415 ? -1.446 -42.594 -20.25 1 96.19 415 THR B CA 1
ATOM 6305 C C . THR B 1 415 ? -2.418 -43.031 -19.141 1 96.19 415 THR B C 1
ATOM 6307 O O . THR B 1 415 ? -2.021 -43.688 -18.188 1 96.19 415 THR B O 1
ATOM 6310 N N . LYS B 1 416 ? -3.689 -42.562 -19.25 1 90.31 416 LYS B N 1
ATOM 6311 C CA . LYS B 1 416 ? -4.734 -42.938 -18.297 1 90.31 416 LYS B CA 1
ATOM 6312 C C . LYS B 1 416 ? -5.141 -44.406 -18.469 1 90.31 416 LYS B C 1
ATOM 6314 O O . LYS B 1 416 ? -5.098 -44.938 -19.578 1 90.31 416 LYS B O 1
#

Nearest PDB structures (foldseek):
  4yiw-assembly1_A  TM=9.571E-01  e=1.621E-49  Bacillus anthracis
  3d6n-assembly1_A  TM=9.512E-01  e=9.234E-48  Aquifex aeolicus
  4bjh-assembly1_A  TM=9.507E-01  e=1.396E-46  Aquifex aeolicus
  3gri-assembly1_A  TM=9.387E-01  e=4.479E-47  Staphylococcus aureus subsp. aureus MW2
  3e74-assembly1_D  TM=8.641E-01  e=3.001E-33  Escherichia coli K-12

InterPro domains:
  IPR004722 Dihydroorotase [cd01317] (42-404)
  IPR011059 Metal-dependent hydrolase, composite domain superfamily [G3DSA:2.30.40.10] (21-406)
  IPR011059 Metal-dependent hydrolase, composite domain superfamily [SSF51338] (1-410)
  IPR024403 Dihydroorotase, catalytic domain [PF12890] (56-236)
  IPR032466 Metal-dependent hydrolase [SSF51556] (56-350)
  IPR050138 Dihydroorotase/Allantoinase hydrolase-like [PTHR43668] (1-414)